Protein AF-A0A2T6FK34-F1 (afdb_monomer)

Structure (mmCIF, N/CA/C/O backbone):
data_AF-A0A2T6FK34-F1
#
_entry.id   AF-A0A2T6FK34-F1
#
loop_
_atom_site.group_PDB
_atom_site.id
_atom_site.type_symbol
_atom_site.label_atom_id
_atom_site.label_alt_id
_atom_site.label_comp_id
_atom_site.label_asym_id
_atom_site.label_entity_id
_atom_site.label_seq_id
_atom_site.pdbx_PDB_ins_code
_atom_site.Cartn_x
_atom_site.Cartn_y
_atom_site.Cartn_z
_atom_site.occupancy
_atom_site.B_iso_or_equiv
_atom_site.auth_seq_id
_atom_site.auth_comp_id
_atom_site.auth_asym_id
_atom_site.auth_atom_id
_atom_site.pdbx_PDB_model_num
ATOM 1 N N . MET A 1 1 ? -19.622 -11.824 -17.176 1.00 83.62 1 MET A N 1
ATOM 2 C CA . MET A 1 1 ? -19.483 -13.293 -17.308 1.00 83.62 1 MET A CA 1
ATOM 3 C C . MET A 1 1 ? -20.545 -13.852 -18.240 1.00 83.62 1 MET A C 1
ATOM 5 O O . MET A 1 1 ? -21.632 -13.286 -18.316 1.00 83.62 1 MET A O 1
ATOM 9 N N . PHE A 1 2 ? -20.218 -14.932 -18.945 1.00 87.94 2 PHE A N 1
ATOM 10 C CA . PHE A 1 2 ? -21.150 -15.701 -19.757 1.00 87.94 2 PHE A CA 1
ATOM 11 C C . PHE A 1 2 ? -22.228 -16.356 -18.894 1.00 87.94 2 PHE A C 1
ATOM 13 O O . PHE A 1 2 ? -21.928 -16.960 -17.859 1.00 87.94 2 PHE A O 1
ATOM 20 N N . THR A 1 3 ? -23.474 -16.303 -19.365 1.00 89.44 3 THR A N 1
ATOM 21 C CA . THR A 1 3 ? -24.504 -17.241 -18.906 1.00 89.44 3 THR A CA 1
ATOM 22 C C . THR A 1 3 ? -24.119 -18.665 -19.304 1.00 89.44 3 THR A C 1
ATOM 24 O O . THR A 1 3 ? -23.286 -18.870 -20.187 1.00 89.44 3 THR A O 1
ATOM 27 N N . GLU A 1 4 ? -24.735 -19.665 -18.679 1.00 87.94 4 GLU A N 1
ATOM 28 C CA . GLU A 1 4 ? -24.490 -21.070 -19.016 1.00 87.94 4 GLU A CA 1
ATOM 29 C C . GLU A 1 4 ? -24.691 -21.340 -20.519 1.00 87.94 4 GLU A C 1
ATOM 31 O O . GLU A 1 4 ? -23.798 -21.864 -21.180 1.00 87.94 4 GLU A O 1
ATOM 36 N N . ILE A 1 5 ? -25.787 -20.839 -21.098 1.00 92.81 5 ILE A N 1
ATOM 37 C CA . ILE A 1 5 ? -26.073 -20.948 -22.538 1.00 92.81 5 ILE A CA 1
ATOM 38 C C . ILE A 1 5 ? -24.965 -20.303 -23.384 1.00 92.81 5 ILE A C 1
ATOM 40 O O . ILE A 1 5 ? -24.499 -20.900 -24.352 1.00 92.81 5 ILE A O 1
ATOM 44 N N . GLN A 1 6 ? -24.526 -19.091 -23.029 1.00 93.56 6 GLN A N 1
ATOM 45 C CA . GLN A 1 6 ? -23.471 -18.396 -23.773 1.00 93.56 6 GLN A CA 1
ATOM 46 C C . GLN A 1 6 ? -22.131 -19.138 -23.699 1.00 93.56 6 GLN A C 1
ATOM 48 O O . GLN A 1 6 ? -21.393 -19.152 -24.683 1.00 93.56 6 GLN A O 1
ATOM 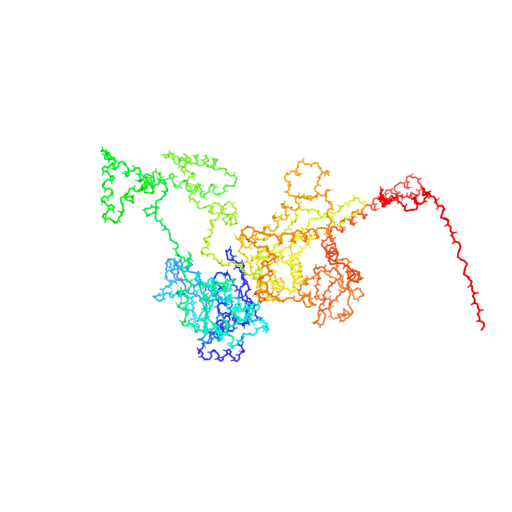53 N N . LEU A 1 7 ? -21.827 -19.766 -22.559 1.00 93.75 7 LEU A N 1
ATOM 54 C CA . LEU A 1 7 ? -20.615 -20.559 -22.382 1.00 93.75 7 LEU A CA 1
ATOM 55 C C . LEU A 1 7 ? -20.626 -21.801 -23.281 1.00 93.75 7 LEU A C 1
ATOM 57 O O . LEU A 1 7 ? -19.660 -22.030 -24.003 1.00 93.75 7 LEU A O 1
ATOM 61 N N . TYR A 1 8 ? -21.713 -22.577 -23.289 1.00 94.19 8 TYR A N 1
ATOM 62 C CA . TYR A 1 8 ? -21.807 -23.765 -24.145 1.00 94.19 8 TYR A CA 1
ATOM 63 C C . TYR A 1 8 ? -21.778 -23.401 -25.635 1.00 94.19 8 TYR A C 1
ATOM 65 O O . TYR A 1 8 ? -21.044 -24.020 -26.400 1.00 94.19 8 TYR A O 1
ATOM 73 N N . GLN A 1 9 ? -22.455 -22.319 -26.037 1.00 95.06 9 GLN A N 1
ATOM 74 C CA . GLN A 1 9 ? -22.344 -21.787 -27.402 1.00 95.06 9 GLN A CA 1
ATOM 75 C C . GLN A 1 9 ? -20.908 -21.383 -27.759 1.00 95.06 9 GLN A C 1
ATOM 77 O O . GLN A 1 9 ? -20.483 -21.537 -28.906 1.00 95.06 9 GLN A O 1
ATOM 82 N N . HIS A 1 10 ? -20.158 -20.844 -26.796 1.00 94.88 10 HIS A N 1
ATOM 83 C CA . HIS A 1 10 ? -18.748 -20.529 -26.977 1.00 94.88 10 HIS A CA 1
ATOM 84 C C . HIS A 1 10 ? -17.919 -21.809 -27.164 1.00 94.88 10 HIS A C 1
ATOM 86 O O . HIS A 1 10 ? -17.140 -21.884 -28.112 1.00 94.88 10 HIS A O 1
ATOM 92 N N . PHE A 1 11 ? -18.136 -22.844 -26.349 1.00 96.31 11 PHE A N 1
ATOM 93 C CA . PHE A 1 11 ? -17.470 -24.142 -26.511 1.00 96.31 11 PHE A CA 1
ATOM 94 C C . PHE A 1 11 ? -17.742 -24.779 -27.873 1.00 96.31 11 PHE A C 1
ATOM 96 O O . PHE A 1 11 ? -16.805 -25.231 -28.531 1.00 96.31 11 PHE A O 1
ATOM 103 N N . ASP A 1 12 ? -18.996 -24.773 -28.322 1.00 95.25 12 ASP A N 1
ATOM 104 C CA . ASP A 1 12 ? -19.385 -25.356 -29.607 1.00 95.25 12 ASP A CA 1
ATOM 105 C C . ASP A 1 12 ? -18.785 -24.578 -30.782 1.00 95.25 12 ASP A C 1
ATOM 107 O O . ASP A 1 12 ? -18.238 -25.177 -31.709 1.00 95.25 12 ASP A O 1
ATOM 111 N N . ARG A 1 13 ? -18.794 -23.238 -30.717 1.00 95.38 13 ARG A N 1
ATOM 112 C CA . ARG A 1 13 ? -18.178 -22.377 -31.740 1.00 95.38 13 ARG A CA 1
ATOM 113 C C . ARG A 1 13 ? -16.694 -22.679 -31.942 1.00 95.38 13 ARG A C 1
ATOM 115 O O . ARG A 1 13 ? -16.217 -22.602 -33.070 1.00 95.38 13 ARG A O 1
ATOM 122 N N . HIS A 1 14 ? -15.980 -22.990 -30.864 1.00 94.38 14 HIS A N 1
ATOM 123 C CA . HIS A 1 14 ? -14.550 -23.296 -30.898 1.00 94.38 14 HIS A CA 1
ATOM 124 C C . HIS A 1 14 ? -14.254 -24.801 -30.929 1.00 94.38 14 HIS A C 1
ATOM 126 O O . HIS A 1 14 ? -13.095 -25.180 -30.805 1.00 94.38 14 HIS A O 1
ATOM 132 N N . GLN A 1 15 ? -15.278 -25.646 -31.121 1.00 94.62 15 GLN A N 1
ATOM 133 C CA . GLN A 1 15 ? -15.155 -27.106 -31.217 1.00 94.62 15 GLN A CA 1
ATOM 134 C C . GLN A 1 15 ? -14.372 -27.715 -30.042 1.00 94.62 15 GLN A C 1
ATOM 136 O O . GLN A 1 15 ? -13.561 -28.622 -30.218 1.00 94.62 15 GLN A O 1
ATOM 141 N N . LEU A 1 16 ? -14.599 -27.196 -28.831 1.00 95.12 16 LEU A N 1
ATOM 142 C CA . LEU A 1 16 ? -13.811 -27.579 -27.665 1.00 95.12 16 LEU A CA 1
ATOM 143 C C . LEU A 1 16 ? -14.107 -29.039 -27.254 1.00 95.12 16 LEU A C 1
ATOM 145 O O . LEU A 1 16 ? -15.289 -29.357 -27.052 1.00 95.12 16 LEU A O 1
ATOM 149 N N . PRO A 1 17 ? -13.085 -29.907 -27.097 1.00 95.94 17 PRO A N 1
ATOM 150 C CA . PRO A 1 17 ? -13.244 -31.281 -26.615 1.00 95.94 17 PRO A CA 1
ATOM 151 C C . PRO A 1 17 ? -13.825 -31.354 -25.199 1.00 95.94 17 PRO A C 1
ATOM 153 O O . PRO A 1 17 ? -13.753 -30.382 -24.447 1.00 95.94 17 PRO A O 1
ATOM 156 N N . VAL A 1 18 ? -14.360 -32.520 -24.820 1.00 95.25 18 VAL A N 1
ATOM 157 C CA . VAL A 1 18 ? -14.974 -32.752 -23.495 1.00 95.25 18 VAL A CA 1
ATOM 158 C C . VAL A 1 18 ? -14.001 -32.415 -22.363 1.00 95.25 18 VAL A C 1
ATOM 160 O O . VAL A 1 18 ? -14.328 -31.571 -21.538 1.00 95.25 18 VAL A O 1
ATOM 163 N N . ASP A 1 19 ? -12.776 -32.944 -22.403 1.00 95.19 19 ASP A N 1
ATOM 164 C CA . ASP A 1 19 ? -11.753 -32.686 -21.378 1.00 95.19 19 ASP A CA 1
ATOM 165 C C . ASP A 1 19 ? -11.450 -31.185 -21.209 1.00 95.19 19 ASP A C 1
ATOM 167 O O . ASP A 1 19 ? -11.270 -30.688 -20.096 1.00 95.19 19 ASP A O 1
ATOM 171 N N . GLY A 1 20 ? -11.442 -30.429 -22.313 1.00 95.12 20 GLY A N 1
ATOM 172 C CA . GLY A 1 20 ? -11.268 -28.977 -22.288 1.00 95.12 20 GLY A CA 1
ATOM 173 C C . GLY A 1 20 ? -12.468 -28.247 -21.682 1.00 95.12 20 GLY A C 1
ATOM 174 O O . GLY A 1 20 ? -12.291 -27.301 -20.911 1.00 95.12 20 GLY A O 1
ATOM 175 N N . ARG A 1 21 ? -13.696 -28.685 -21.994 1.00 96.19 21 ARG A N 1
ATOM 176 C CA . ARG A 1 21 ? -14.925 -28.144 -21.383 1.00 96.19 21 ARG A CA 1
ATOM 177 C C . ARG A 1 21 ? -14.924 -28.389 -19.877 1.00 96.19 21 ARG A C 1
ATOM 179 O O . ARG A 1 21 ? -15.184 -27.452 -19.124 1.00 96.19 21 ARG A O 1
ATOM 186 N N . ASP A 1 22 ? -14.576 -29.600 -19.455 1.00 94.25 22 ASP A N 1
ATOM 187 C CA . ASP A 1 22 ? -14.540 -30.002 -18.049 1.00 94.25 22 ASP A CA 1
ATOM 188 C C . ASP A 1 22 ? -13.505 -29.196 -17.263 1.00 94.25 22 ASP A C 1
ATOM 190 O O . ASP A 1 22 ? -13.816 -28.690 -16.183 1.00 94.25 22 ASP A O 1
ATOM 194 N N . TYR A 1 23 ? -12.315 -28.967 -17.828 1.00 94.88 23 TYR A N 1
ATOM 195 C CA . TYR A 1 23 ? -11.300 -28.107 -17.212 1.00 94.88 23 TYR A CA 1
ATOM 196 C C . TYR A 1 23 ? -11.807 -26.672 -16.986 1.00 94.88 23 TYR A C 1
ATOM 198 O O . TYR A 1 23 ? -11.623 -26.093 -15.909 1.00 94.88 23 TYR A O 1
ATOM 206 N N . ILE A 1 24 ? -12.488 -26.088 -17.981 1.00 94.44 24 ILE A N 1
ATOM 207 C CA . ILE A 1 24 ? -13.044 -24.730 -17.877 1.00 94.44 24 ILE A CA 1
ATOM 208 C C . ILE A 1 24 ? -14.190 -24.685 -16.865 1.00 94.44 24 ILE A C 1
ATOM 210 O O . ILE A 1 24 ? -14.227 -23.779 -16.035 1.00 94.44 24 ILE A O 1
ATOM 214 N N . LEU A 1 25 ? -15.125 -25.635 -16.914 1.00 92.75 25 LEU A N 1
ATOM 215 C CA . LEU A 1 25 ? -16.255 -25.699 -15.984 1.00 92.75 25 LEU A CA 1
ATOM 216 C C . LEU A 1 25 ? -15.773 -25.844 -14.539 1.00 92.75 25 LEU A C 1
ATOM 218 O O . LEU A 1 25 ? -16.218 -25.089 -13.675 1.00 92.75 25 LEU A O 1
ATOM 222 N N . THR A 1 26 ? -14.808 -26.733 -14.309 1.00 89.50 26 THR A N 1
ATOM 223 C CA . THR A 1 26 ? -14.180 -26.937 -13.000 1.00 89.50 26 THR A CA 1
ATOM 224 C C . THR A 1 26 ? -13.529 -25.647 -12.506 1.00 89.50 26 THR A C 1
ATOM 226 O O . THR A 1 26 ? -13.825 -25.187 -11.405 1.00 89.50 26 THR A O 1
ATOM 229 N N . THR A 1 27 ? -12.750 -24.976 -13.362 1.00 88.81 27 THR A N 1
ATOM 230 C CA . THR A 1 27 ? -12.126 -23.682 -13.034 1.00 88.81 27 THR A CA 1
ATOM 231 C C . THR A 1 27 ? -13.160 -22.602 -12.683 1.00 88.81 27 THR A C 1
ATOM 233 O O . THR A 1 27 ? -12.942 -21.828 -11.756 1.00 88.81 27 THR A O 1
ATOM 236 N N . ARG A 1 28 ? -14.299 -22.535 -13.391 1.00 88.56 28 ARG A N 1
ATOM 237 C CA . ARG A 1 28 ? -15.360 -21.540 -13.124 1.00 88.56 28 ARG A CA 1
ATOM 238 C C . ARG A 1 28 ? -16.111 -21.798 -11.814 1.00 88.56 28 ARG A C 1
ATOM 240 O O . ARG A 1 28 ? -16.632 -20.851 -11.225 1.00 88.56 28 ARG A O 1
ATOM 247 N N . GLN A 1 29 ? -16.229 -23.060 -11.399 1.00 80.50 29 GLN A N 1
ATOM 248 C CA . GLN A 1 29 ? -16.995 -23.467 -10.214 1.00 80.50 29 GLN A CA 1
ATOM 249 C C . GLN A 1 29 ? -16.181 -23.421 -8.917 1.00 80.50 29 GLN A C 1
ATOM 251 O O . GLN A 1 29 ? -16.761 -23.335 -7.836 1.00 80.50 29 GLN A O 1
ATOM 256 N N . GLN A 1 30 ? -14.855 -23.474 -9.009 1.00 68.62 30 GLN A N 1
ATOM 257 C CA . GLN A 1 30 ? -13.980 -23.477 -7.846 1.00 68.62 30 GLN A CA 1
ATOM 258 C C . GLN A 1 30 ? -13.576 -22.061 -7.409 1.00 68.62 30 GLN A C 1
ATOM 260 O O . GLN A 1 30 ? -13.458 -21.123 -8.203 1.00 68.62 30 GLN A O 1
ATOM 265 N N . GLU A 1 31 ? -13.331 -21.898 -6.107 1.00 59.62 31 GLU A N 1
ATOM 266 C CA . GLU A 1 31 ? -12.459 -20.820 -5.638 1.00 59.62 31 GLU A CA 1
ATOM 267 C C . GLU A 1 31 ? -11.021 -21.091 -6.109 1.00 59.62 31 GLU A C 1
ATOM 269 O O . GLU A 1 31 ? -10.673 -22.233 -6.406 1.00 59.62 31 GLU A O 1
ATOM 274 N N . ALA A 1 32 ? -10.185 -20.050 -6.201 1.00 55.84 32 ALA A N 1
ATOM 275 C CA . ALA A 1 32 ? -8.808 -20.183 -6.681 1.00 55.84 32 ALA A CA 1
ATOM 276 C C . ALA A 1 32 ? -8.096 -21.365 -5.995 1.00 55.84 32 ALA A C 1
ATOM 278 O O . ALA A 1 32 ? -8.082 -21.450 -4.764 1.00 55.84 32 ALA A O 1
ATOM 279 N N . SER A 1 33 ? -7.485 -22.257 -6.787 1.00 46.69 33 SER A N 1
ATOM 280 C CA . SER A 1 33 ? -6.976 -23.565 -6.326 1.00 46.69 33 SER A CA 1
ATOM 281 C C . SER A 1 33 ? -5.952 -23.480 -5.180 1.00 46.69 33 SER A C 1
ATOM 283 O O . SER A 1 33 ? -5.695 -24.459 -4.475 1.00 46.69 33 SER A O 1
ATOM 285 N N . ARG A 1 34 ? -5.368 -22.295 -4.959 1.00 45.94 34 ARG A N 1
ATOM 286 C CA . ARG A 1 34 ? -4.512 -21.971 -3.816 1.00 45.94 34 ARG A CA 1
ATOM 287 C C . ARG A 1 34 ? -4.731 -20.537 -3.335 1.00 45.94 34 ARG A C 1
ATOM 289 O O . ARG A 1 34 ? -4.900 -19.615 -4.128 1.00 45.94 34 ARG A O 1
ATOM 296 N N . MET A 1 35 ? -4.594 -20.318 -2.027 1.00 52.06 35 MET A N 1
ATOM 297 C CA . MET A 1 35 ? -4.507 -18.965 -1.476 1.00 52.06 35 MET A CA 1
ATOM 298 C C . MET A 1 35 ? -3.199 -18.299 -1.935 1.00 52.06 35 MET A C 1
ATOM 300 O O . MET A 1 35 ? -2.097 -18.728 -1.571 1.00 52.06 35 MET A O 1
ATOM 304 N N . VAL A 1 36 ? -3.316 -17.230 -2.723 1.00 53.62 36 VAL A N 1
ATOM 305 C CA . VAL A 1 36 ? -2.175 -16.421 -3.165 1.00 53.62 36 VAL A CA 1
ATOM 306 C C . VAL A 1 36 ? -1.411 -15.862 -1.960 1.00 53.62 36 VAL A C 1
ATOM 308 O O . VAL A 1 36 ? -1.980 -15.301 -1.025 1.00 53.62 36 VAL A O 1
ATOM 311 N N . GLY A 1 37 ? -0.084 -16.022 -1.975 1.00 48.31 37 GLY A N 1
ATOM 312 C CA . GLY A 1 37 ? 0.803 -15.436 -0.965 1.00 48.31 37 GLY A CA 1
ATOM 313 C C . GLY A 1 37 ? 1.255 -16.343 0.184 1.00 48.31 37 GLY A C 1
ATOM 314 O O . GLY A 1 37 ? 2.165 -15.941 0.916 1.00 48.31 37 GLY A O 1
ATOM 315 N N . VAL A 1 38 ? 0.744 -17.579 0.304 1.00 47.62 38 VAL A N 1
ATOM 316 C CA . VAL A 1 38 ? 1.178 -18.556 1.337 1.00 47.62 38 VAL A CA 1
ATOM 317 C C . VAL A 1 38 ? 2.672 -18.908 1.205 1.00 47.62 38 VAL A C 1
ATOM 319 O O . VAL A 1 38 ? 3.363 -19.153 2.199 1.00 47.62 38 VAL A O 1
ATOM 322 N N . HIS A 1 39 ? 3.221 -18.857 -0.015 1.00 41.75 39 HIS A N 1
ATOM 323 C CA . HIS A 1 39 ? 4.636 -19.143 -0.298 1.00 41.75 39 HIS A CA 1
ATOM 324 C C . HIS A 1 39 ? 5.396 -18.017 -1.014 1.00 41.75 39 HIS A C 1
ATOM 326 O O . HIS A 1 39 ? 6.620 -18.110 -1.156 1.00 41.75 39 HIS A O 1
ATOM 332 N N . ALA A 1 40 ? 4.722 -16.938 -1.432 1.00 44.69 40 ALA A N 1
ATOM 333 C CA . ALA A 1 40 ? 5.366 -15.822 -2.120 1.00 44.69 40 ALA A CA 1
ATOM 334 C C . ALA A 1 40 ? 6.339 -15.117 -1.163 1.00 44.69 40 ALA A C 1
ATOM 336 O O . ALA A 1 40 ? 5.917 -14.491 -0.200 1.00 44.69 40 ALA A O 1
ATOM 337 N N . ARG A 1 41 ? 7.650 -15.235 -1.388 1.00 48.41 41 ARG A N 1
ATOM 338 C CA . ARG A 1 41 ? 8.695 -14.723 -0.472 1.00 48.41 41 ARG A CA 1
ATOM 339 C C . ARG A 1 41 ? 9.369 -13.434 -0.963 1.00 48.41 41 ARG A C 1
ATOM 341 O O . ARG A 1 41 ? 10.070 -12.791 -0.186 1.00 48.41 41 ARG A O 1
ATOM 348 N N . THR A 1 42 ? 9.166 -13.073 -2.230 1.00 50.50 42 THR A N 1
ATOM 349 C CA . THR A 1 42 ? 9.834 -11.949 -2.918 1.00 50.50 42 THR A CA 1
ATOM 350 C C . THR A 1 42 ? 8.869 -10.995 -3.613 1.00 50.50 42 THR A C 1
ATOM 352 O O . THR A 1 42 ? 9.206 -9.826 -3.775 1.00 50.50 42 THR A O 1
ATOM 355 N N . ASN A 1 43 ? 7.674 -11.460 -3.984 1.00 61.50 43 ASN A N 1
ATOM 356 C CA . ASN A 1 43 ? 6.727 -10.683 -4.776 1.00 61.50 43 ASN A CA 1
ATOM 357 C C . ASN A 1 43 ? 5.558 -10.165 -3.926 1.00 61.50 43 ASN A C 1
ATOM 359 O O . ASN A 1 43 ? 5.252 -10.698 -2.852 1.00 61.50 43 ASN A O 1
ATOM 363 N N . SER A 1 44 ? 4.950 -9.077 -4.395 1.00 65.31 44 SER A N 1
ATOM 364 C CA . SER A 1 44 ? 3.722 -8.521 -3.833 1.00 65.31 44 SER A CA 1
ATOM 365 C C . SER A 1 44 ? 2.525 -9.318 -4.330 1.00 65.31 44 SER A C 1
ATOM 367 O O . SER A 1 44 ? 2.425 -9.563 -5.530 1.00 65.31 44 SER A O 1
ATOM 369 N N . CYS A 1 45 ? 1.614 -9.645 -3.426 1.00 81.00 45 CYS A N 1
ATOM 370 C CA . CYS A 1 45 ? 0.335 -10.247 -3.773 1.00 81.00 45 CYS A CA 1
ATOM 371 C C . CYS A 1 45 ? -0.709 -9.139 -3.891 1.00 81.00 45 CYS A C 1
ATOM 373 O O . CYS A 1 45 ? -0.740 -8.258 -3.032 1.00 81.00 45 CYS A O 1
ATOM 375 N N . SER A 1 46 ? -1.540 -9.161 -4.925 1.00 83.69 46 SER A N 1
ATOM 376 C CA . SER A 1 46 ? -2.603 -8.172 -5.106 1.00 83.69 46 SER A CA 1
ATOM 377 C C . SER A 1 46 ? -3.919 -8.800 -5.528 1.00 83.69 46 SER A C 1
ATOM 379 O O . SER A 1 46 ? -3.930 -9.770 -6.279 1.00 83.69 46 SER A O 1
ATOM 381 N N . TRP A 1 47 ? -5.018 -8.209 -5.071 1.00 87.44 47 TRP A N 1
ATOM 382 C CA . TRP A 1 47 ? -6.385 -8.584 -5.415 1.00 87.44 47 TRP A CA 1
ATOM 383 C C . TRP A 1 47 ? -7.012 -7.443 -6.209 1.00 87.44 47 TRP A C 1
ATOM 385 O O . TRP A 1 47 ? -7.401 -6.418 -5.649 1.00 87.44 47 TRP A O 1
ATOM 395 N N . PHE A 1 48 ? -7.058 -7.615 -7.526 1.00 87.94 48 PHE A N 1
ATOM 396 C CA . PHE A 1 48 ? -7.618 -6.651 -8.464 1.00 87.94 48 PHE A CA 1
ATOM 397 C C . PHE A 1 48 ? -9.128 -6.865 -8.586 1.00 87.94 48 PHE A C 1
ATOM 399 O O . PHE A 1 48 ? -9.561 -7.970 -8.894 1.00 87.94 48 PHE A O 1
ATOM 406 N N . TYR A 1 49 ? -9.939 -5.831 -8.369 1.00 88.06 49 TYR A N 1
ATOM 407 C CA . TYR A 1 49 ? -11.382 -5.916 -8.596 1.00 88.06 49 TYR A CA 1
ATOM 408 C C . TYR A 1 49 ? -11.686 -5.831 -10.098 1.00 88.06 49 TYR A C 1
ATOM 410 O O . TYR A 1 49 ? -11.497 -4.776 -10.703 1.00 88.06 49 TYR A O 1
ATOM 418 N N . SER A 1 50 ? -12.175 -6.925 -10.686 1.00 89.69 50 SER A N 1
ATOM 419 C CA . SER A 1 50 ? -12.606 -6.973 -12.086 1.00 89.69 50 SER A CA 1
ATOM 420 C C . SER A 1 50 ? -14.088 -6.631 -12.201 1.00 89.69 50 SER A C 1
ATOM 422 O O . SER A 1 50 ? -14.941 -7.253 -11.564 1.00 89.69 50 SER A O 1
ATOM 424 N N . GLU A 1 51 ? -14.413 -5.667 -13.060 1.00 86.81 51 GLU A N 1
ATOM 425 C CA . GLU A 1 51 ? -15.797 -5.340 -13.402 1.00 86.81 51 GLU A CA 1
ATOM 426 C C . GLU A 1 51 ? -16.400 -6.407 -14.320 1.00 86.81 51 GLU A C 1
ATOM 428 O O . GLU A 1 51 ? -17.573 -6.748 -14.183 1.00 86.81 51 GLU A O 1
ATOM 433 N N . LYS A 1 52 ? -15.615 -6.986 -15.232 1.00 89.50 52 LYS A N 1
ATOM 434 C CA . LYS A 1 52 ? -16.077 -8.085 -16.097 1.00 89.50 52 LYS A CA 1
ATOM 435 C C . LYS A 1 52 ? -16.530 -9.305 -15.305 1.00 89.50 52 LYS A C 1
ATOM 437 O O . LYS A 1 52 ? -17.525 -9.952 -15.664 1.00 89.50 52 LYS A O 1
ATOM 442 N N . MET A 1 53 ? -15.791 -9.601 -14.238 1.00 88.94 53 MET A N 1
ATOM 443 C CA . MET A 1 53 ? -16.024 -10.759 -13.383 1.00 88.94 53 MET A CA 1
ATOM 444 C C . MET A 1 53 ? -16.905 -10.440 -12.169 1.00 88.94 53 MET A C 1
ATOM 446 O O . MET A 1 53 ? -17.459 -11.364 -11.586 1.00 88.94 53 MET A O 1
ATOM 450 N N . GLN A 1 54 ? -17.055 -9.161 -11.792 1.00 85.81 54 GLN A N 1
ATOM 451 C CA . GLN A 1 54 ? -17.724 -8.713 -10.555 1.00 85.81 54 GLN A CA 1
ATOM 452 C C . GLN A 1 54 ? -17.149 -9.371 -9.287 1.00 85.81 54 GLN A C 1
ATOM 454 O O . GLN A 1 54 ? -17.852 -9.608 -8.307 1.00 85.81 54 GLN A O 1
ATOM 459 N N . ARG A 1 55 ? -15.848 -9.675 -9.312 1.00 85.00 55 ARG A N 1
ATOM 460 C CA . ARG A 1 55 ? -15.098 -10.287 -8.209 1.00 85.00 55 ARG A CA 1
ATOM 461 C C . ARG A 1 55 ? -13.641 -9.855 -8.255 1.00 85.00 55 ARG A C 1
ATOM 463 O O . ARG A 1 55 ? -13.177 -9.269 -9.236 1.00 85.00 55 ARG A O 1
ATOM 470 N N . THR A 1 56 ? -12.914 -10.155 -7.189 1.00 85.56 56 THR A N 1
ATOM 471 C CA . THR A 1 56 ? -11.467 -9.968 -7.152 1.00 85.56 56 THR A CA 1
ATOM 472 C C . THR A 1 56 ? -10.746 -11.105 -7.879 1.00 85.56 56 THR A C 1
ATOM 474 O O . THR A 1 56 ? -11.144 -12.265 -7.790 1.00 85.56 56 THR A O 1
ATOM 477 N N . ILE A 1 57 ? -9.686 -10.740 -8.598 1.00 88.38 57 ILE A N 1
ATOM 478 C CA . ILE A 1 57 ? -8.731 -11.626 -9.266 1.00 88.38 57 ILE A CA 1
ATOM 479 C C . ILE A 1 57 ? -7.405 -11.472 -8.526 1.00 88.38 57 ILE A C 1
ATOM 481 O O . ILE A 1 57 ? -6.888 -10.356 -8.386 1.00 88.38 57 ILE A O 1
ATOM 485 N N . SER A 1 58 ? -6.865 -12.571 -8.012 1.00 87.19 58 SER A N 1
ATOM 486 C CA . SER A 1 58 ? -5.592 -12.566 -7.304 1.00 87.19 58 SER A CA 1
ATOM 487 C C . SER A 1 58 ? -4.406 -12.616 -8.271 1.00 87.19 58 SER A C 1
ATOM 489 O O . SER A 1 58 ? -4.469 -13.164 -9.368 1.00 87.19 58 SER A O 1
ATOM 491 N N . THR A 1 59 ? -3.312 -11.971 -7.877 1.00 86.88 59 THR A N 1
ATOM 492 C CA . THR A 1 59 ? -2.074 -11.852 -8.656 1.00 86.88 59 THR A CA 1
ATOM 493 C C . THR A 1 59 ? -0.883 -11.960 -7.708 1.00 86.88 59 THR A C 1
ATOM 495 O O . THR A 1 59 ? -0.865 -11.342 -6.641 1.00 86.88 59 THR A O 1
ATOM 498 N N . GLU A 1 60 ? 0.131 -12.738 -8.070 1.00 82.75 60 GLU A N 1
ATOM 499 C CA . GLU A 1 60 ? 1.372 -12.934 -7.314 1.00 82.75 60 GLU A CA 1
ATOM 500 C C . GLU A 1 60 ? 2.485 -11.968 -7.730 1.00 82.75 60 GLU A C 1
ATOM 502 O O . GLU A 1 60 ? 3.566 -11.972 -7.134 1.00 82.75 60 GLU A O 1
ATOM 507 N N . SER A 1 61 ? 2.242 -11.124 -8.735 1.00 77.62 61 SER A N 1
ATOM 508 C CA . SER A 1 61 ? 3.189 -10.119 -9.206 1.00 77.62 61 SER A CA 1
ATOM 509 C C . SER A 1 61 ? 2.498 -8.822 -9.610 1.00 77.62 61 SER A C 1
ATOM 511 O O . SER A 1 61 ? 1.668 -8.790 -10.517 1.00 77.62 61 SER A O 1
ATOM 513 N N . ARG A 1 62 ? 2.927 -7.707 -9.007 1.00 72.50 62 ARG A N 1
ATOM 514 C CA . ARG A 1 62 ? 2.470 -6.365 -9.400 1.00 72.50 62 ARG A CA 1
ATOM 515 C C . ARG A 1 62 ? 3.064 -5.905 -10.736 1.00 72.50 62 ARG A C 1
ATOM 517 O O . ARG A 1 62 ? 2.476 -5.055 -11.397 1.00 72.50 62 ARG A O 1
ATOM 524 N N . THR A 1 63 ? 4.216 -6.452 -11.144 1.00 72.94 63 THR A N 1
ATOM 525 C CA . THR A 1 63 ? 4.907 -6.065 -12.387 1.00 72.94 63 THR A CA 1
ATOM 526 C C . THR A 1 63 ? 4.385 -6.755 -13.622 1.00 72.94 63 THR A C 1
ATOM 528 O O . THR A 1 63 ? 4.251 -6.098 -14.646 1.00 72.94 63 THR A O 1
ATOM 531 N N . ALA A 1 64 ? 4.105 -8.051 -13.529 1.00 85.12 64 ALA A N 1
ATOM 532 C CA . ALA A 1 64 ? 3.753 -8.853 -14.689 1.00 85.12 64 ALA A CA 1
ATOM 533 C C . ALA A 1 64 ? 2.281 -9.277 -14.642 1.00 85.12 64 ALA A C 1
ATOM 535 O O . ALA A 1 64 ? 1.501 -8.865 -15.491 1.00 85.12 64 ALA A O 1
ATOM 536 N N . GLU A 1 65 ? 1.866 -10.028 -13.625 1.00 90.12 65 GLU A N 1
ATOM 537 C CA . GLU A 1 65 ? 0.503 -10.575 -13.562 1.00 90.12 65 GLU A CA 1
ATOM 538 C C . GLU A 1 65 ? -0.564 -9.486 -13.439 1.00 90.12 65 GLU A C 1
ATOM 540 O O . GLU A 1 65 ? -1.522 -9.479 -14.204 1.00 90.12 65 GLU A O 1
ATOM 545 N N . ARG A 1 66 ? -0.373 -8.494 -12.559 1.00 87.38 66 ARG A N 1
ATOM 546 C CA . ARG A 1 66 ? -1.307 -7.361 -12.470 1.00 87.38 66 ARG A CA 1
ATOM 547 C C . ARG A 1 66 ? -1.359 -6.550 -13.763 1.00 87.38 66 ARG A C 1
ATOM 549 O O . ARG A 1 66 ? -2.434 -6.114 -14.160 1.00 87.38 66 ARG A O 1
ATOM 556 N N . ALA A 1 67 ? -0.221 -6.377 -14.436 1.00 89.81 67 ALA A N 1
ATOM 557 C CA . ALA A 1 67 ? -0.178 -5.713 -15.735 1.00 89.81 67 ALA A CA 1
ATOM 558 C C . ALA A 1 67 ? -1.015 -6.472 -16.775 1.00 89.81 67 ALA A C 1
ATOM 560 O O . ALA A 1 67 ? -1.811 -5.856 -17.481 1.00 89.81 67 ALA A O 1
ATOM 561 N N . PHE A 1 68 ? -0.882 -7.800 -16.822 1.00 93.25 68 PHE A N 1
ATOM 562 C CA . PHE A 1 68 ? -1.697 -8.656 -17.677 1.00 93.25 68 PHE A CA 1
ATOM 563 C C . PHE A 1 68 ? -3.193 -8.514 -17.367 1.00 93.25 68 PHE A C 1
ATOM 565 O O . PHE A 1 68 ? -3.969 -8.224 -18.275 1.00 93.25 68 PHE A O 1
ATOM 572 N N . VAL A 1 69 ? -3.591 -8.647 -16.096 1.00 93.56 69 VAL A N 1
ATOM 573 C CA . VAL A 1 69 ? -5.003 -8.561 -15.683 1.00 93.56 69 VAL A CA 1
ATOM 574 C C . VAL A 1 69 ? -5.609 -7.204 -16.047 1.00 93.56 69 VAL A C 1
ATOM 576 O O . VAL A 1 69 ? -6.701 -7.165 -16.601 1.00 93.56 69 VAL A O 1
ATOM 579 N N . VAL A 1 70 ? -4.898 -6.094 -15.822 1.00 91.81 70 VAL A N 1
ATOM 580 C CA . VAL A 1 70 ? -5.370 -4.746 -16.196 1.00 91.81 70 VAL A CA 1
ATOM 581 C C . VAL A 1 70 ? -5.586 -4.618 -17.708 1.00 91.81 70 VAL A C 1
ATOM 583 O O . VAL A 1 70 ? -6.595 -4.063 -18.150 1.00 91.81 70 VAL A O 1
ATOM 586 N N . LEU A 1 71 ? -4.652 -5.125 -18.518 1.00 91.88 71 LEU A N 1
ATOM 587 C CA . LEU A 1 71 ? -4.766 -5.083 -19.979 1.00 91.88 71 LEU A CA 1
ATOM 588 C C . LEU A 1 71 ? -5.924 -5.967 -20.469 1.00 91.88 71 LEU A C 1
ATOM 590 O O . LEU A 1 71 ? -6.721 -5.530 -21.301 1.00 91.88 71 LEU A O 1
ATOM 594 N N . ALA A 1 72 ? -6.064 -7.167 -19.902 1.00 93.75 72 ALA A N 1
ATOM 595 C CA . ALA A 1 72 ? -7.148 -8.095 -20.201 1.00 93.75 72 ALA A CA 1
ATOM 596 C C . ALA A 1 72 ? -8.521 -7.550 -19.762 1.00 93.75 72 ALA A C 1
ATOM 598 O O . ALA A 1 72 ? -9.510 -7.714 -20.476 1.00 93.75 72 ALA A O 1
ATOM 599 N N . GLU A 1 73 ? -8.604 -6.834 -18.638 1.00 93.19 73 GLU A N 1
ATOM 600 C CA . GLU A 1 73 ? -9.832 -6.180 -18.170 1.00 93.19 73 GLU A CA 1
ATOM 601 C C . GLU A 1 73 ? -10.311 -5.109 -19.160 1.00 93.19 73 GLU A C 1
ATOM 603 O O . GLU A 1 73 ? -11.511 -4.948 -19.377 1.00 93.19 73 GLU A O 1
ATOM 608 N N . ARG A 1 74 ? -9.398 -4.401 -19.833 1.00 89.81 74 ARG A N 1
ATOM 609 C CA . ARG A 1 74 ? -9.790 -3.417 -20.850 1.00 89.81 74 ARG A CA 1
ATOM 610 C C . ARG A 1 74 ? -10.129 -4.044 -22.203 1.00 89.81 74 ARG A C 1
ATOM 612 O O . ARG A 1 74 ? -10.999 -3.513 -22.896 1.00 89.81 74 ARG A O 1
ATOM 619 N N . ASP A 1 75 ? -9.466 -5.132 -22.587 1.00 91.44 75 ASP A N 1
ATOM 620 C CA . ASP A 1 75 ? -9.626 -5.743 -23.909 1.00 91.44 75 ASP A CA 1
ATOM 621 C C . ASP A 1 75 ? -11.068 -6.218 -24.150 1.00 91.44 75 ASP A C 1
ATOM 623 O O . ASP A 1 75 ? -11.571 -7.109 -23.471 1.00 91.44 75 ASP A O 1
ATOM 627 N N . LYS A 1 76 ? -11.750 -5.646 -25.145 1.00 90.56 76 LYS A N 1
ATOM 628 C CA . LYS A 1 76 ? -13.141 -5.986 -25.489 1.00 90.56 76 LYS A CA 1
ATOM 629 C C . LYS A 1 76 ? -13.302 -7.432 -25.979 1.00 90.56 76 LYS A C 1
ATOM 631 O O . LYS A 1 76 ? -14.420 -7.939 -25.979 1.00 90.56 76 LYS A O 1
ATOM 636 N N . ASN A 1 77 ? -12.216 -8.084 -26.396 1.00 94.44 77 ASN A N 1
ATOM 637 C CA . ASN A 1 77 ? -12.226 -9.477 -26.833 1.00 94.44 77 ASN A CA 1
ATOM 638 C C . ASN A 1 77 ? -12.086 -10.468 -25.676 1.00 94.44 77 ASN A C 1
ATOM 640 O O . ASN A 1 77 ? -12.304 -11.652 -25.897 1.00 94.44 77 ASN A O 1
ATOM 644 N N . VAL A 1 78 ? -11.731 -10.018 -24.471 1.00 95.44 78 VAL A N 1
ATOM 645 C CA . VAL A 1 78 ? -11.652 -10.862 -23.274 1.00 95.44 78 VAL A CA 1
ATOM 646 C C . VAL A 1 78 ? -12.978 -10.791 -22.522 1.00 95.44 78 VAL A C 1
ATOM 648 O O . VAL A 1 78 ? -13.371 -9.713 -22.070 1.00 95.44 78 VAL A O 1
ATOM 651 N N . PHE A 1 79 ? -13.649 -11.926 -22.350 1.00 94.44 79 PHE A N 1
ATOM 652 C CA . PHE A 1 79 ? -14.938 -12.012 -21.659 1.00 94.44 79 PHE A CA 1
ATOM 653 C C . PHE A 1 79 ? -14.802 -12.410 -20.192 1.00 94.44 79 PHE A C 1
ATOM 655 O O . PHE A 1 79 ? -15.492 -11.841 -19.346 1.00 94.44 79 PHE A O 1
ATOM 662 N N . GLU A 1 80 ? -13.921 -13.367 -19.894 1.00 95.25 80 GLU A N 1
ATOM 663 C CA . GLU A 1 80 ? -13.681 -13.854 -18.534 1.00 95.25 80 GLU A CA 1
ATOM 664 C C . GLU A 1 80 ? -12.191 -14.061 -18.266 1.00 95.25 80 GLU A C 1
ATOM 666 O O . GLU A 1 80 ? -11.440 -14.412 -19.178 1.00 95.25 80 GLU A O 1
ATOM 671 N N . ILE A 1 81 ? -11.783 -13.848 -17.014 1.00 94.75 81 ILE A N 1
ATOM 672 C CA . ILE A 1 81 ? -10.414 -14.019 -16.522 1.00 94.75 81 ILE A CA 1
ATOM 673 C C . ILE A 1 81 ? -10.501 -14.778 -15.198 1.00 94.75 81 ILE A C 1
ATOM 675 O O . ILE A 1 81 ? -11.125 -14.298 -14.253 1.00 94.75 81 ILE A O 1
ATOM 679 N N . TRP A 1 82 ? -9.864 -15.940 -15.143 1.00 92.62 82 TRP A N 1
ATOM 680 C CA . TRP A 1 82 ? -9.837 -16.825 -13.986 1.00 92.62 82 TRP A CA 1
ATOM 681 C C . TRP A 1 82 ? -8.393 -17.016 -13.537 1.00 92.62 82 TRP A C 1
ATOM 683 O O . TRP A 1 82 ? -7.543 -17.424 -14.327 1.00 92.62 82 TRP A O 1
ATOM 693 N N . ASP A 1 83 ? -8.103 -16.673 -12.289 1.00 89.69 83 ASP A N 1
ATOM 694 C CA . ASP A 1 83 ? -6.791 -16.813 -11.668 1.00 89.69 83 ASP A CA 1
ATOM 695 C C . ASP A 1 83 ? -6.572 -18.204 -11.073 1.00 89.69 83 ASP A C 1
ATOM 697 O O . ASP A 1 83 ? -7.466 -18.778 -10.457 1.00 89.69 83 ASP A O 1
ATOM 701 N N . GLN A 1 84 ? -5.343 -18.711 -11.215 1.00 79.50 84 GLN A N 1
ATOM 702 C CA . GLN A 1 84 ? -4.874 -19.954 -10.590 1.00 79.50 84 GLN A CA 1
ATOM 703 C C . GLN A 1 84 ? -5.795 -21.166 -10.859 1.00 79.50 84 GLN A C 1
ATOM 705 O O . GLN A 1 84 ? -6.266 -21.798 -9.900 1.00 79.50 84 GLN A O 1
ATOM 710 N N . PRO A 1 85 ? -6.056 -21.505 -12.141 1.00 88.12 85 PRO A N 1
ATOM 711 C CA . PRO A 1 85 ? -6.844 -22.682 -12.497 1.00 88.12 85 PRO A CA 1
ATOM 712 C C . PRO A 1 85 ? -6.180 -23.976 -11.994 1.00 88.12 85 PRO A C 1
ATOM 714 O O . PRO A 1 85 ? -5.034 -23.965 -11.530 1.00 88.12 85 PRO A O 1
ATOM 717 N N . GLU A 1 86 ? -6.898 -25.100 -12.059 1.00 85.81 86 GLU A N 1
ATOM 718 C CA . GLU A 1 86 ? -6.417 -26.357 -11.478 1.00 85.81 86 GLU A CA 1
ATOM 719 C C . GLU A 1 86 ? -5.039 -26.778 -12.027 1.00 85.81 86 GLU A C 1
ATOM 721 O O . GLU A 1 86 ? -4.784 -26.649 -13.235 1.00 85.81 86 GLU A O 1
ATOM 726 N N . PRO A 1 87 ? -4.140 -27.300 -11.164 1.00 90.94 87 PRO A N 1
ATOM 727 C CA . PRO A 1 87 ? -2.866 -27.839 -11.607 1.00 90.94 87 PRO A CA 1
ATOM 728 C C . PRO A 1 87 ? -3.043 -29.048 -12.525 1.00 90.94 87 PRO A C 1
ATOM 730 O O . PRO A 1 87 ? -3.841 -29.941 -12.254 1.00 90.94 87 PRO A O 1
ATOM 733 N N . VAL A 1 88 ? -2.211 -29.129 -13.558 1.00 93.38 88 VAL A N 1
ATOM 734 C CA . VAL A 1 88 ? -2.244 -30.196 -14.561 1.00 93.38 88 VAL A CA 1
ATOM 735 C C . VAL A 1 88 ? -0.927 -30.975 -14.602 1.00 93.38 88 VAL A C 1
ATOM 737 O O . VAL A 1 88 ? 0.138 -30.415 -14.309 1.00 93.38 88 VAL A O 1
ATOM 740 N N . PRO A 1 89 ? -0.952 -32.273 -14.947 1.00 95.31 89 PRO A N 1
ATOM 741 C CA . PRO A 1 89 ? 0.264 -33.061 -15.073 1.00 95.31 89 PRO A CA 1
ATOM 742 C C . PRO A 1 89 ? 0.980 -32.752 -16.394 1.00 95.31 89 PRO A C 1
ATOM 744 O O . PRO A 1 89 ? 0.453 -33.019 -17.468 1.00 95.31 89 PRO A O 1
ATOM 747 N N . ILE A 1 90 ? 2.222 -32.277 -16.316 1.00 95.69 90 ILE A N 1
ATOM 748 C CA . ILE A 1 90 ? 3.077 -32.018 -17.484 1.00 95.69 90 ILE A CA 1
ATOM 749 C C . ILE A 1 90 ? 4.310 -32.925 -17.491 1.00 95.69 90 ILE A C 1
ATOM 751 O O . ILE A 1 90 ? 4.756 -33.419 -16.449 1.00 95.69 90 ILE A O 1
ATOM 755 N N . ILE A 1 91 ? 4.909 -33.102 -18.669 1.00 93.94 91 ILE A N 1
ATOM 756 C CA . ILE A 1 91 ? 6.187 -33.800 -18.845 1.00 93.94 91 ILE A CA 1
ATOM 757 C C . ILE A 1 91 ? 7.262 -32.758 -19.143 1.00 93.94 91 ILE A C 1
ATOM 759 O O . ILE A 1 91 ? 7.192 -32.056 -20.144 1.00 93.94 91 ILE A O 1
ATOM 763 N N . LYS A 1 92 ? 8.273 -32.639 -18.275 1.00 92.81 92 LYS A N 1
ATOM 764 C CA . LYS A 1 92 ? 9.373 -31.677 -18.455 1.00 92.81 92 LYS A CA 1
ATOM 765 C C . LYS A 1 92 ? 10.742 -32.340 -18.427 1.00 92.81 92 LYS A C 1
ATOM 767 O O . LYS A 1 92 ? 10.942 -33.367 -17.779 1.00 92.81 92 LYS A O 1
ATOM 772 N N . TYR A 1 93 ? 11.730 -31.692 -19.036 1.00 90.19 93 TYR A N 1
ATOM 773 C CA . TYR A 1 93 ? 13.113 -32.157 -19.050 1.00 90.19 93 TYR A CA 1
ATOM 774 C C . TYR A 1 93 ? 13.937 -31.537 -17.917 1.00 90.19 93 TYR A C 1
ATOM 776 O O . TYR A 1 93 ? 13.895 -30.336 -17.645 1.00 90.19 93 TYR A O 1
ATOM 784 N N . THR A 1 94 ? 14.730 -32.363 -17.239 1.00 85.69 94 THR A N 1
ATOM 785 C CA . THR A 1 94 ? 15.694 -31.923 -16.219 1.00 85.69 94 THR A CA 1
ATOM 786 C C . THR A 1 94 ? 16.960 -31.326 -16.848 1.00 85.69 94 THR A C 1
ATOM 788 O O . THR A 1 94 ? 17.226 -31.510 -18.033 1.00 85.69 94 THR A O 1
ATOM 791 N N . LYS A 1 95 ? 17.827 -30.691 -16.039 1.00 77.88 95 LYS A N 1
ATOM 792 C CA . LYS A 1 95 ? 19.157 -30.217 -16.491 1.00 77.88 95 LYS A CA 1
ATOM 793 C C . LYS A 1 95 ? 20.026 -31.322 -17.109 1.00 77.88 95 LYS A C 1
ATOM 795 O O . LYS A 1 95 ? 20.873 -31.038 -17.942 1.00 77.88 95 LYS A O 1
ATOM 800 N N . LYS A 1 96 ? 19.813 -32.581 -16.704 1.00 81.81 96 LYS A N 1
ATOM 801 C CA . LYS A 1 96 ? 20.485 -33.766 -17.265 1.00 81.81 96 LYS A CA 1
ATOM 802 C C . LYS A 1 96 ? 19.726 -34.367 -18.457 1.00 81.81 96 LYS A C 1
ATOM 804 O O . LYS A 1 96 ? 19.965 -35.515 -18.803 1.00 81.81 96 LYS A O 1
ATOM 809 N N . SER A 1 97 ? 18.789 -33.624 -19.051 1.00 81.38 97 SER A N 1
ATOM 810 C CA . SER A 1 97 ? 17.975 -34.044 -20.197 1.00 81.38 97 SER A CA 1
ATOM 811 C C . SER A 1 97 ? 17.109 -35.293 -19.982 1.00 81.38 97 SER A C 1
ATOM 813 O O . SER A 1 97 ? 16.686 -35.897 -20.959 1.00 81.38 97 SER A O 1
ATOM 815 N N . LYS A 1 98 ? 16.811 -35.671 -18.733 1.00 88.00 98 LYS A N 1
ATOM 816 C CA . LYS A 1 98 ? 15.849 -36.743 -18.420 1.00 88.00 98 LYS A CA 1
ATOM 817 C C . LYS A 1 98 ? 14.438 -36.185 -18.274 1.00 88.00 98 LYS A C 1
ATOM 819 O O . LYS A 1 98 ? 14.296 -35.141 -17.630 1.00 88.00 98 LYS A O 1
ATOM 824 N N . GLU A 1 99 ? 13.449 -36.895 -18.803 1.00 91.25 99 GLU A N 1
ATOM 825 C CA . GLU A 1 99 ? 12.026 -36.607 -18.607 1.00 91.25 99 GLU A CA 1
ATOM 826 C C . GLU A 1 99 ? 11.602 -36.807 -17.152 1.00 91.25 99 GLU A C 1
ATOM 828 O O . GLU A 1 99 ? 12.121 -37.663 -16.429 1.00 91.25 99 GLU A O 1
ATOM 833 N N . ARG A 1 100 ? 10.659 -35.978 -16.710 1.00 91.50 100 ARG A N 1
ATOM 834 C CA . ARG A 1 100 ? 10.067 -36.033 -15.382 1.00 91.50 100 ARG A CA 1
ATOM 835 C C . ARG A 1 100 ? 8.631 -35.528 -15.450 1.00 91.50 100 ARG A C 1
ATOM 837 O O . ARG A 1 100 ? 8.398 -34.416 -15.920 1.00 91.50 100 ARG A O 1
ATOM 844 N N . LYS A 1 101 ? 7.703 -36.312 -14.896 1.00 92.38 101 LYS A N 1
ATOM 845 C CA . LYS A 1 101 ? 6.336 -35.861 -14.629 1.00 92.38 101 LYS A CA 1
ATOM 846 C C . LYS A 1 101 ? 6.342 -34.861 -13.476 1.00 92.38 101 LYS A C 1
ATOM 848 O O . LYS A 1 101 ? 6.989 -35.099 -12.450 1.00 92.38 101 LYS A O 1
ATOM 853 N N . ASP A 1 102 ? 5.657 -33.745 -13.660 1.00 92.25 102 ASP A N 1
ATOM 854 C CA . ASP A 1 102 ? 5.501 -32.711 -12.643 1.00 92.25 102 ASP A CA 1
ATOM 855 C C . ASP A 1 102 ? 4.096 -32.115 -12.698 1.00 92.25 102 ASP A C 1
ATOM 857 O O . ASP A 1 102 ? 3.404 -32.245 -13.706 1.00 92.25 102 ASP A O 1
ATOM 861 N N . TRP A 1 103 ? 3.684 -31.463 -11.617 1.00 92.06 103 TRP A N 1
ATOM 862 C CA . TRP A 1 103 ? 2.431 -30.715 -11.583 1.00 92.06 103 TRP A CA 1
ATOM 863 C C . TRP A 1 103 ? 2.698 -29.254 -11.921 1.00 92.06 103 TRP A C 1
ATOM 865 O O . TRP A 1 103 ? 3.613 -28.635 -11.373 1.00 92.06 103 TRP A O 1
ATOM 875 N N . TYR A 1 104 ? 1.909 -28.709 -12.838 1.00 91.81 104 TYR A N 1
ATOM 876 C CA . TYR A 1 104 ? 2.014 -27.333 -13.294 1.00 91.81 104 TYR A CA 1
ATOM 877 C C . TYR A 1 104 ? 0.714 -26.591 -13.022 1.00 91.81 104 TYR A C 1
ATOM 879 O O . TYR A 1 104 ? -0.345 -27.013 -13.470 1.00 91.81 104 TYR A O 1
ATOM 887 N N . THR A 1 105 ? 0.813 -25.486 -12.292 1.00 89.81 105 THR A N 1
ATOM 888 C CA . THR A 1 105 ? -0.296 -24.564 -12.046 1.00 89.81 105 THR A CA 1
ATOM 889 C C . THR A 1 105 ? -0.149 -23.389 -13.005 1.00 89.81 105 THR A C 1
ATOM 891 O O . THR A 1 105 ? 0.857 -22.683 -12.898 1.00 89.81 105 THR A O 1
ATOM 894 N N . PRO A 1 106 ? -1.092 -23.179 -13.934 1.00 91.56 106 PRO A N 1
ATOM 895 C CA . PRO A 1 106 ? -1.078 -21.995 -14.780 1.00 91.56 106 PRO A CA 1
ATOM 896 C C . PRO A 1 106 ? -1.381 -20.718 -13.993 1.00 91.56 106 PRO A C 1
ATOM 898 O O . PRO A 1 106 ? -2.027 -20.765 -12.945 1.00 91.56 106 PRO A O 1
ATOM 901 N N . ASP A 1 107 ? -0.967 -19.566 -14.524 1.00 92.12 107 ASP A N 1
ATOM 902 C CA . ASP A 1 107 ? -1.273 -18.280 -13.892 1.00 92.12 107 ASP A CA 1
ATOM 903 C C . ASP A 1 107 ? -2.744 -17.882 -14.117 1.00 92.12 107 ASP A C 1
ATOM 905 O O . ASP A 1 107 ? -3.439 -17.541 -13.155 1.00 92.12 107 ASP A O 1
ATOM 909 N N . PHE A 1 108 ? -3.239 -17.970 -15.363 1.00 95.12 108 PHE A N 1
ATOM 910 C CA . PHE A 1 108 ? -4.623 -17.618 -15.708 1.00 95.12 108 PHE A CA 1
ATOM 911 C C . PHE A 1 108 ? -5.255 -18.537 -16.759 1.00 95.12 108 PHE A C 1
ATOM 913 O O . PHE A 1 108 ? -4.586 -19.016 -17.672 1.00 95.12 108 PHE A O 1
ATOM 920 N N . LEU A 1 109 ? -6.579 -18.672 -16.694 1.00 95.69 109 LEU A N 1
ATOM 921 C CA . LEU A 1 109 ? -7.443 -19.095 -17.795 1.00 95.69 109 LEU A CA 1
ATOM 922 C C . LEU A 1 109 ? -8.260 -17.886 -18.271 1.00 95.69 109 LEU A C 1
ATOM 924 O O . LEU A 1 109 ? -8.885 -17.190 -17.473 1.00 95.69 109 LEU A O 1
ATOM 928 N N . VAL A 1 110 ? -8.285 -17.638 -19.578 1.00 96.75 110 VAL A N 1
ATOM 929 C CA . VAL A 1 110 ? -9.008 -16.516 -20.183 1.00 96.75 110 VAL A CA 1
ATOM 930 C C . VAL A 1 110 ? -9.951 -17.020 -21.263 1.00 96.75 110 VAL A C 1
ATOM 932 O O . VAL A 1 110 ? -9.548 -17.772 -22.148 1.00 96.75 110 VAL A O 1
ATOM 935 N N . LEU A 1 111 ? -11.205 -16.569 -21.220 1.00 96.25 111 LEU A N 1
ATOM 936 C CA . LEU A 1 111 ? -12.176 -16.815 -22.287 1.00 96.25 111 LEU A CA 1
ATOM 937 C C . LEU A 1 111 ? -12.220 -15.594 -23.201 1.00 96.25 111 LEU A C 1
ATOM 939 O O . LEU A 1 111 ? -12.604 -14.503 -22.764 1.00 96.25 111 LEU A O 1
ATOM 943 N N . ARG A 1 112 ? -11.796 -15.763 -24.456 1.00 95.38 112 ARG A N 1
ATOM 944 C CA . ARG A 1 112 ? -11.696 -14.685 -25.446 1.00 95.38 112 ARG A CA 1
ATOM 945 C C . ARG A 1 112 ? -12.608 -14.927 -26.641 1.00 95.38 112 ARG A C 1
ATOM 947 O O . ARG A 1 112 ? -13.114 -16.020 -26.839 1.00 95.38 112 ARG A O 1
ATOM 954 N N . LYS A 1 113 ? -12.794 -13.915 -27.486 1.00 94.38 113 LYS A N 1
ATOM 955 C CA . LYS A 1 113 ? -13.556 -14.021 -28.741 1.00 94.38 113 LYS A CA 1
ATOM 956 C C . LYS A 1 113 ? -13.008 -15.085 -29.700 1.00 94.38 113 LYS A C 1
ATOM 958 O O . LYS A 1 113 ? -13.793 -15.665 -30.445 1.00 94.38 113 LYS A O 1
ATOM 963 N N . ASP A 1 114 ? -11.699 -15.313 -29.699 1.00 94.75 114 ASP A N 1
ATOM 964 C CA . ASP A 1 114 ? -10.998 -16.298 -30.529 1.00 94.75 114 ASP A CA 1
ATOM 965 C C . ASP A 1 114 ? -10.880 -17.691 -29.882 1.00 94.75 114 ASP A C 1
ATOM 967 O O . ASP A 1 114 ? -10.446 -18.625 -30.552 1.00 94.75 114 ASP A O 1
ATOM 971 N N . GLY A 1 115 ? -11.336 -17.855 -28.637 1.00 95.44 115 GLY A N 1
ATOM 972 C CA . GLY A 1 115 ? -11.415 -19.139 -27.939 1.00 95.44 115 GLY A CA 1
ATOM 973 C C . GLY A 1 115 ? -10.858 -19.092 -26.512 1.00 95.44 115 GLY A C 1
ATOM 974 O O . GLY A 1 115 ? -10.380 -18.047 -26.053 1.00 95.44 115 GLY A O 1
ATOM 975 N N . PRO A 1 116 ? -10.926 -20.216 -25.779 1.00 96.44 116 PRO A N 1
ATOM 976 C CA . PRO A 1 116 ? -10.312 -20.342 -24.464 1.00 96.44 116 PRO A CA 1
ATOM 977 C C . PRO A 1 116 ? -8.786 -20.424 -24.568 1.00 96.44 116 PRO A C 1
ATOM 979 O O . PRO A 1 116 ? -8.235 -21.109 -25.434 1.00 96.44 116 PRO A O 1
ATOM 982 N N . CYS A 1 117 ? -8.097 -19.747 -23.653 1.00 97.12 117 CYS A N 1
ATOM 983 C CA . CYS A 1 117 ? -6.644 -19.729 -23.615 1.00 97.12 117 CYS A CA 1
ATOM 984 C C . CYS A 1 117 ? -6.110 -19.719 -22.180 1.00 97.12 117 CYS A C 1
ATOM 986 O O . CYS A 1 117 ? -6.539 -18.917 -21.351 1.00 97.12 117 CYS A O 1
ATOM 988 N N . VAL A 1 118 ? -5.143 -20.588 -21.904 1.00 97.25 118 VAL A N 1
ATOM 989 C CA . VAL A 1 118 ? -4.348 -20.586 -20.678 1.00 97.25 118 VAL A CA 1
ATOM 990 C C . VAL A 1 118 ? -3.118 -19.709 -20.873 1.00 97.25 118 VAL A C 1
ATOM 992 O O . VAL A 1 118 ? -2.406 -19.828 -21.871 1.00 97.25 118 VAL A O 1
ATOM 995 N N . ILE A 1 119 ? -2.874 -18.827 -19.907 1.00 96.31 119 ILE A N 1
ATOM 996 C CA . ILE A 1 119 ? -1.815 -17.824 -19.948 1.00 96.31 119 ILE A CA 1
ATOM 997 C C . ILE A 1 119 ? -0.825 -18.070 -18.814 1.00 96.31 119 ILE A C 1
ATOM 999 O O . ILE A 1 119 ? -1.198 -18.089 -17.642 1.00 96.31 119 ILE A O 1
ATOM 1003 N N . GLU A 1 120 ? 0.449 -18.176 -19.177 1.00 95.19 120 GLU A N 1
ATOM 1004 C CA . GLU A 1 120 ? 1.587 -18.108 -18.261 1.00 95.19 120 GLU A CA 1
ATOM 1005 C C . GLU A 1 120 ? 2.212 -16.715 -18.340 1.00 95.19 120 GLU A C 1
ATOM 1007 O O . GLU A 1 120 ? 2.582 -16.249 -19.417 1.00 95.19 120 GLU A O 1
ATOM 1012 N N . VAL A 1 121 ? 2.388 -16.043 -17.208 1.00 92.94 121 VAL A N 1
ATOM 1013 C CA . VAL A 1 121 ? 2.930 -14.687 -17.158 1.00 92.94 121 VAL A CA 1
ATOM 1014 C C . VAL A 1 121 ? 4.384 -14.705 -16.686 1.00 92.94 121 VAL A C 1
ATOM 1016 O O . VAL A 1 121 ? 4.739 -15.244 -15.633 1.00 92.94 121 VAL A O 1
ATOM 1019 N N . LYS A 1 122 ? 5.278 -14.080 -17.461 1.00 90.69 122 LYS A N 1
ATOM 1020 C CA . LYS A 1 122 ? 6.703 -13.933 -17.111 1.00 90.69 122 LYS A CA 1
ATOM 1021 C C . LYS A 1 122 ? 7.212 -12.533 -17.435 1.00 90.69 122 LYS A C 1
ATOM 1023 O O . LYS A 1 122 ? 6.606 -11.799 -18.199 1.00 90.69 122 LYS A O 1
ATOM 1028 N N . ASN A 1 123 ? 8.335 -12.133 -16.841 1.00 87.75 123 ASN A N 1
ATOM 1029 C CA . ASN A 1 123 ? 9.046 -10.910 -17.239 1.00 87.75 123 ASN A CA 1
ATOM 1030 C C . ASN A 1 123 ? 10.252 -11.253 -18.129 1.00 87.75 123 ASN A C 1
ATOM 1032 O O . ASN A 1 123 ? 10.775 -12.369 -18.060 1.00 87.75 123 ASN A O 1
ATOM 1036 N N . GLU A 1 124 ? 10.718 -10.286 -18.926 1.00 86.06 124 GLU A N 1
ATOM 1037 C CA . GLU A 1 124 ? 11.831 -10.469 -19.875 1.00 86.06 124 GLU A CA 1
ATOM 1038 C C . GLU A 1 124 ? 13.100 -11.056 -19.224 1.00 86.06 124 GLU A C 1
ATOM 1040 O O . GLU A 1 124 ? 13.705 -11.987 -19.762 1.00 86.06 124 GLU A O 1
ATOM 1045 N N . LYS A 1 125 ? 13.480 -10.572 -18.030 1.00 83.19 125 LYS A N 1
ATOM 1046 C CA . LYS A 1 125 ? 14.673 -11.048 -17.302 1.00 83.19 125 LYS A CA 1
ATOM 1047 C C . LYS A 1 125 ? 14.531 -12.517 -16.883 1.00 83.19 125 LYS A C 1
ATOM 1049 O O . LYS A 1 125 ? 15.475 -13.297 -17.006 1.00 83.19 125 LYS A O 1
ATOM 1054 N N . SER A 1 126 ? 13.356 -12.911 -16.395 1.00 86.31 126 SER A N 1
ATOM 1055 C CA . SER A 1 126 ? 13.047 -14.288 -16.002 1.00 86.31 126 SER A CA 1
ATOM 1056 C C . SER A 1 126 ? 13.065 -15.229 -17.201 1.00 86.31 126 SER A C 1
ATOM 1058 O O . SER A 1 126 ? 13.646 -16.307 -17.102 1.00 86.31 126 SER A O 1
ATOM 1060 N N . VAL A 1 127 ? 12.490 -14.815 -18.331 1.00 89.25 127 VAL A N 1
ATOM 1061 C CA . VAL A 1 127 ? 12.491 -15.603 -19.570 1.00 89.25 127 VAL A CA 1
ATOM 1062 C C . VAL A 1 127 ? 13.916 -15.866 -20.055 1.00 89.25 127 VAL A C 1
ATOM 1064 O O . VAL A 1 127 ? 14.260 -17.016 -20.317 1.00 89.25 127 VAL A O 1
ATOM 1067 N N . ALA A 1 128 ? 14.770 -14.837 -20.114 1.00 87.81 128 ALA A N 1
ATOM 1068 C CA . ALA A 1 128 ? 16.159 -14.993 -20.554 1.00 87.81 128 ALA A CA 1
ATOM 1069 C C . ALA A 1 128 ? 16.921 -16.031 -19.705 1.00 87.81 128 ALA A C 1
ATOM 1071 O O . ALA A 1 128 ? 17.626 -16.892 -20.237 1.00 87.81 128 ALA A O 1
ATOM 1072 N N . ASN A 1 129 ? 16.713 -16.006 -18.384 1.00 88.38 129 ASN A N 1
ATOM 1073 C CA . ASN A 1 129 ? 17.299 -16.983 -17.467 1.00 88.38 129 ASN A CA 1
ATOM 1074 C C . ASN A 1 129 ? 16.735 -18.398 -17.669 1.00 88.38 129 ASN A C 1
ATOM 1076 O O . ASN A 1 129 ? 17.486 -19.368 -17.591 1.00 88.38 129 ASN A O 1
ATOM 1080 N N . LEU A 1 130 ? 15.428 -18.533 -17.915 1.00 91.69 130 LEU A N 1
ATOM 1081 C CA . LEU A 1 130 ? 14.768 -19.827 -18.113 1.00 91.69 130 LEU A CA 1
ATOM 1082 C C . LEU A 1 130 ? 15.201 -20.499 -19.418 1.00 91.69 130 LEU A C 1
ATOM 1084 O O . LEU A 1 130 ? 15.526 -21.683 -19.390 1.00 91.69 130 LEU A O 1
ATOM 1088 N N . ILE A 1 131 ? 15.293 -19.742 -20.515 1.00 91.44 131 ILE A N 1
ATOM 1089 C CA . ILE A 1 131 ? 15.792 -20.239 -21.807 1.00 91.44 131 ILE A CA 1
ATOM 1090 C C . ILE A 1 131 ? 17.240 -20.721 -21.663 1.00 91.44 131 ILE A C 1
ATOM 1092 O O . ILE A 1 131 ? 17.571 -21.829 -22.076 1.00 91.44 131 ILE A O 1
ATOM 1096 N N . SER A 1 132 ? 18.097 -19.931 -21.007 1.00 89.06 132 SER A N 1
ATOM 1097 C CA . SER A 1 132 ? 19.499 -20.300 -20.767 1.00 89.06 132 SER A CA 1
ATOM 1098 C C . SER A 1 132 ? 19.633 -21.546 -19.877 1.00 89.06 132 SER A C 1
ATOM 1100 O O . SER A 1 132 ? 20.447 -22.430 -20.143 1.00 89.06 132 SER A O 1
ATOM 1102 N N . ALA A 1 133 ? 18.821 -21.652 -18.821 1.00 88.62 133 ALA A N 1
ATOM 1103 C CA . ALA A 1 133 ? 18.924 -22.734 -17.845 1.00 88.62 133 ALA A CA 1
ATOM 1104 C C . ALA A 1 133 ? 18.202 -24.032 -18.253 1.00 88.62 133 ALA A C 1
ATOM 1106 O O . ALA A 1 133 ? 18.546 -25.098 -17.733 1.00 88.62 133 ALA A O 1
ATOM 1107 N N . GLN A 1 134 ? 17.169 -23.948 -19.097 1.00 90.44 134 GLN A N 1
ATOM 1108 C CA . GLN A 1 134 ? 16.274 -25.052 -19.467 1.00 90.44 134 GLN A CA 1
ATOM 1109 C C . GLN A 1 134 ? 15.850 -24.991 -20.952 1.00 90.44 134 GLN A C 1
ATOM 1111 O O . GLN A 1 134 ? 14.651 -24.957 -21.247 1.00 90.44 134 GLN A O 1
ATOM 1116 N N . PRO A 1 135 ? 16.798 -25.044 -21.904 1.00 89.81 135 PRO A N 1
ATOM 1117 C CA . PRO A 1 135 ? 16.523 -24.835 -23.331 1.00 89.81 135 PRO A CA 1
ATOM 1118 C C . PRO A 1 135 ? 15.623 -25.908 -23.969 1.00 89.81 135 PRO A C 1
ATOM 1120 O O . PRO A 1 135 ? 15.040 -25.671 -25.017 1.00 89.81 135 PRO A O 1
ATOM 1123 N N . LYS A 1 136 ? 15.483 -27.088 -23.343 1.00 89.25 136 LYS A N 1
ATOM 1124 C CA . LYS A 1 136 ? 14.537 -28.131 -23.785 1.00 89.25 136 LYS A CA 1
ATOM 1125 C C . LYS A 1 136 ? 13.082 -27.856 -23.395 1.00 89.25 136 LYS A C 1
ATOM 1127 O O . LYS A 1 136 ? 12.188 -28.460 -23.965 1.00 89.25 136 LYS A O 1
ATOM 1132 N N . ASN A 1 137 ? 12.852 -26.998 -22.403 1.00 92.94 137 ASN A N 1
ATOM 1133 C CA . ASN A 1 137 ? 11.506 -26.688 -21.917 1.00 92.94 137 ASN A CA 1
ATOM 1134 C C . ASN A 1 137 ? 11.037 -25.305 -22.387 1.00 92.94 137 ASN A C 1
ATOM 1136 O O . ASN A 1 137 ? 9.843 -25.105 -22.589 1.00 92.94 137 ASN A O 1
ATOM 1140 N N . TRP A 1 138 ? 11.966 -24.353 -22.517 1.00 94.75 138 TRP A N 1
ATOM 1141 C CA . TRP A 1 138 ? 11.697 -22.963 -22.877 1.00 94.75 138 TRP A CA 1
ATOM 1142 C C . TRP A 1 138 ? 12.364 -22.624 -24.201 1.00 94.75 138 TRP A C 1
ATOM 1144 O O . TRP A 1 138 ? 13.590 -22.688 -24.308 1.00 94.75 138 TRP A O 1
ATOM 1154 N N . VAL A 1 139 ? 11.559 -22.216 -25.179 1.00 92.25 139 VAL A N 1
ATOM 1155 C CA . VAL A 1 139 ? 12.018 -21.862 -26.525 1.00 92.25 139 VAL A CA 1
ATOM 1156 C C . VAL A 1 139 ? 11.556 -20.452 -26.863 1.00 92.25 139 VAL A C 1
ATOM 1158 O O . VAL A 1 139 ? 10.493 -20.010 -26.423 1.00 92.25 139 VAL A O 1
ATOM 1161 N N . ARG A 1 140 ? 12.377 -19.737 -27.632 1.00 92.38 140 ARG A N 1
ATOM 1162 C CA . ARG A 1 140 ? 11.992 -18.483 -28.271 1.00 92.38 140 ARG A CA 1
ATOM 1163 C C . ARG A 1 140 ? 12.003 -18.688 -29.777 1.00 92.38 140 ARG A C 1
ATOM 1165 O O . ARG A 1 140 ? 13.029 -19.101 -30.308 1.00 92.38 140 ARG A O 1
ATOM 1172 N N . ASN A 1 141 ? 10.875 -18.417 -30.418 1.00 88.62 141 ASN A N 1
ATOM 1173 C CA . ASN A 1 141 ? 10.737 -18.495 -31.867 1.00 88.62 141 ASN A CA 1
ATOM 1174 C C . ASN A 1 141 ? 11.371 -17.274 -32.550 1.00 88.62 141 ASN A C 1
ATOM 1176 O O . ASN A 1 141 ? 11.669 -16.266 -31.900 1.00 88.62 141 ASN A O 1
ATOM 1180 N N . ASP A 1 142 ? 11.516 -17.352 -33.873 1.00 84.50 142 ASP A N 1
ATOM 1181 C CA . ASP A 1 142 ? 12.096 -16.289 -34.705 1.00 84.50 142 ASP A CA 1
ATOM 1182 C C . ASP A 1 142 ? 11.281 -14.985 -34.670 1.00 84.50 142 ASP A C 1
ATOM 1184 O O . ASP A 1 142 ? 11.842 -13.893 -34.742 1.00 84.50 142 ASP A O 1
ATOM 1188 N N . ASP A 1 143 ? 9.962 -15.084 -34.479 1.00 85.94 143 ASP A N 1
ATOM 1189 C CA . ASP A 1 143 ? 9.054 -13.942 -34.289 1.00 85.94 143 ASP A CA 1
ATOM 1190 C C . ASP A 1 143 ? 9.150 -13.310 -32.883 1.00 85.94 143 ASP A C 1
ATOM 1192 O O . ASP A 1 143 ? 8.464 -12.337 -32.567 1.00 85.94 143 ASP A O 1
ATOM 1196 N N . GLY A 1 144 ? 10.014 -13.856 -32.022 1.00 82.38 144 GLY A N 1
ATOM 1197 C CA . GLY A 1 144 ? 10.252 -13.392 -30.664 1.00 82.38 144 GLY A CA 1
ATOM 1198 C C . GLY A 1 144 ? 9.291 -13.954 -29.616 1.00 82.38 144 GLY A C 1
ATOM 1199 O O . GLY A 1 144 ? 9.514 -13.671 -28.429 1.00 82.38 144 GLY A O 1
ATOM 1200 N N . THR A 1 145 ? 8.288 -14.752 -30.011 1.00 88.31 145 THR A N 1
ATOM 1201 C CA . THR A 1 145 ? 7.339 -15.401 -29.094 1.00 88.31 145 THR A CA 1
ATOM 1202 C C . THR A 1 145 ? 8.035 -16.436 -28.218 1.00 88.31 145 THR A C 1
ATOM 1204 O O . THR A 1 145 ? 8.978 -17.112 -28.629 1.00 88.31 145 THR A O 1
ATOM 1207 N N . VAL A 1 146 ? 7.595 -16.527 -26.964 1.00 93.19 146 VAL A N 1
ATOM 1208 C CA . VAL A 1 146 ? 8.172 -17.427 -25.962 1.00 93.19 146 VAL A CA 1
ATOM 1209 C C . VAL A 1 146 ? 7.200 -18.566 -25.725 1.00 93.19 146 VAL A C 1
ATOM 1211 O O . VAL A 1 146 ? 6.005 -18.340 -25.555 1.00 93.19 146 VAL A O 1
ATOM 1214 N N . ILE A 1 147 ? 7.717 -19.789 -25.695 1.00 93.62 147 ILE A N 1
ATOM 1215 C CA . ILE A 1 147 ? 6.918 -20.994 -25.507 1.00 93.62 147 ILE A CA 1
ATOM 1216 C C . ILE A 1 147 ? 7.490 -21.798 -24.346 1.00 93.62 147 ILE A C 1
ATOM 1218 O O . ILE A 1 147 ? 8.692 -22.070 -24.291 1.00 93.62 147 ILE A O 1
ATOM 1222 N N . TYR A 1 148 ? 6.605 -22.212 -23.441 1.00 96.00 148 TYR A N 1
ATOM 1223 C CA . TYR A 1 148 ? 6.874 -23.271 -22.478 1.00 96.00 148 TYR A CA 1
ATOM 1224 C C . TYR A 1 148 ? 6.269 -24.577 -23.005 1.00 96.00 148 TYR A C 1
ATOM 1226 O O . TYR A 1 148 ? 5.067 -24.810 -22.877 1.00 96.00 148 TYR A O 1
ATOM 1234 N N . LEU A 1 149 ? 7.106 -25.396 -23.649 1.00 94.56 149 LEU A N 1
ATOM 1235 C CA . LEU A 1 149 ? 6.674 -26.580 -24.403 1.00 94.56 149 LEU A CA 1
ATOM 1236 C C . LEU A 1 149 ? 5.864 -27.580 -23.557 1.00 94.56 149 LEU A C 1
ATOM 1238 O O . LEU A 1 149 ? 4.775 -27.937 -23.998 1.00 94.56 149 LEU A O 1
ATOM 1242 N N . PRO A 1 150 ? 6.290 -27.951 -22.328 1.00 95.44 150 PRO A N 1
ATOM 1243 C CA . PRO A 1 150 ? 5.559 -28.917 -21.505 1.00 95.44 150 PRO A CA 1
ATOM 1244 C C . PRO A 1 150 ? 4.089 -28.573 -21.250 1.00 95.44 150 PRO A C 1
ATOM 1246 O O . PRO A 1 150 ? 3.236 -29.455 -21.253 1.00 95.44 150 PRO A O 1
ATOM 1249 N N . ALA A 1 151 ? 3.789 -27.298 -20.987 1.00 95.38 151 ALA A N 1
ATOM 1250 C CA . ALA A 1 151 ? 2.416 -26.870 -20.738 1.00 95.38 151 ALA A CA 1
ATOM 1251 C C . ALA A 1 151 ? 1.633 -26.730 -22.044 1.00 95.38 151 ALA A C 1
ATOM 1253 O O . ALA A 1 151 ? 0.472 -27.129 -22.097 1.00 95.38 151 ALA A O 1
ATOM 1254 N N . LYS A 1 152 ? 2.275 -26.217 -23.101 1.00 96.12 152 LYS A N 1
ATOM 1255 C CA . LYS A 1 152 ? 1.659 -26.102 -24.424 1.00 96.12 152 LYS A CA 1
ATOM 1256 C C . LYS A 1 152 ? 1.158 -27.455 -24.931 1.00 96.12 152 LYS A C 1
ATOM 1258 O O . LYS A 1 152 ? -0.006 -27.555 -25.294 1.00 96.12 152 LYS A O 1
ATOM 1263 N N . GLU A 1 153 ? 2.007 -28.482 -24.884 1.00 96.12 153 GLU A N 1
ATOM 1264 C CA . GLU A 1 153 ? 1.659 -29.841 -25.318 1.00 96.12 153 GLU A CA 1
ATOM 1265 C C . GLU A 1 153 ? 0.444 -30.395 -24.559 1.00 96.12 153 GLU A C 1
ATOM 1267 O O . GLU A 1 153 ? -0.465 -30.953 -25.172 1.00 96.12 153 GLU A O 1
ATOM 1272 N N . TYR A 1 154 ? 0.386 -30.195 -23.237 1.00 96.75 154 TYR A N 1
ATOM 1273 C CA . TYR A 1 154 ? -0.752 -30.637 -22.433 1.00 96.75 154 TYR A CA 1
ATOM 1274 C C . TYR A 1 154 ? -2.045 -29.894 -22.800 1.00 96.75 154 TYR A C 1
ATOM 1276 O O . TYR A 1 154 ? -3.055 -30.531 -23.095 1.00 96.75 154 TYR A O 1
ATOM 1284 N N . PHE A 1 155 ? -2.040 -28.558 -22.796 1.00 97.31 155 PHE A N 1
ATOM 1285 C CA . PHE A 1 155 ? -3.271 -27.790 -23.009 1.00 97.31 155 PHE A CA 1
ATOM 1286 C C . PHE A 1 155 ? -3.817 -27.940 -24.429 1.00 97.31 155 PHE A C 1
ATOM 1288 O O . PHE A 1 155 ? -5.029 -28.077 -24.599 1.00 97.31 155 PHE A O 1
ATOM 1295 N N . GLU A 1 156 ? -2.944 -28.023 -25.437 1.00 96.06 156 GLU A N 1
ATOM 1296 C CA . GLU A 1 156 ? -3.369 -28.295 -26.812 1.00 96.06 156 GLU A CA 1
ATOM 1297 C C . GLU A 1 156 ? -4.002 -29.688 -26.946 1.00 96.06 156 GLU A C 1
ATOM 1299 O O . GLU A 1 156 ? -4.960 -29.839 -27.704 1.00 96.06 156 GLU A O 1
ATOM 1304 N N . SER A 1 157 ? -3.556 -30.684 -26.164 1.00 96.06 157 SER A N 1
ATOM 1305 C CA . SER A 1 157 ? -4.157 -32.029 -26.171 1.00 96.06 157 SER A CA 1
ATOM 1306 C C . SER A 1 157 ? -5.610 -32.061 -25.678 1.00 96.06 157 SER A C 1
ATOM 1308 O O . SER A 1 157 ? -6.389 -32.888 -26.145 1.00 96.06 157 SER A O 1
ATOM 1310 N N . ILE A 1 158 ? -5.999 -31.124 -24.805 1.00 96.12 158 ILE A N 1
ATOM 1311 C CA . ILE A 1 158 ? -7.388 -30.946 -24.343 1.00 96.12 158 ILE A CA 1
ATOM 1312 C C . ILE A 1 158 ? -8.127 -29.835 -25.112 1.00 96.12 158 ILE A C 1
ATOM 1314 O O . ILE A 1 158 ? -9.220 -29.422 -24.730 1.00 96.12 158 ILE A O 1
ATOM 1318 N N . GLY A 1 159 ? -7.542 -29.342 -26.210 1.00 95.56 159 GLY A N 1
ATOM 1319 C CA . GLY A 1 159 ? -8.136 -28.343 -27.102 1.00 95.56 159 GLY A CA 1
ATOM 1320 C C . GLY A 1 159 ? -8.107 -26.899 -26.593 1.00 95.56 159 GLY A C 1
ATOM 1321 O O . GLY A 1 159 ? -8.814 -26.053 -27.139 1.00 95.56 159 GLY A O 1
ATOM 1322 N N . ILE A 1 160 ? -7.305 -26.587 -25.571 1.00 97.19 160 ILE A N 1
ATOM 1323 C CA . ILE A 1 160 ? -7.159 -25.231 -25.026 1.00 97.19 160 ILE A CA 1
ATOM 1324 C C . ILE A 1 160 ? -5.834 -24.623 -25.496 1.00 97.19 160 ILE A C 1
ATOM 1326 O O . ILE A 1 160 ? -4.770 -25.224 -25.374 1.00 97.19 160 ILE A O 1
ATOM 1330 N N . LYS A 1 161 ? -5.869 -23.389 -26.006 1.00 96.62 161 LYS A N 1
ATOM 1331 C CA . LYS A 1 161 ? -4.652 -22.688 -26.437 1.00 96.62 161 LYS A CA 1
ATOM 1332 C C . LYS A 1 161 ? -3.774 -22.337 -25.233 1.00 96.62 161 LYS A C 1
ATOM 1334 O O . LYS A 1 161 ? -4.292 -21.885 -24.216 1.00 96.62 161 LYS A O 1
ATOM 1339 N N . PHE A 1 162 ? -2.454 -22.435 -25.363 1.00 96.44 162 PHE A N 1
ATOM 1340 C CA . PHE A 1 162 ? -1.505 -21.993 -24.335 1.00 96.44 162 PHE A CA 1
ATOM 1341 C C . PHE A 1 162 ? -0.608 -20.858 -24.844 1.00 96.44 162 PHE A C 1
ATOM 1343 O O . PHE A 1 162 ? 0.005 -20.979 -25.906 1.00 96.44 162 PHE A O 1
ATOM 1350 N N . GLU A 1 163 ? -0.486 -19.773 -24.077 1.00 95.69 163 GLU A N 1
ATOM 1351 C CA . GLU A 1 163 ? 0.375 -18.629 -24.402 1.00 95.69 163 GLU A CA 1
ATOM 1352 C C . GLU A 1 163 ? 1.253 -18.229 -23.210 1.00 95.69 163 GLU A C 1
ATOM 1354 O O . GLU A 1 163 ? 0.806 -18.202 -22.064 1.00 95.69 163 GLU A O 1
ATOM 1359 N N . VAL A 1 164 ? 2.502 -17.837 -23.485 1.00 95.44 164 VAL A N 1
ATOM 1360 C CA . VAL A 1 164 ? 3.339 -17.141 -22.499 1.00 95.44 164 VAL A CA 1
ATOM 1361 C C . VAL A 1 164 ? 3.263 -15.643 -22.766 1.00 95.44 164 VAL A C 1
ATOM 1363 O O . VAL A 1 164 ? 3.780 -15.152 -23.771 1.00 95.44 164 VAL A O 1
ATOM 1366 N N . TRP A 1 165 ? 2.660 -14.896 -21.847 1.00 93.75 165 TRP A N 1
ATOM 1367 C CA . TRP A 1 165 ? 2.653 -13.441 -21.896 1.00 93.75 165 TRP A CA 1
ATOM 1368 C C . TRP A 1 165 ? 3.892 -12.878 -21.195 1.00 93.75 165 TRP A C 1
ATOM 1370 O O . TRP A 1 165 ? 4.121 -13.097 -20.000 1.00 93.75 165 TRP A O 1
ATOM 1380 N N . VAL A 1 166 ? 4.713 -12.140 -21.945 1.00 90.62 166 VAL A N 1
ATOM 1381 C CA . VAL A 1 166 ? 5.961 -11.563 -21.438 1.00 90.62 166 VAL A CA 1
ATOM 1382 C C . VAL A 1 166 ? 5.774 -10.080 -21.145 1.00 90.62 166 VAL A C 1
ATOM 1384 O O . VAL A 1 166 ? 5.616 -9.261 -22.047 1.00 90.62 166 VAL A O 1
ATOM 1387 N N . SER A 1 167 ? 5.842 -9.722 -19.867 1.00 86.75 167 SER A N 1
ATOM 1388 C CA . SER A 1 167 ? 5.827 -8.334 -19.426 1.00 86.75 167 SER A CA 1
ATOM 1389 C C . SER A 1 167 ? 7.124 -7.630 -19.808 1.00 86.75 167 SER A C 1
ATOM 1391 O O . SER A 1 167 ? 8.205 -8.031 -19.361 1.00 86.75 167 SER A O 1
ATOM 1393 N N . SER A 1 168 ? 6.993 -6.525 -20.541 1.00 80.56 168 SER A N 1
ATOM 1394 C CA . SER A 1 168 ? 8.082 -5.592 -20.827 1.00 80.56 168 SER A CA 1
ATOM 1395 C C . SER A 1 168 ? 8.063 -4.409 -19.860 1.00 80.56 168 SER A C 1
ATOM 1397 O O . SER A 1 168 ? 6.994 -3.974 -19.423 1.00 80.56 168 SER A O 1
ATOM 1399 N N . ASN A 1 169 ? 9.229 -3.824 -19.569 1.00 70.88 169 ASN A N 1
ATOM 1400 C CA . ASN A 1 169 ? 9.313 -2.579 -18.793 1.00 70.88 169 ASN A CA 1
ATOM 1401 C C . ASN A 1 169 ? 8.600 -1.405 -19.486 1.00 70.88 169 ASN A C 1
ATOM 1403 O O . ASN A 1 169 ? 8.177 -0.468 -18.810 1.00 70.88 169 ASN A O 1
ATOM 1407 N N . LYS A 1 170 ? 8.404 -1.473 -20.810 1.00 70.81 170 LYS A N 1
ATOM 1408 C CA . LYS A 1 170 ? 7.633 -0.487 -21.583 1.00 70.81 170 LYS A CA 1
ATOM 1409 C C . LYS A 1 170 ? 6.151 -0.443 -21.191 1.00 70.81 170 LYS A C 1
ATOM 1411 O O . LYS A 1 170 ? 5.521 0.606 -21.269 1.00 70.81 170 LYS A O 1
ATOM 1416 N N . ASN A 1 171 ? 5.608 -1.537 -20.652 1.00 76.50 171 ASN A N 1
ATOM 1417 C CA . ASN A 1 171 ? 4.191 -1.623 -20.287 1.00 76.50 171 ASN A CA 1
ATOM 1418 C C . ASN A 1 171 ? 3.824 -0.735 -19.085 1.00 76.50 171 ASN A C 1
ATOM 1420 O O . ASN A 1 171 ? 2.640 -0.527 -18.832 1.00 76.50 171 ASN A O 1
ATOM 1424 N N . LYS A 1 172 ? 4.805 -0.191 -18.343 1.00 83.69 172 LYS A N 1
ATOM 1425 C CA . LYS A 1 172 ? 4.564 0.573 -17.106 1.00 83.69 172 LYS A CA 1
ATOM 1426 C C . LYS A 1 172 ? 3.631 1.774 -17.307 1.00 83.69 172 LYS A C 1
ATOM 1428 O O . LYS A 1 172 ? 2.769 2.003 -16.463 1.00 83.69 172 LYS A O 1
ATOM 1433 N N . PHE A 1 173 ? 3.761 2.501 -18.421 1.00 88.12 173 PHE A N 1
ATOM 1434 C CA . PHE A 1 173 ? 2.885 3.641 -18.728 1.00 88.12 173 PHE A CA 1
ATOM 1435 C C . PHE A 1 173 ? 1.512 3.168 -19.197 1.00 88.12 173 PHE A C 1
ATOM 1437 O O . PHE A 1 173 ? 0.497 3.653 -18.702 1.00 88.12 173 PHE A O 1
ATOM 1444 N N . SER A 1 174 ? 1.476 2.156 -20.070 1.00 89.44 174 SER A N 1
ATOM 1445 C CA . SER A 1 174 ? 0.225 1.603 -20.593 1.00 89.44 174 SER A CA 1
ATOM 1446 C C . SER A 1 174 ? -0.668 1.086 -19.469 1.00 89.44 174 SER A C 1
ATOM 1448 O O . SER A 1 174 ? -1.820 1.495 -19.382 1.00 89.44 174 SER A O 1
ATOM 1450 N N . VAL A 1 175 ? -0.126 0.283 -18.549 1.00 89.88 175 VAL A N 1
ATOM 1451 C CA . VAL A 1 175 ? -0.865 -0.262 -17.396 1.00 89.88 175 VAL A CA 1
ATOM 1452 C C . VAL A 1 175 ? -1.418 0.857 -16.514 1.00 89.88 175 VAL A C 1
ATOM 1454 O O . VAL A 1 175 ? -2.609 0.855 -16.214 1.00 89.88 175 VAL A O 1
ATOM 1457 N N . PHE A 1 176 ? -0.591 1.845 -16.155 1.00 90.00 176 PHE A N 1
ATOM 1458 C CA . PHE A 1 176 ? -1.028 2.997 -15.361 1.00 90.00 176 PHE A CA 1
ATOM 1459 C C . PHE A 1 176 ? -2.186 3.748 -16.038 1.00 90.00 176 PHE A C 1
ATOM 1461 O O . PHE A 1 176 ? -3.214 4.032 -15.421 1.00 90.00 176 PHE A O 1
ATOM 1468 N N . ASN A 1 177 ? -2.047 4.025 -17.334 1.00 93.38 177 ASN A N 1
ATOM 1469 C CA . ASN A 1 177 ? -3.064 4.721 -18.108 1.00 93.38 177 ASN A CA 1
ATOM 1470 C C . ASN A 1 177 ? -4.353 3.891 -18.243 1.00 93.38 177 ASN A C 1
ATOM 1472 O O . ASN A 1 177 ? -5.446 4.452 -18.151 1.00 93.38 177 ASN A O 1
ATOM 1476 N N . GLN A 1 178 ? -4.248 2.569 -18.436 1.00 91.38 178 GLN A N 1
ATOM 1477 C CA . GLN A 1 178 ? -5.413 1.681 -18.496 1.00 91.38 178 GLN A CA 1
ATOM 1478 C C . GLN A 1 178 ? -6.178 1.658 -17.183 1.00 91.38 178 GLN A C 1
ATOM 1480 O O . GLN A 1 178 ? -7.404 1.715 -17.190 1.00 91.38 178 GLN A O 1
ATOM 1485 N N . GLU A 1 179 ? -5.473 1.610 -16.056 1.00 90.00 179 GLU A N 1
ATOM 1486 C CA . GLU A 1 179 ? -6.107 1.670 -14.746 1.00 90.00 179 GLU A CA 1
ATOM 1487 C C . GLU A 1 179 ? -6.931 2.954 -14.577 1.00 90.00 179 GLU A C 1
ATOM 1489 O O . GLU A 1 179 ? -8.057 2.897 -14.079 1.00 90.00 179 GLU A O 1
ATOM 1494 N N . MET A 1 180 ? -6.408 4.103 -15.016 1.00 90.81 180 MET A N 1
ATOM 1495 C CA . MET A 1 180 ? -7.153 5.366 -14.997 1.00 90.81 180 MET A CA 1
ATOM 1496 C C . MET A 1 180 ? -8.368 5.339 -15.932 1.00 90.81 180 MET A C 1
ATOM 1498 O O . MET A 1 180 ? -9.448 5.793 -15.550 1.00 90.81 180 MET A O 1
ATOM 1502 N N . ALA A 1 181 ? -8.202 4.796 -17.140 1.00 92.12 181 ALA A N 1
ATOM 1503 C CA . ALA A 1 181 ? -9.273 4.674 -18.125 1.00 92.12 181 ALA A CA 1
ATOM 1504 C C . ALA A 1 181 ? -10.419 3.776 -17.627 1.00 92.12 181 ALA A C 1
ATOM 1506 O O . ALA A 1 181 ? -11.586 4.137 -17.756 1.00 92.12 181 ALA A O 1
ATOM 1507 N N . LEU A 1 182 ? -10.098 2.645 -16.993 1.00 90.25 182 LEU A N 1
ATOM 1508 C CA . LEU A 1 182 ? -11.089 1.767 -16.372 1.00 90.25 182 LEU A CA 1
ATOM 1509 C C . LEU A 1 182 ? -11.842 2.496 -15.256 1.00 90.25 182 LEU A C 1
ATOM 1511 O O . LEU A 1 182 ? -13.069 2.488 -15.236 1.00 90.25 182 LEU A O 1
ATOM 1515 N N . ARG A 1 183 ? -11.134 3.213 -14.375 1.00 88.25 183 ARG A N 1
ATOM 1516 C CA . ARG A 1 183 ? -11.781 3.917 -13.257 1.00 88.25 183 ARG A CA 1
ATOM 1517 C C . ARG A 1 183 ? -12.711 5.038 -13.690 1.00 88.25 183 ARG A C 1
ATOM 1519 O O . ARG A 1 183 ? -13.778 5.195 -13.102 1.00 88.25 183 ARG A O 1
ATOM 1526 N N . THR A 1 184 ? -12.387 5.761 -14.760 1.00 91.31 184 THR A N 1
ATOM 1527 C CA . THR A 1 184 ? -13.286 6.813 -15.248 1.00 91.31 184 THR A CA 1
ATOM 1528 C C . THR A 1 184 ? -14.618 6.275 -15.795 1.00 91.31 184 THR A C 1
ATOM 1530 O O . THR A 1 184 ? -15.581 7.035 -15.879 1.00 91.31 184 THR A O 1
ATOM 1533 N N . ARG A 1 185 ? -14.736 4.974 -16.122 1.00 87.81 185 ARG A N 1
ATOM 1534 C CA . ARG A 1 185 ? -16.000 4.373 -16.602 1.00 87.81 185 ARG A CA 1
ATOM 1535 C C . ARG A 1 185 ? -17.113 4.416 -15.562 1.00 87.81 185 ARG A C 1
ATOM 1537 O O . ARG A 1 185 ? -18.272 4.595 -15.926 1.00 87.81 185 ARG A O 1
ATOM 1544 N N . GLN A 1 186 ? -16.759 4.264 -14.286 1.00 79.75 186 GLN A N 1
ATOM 1545 C CA . GLN A 1 186 ? -17.715 4.271 -13.176 1.00 79.75 186 GLN A CA 1
ATOM 1546 C C . GLN A 1 186 ? -18.168 5.688 -12.802 1.00 79.75 186 GLN A C 1
ATOM 1548 O O . GLN A 1 186 ? -19.186 5.865 -12.134 1.00 79.75 186 GLN A O 1
ATOM 1553 N N . TYR A 1 187 ? -17.417 6.702 -13.231 1.00 86.12 187 TYR A N 1
ATOM 1554 C CA . TYR A 1 187 ? -17.694 8.086 -12.896 1.00 86.12 187 TYR A CA 1
ATOM 1555 C C . TYR A 1 187 ? -18.776 8.655 -13.812 1.00 86.12 187 TYR A C 1
ATOM 1557 O O . TYR A 1 187 ? -18.571 8.851 -15.016 1.00 86.12 187 TYR A O 1
ATOM 1565 N N . LYS A 1 188 ? -19.947 8.931 -13.231 1.00 80.69 188 LYS A N 1
ATOM 1566 C CA . LYS A 1 188 ? -21.000 9.687 -13.909 1.00 80.69 188 LYS A CA 1
ATOM 1567 C C . LYS A 1 188 ? -20.507 11.112 -14.092 1.00 80.69 188 LYS A C 1
ATOM 1569 O O . LYS A 1 188 ? -20.227 11.809 -13.127 1.00 80.69 188 LYS A O 1
ATOM 1574 N N . ASN A 1 189 ? -20.342 11.488 -15.347 1.00 68.69 189 ASN A N 1
ATOM 1575 C CA . ASN A 1 189 ? -19.797 12.772 -15.716 1.00 68.69 189 ASN A CA 1
ATOM 1576 C C . ASN A 1 189 ? -20.943 13.702 -16.117 1.00 68.69 189 ASN A C 1
ATOM 1578 O O . ASN A 1 189 ? -21.609 13.441 -17.118 1.00 68.69 189 ASN A O 1
ATOM 1582 N N . ASP A 1 190 ? -21.139 14.779 -15.361 1.00 62.44 190 ASP A N 1
ATOM 1583 C CA . ASP A 1 190 ? -22.109 15.825 -15.704 1.00 62.44 190 ASP A CA 1
ATOM 1584 C C . ASP A 1 190 ? -21.600 16.711 -16.861 1.00 62.44 190 ASP A C 1
ATOM 1586 O O . ASP A 1 190 ? -22.380 17.336 -17.576 1.00 62.44 190 ASP A O 1
ATOM 1590 N N . SER A 1 191 ? -20.282 16.722 -17.106 1.00 66.38 191 SER A N 1
ATOM 1591 C CA . SER A 1 191 ? -19.630 17.487 -18.174 1.00 66.38 191 SER A CA 1
ATOM 1592 C C . SER A 1 191 ? -19.460 16.655 -19.451 1.00 66.38 191 SER A C 1
ATOM 1594 O O . SER A 1 191 ? -18.534 15.850 -19.573 1.00 66.38 191 SER A O 1
ATOM 1596 N N . PHE A 1 192 ? -20.312 16.859 -20.455 1.00 77.12 192 PHE A N 1
ATOM 1597 C CA . PHE A 1 192 ? -20.117 16.255 -21.778 1.00 77.12 192 PHE A CA 1
ATOM 1598 C C . PHE A 1 192 ? -19.156 17.086 -22.643 1.00 77.12 192 PHE A C 1
ATOM 1600 O O . PHE A 1 192 ? -19.088 18.308 -22.534 1.00 77.12 192 PHE A O 1
ATOM 1607 N N . ILE A 1 193 ? -18.414 16.425 -23.539 1.00 85.50 193 ILE A N 1
ATOM 1608 C CA . ILE A 1 193 ? -17.641 17.142 -24.560 1.00 85.50 193 ILE A CA 1
ATOM 1609 C C . ILE A 1 193 ? -18.610 17.597 -25.650 1.00 85.50 193 ILE A C 1
ATOM 1611 O O . ILE A 1 193 ? -19.153 16.764 -26.380 1.00 85.50 193 ILE A O 1
ATOM 1615 N N . ASP A 1 194 ? -18.795 18.907 -25.776 1.00 88.81 194 ASP A N 1
ATOM 1616 C CA . ASP A 1 194 ? -19.507 19.503 -26.902 1.00 88.81 194 ASP A CA 1
ATOM 1617 C C . ASP A 1 194 ? -18.774 19.172 -28.210 1.00 88.81 194 ASP A C 1
ATOM 1619 O O . ASP A 1 194 ? -17.602 19.512 -28.403 1.00 88.81 194 ASP A O 1
ATOM 1623 N N . ARG A 1 195 ? -19.479 18.482 -29.112 1.00 88.81 195 ARG A N 1
ATOM 1624 C CA . ARG A 1 195 ? -18.932 18.031 -30.391 1.00 88.81 195 ARG A CA 1
ATOM 1625 C C . ARG A 1 195 ? -18.499 19.202 -31.271 1.00 88.81 195 ARG A C 1
ATOM 1627 O O . ARG A 1 195 ? -17.450 19.094 -31.892 1.00 88.81 195 ARG A O 1
ATOM 1634 N N . LEU A 1 196 ? -19.243 20.309 -31.289 1.00 91.62 196 LEU A N 1
ATOM 1635 C CA . LEU A 1 196 ? -18.901 21.482 -32.096 1.00 91.62 196 LEU A CA 1
ATOM 1636 C C . LEU A 1 196 ? -17.638 22.163 -31.567 1.00 91.62 196 LEU A C 1
ATOM 1638 O O . LEU A 1 196 ? -16.760 22.522 -32.349 1.00 91.62 196 LEU A O 1
ATOM 1642 N N . LYS A 1 197 ? -17.500 22.282 -30.240 1.00 92.75 197 LYS A N 1
ATOM 1643 C CA . LYS A 1 197 ? -16.274 22.821 -29.625 1.00 92.75 197 LYS A CA 1
ATOM 1644 C C . LYS A 1 197 ? -15.068 21.919 -29.879 1.00 92.75 197 LYS A C 1
ATOM 1646 O O . LYS A 1 197 ? -13.979 22.423 -30.141 1.00 92.75 197 LYS A O 1
ATOM 1651 N N . LEU A 1 198 ? -15.261 20.600 -29.818 1.00 93.56 198 LEU A N 1
ATOM 1652 C CA . LEU A 1 198 ? -14.215 19.626 -30.123 1.00 93.56 198 LEU A CA 1
ATOM 1653 C C . LEU A 1 198 ? -13.793 19.695 -31.594 1.00 93.56 198 LEU A C 1
ATOM 1655 O O . LEU A 1 198 ? -12.599 19.698 -31.883 1.00 93.56 198 LEU A O 1
ATOM 1659 N N . ASP A 1 199 ? -14.759 19.781 -32.509 1.00 91.94 199 ASP A N 1
ATOM 1660 C CA . ASP A 1 199 ? -14.514 19.927 -33.944 1.00 91.94 199 ASP A CA 1
ATOM 1661 C C . ASP A 1 199 ? -13.747 21.220 -34.237 1.00 91.94 199 ASP A C 1
ATOM 1663 O O . ASP A 1 199 ? -12.727 21.179 -34.920 1.00 91.94 199 ASP A O 1
ATOM 1667 N N . ALA A 1 200 ? -14.164 22.343 -33.646 1.00 93.00 200 ALA A N 1
ATOM 1668 C CA . ALA A 1 200 ? -13.465 23.619 -33.769 1.00 93.00 200 ALA A CA 1
ATOM 1669 C C . ALA A 1 200 ? -12.013 23.542 -33.264 1.00 93.00 200 ALA A C 1
ATOM 1671 O O . ALA A 1 200 ? -11.101 23.969 -33.968 1.00 93.00 200 ALA A O 1
ATOM 1672 N N . ALA A 1 201 ? -11.774 22.932 -32.097 1.00 94.00 201 ALA A N 1
ATOM 1673 C CA . ALA A 1 201 ? -10.421 22.763 -31.565 1.00 94.00 201 ALA A CA 1
ATOM 1674 C C . ALA A 1 201 ? -9.528 21.927 -32.503 1.00 94.00 201 ALA A C 1
ATOM 1676 O O . ALA A 1 201 ? -8.368 22.267 -32.727 1.00 94.00 201 ALA A O 1
ATOM 1677 N N . PHE A 1 202 ? -10.055 20.850 -33.095 1.00 94.25 202 PHE A N 1
ATOM 1678 C CA . PHE A 1 202 ? -9.277 20.022 -34.024 1.00 94.25 202 PHE A CA 1
ATOM 1679 C C . PHE A 1 202 ? -9.140 20.605 -35.440 1.00 94.25 202 PHE A C 1
ATOM 1681 O O . PHE A 1 202 ? -8.280 20.148 -36.192 1.00 94.25 202 PHE A O 1
ATOM 1688 N N . ASN A 1 203 ? -9.926 21.629 -35.786 1.00 91.31 203 ASN A N 1
ATOM 1689 C CA . ASN A 1 203 ? -9.709 22.443 -36.985 1.00 91.31 203 ASN A CA 1
ATOM 1690 C C . ASN A 1 203 ? -8.576 23.467 -36.788 1.00 91.31 203 ASN A C 1
ATOM 1692 O O . ASN A 1 203 ? -7.888 23.800 -37.747 1.00 91.31 203 ASN A O 1
ATOM 1696 N N . GLU A 1 204 ? -8.366 23.951 -35.558 1.00 93.00 204 GLU A N 1
ATOM 1697 C CA . GLU A 1 204 ? -7.261 24.859 -35.200 1.00 93.00 204 GLU A CA 1
ATOM 1698 C C . GLU A 1 204 ? -5.910 24.131 -35.139 1.00 93.00 204 GLU A C 1
ATOM 1700 O O . GLU A 1 204 ? -4.886 24.659 -35.567 1.00 93.00 204 GLU A O 1
ATOM 1705 N N . SER A 1 205 ? -5.897 22.913 -34.596 1.00 91.19 205 SER A N 1
ATOM 1706 C CA . SER A 1 205 ? -4.708 22.064 -34.535 1.00 91.19 205 SER A CA 1
ATOM 1707 C C . SER A 1 205 ? -5.098 20.595 -34.564 1.00 91.19 205 SER A C 1
ATOM 1709 O O . SER A 1 205 ? -5.993 20.160 -33.841 1.00 91.19 205 SER A O 1
ATOM 1711 N N . PHE A 1 206 ? -4.361 19.787 -35.325 1.00 92.00 206 PHE A N 1
ATOM 1712 C CA . PHE A 1 206 ? -4.595 18.344 -35.390 1.00 92.00 206 PHE A CA 1
ATOM 1713 C C . PHE A 1 206 ? -4.247 17.607 -34.079 1.00 92.00 206 PHE A C 1
ATOM 1715 O O . PHE A 1 206 ? -4.659 16.457 -33.892 1.00 92.00 206 PHE A O 1
ATOM 1722 N N . SER A 1 207 ? -3.476 18.242 -33.184 1.00 93.56 207 SER A N 1
ATOM 1723 C CA . SER A 1 207 ? -3.050 17.675 -31.901 1.00 93.56 207 SER A CA 1
ATOM 1724 C C . SER A 1 207 ? -3.070 18.699 -30.767 1.00 93.56 207 SER A C 1
ATOM 1726 O O . SER A 1 207 ? -2.823 19.889 -30.966 1.00 93.56 207 SER A O 1
ATOM 1728 N N . TRP A 1 208 ? -3.336 18.222 -29.553 1.00 95.06 208 TRP A N 1
ATOM 1729 C CA . TRP A 1 208 ? -3.389 19.053 -28.351 1.00 95.06 208 TRP A CA 1
ATOM 1730 C C . TRP A 1 208 ? -2.796 18.310 -27.163 1.00 95.06 208 TRP A C 1
ATOM 1732 O O . TRP A 1 208 ? -3.007 17.108 -27.035 1.00 95.06 208 TRP A O 1
ATOM 1742 N N . SER A 1 209 ? -2.121 19.006 -26.245 1.00 95.12 209 SER A N 1
ATOM 1743 C CA . SER A 1 209 ? -1.899 18.428 -24.916 1.00 95.12 209 SER A CA 1
ATOM 1744 C C . SER A 1 209 ? -3.242 18.275 -24.196 1.00 95.12 209 SER A C 1
ATOM 1746 O O . SER A 1 209 ? -4.149 19.087 -24.392 1.00 95.12 209 SER A O 1
ATOM 1748 N N . LEU A 1 210 ? -3.377 17.259 -23.344 1.00 96.12 210 LEU A N 1
ATOM 1749 C CA . LEU A 1 210 ? -4.592 17.021 -22.564 1.00 96.12 210 LEU A CA 1
ATOM 1750 C C . LEU A 1 210 ? -4.952 18.256 -21.724 1.00 96.12 210 LEU A C 1
ATOM 1752 O O . LEU A 1 210 ? -6.123 18.610 -21.614 1.00 96.12 210 LEU A O 1
ATOM 1756 N N . TYR A 1 211 ? -3.934 18.947 -21.198 1.00 97.12 211 TYR A N 1
ATOM 1757 C CA . TYR A 1 211 ? -4.084 20.220 -20.494 1.00 97.12 211 TYR A CA 1
ATOM 1758 C C . TYR A 1 211 ? -4.681 21.311 -21.396 1.00 97.12 211 TYR A C 1
ATOM 1760 O O . TYR A 1 211 ? -5.740 21.844 -21.077 1.00 97.12 211 TYR A O 1
ATOM 1768 N N . ASN A 1 212 ? -4.050 21.615 -22.538 1.00 96.75 212 ASN A N 1
ATOM 1769 C CA . ASN A 1 212 ? -4.517 22.693 -23.417 1.00 96.75 212 ASN A CA 1
ATOM 1770 C C . ASN A 1 212 ? -5.900 22.389 -24.005 1.00 96.75 212 ASN A C 1
ATOM 1772 O O . ASN A 1 212 ? -6.709 23.301 -24.133 1.00 96.75 212 ASN A O 1
ATOM 1776 N N . LEU A 1 213 ? -6.195 21.122 -24.320 1.00 96.56 213 LEU A N 1
ATOM 1777 C CA . LEU A 1 213 ? -7.516 20.732 -24.808 1.00 96.56 213 LEU A CA 1
ATOM 1778 C C . LEU A 1 213 ? -8.589 20.926 -23.732 1.00 96.56 213 LEU A C 1
ATOM 1780 O O . LEU A 1 213 ? -9.661 21.444 -24.033 1.00 96.56 213 LEU A O 1
ATOM 1784 N N . LYS A 1 214 ? -8.304 20.555 -22.476 1.00 96.31 214 LYS A N 1
ATOM 1785 C CA . LYS A 1 214 ? -9.217 20.787 -21.349 1.00 96.31 214 LYS A CA 1
ATOM 1786 C C . LYS A 1 214 ? -9.540 22.279 -21.206 1.00 96.31 214 LYS A C 1
ATOM 1788 O O . LYS A 1 214 ? -10.712 22.630 -21.114 1.00 96.31 214 LYS A O 1
ATOM 1793 N N . GLU A 1 215 ? -8.524 23.142 -21.245 1.00 96.44 215 GLU A N 1
ATOM 1794 C CA . GLU A 1 215 ? -8.697 24.602 -21.164 1.00 96.44 215 GLU A CA 1
ATOM 1795 C C . GLU A 1 215 ? -9.462 25.157 -22.381 1.00 96.44 215 GLU A C 1
ATOM 1797 O O . GLU A 1 215 ? -10.426 25.902 -22.217 1.00 96.44 215 GLU A O 1
ATOM 1802 N N . ARG A 1 216 ? -9.113 24.732 -23.606 1.00 95.81 216 ARG A N 1
ATOM 1803 C CA . ARG A 1 216 ? -9.778 25.150 -24.857 1.00 95.81 216 ARG A CA 1
ATOM 1804 C C . ARG A 1 216 ? -11.260 24.773 -24.898 1.00 95.81 216 ARG A C 1
ATOM 1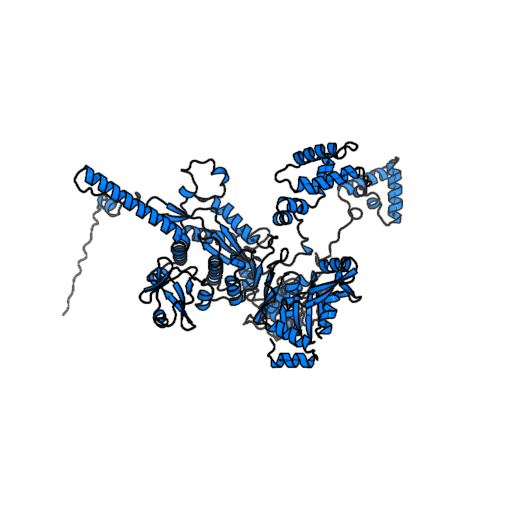806 O O . ARG A 1 216 ? -12.060 25.496 -25.495 1.00 95.81 216 ARG A O 1
ATOM 1813 N N . LEU A 1 217 ? -11.615 23.643 -24.291 1.00 94.88 217 LEU A N 1
ATOM 1814 C CA . LEU A 1 217 ? -12.990 23.159 -24.170 1.00 94.88 217 LEU A CA 1
ATOM 1815 C C . LEU A 1 217 ? -13.703 23.670 -22.910 1.00 94.88 217 LEU A C 1
ATOM 1817 O O . LEU A 1 217 ? -14.899 23.424 -22.776 1.00 94.88 217 LEU A O 1
ATOM 1821 N N . GLN A 1 218 ? -12.997 24.386 -22.025 1.00 94.31 218 GLN A N 1
ATOM 1822 C CA . GLN A 1 218 ? -13.501 24.893 -20.744 1.00 94.31 218 GLN A CA 1
ATOM 1823 C C . GLN A 1 218 ? -14.048 23.779 -19.837 1.00 94.31 218 GLN A C 1
ATOM 1825 O O . GLN A 1 218 ? -15.077 23.933 -19.186 1.00 94.31 218 GLN A O 1
ATOM 1830 N N . LEU A 1 219 ? -13.368 22.631 -19.812 1.00 93.38 219 LEU A N 1
ATOM 1831 C CA . LEU A 1 219 ? -13.737 21.515 -18.945 1.00 93.38 219 LEU A CA 1
ATOM 1832 C C . LEU A 1 219 ? -13.158 21.718 -17.539 1.00 93.38 219 LEU A C 1
ATOM 1834 O O . LEU A 1 219 ? -11.986 22.069 -17.371 1.00 93.38 219 LEU A O 1
ATOM 1838 N N . GLU A 1 220 ? -13.955 21.424 -16.513 1.00 92.50 220 GLU A N 1
ATOM 1839 C CA . GLU A 1 220 ? -13.525 21.550 -15.115 1.00 92.50 220 GLU A CA 1
ATOM 1840 C C . GLU A 1 220 ? -12.402 20.561 -14.759 1.00 92.50 220 GLU A C 1
ATOM 1842 O O . GLU A 1 220 ? -11.462 20.890 -14.030 1.00 92.50 220 GLU A O 1
ATOM 1847 N N . ASN A 1 221 ? -12.481 19.346 -15.308 1.00 94.19 221 ASN A N 1
ATOM 1848 C CA . ASN A 1 221 ? -11.615 18.216 -14.983 1.00 94.19 221 ASN A CA 1
ATOM 1849 C C . ASN A 1 221 ? -11.353 17.321 -16.213 1.00 94.19 221 ASN A C 1
ATOM 1851 O O . ASN A 1 221 ? -11.884 17.558 -17.299 1.00 94.19 221 ASN A O 1
ATOM 1855 N N . TYR A 1 222 ? -10.512 16.293 -16.063 1.00 95.19 222 TYR A N 1
ATOM 1856 C CA . TYR A 1 222 ? -10.082 15.445 -17.186 1.00 95.19 222 TYR A CA 1
ATOM 1857 C C . TYR A 1 222 ? -11.006 14.256 -17.492 1.00 95.19 222 TYR A C 1
ATOM 1859 O O . TYR A 1 222 ? -10.749 13.528 -18.453 1.00 95.19 222 TYR A O 1
AT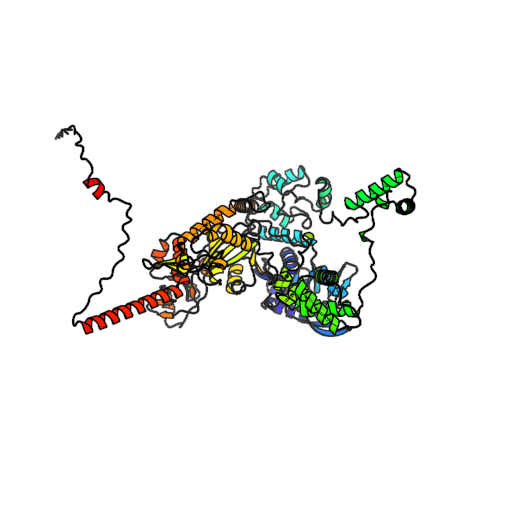OM 1867 N N . SER A 1 223 ? -12.080 14.045 -16.722 1.00 94.44 223 SER A N 1
ATOM 1868 C CA . SER A 1 223 ? -12.926 12.842 -16.821 1.00 94.44 223 SER A CA 1
ATOM 1869 C C . SER A 1 223 ? -13.478 12.643 -18.233 1.00 94.44 223 SER A C 1
ATOM 1871 O O . SER A 1 223 ? -13.321 11.573 -18.816 1.00 94.44 223 SER A O 1
ATOM 1873 N N . ALA A 1 224 ? -14.048 13.696 -18.829 1.00 93.69 224 ALA A N 1
ATOM 1874 C CA . ALA A 1 224 ? -14.664 13.625 -20.153 1.00 93.69 224 ALA A CA 1
ATOM 1875 C C . ALA A 1 224 ? -13.654 13.249 -21.251 1.00 93.69 224 ALA A C 1
ATOM 1877 O O . ALA A 1 224 ? -13.948 12.427 -22.123 1.00 93.69 224 ALA A O 1
ATOM 1878 N N . LEU A 1 225 ? -12.446 13.821 -21.188 1.00 95.31 225 LEU A N 1
ATOM 1879 C CA . LEU A 1 225 ? -11.372 13.538 -22.139 1.00 95.31 225 LEU A CA 1
ATOM 1880 C C . LEU A 1 225 ? -10.867 12.102 -21.993 1.00 95.31 225 LEU A C 1
ATOM 1882 O O . LEU A 1 225 ? -10.717 11.407 -22.993 1.00 95.31 225 LEU A O 1
ATOM 1886 N N . ILE A 1 226 ? -10.664 11.624 -20.764 1.00 95.19 226 ILE A N 1
ATOM 1887 C CA . ILE A 1 226 ? -10.196 10.252 -20.521 1.00 95.19 226 ILE A CA 1
ATOM 1888 C C . ILE A 1 226 ? -11.263 9.234 -20.940 1.00 95.19 226 ILE A C 1
ATOM 1890 O O . ILE A 1 226 ? -10.930 8.235 -21.574 1.00 95.19 226 ILE A O 1
ATOM 1894 N N . GLN A 1 227 ? -12.548 9.511 -20.705 1.00 93.06 227 GLN A N 1
ATOM 1895 C CA . GLN A 1 227 ? -13.646 8.690 -21.226 1.00 93.06 227 GLN A CA 1
ATOM 1896 C C . GLN A 1 227 ? -13.682 8.678 -22.761 1.00 93.06 227 GLN A C 1
ATOM 1898 O O . GLN A 1 227 ? -14.002 7.653 -23.364 1.00 93.06 227 GLN A O 1
ATOM 1903 N N . ALA A 1 228 ? -13.348 9.791 -23.420 1.00 93.19 228 ALA A N 1
ATOM 1904 C CA . ALA A 1 228 ? -13.226 9.834 -24.875 1.00 93.19 228 ALA A CA 1
ATOM 1905 C C . ALA A 1 228 ? -12.042 8.992 -25.385 1.00 93.19 228 ALA A C 1
ATOM 1907 O O . ALA A 1 228 ? -12.190 8.323 -26.407 1.00 93.19 228 ALA A O 1
ATOM 1908 N N . LEU A 1 229 ? -10.913 8.967 -24.668 1.00 94.25 229 LEU A N 1
ATOM 1909 C CA . LEU A 1 229 ? -9.769 8.094 -24.972 1.00 94.25 229 LEU A CA 1
ATOM 1910 C C . LEU A 1 229 ? -10.113 6.612 -24.749 1.00 94.25 229 LEU A C 1
ATOM 1912 O O . LEU A 1 229 ? -9.776 5.764 -25.575 1.00 94.25 229 LEU A O 1
ATOM 1916 N N . ASP A 1 230 ? -10.823 6.289 -23.664 1.00 91.81 230 ASP A N 1
ATOM 1917 C CA . ASP A 1 230 ? -11.270 4.922 -23.375 1.00 91.81 230 ASP A CA 1
ATOM 1918 C C . ASP A 1 230 ? -12.228 4.391 -24.453 1.00 91.81 230 ASP A C 1
ATOM 1920 O O . ASP A 1 230 ? -12.101 3.250 -24.897 1.00 91.81 230 ASP A O 1
ATOM 1924 N N . ARG A 1 231 ? -13.135 5.252 -24.934 1.00 90.25 231 ARG A N 1
ATOM 1925 C CA . ARG A 1 231 ? -14.109 4.954 -25.998 1.00 90.25 231 ARG A CA 1
ATOM 1926 C C . ARG A 1 231 ? -13.544 5.086 -27.415 1.00 90.25 231 ARG A C 1
ATOM 1928 O O . ARG A 1 231 ? -14.324 5.028 -28.361 1.00 90.25 231 ARG A O 1
ATOM 1935 N N . GLU A 1 232 ? -12.232 5.278 -27.564 1.00 91.88 232 GLU A N 1
ATOM 1936 C CA . GLU A 1 232 ? -11.548 5.40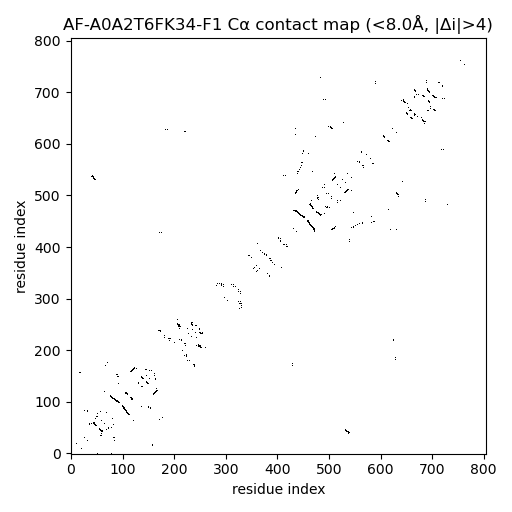3 -28.862 1.00 91.88 232 GLU A CA 1
ATOM 1937 C C . GLU A 1 232 ? -12.096 6.549 -29.742 1.00 91.88 232 GLU A C 1
ATOM 1939 O O . GLU A 1 232 ? -12.094 6.472 -30.968 1.00 91.88 232 GLU A O 1
ATOM 1944 N N . LYS A 1 233 ? -12.582 7.634 -29.123 1.00 92.00 233 LYS A N 1
ATOM 1945 C CA . LYS A 1 233 ? -12.973 8.879 -29.816 1.00 92.00 233 LYS A CA 1
ATOM 1946 C C . LYS A 1 233 ? -11.811 9.860 -29.967 1.00 92.00 233 LYS A C 1
ATOM 1948 O O . LYS A 1 233 ? -11.838 10.724 -30.837 1.00 92.00 233 LYS A O 1
ATOM 1953 N N . LEU A 1 234 ? -10.829 9.743 -29.081 1.00 95.25 234 LEU A N 1
ATOM 1954 C CA . LEU A 1 234 ? -9.540 10.415 -29.138 1.00 95.25 234 LEU A CA 1
ATOM 1955 C C . LEU A 1 234 ? -8.452 9.349 -29.005 1.00 95.25 234 LEU A C 1
ATOM 1957 O O . LEU A 1 234 ? -8.691 8.272 -28.454 1.00 95.25 234 LEU A O 1
ATOM 1961 N N . PHE A 1 235 ? -7.248 9.664 -29.467 1.00 96.06 235 PHE A N 1
ATOM 1962 C CA . PHE A 1 235 ? -6.111 8.751 -29.435 1.00 96.06 235 PHE A CA 1
ATOM 1963 C C . PHE A 1 235 ? -4.886 9.438 -28.851 1.00 96.06 235 PHE A C 1
ATOM 1965 O O . PHE A 1 235 ? -4.649 10.616 -29.097 1.00 96.06 235 PHE A O 1
ATOM 1972 N N . PHE A 1 236 ? -4.093 8.682 -28.102 1.00 95.12 236 PHE A N 1
ATOM 1973 C CA . PHE A 1 236 ? -2.784 9.086 -27.602 1.00 95.12 236 PHE A CA 1
ATOM 1974 C C . PHE A 1 236 ? -1.866 7.866 -27.553 1.00 95.12 236 PHE A C 1
ATOM 1976 O O . PHE A 1 236 ? -2.323 6.729 -27.721 1.00 95.12 236 PHE A O 1
ATOM 1983 N N . ASP A 1 237 ? -0.579 8.103 -27.328 1.00 91.56 237 ASP A N 1
ATOM 1984 C CA . ASP A 1 237 ? 0.383 7.029 -27.123 1.00 91.56 237 ASP A CA 1
ATOM 1985 C C . ASP A 1 237 ? 0.310 6.501 -25.681 1.00 91.56 237 ASP A C 1
ATOM 1987 O O . ASP A 1 237 ? 0.767 7.145 -24.734 1.00 91.56 237 ASP A O 1
ATOM 1991 N N . TRP A 1 238 ? -0.263 5.306 -25.530 1.00 90.31 238 TRP A N 1
ATOM 1992 C CA . TRP A 1 238 ? -0.420 4.629 -24.245 1.00 90.31 238 TRP A CA 1
ATOM 1993 C C . TRP A 1 238 ? 0.912 4.210 -23.612 1.00 90.31 238 TRP A C 1
ATOM 1995 O O . TRP A 1 238 ? 0.960 4.041 -22.395 1.00 90.31 238 TRP A O 1
ATOM 2005 N N . GLU A 1 239 ? 1.969 4.023 -24.404 1.00 87.44 239 GLU A N 1
ATOM 2006 C CA . GLU A 1 239 ? 3.241 3.440 -23.966 1.00 87.44 239 GLU A CA 1
ATOM 2007 C C . GLU A 1 239 ? 4.305 4.490 -23.639 1.00 87.44 239 GLU A C 1
ATOM 2009 O O . GLU A 1 239 ? 5.220 4.198 -22.871 1.00 87.44 239 GLU A O 1
ATOM 2014 N N . SER A 1 240 ? 4.182 5.712 -24.168 1.00 83.12 240 SER A N 1
ATOM 2015 C CA . SER A 1 240 ? 5.174 6.783 -23.965 1.00 83.12 240 SER A CA 1
ATOM 2016 C C . SER A 1 240 ? 4.653 8.025 -23.230 1.00 83.12 240 SER A C 1
ATOM 2018 O O . SER A 1 240 ? 5.453 8.853 -22.785 1.00 83.12 240 SER A O 1
ATOM 2020 N N . CYS A 1 241 ? 3.333 8.165 -23.072 1.00 88.88 241 CYS A N 1
ATOM 2021 C CA . CYS A 1 241 ? 2.704 9.290 -22.377 1.00 88.88 241 CYS A CA 1
ATOM 2022 C C . CYS A 1 241 ? 2.016 8.843 -21.081 1.00 88.88 241 CYS A C 1
ATOM 2024 O O . CYS A 1 241 ? 1.672 7.676 -20.916 1.00 88.88 241 CYS A O 1
ATOM 2026 N N . LEU A 1 242 ? 1.773 9.785 -20.165 1.00 92.19 242 LEU A N 1
ATOM 2027 C CA . LEU A 1 242 ? 1.053 9.539 -18.913 1.00 92.19 242 LEU A CA 1
ATOM 2028 C C . LEU A 1 242 ? -0.150 10.464 -18.783 1.00 92.19 242 LEU A C 1
ATOM 2030 O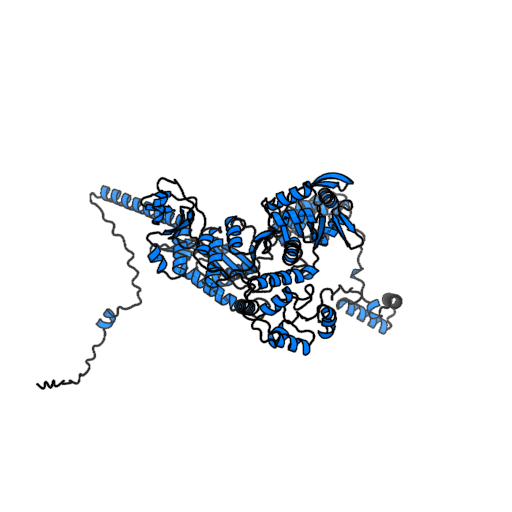 O . LEU A 1 242 ? -0.007 11.683 -18.860 1.00 92.19 242 LEU A O 1
ATOM 2034 N N . LEU A 1 243 ? -1.320 9.886 -18.510 1.00 94.88 243 LEU A N 1
ATOM 2035 C CA . LEU A 1 243 ? -2.557 10.637 -18.280 1.00 94.88 243 LEU A CA 1
ATOM 2036 C C . LEU A 1 243 ? -2.487 11.524 -17.031 1.00 94.88 243 LEU A C 1
ATOM 2038 O O . LEU A 1 243 ? -3.160 12.547 -16.985 1.00 94.88 243 LEU A O 1
ATOM 2042 N N . SER A 1 244 ? -1.639 11.182 -16.056 1.00 94.00 244 SER A N 1
ATOM 2043 C CA . SER A 1 244 ? -1.347 12.012 -14.879 1.00 94.00 244 SER A CA 1
ATOM 2044 C C . SER A 1 244 ? -0.461 13.227 -15.186 1.00 94.00 244 SER A C 1
ATOM 2046 O O . SER A 1 244 ? -0.358 14.132 -14.357 1.00 94.00 244 SER A O 1
ATOM 2048 N N . VAL A 1 245 ? 0.151 13.291 -16.377 1.00 93.62 245 VAL A N 1
ATOM 2049 C CA . VAL A 1 245 ? 1.032 14.384 -16.825 1.00 93.62 245 VAL A CA 1
ATOM 2050 C C . VAL A 1 245 ? 0.403 15.087 -18.040 1.00 93.62 245 VAL A C 1
ATOM 2052 O O . VAL A 1 245 ? 0.883 14.976 -19.173 1.00 93.62 245 VAL A O 1
ATOM 2055 N N . PRO A 1 246 ? -0.683 15.858 -17.842 1.00 95.06 246 PRO A N 1
ATOM 2056 C CA . PRO A 1 246 ? -1.565 16.301 -18.924 1.00 95.06 246 PRO A CA 1
ATOM 2057 C C . PRO A 1 246 ? -0.911 17.281 -19.909 1.00 95.06 246 PRO A C 1
ATOM 2059 O O . PRO A 1 246 ? -1.346 17.387 -21.051 1.00 95.06 246 PRO A O 1
ATOM 2062 N N . ARG A 1 247 ? 0.154 17.989 -19.509 1.00 93.44 247 ARG A N 1
ATOM 2063 C CA . ARG A 1 247 ? 0.921 18.874 -20.408 1.00 93.44 247 ARG A CA 1
ATOM 2064 C C . ARG A 1 247 ? 1.831 18.105 -21.372 1.00 93.44 247 ARG A C 1
ATOM 2066 O O . ARG A 1 247 ? 2.101 18.592 -22.464 1.00 93.44 247 ARG A O 1
ATOM 2073 N N . GLY A 1 248 ? 2.303 16.925 -20.967 1.00 89.44 248 GLY A N 1
ATOM 2074 C CA . GLY A 1 248 ? 3.149 16.051 -21.787 1.00 89.44 248 GLY A CA 1
ATOM 2075 C C . GLY A 1 248 ? 2.361 15.014 -22.591 1.00 89.44 248 GLY A C 1
ATOM 2076 O O . GLY A 1 248 ? 2.897 14.438 -23.535 1.00 89.44 248 GLY A O 1
ATOM 2077 N N . CYS A 1 249 ? 1.094 14.789 -22.238 1.00 93.25 249 CYS A N 1
ATOM 2078 C CA . CYS A 1 249 ? 0.212 13.834 -22.896 1.00 93.25 249 CYS A CA 1
ATOM 2079 C C . CYS A 1 249 ? -0.550 14.500 -24.043 1.00 93.25 249 CYS A C 1
ATOM 2081 O O . CYS A 1 249 ? -1.466 15.281 -23.797 1.00 93.25 249 CYS A O 1
ATOM 2083 N N . TYR A 1 250 ? -0.187 14.188 -25.286 1.00 93.62 250 TYR A N 1
ATOM 2084 C CA . TYR A 1 250 ? -0.838 14.749 -26.471 1.00 93.62 250 TYR A CA 1
ATOM 2085 C C . TYR A 1 250 ? -1.882 13.799 -27.040 1.00 93.62 250 TYR A C 1
ATOM 2087 O O . TYR A 1 250 ? -1.645 12.597 -27.138 1.00 93.62 250 TYR A O 1
ATOM 2095 N N . VAL A 1 251 ? -3.016 14.363 -27.439 1.00 95.69 251 VAL A N 1
ATOM 2096 C CA . VAL A 1 251 ? -4.153 13.657 -28.018 1.00 95.69 251 VAL A CA 1
ATOM 2097 C C . VAL A 1 251 ? -4.398 14.116 -29.453 1.00 95.69 251 VAL A C 1
ATOM 2099 O O . VAL A 1 251 ? -4.196 15.283 -29.795 1.00 95.69 251 VAL A O 1
ATOM 2102 N N . VAL A 1 252 ? -4.861 13.187 -30.283 1.00 96.06 252 VAL A N 1
ATOM 2103 C CA . VAL A 1 252 ? -5.266 13.409 -31.675 1.00 96.06 252 VAL A CA 1
ATOM 2104 C C . VAL A 1 252 ? -6.646 12.813 -31.924 1.00 96.06 252 VAL A C 1
ATOM 2106 O O . VAL A 1 252 ? -7.105 11.933 -31.191 1.00 96.06 252 VAL A O 1
ATOM 2109 N N . ARG A 1 253 ? -7.302 13.267 -32.991 1.00 92.44 253 ARG A N 1
ATOM 2110 C CA . ARG A 1 253 ? -8.603 12.737 -33.414 1.00 92.44 253 ARG A CA 1
ATOM 2111 C C . ARG A 1 253 ? -8.496 11.463 -34.251 1.00 92.44 253 ARG A C 1
ATOM 2113 O O . ARG A 1 253 ? -9.368 10.607 -34.179 1.00 92.44 253 ARG A O 1
ATOM 2120 N N . ASP A 1 254 ? -7.425 11.333 -35.027 1.00 91.75 254 ASP A N 1
ATOM 2121 C CA . ASP A 1 254 ? -7.148 10.168 -35.866 1.00 91.75 254 ASP A CA 1
ATOM 2122 C C . ASP A 1 254 ? -5.846 9.509 -35.412 1.00 91.75 254 ASP A C 1
ATOM 2124 O O . ASP A 1 254 ? -4.787 10.138 -35.408 1.00 91.75 254 ASP A O 1
ATOM 2128 N N . LYS A 1 255 ? -5.917 8.222 -35.057 1.00 93.56 255 LYS A N 1
ATOM 2129 C CA . LYS A 1 255 ? -4.777 7.424 -34.588 1.00 93.56 255 LYS A CA 1
ATOM 2130 C C . LYS A 1 255 ? -3.574 7.481 -35.540 1.00 93.56 255 LYS A C 1
ATOM 2132 O O . LYS A 1 255 ? -2.437 7.435 -35.078 1.00 93.56 255 LYS A O 1
ATOM 2137 N N . ARG A 1 256 ? -3.799 7.614 -36.854 1.00 93.31 256 ARG A N 1
ATOM 2138 C CA . ARG A 1 256 ? -2.737 7.693 -37.876 1.00 93.31 256 ARG A CA 1
ATOM 2139 C C . ARG A 1 256 ? -1.852 8.929 -37.721 1.00 93.31 256 ARG A C 1
ATOM 2141 O O . ARG A 1 256 ? -0.723 8.918 -38.205 1.00 93.31 256 ARG A O 1
ATOM 2148 N N . LEU A 1 257 ? -2.346 9.966 -37.042 1.00 91.88 257 LEU A N 1
ATOM 2149 C CA . LEU A 1 257 ? -1.626 11.218 -36.827 1.00 91.88 257 LEU A CA 1
ATOM 2150 C C . LEU A 1 257 ? -0.659 11.172 -35.640 1.00 91.88 257 LEU A C 1
ATOM 2152 O O . LEU A 1 257 ? 0.186 12.054 -35.527 1.00 91.88 257 LEU A O 1
ATOM 2156 N N . LEU A 1 258 ? -0.729 10.143 -34.783 1.00 91.31 258 LEU A N 1
ATOM 2157 C CA . LEU A 1 258 ? 0.140 10.027 -33.603 1.00 91.31 258 LEU A CA 1
ATOM 2158 C C . LEU A 1 258 ? 1.630 10.087 -33.952 1.00 91.31 258 LEU A C 1
ATOM 2160 O O . LEU A 1 258 ? 2.391 10.731 -33.239 1.00 91.31 258 LEU A O 1
ATOM 2164 N N . LYS A 1 259 ? 2.029 9.477 -35.074 1.00 88.56 259 LYS A N 1
ATOM 2165 C CA . LYS A 1 259 ? 3.428 9.446 -35.530 1.00 88.56 259 LYS A CA 1
ATOM 2166 C C . LYS A 1 259 ? 4.011 10.828 -35.841 1.00 88.56 259 LYS A C 1
ATOM 2168 O O . LYS A 1 259 ? 5.219 10.987 -35.763 1.00 88.56 259 LYS A O 1
ATOM 2173 N N . TYR A 1 260 ? 3.167 11.809 -36.164 1.00 87.94 260 TYR A N 1
ATOM 2174 C CA . TYR A 1 260 ? 3.610 13.170 -36.466 1.00 87.94 260 TYR A CA 1
ATOM 2175 C C . TYR A 1 260 ? 3.707 14.037 -35.215 1.00 87.94 260 TYR A C 1
ATOM 2177 O O . TYR A 1 260 ? 4.375 15.057 -35.240 1.00 87.94 260 TYR A O 1
ATOM 2185 N N . VAL A 1 261 ? 3.067 13.657 -34.105 1.00 86.50 261 VAL A N 1
ATOM 2186 C CA . VAL A 1 261 ? 2.984 14.505 -32.906 1.00 86.50 261 VAL A CA 1
ATOM 2187 C C . VAL A 1 261 ? 4.373 14.908 -32.396 1.00 86.50 261 VAL A C 1
ATOM 2189 O O . VAL A 1 261 ? 4.563 16.046 -31.968 1.00 86.50 261 VAL A O 1
ATOM 2192 N N . ASP A 1 262 ? 5.350 14.003 -32.443 1.00 81.38 262 ASP A N 1
ATOM 2193 C CA . ASP A 1 262 ? 6.699 14.282 -31.947 1.00 81.38 262 ASP A CA 1
ATOM 2194 C C . ASP A 1 262 ? 7.470 15.289 -32.815 1.00 81.38 262 ASP A C 1
ATOM 2196 O O . ASP A 1 262 ? 8.311 16.010 -32.280 1.00 81.38 262 ASP A O 1
ATOM 2200 N N . GLU A 1 263 ? 7.124 15.438 -34.099 1.00 80.19 263 GLU A N 1
ATOM 2201 C CA . GLU A 1 263 ? 7.690 16.472 -34.980 1.00 80.19 263 GLU A CA 1
ATOM 2202 C C . GLU A 1 263 ? 7.279 17.891 -34.533 1.00 80.19 263 GLU A C 1
ATOM 2204 O O . GLU A 1 263 ? 8.021 18.848 -34.741 1.00 80.19 263 GLU A O 1
ATOM 2209 N N . PHE A 1 264 ? 6.134 18.030 -33.849 1.00 75.56 264 PHE A N 1
ATOM 2210 C CA . PHE A 1 264 ? 5.577 19.321 -33.414 1.00 75.56 264 PHE A CA 1
ATOM 2211 C C . PHE A 1 264 ? 5.869 19.674 -31.947 1.00 75.56 264 PHE A C 1
ATOM 2213 O O . PHE A 1 264 ? 5.693 20.824 -31.546 1.00 75.56 264 PHE A O 1
ATOM 2220 N N . LYS A 1 265 ? 6.320 18.721 -31.120 1.00 75.31 265 LYS A N 1
ATOM 2221 C CA . LYS A 1 265 ? 6.573 18.936 -29.677 1.00 75.31 265 LYS A CA 1
ATOM 2222 C C . LYS A 1 265 ? 7.855 19.724 -29.372 1.00 75.31 265 LYS A C 1
ATOM 2224 O O . LYS A 1 265 ? 8.081 20.076 -28.212 1.00 75.31 265 LYS A O 1
ATOM 2229 N N . GLY A 1 266 ? 8.690 19.986 -30.380 1.00 68.31 266 GLY A N 1
ATOM 2230 C CA . GLY A 1 266 ? 10.056 20.468 -30.185 1.00 68.31 266 GLY A CA 1
ATOM 2231 C C . GLY A 1 266 ? 10.960 19.409 -29.526 1.00 68.31 266 GLY A C 1
ATOM 2232 O O . GLY A 1 266 ? 10.491 18.351 -29.092 1.00 68.31 266 GLY A O 1
ATOM 2233 N N . PRO A 1 267 ? 12.280 19.649 -29.453 1.00 72.12 267 PRO A N 1
ATOM 2234 C CA . PRO A 1 267 ? 13.211 18.675 -28.897 1.00 72.12 267 PRO A CA 1
ATOM 2235 C C . PRO A 1 267 ? 12.994 18.504 -27.387 1.00 72.12 267 PRO A C 1
ATOM 2237 O O . PRO A 1 267 ? 13.082 19.457 -26.611 1.00 72.12 267 PRO A O 1
ATOM 2240 N N . LYS A 1 268 ? 12.752 17.264 -26.946 1.00 75.00 268 LYS A N 1
ATOM 2241 C CA . LYS A 1 268 ? 12.795 16.920 -25.518 1.00 75.00 268 LYS A CA 1
ATOM 2242 C C . LYS A 1 268 ? 14.226 17.067 -24.995 1.00 75.00 268 LYS A C 1
ATOM 2244 O O . LYS A 1 268 ? 15.166 16.617 -25.639 1.00 75.00 268 LYS A O 1
ATOM 2249 N N . ILE A 1 269 ? 14.367 17.603 -23.782 1.00 82.06 269 ILE A N 1
ATOM 2250 C CA . ILE A 1 269 ? 15.660 17.680 -23.076 1.00 82.06 269 ILE A CA 1
ATOM 2251 C C . ILE A 1 269 ? 16.171 16.277 -22.706 1.00 82.06 269 ILE A C 1
ATOM 2253 O O . ILE A 1 269 ? 17.373 16.035 -22.687 1.00 82.06 269 ILE A O 1
ATOM 2257 N N . TYR A 1 270 ? 15.253 15.354 -22.410 1.00 80.12 270 TYR A N 1
ATOM 2258 C CA . TYR A 1 270 ? 15.563 13.981 -22.034 1.00 80.12 270 TYR A CA 1
ATOM 2259 C C . TYR A 1 270 ? 14.519 13.013 -22.593 1.00 80.12 270 TYR A C 1
ATOM 2261 O O . TYR A 1 270 ? 13.322 13.317 -22.620 1.00 80.12 270 TYR A O 1
ATOM 2269 N N . GLN A 1 271 ? 14.974 11.834 -23.007 1.00 75.31 271 GLN A N 1
ATOM 2270 C CA . GLN A 1 271 ? 14.131 10.704 -23.392 1.00 75.31 271 GLN A CA 1
ATOM 2271 C C . GLN A 1 271 ? 14.664 9.430 -22.738 1.00 75.31 271 GLN A C 1
ATOM 2273 O O . GLN A 1 271 ? 15.860 9.323 -22.460 1.00 75.31 271 GLN A O 1
ATOM 2278 N N . ASP A 1 272 ? 13.778 8.469 -22.485 1.00 70.50 272 ASP A N 1
ATOM 2279 C CA . ASP A 1 272 ? 14.201 7.174 -21.954 1.00 70.50 272 ASP A CA 1
ATOM 2280 C C . ASP A 1 272 ? 15.184 6.511 -22.932 1.00 70.50 272 ASP A C 1
ATOM 2282 O O . ASP A 1 272 ? 14.977 6.529 -24.146 1.00 70.50 272 ASP A O 1
ATOM 2286 N N . GLY A 1 273 ? 16.298 5.999 -22.411 1.00 70.69 273 GLY A N 1
ATOM 2287 C CA . GLY A 1 273 ? 17.402 5.476 -23.221 1.00 70.69 273 GLY A CA 1
ATOM 2288 C C . GLY A 1 273 ? 18.284 6.520 -23.928 1.00 70.69 273 GLY A C 1
ATOM 2289 O O . GLY A 1 273 ? 19.223 6.124 -24.612 1.00 70.69 273 GLY A O 1
ATOM 2290 N N . MET A 1 274 ? 18.051 7.831 -23.753 1.00 79.12 274 MET A N 1
ATOM 2291 C CA . MET A 1 274 ? 18.882 8.884 -24.371 1.00 79.12 274 MET A CA 1
ATOM 2292 C C . MET A 1 274 ? 20.324 8.886 -23.852 1.00 79.12 274 MET A C 1
ATOM 2294 O O . MET A 1 274 ? 21.255 9.207 -24.588 1.00 79.12 274 MET A O 1
ATOM 2298 N N . LEU A 1 275 ? 20.515 8.568 -22.569 1.00 81.31 275 LEU A N 1
ATOM 2299 C CA . LEU A 1 275 ? 21.832 8.545 -21.943 1.00 81.31 275 LEU A CA 1
ATOM 2300 C C . LEU A 1 275 ? 22.397 7.126 -21.954 1.00 81.31 275 LEU A C 1
ATOM 2302 O O . LEU A 1 275 ? 21.782 6.198 -21.432 1.00 81.31 275 LEU A O 1
ATOM 2306 N N . SER A 1 276 ? 23.610 6.985 -22.479 1.00 79.12 276 SER A N 1
ATOM 2307 C CA . SER A 1 276 ? 24.398 5.753 -22.440 1.00 79.12 276 SER A CA 1
ATOM 2308 C C . SER A 1 276 ? 25.731 5.989 -21.726 1.00 79.12 276 SER A C 1
ATOM 2310 O O . SER A 1 276 ? 26.248 7.110 -21.768 1.00 79.12 276 SER A O 1
ATOM 2312 N N . PRO A 1 277 ? 26.343 4.961 -21.111 1.00 82.19 277 PRO A N 1
ATOM 2313 C CA . PRO A 1 277 ? 27.678 5.093 -20.540 1.00 82.19 277 PRO A CA 1
ATOM 2314 C C . PRO A 1 277 ? 28.681 5.598 -21.584 1.00 82.19 277 PRO A C 1
ATOM 2316 O O . PRO A 1 277 ? 28.860 4.983 -22.634 1.00 82.19 277 PRO A O 1
ATOM 2319 N N . ILE A 1 278 ? 29.358 6.707 -21.286 1.00 80.19 278 ILE A N 1
ATOM 2320 C CA . ILE A 1 278 ? 30.435 7.243 -22.123 1.00 80.19 278 ILE A CA 1
ATOM 2321 C C . ILE A 1 278 ? 31.762 6.727 -21.576 1.00 80.19 278 ILE A C 1
ATOM 2323 O O . ILE A 1 278 ? 32.029 6.786 -20.374 1.00 80.19 278 ILE A O 1
ATOM 2327 N N . SER A 1 279 ? 32.608 6.194 -22.457 1.00 79.25 279 SER A N 1
ATOM 2328 C CA . SER A 1 279 ? 33.922 5.710 -22.040 1.00 79.25 279 SER A CA 1
ATOM 2329 C C . SER A 1 279 ? 34.823 6.870 -21.601 1.00 79.25 279 SER A C 1
ATOM 2331 O O . SER A 1 279 ? 34.808 7.948 -22.194 1.00 79.25 279 SER A O 1
ATOM 2333 N N . VAL A 1 280 ? 35.697 6.620 -20.623 1.00 76.50 280 VAL A N 1
ATOM 2334 C CA . VAL A 1 280 ? 36.706 7.599 -20.167 1.00 76.50 280 VAL A CA 1
ATOM 2335 C C . VAL A 1 280 ? 37.681 7.999 -21.290 1.00 76.50 280 VAL A C 1
ATOM 2337 O O . VAL A 1 280 ? 38.316 9.045 -21.218 1.00 76.50 280 VAL A O 1
ATOM 2340 N N . GLY A 1 281 ? 37.811 7.173 -22.335 1.00 73.19 281 GLY A N 1
ATOM 2341 C CA . GLY A 1 281 ? 38.594 7.513 -23.525 1.00 73.19 281 GLY A CA 1
ATOM 2342 C C . GLY A 1 281 ? 37.908 8.541 -24.429 1.00 73.19 281 GLY A C 1
ATOM 2343 O O . GLY A 1 281 ? 38.600 9.322 -25.072 1.00 73.19 281 GLY A O 1
ATOM 2344 N N . ALA A 1 282 ? 36.572 8.567 -24.454 1.00 73.56 282 ALA A N 1
ATOM 2345 C CA . ALA A 1 282 ? 35.799 9.564 -25.191 1.00 73.56 282 ALA A CA 1
ATOM 2346 C C . ALA A 1 282 ? 35.652 10.865 -24.388 1.00 73.56 282 ALA A C 1
ATOM 2348 O O . ALA A 1 282 ? 35.865 11.942 -24.936 1.00 73.56 282 ALA A O 1
ATOM 2349 N N . MET A 1 283 ? 35.356 10.756 -23.086 1.00 80.44 283 MET A N 1
ATOM 2350 C CA . MET A 1 283 ? 35.255 11.894 -22.171 1.00 80.44 283 MET A CA 1
ATOM 2351 C C . MET A 1 283 ? 36.081 11.633 -20.895 1.00 80.44 283 MET A C 1
ATOM 2353 O O . MET A 1 283 ? 35.633 10.890 -20.015 1.00 80.44 283 MET A O 1
ATOM 2357 N N . PRO A 1 284 ? 37.305 12.185 -20.779 1.00 83.06 284 PRO A N 1
ATOM 2358 C CA . PRO A 1 284 ? 38.181 11.930 -19.639 1.00 83.06 284 PRO A CA 1
ATOM 2359 C C . PRO A 1 284 ? 37.706 12.633 -18.362 1.00 83.06 284 PRO A C 1
ATOM 2361 O O . PRO A 1 284 ? 37.081 13.687 -18.400 1.00 83.06 284 PRO A O 1
ATOM 2364 N N . SER A 1 285 ? 38.087 12.088 -17.201 1.00 84.25 285 SER A N 1
ATOM 2365 C CA . SER A 1 285 ? 37.993 12.836 -15.936 1.00 84.25 285 SER A CA 1
ATOM 2366 C C . SER A 1 285 ? 38.892 14.078 -15.970 1.00 84.25 285 SER A C 1
ATOM 2368 O O . SER A 1 285 ? 39.918 14.062 -16.651 1.00 84.25 285 SER A O 1
ATOM 2370 N N . SER A 1 286 ? 38.600 15.105 -15.165 1.00 86.75 286 SER A N 1
ATOM 2371 C CA . SER A 1 286 ? 39.421 16.328 -15.098 1.00 86.75 286 SER A CA 1
ATOM 2372 C C . SER A 1 286 ? 40.901 16.035 -14.832 1.00 86.75 286 SER A C 1
ATOM 2374 O O . SER A 1 286 ? 41.775 16.627 -15.453 1.00 86.75 286 SER A O 1
ATOM 2376 N N . LYS A 1 287 ? 41.199 15.040 -13.985 1.00 87.00 287 LYS A N 1
ATOM 2377 C CA . LYS A 1 287 ? 42.575 14.591 -13.722 1.00 87.00 287 LYS A CA 1
ATOM 2378 C C . LYS A 1 287 ? 43.251 14.008 -14.966 1.00 87.00 287 LYS A C 1
ATOM 2380 O O . LYS A 1 287 ? 44.439 14.213 -15.182 1.00 87.00 287 LYS A O 1
ATOM 2385 N N . TYR A 1 288 ? 42.514 13.229 -15.754 1.00 88.56 288 TYR A N 1
ATOM 2386 C CA . TYR A 1 288 ? 43.041 12.587 -16.960 1.00 88.56 288 TYR A CA 1
ATOM 2387 C C . TYR A 1 288 ? 43.214 13.606 -18.085 1.00 88.56 288 TYR A C 1
ATOM 2389 O O . TYR A 1 288 ? 44.173 13.501 -18.843 1.00 88.56 288 TYR A O 1
ATOM 2397 N N . ALA A 1 289 ? 42.305 14.582 -18.161 1.00 87.31 289 ALA A N 1
ATOM 2398 C CA . ALA A 1 289 ? 42.389 15.714 -19.067 1.00 87.31 289 ALA A CA 1
ATOM 2399 C C . ALA A 1 289 ? 43.619 16.576 -18.759 1.00 87.31 289 ALA A C 1
ATOM 2401 O O . ALA A 1 289 ? 44.413 16.804 -19.662 1.00 87.31 289 ALA A O 1
ATOM 2402 N N . GLN A 1 290 ? 43.828 16.961 -17.494 1.00 90.19 290 GLN A N 1
ATOM 2403 C CA . GLN A 1 290 ? 45.001 17.737 -17.080 1.00 90.19 290 GLN A CA 1
ATOM 2404 C C . GLN A 1 290 ? 46.300 17.018 -17.440 1.00 90.19 290 GLN A C 1
ATOM 2406 O O . GLN A 1 290 ? 47.160 17.575 -18.101 1.00 90.19 290 GLN A O 1
ATOM 2411 N N . GLU A 1 291 ? 46.407 15.734 -17.104 1.00 90.38 291 GLU A N 1
ATOM 2412 C CA . GLU A 1 291 ? 47.589 14.945 -17.447 1.00 90.38 291 GLU A CA 1
ATOM 2413 C C . GLU A 1 291 ? 47.785 14.820 -18.972 1.00 90.38 291 GLU A C 1
ATOM 2415 O O . GLU A 1 291 ? 48.917 14.780 -19.446 1.00 90.38 291 GLU A O 1
ATOM 2420 N N . ALA A 1 292 ? 46.713 14.750 -19.767 1.00 89.56 292 ALA A N 1
ATOM 2421 C CA . ALA A 1 292 ? 46.815 14.771 -21.227 1.00 89.56 292 ALA A CA 1
ATOM 2422 C C . ALA A 1 292 ? 47.261 16.147 -21.758 1.00 89.56 292 ALA A C 1
ATOM 2424 O O . ALA A 1 292 ? 48.052 16.192 -22.701 1.00 89.56 292 ALA A O 1
ATOM 2425 N N . LEU A 1 293 ? 46.816 17.246 -21.138 1.00 91.75 293 LEU A N 1
ATOM 2426 C CA . LEU A 1 293 ? 47.262 18.609 -21.446 1.00 91.75 293 LEU A CA 1
ATOM 2427 C C . LEU A 1 293 ? 48.736 18.805 -21.092 1.00 91.75 293 LEU A C 1
ATOM 2429 O O . LEU A 1 293 ? 49.495 19.215 -21.961 1.00 91.75 293 LEU A O 1
ATOM 2433 N N . ASP A 1 294 ? 49.177 18.399 -19.902 1.00 92.44 294 ASP A N 1
ATOM 2434 C CA . ASP A 1 294 ? 50.584 18.481 -19.492 1.00 92.44 294 ASP A CA 1
ATOM 2435 C C . ASP A 1 294 ? 51.489 17.706 -20.470 1.00 92.44 294 ASP A C 1
ATOM 2437 O O . ASP A 1 294 ? 52.601 18.122 -20.801 1.00 92.44 294 ASP A O 1
ATOM 2441 N N . ARG A 1 295 ? 51.013 16.557 -20.976 1.00 92.44 295 ARG A N 1
ATOM 2442 C CA . ARG A 1 295 ? 51.713 15.788 -22.020 1.00 92.44 295 ARG A CA 1
ATOM 2443 C C . ARG A 1 295 ? 51.780 16.543 -23.341 1.00 92.44 295 ARG A C 1
ATOM 2445 O O . ARG A 1 295 ? 52.828 16.515 -23.982 1.00 92.44 295 ARG A O 1
ATOM 2452 N N . LEU A 1 296 ? 50.687 17.187 -23.752 1.00 91.56 296 LEU A N 1
ATOM 2453 C CA . LEU A 1 296 ? 50.647 18.025 -24.951 1.00 91.56 296 LEU A CA 1
ATOM 2454 C C . LEU A 1 296 ? 51.572 19.235 -24.821 1.00 91.56 296 LEU A C 1
ATOM 2456 O O . LEU A 1 296 ? 52.299 19.533 -25.762 1.00 91.56 296 LEU A O 1
ATOM 2460 N N . GLU A 1 297 ? 51.594 19.903 -23.672 1.00 91.31 297 GLU A N 1
ATOM 2461 C CA . GLU A 1 297 ? 52.470 21.046 -23.407 1.00 91.31 297 GLU A CA 1
ATOM 2462 C C . GLU A 1 297 ? 53.941 20.648 -23.487 1.00 91.31 297 GLU A C 1
ATOM 2464 O O . GLU A 1 297 ? 54.707 21.280 -24.209 1.00 91.31 297 GLU A O 1
ATOM 2469 N N . LYS A 1 298 ? 54.326 19.530 -22.862 1.00 89.25 298 LYS A N 1
ATOM 2470 C CA . LYS A 1 298 ? 55.692 18.985 -22.959 1.00 89.25 298 LYS A CA 1
ATOM 2471 C C . LYS A 1 298 ? 56.076 18.592 -24.386 1.00 89.25 298 LYS A C 1
ATOM 2473 O O . LYS A 1 298 ? 57.235 18.720 -24.782 1.00 89.25 298 LYS A O 1
ATOM 2478 N N . LEU A 1 299 ? 55.113 18.122 -25.185 1.00 88.38 299 LEU A N 1
ATOM 2479 C CA . LEU A 1 299 ? 55.324 17.853 -26.609 1.00 88.38 299 LEU A CA 1
ATOM 2480 C C . LEU A 1 299 ? 55.489 19.141 -27.425 1.00 88.38 299 LEU A C 1
ATOM 2482 O O . LEU A 1 299 ? 56.373 19.181 -28.281 1.00 88.38 299 LEU A O 1
ATOM 2486 N N . LYS A 1 300 ? 54.692 20.182 -27.144 1.00 88.62 300 LYS A N 1
ATOM 2487 C CA . LYS A 1 300 ? 54.797 21.514 -27.768 1.00 88.62 300 LYS A CA 1
ATOM 2488 C C . LYS A 1 300 ? 56.101 22.220 -27.396 1.00 88.62 300 LYS A C 1
ATOM 2490 O O . LYS A 1 300 ? 56.717 22.839 -28.255 1.00 88.62 300 LYS A O 1
ATOM 2495 N N . ALA A 1 301 ? 56.571 22.046 -26.162 1.00 87.81 301 ALA A N 1
ATOM 2496 C CA . ALA A 1 301 ? 57.865 22.526 -25.679 1.00 87.81 301 ALA A CA 1
ATOM 2497 C C . ALA A 1 301 ? 59.071 21.763 -26.276 1.00 87.81 301 ALA A C 1
ATOM 2499 O O . ALA A 1 301 ? 60.213 22.030 -25.912 1.00 87.81 301 ALA A O 1
ATOM 2500 N N . ASN A 1 302 ? 58.843 20.819 -27.202 1.00 83.31 302 ASN A N 1
ATOM 2501 C CA . ASN A 1 302 ? 59.873 20.033 -27.886 1.00 83.31 302 ASN A CA 1
ATOM 2502 C C . ASN A 1 302 ? 60.812 19.244 -26.950 1.00 83.31 302 ASN A C 1
ATOM 2504 O O . ASN A 1 302 ? 61.945 18.923 -27.323 1.00 83.31 302 ASN A O 1
ATOM 2508 N N . GLU A 1 303 ? 60.334 18.844 -25.766 1.00 84.12 303 GLU A N 1
ATOM 2509 C CA . GLU A 1 303 ? 61.114 18.018 -24.844 1.00 84.12 303 GLU A CA 1
ATOM 2510 C C . GLU A 1 303 ? 61.510 16.678 -25.490 1.00 84.12 303 GLU A C 1
ATOM 2512 O O . GLU A 1 303 ? 60.681 15.926 -26.022 1.00 84.12 303 GLU A O 1
ATOM 2517 N N . ARG A 1 304 ? 62.797 16.325 -25.417 1.00 79.94 304 ARG A N 1
ATOM 2518 C CA . ARG A 1 304 ? 63.328 15.075 -25.981 1.00 79.94 304 ARG A CA 1
ATOM 2519 C C . ARG A 1 304 ? 63.626 14.072 -24.873 1.00 79.94 304 ARG A C 1
ATOM 2521 O O . ARG A 1 304 ? 64.725 14.034 -24.335 1.00 79.94 304 ARG A O 1
ATOM 2528 N N . ASN A 1 305 ? 62.650 13.225 -24.551 1.00 87.50 305 ASN A N 1
ATOM 2529 C CA . ASN A 1 305 ? 62.822 12.123 -23.607 1.00 87.50 305 ASN A CA 1
ATOM 2530 C C . ASN A 1 305 ? 62.057 10.862 -24.060 1.00 87.50 305 ASN A C 1
ATOM 2532 O O . ASN A 1 305 ? 61.329 10.842 -25.058 1.00 87.50 305 ASN A O 1
ATOM 2536 N N . ARG A 1 306 ? 62.242 9.753 -23.332 1.00 84.75 306 ARG A N 1
ATOM 2537 C CA . ARG A 1 306 ? 61.608 8.459 -23.651 1.00 84.75 306 ARG A CA 1
ATOM 2538 C C . ARG A 1 306 ? 60.075 8.544 -23.662 1.00 84.75 306 ARG A C 1
ATOM 2540 O O . ARG A 1 306 ? 59.432 7.841 -24.446 1.00 84.75 306 ARG A O 1
ATOM 2547 N N . SER A 1 307 ? 59.504 9.386 -22.802 1.00 83.62 307 SER A N 1
ATOM 2548 C CA . SER A 1 307 ? 58.060 9.575 -22.657 1.00 83.62 307 SER A CA 1
ATOM 2549 C C . SER A 1 307 ? 57.478 10.353 -23.832 1.00 83.62 307 SER A C 1
ATOM 2551 O O . SER A 1 307 ? 56.498 9.891 -24.412 1.00 83.62 307 SER A O 1
ATOM 2553 N N . THR A 1 308 ? 58.123 11.435 -24.280 1.00 87.31 308 THR A N 1
ATOM 2554 C CA . THR A 1 308 ? 57.662 12.213 -25.440 1.00 87.31 308 THR A CA 1
ATOM 2555 C C . THR A 1 308 ? 57.717 11.406 -26.737 1.00 87.31 308 THR A C 1
ATOM 2557 O O . THR A 1 308 ? 56.768 11.444 -27.519 1.00 87.31 308 THR A O 1
ATOM 2560 N N . ARG A 1 309 ? 58.738 10.555 -26.938 1.00 86.19 309 ARG A N 1
ATOM 2561 C CA . ARG A 1 309 ? 58.766 9.605 -28.075 1.00 86.19 309 ARG A CA 1
ATOM 2562 C C . ARG A 1 309 ? 57.609 8.601 -28.028 1.00 86.19 309 ARG A C 1
ATOM 2564 O O . ARG A 1 309 ? 57.014 8.285 -29.057 1.00 86.19 309 ARG A O 1
ATOM 2571 N N . ARG A 1 310 ? 57.275 8.095 -26.835 1.00 89.12 310 ARG A N 1
ATOM 2572 C CA . ARG A 1 310 ? 56.136 7.186 -26.634 1.00 89.12 310 ARG A CA 1
ATOM 2573 C C . ARG A 1 310 ? 54.809 7.888 -26.921 1.00 89.12 310 ARG A C 1
ATOM 2575 O O . ARG A 1 310 ? 53.964 7.298 -27.584 1.00 89.12 310 ARG A O 1
ATOM 2582 N N . TRP A 1 311 ? 54.635 9.116 -26.444 1.00 93.12 311 TRP A N 1
ATOM 2583 C CA . TRP A 1 311 ? 53.439 9.926 -26.669 1.00 93.12 311 TRP A CA 1
ATOM 2584 C C . TRP A 1 311 ? 53.241 10.269 -28.150 1.00 93.12 311 TRP A C 1
ATOM 2586 O O . TRP A 1 311 ? 52.142 10.073 -28.652 1.00 93.12 311 TRP A O 1
ATOM 2596 N N . LYS A 1 312 ? 54.301 10.625 -28.891 1.00 89.88 312 LYS A N 1
ATOM 2597 C CA . LYS A 1 312 ? 54.234 10.799 -30.358 1.00 89.88 312 LYS A CA 1
ATOM 2598 C C . LYS A 1 312 ? 53.769 9.530 -31.082 1.00 89.88 312 LYS A C 1
ATOM 2600 O O . LYS A 1 312 ? 52.952 9.601 -31.992 1.00 89.88 312 LYS A O 1
ATOM 2605 N N . ASN A 1 313 ? 54.233 8.354 -30.651 1.00 90.19 313 ASN A N 1
ATOM 2606 C CA . ASN A 1 313 ? 53.761 7.084 -31.214 1.00 90.19 313 ASN A CA 1
ATOM 2607 C C . ASN A 1 313 ? 52.296 6.780 -30.837 1.00 90.19 313 ASN A C 1
ATOM 2609 O O . ASN A 1 313 ? 51.587 6.168 -31.627 1.00 90.19 313 ASN A O 1
ATOM 2613 N N . LEU A 1 314 ? 51.836 7.201 -29.651 1.00 90.00 314 LEU A N 1
ATOM 2614 C CA . LEU A 1 314 ? 50.423 7.101 -29.265 1.00 90.00 314 LEU A CA 1
ATOM 2615 C C . LEU A 1 314 ? 49.539 8.019 -30.111 1.00 90.00 314 LEU A C 1
ATOM 2617 O O . LEU A 1 314 ? 48.493 7.560 -30.544 1.00 90.00 314 LEU A O 1
ATOM 2621 N N . ILE A 1 315 ? 49.972 9.255 -30.382 1.00 91.56 315 ILE A N 1
ATOM 2622 C CA . ILE A 1 315 ? 49.272 10.180 -31.287 1.00 91.56 315 ILE A CA 1
ATOM 2623 C C . ILE A 1 315 ? 49.184 9.586 -32.691 1.00 91.56 315 ILE A C 1
ATOM 2625 O O . ILE A 1 315 ? 48.100 9.544 -33.255 1.00 91.56 315 ILE A O 1
ATOM 2629 N N . ARG A 1 316 ? 50.291 9.057 -33.235 1.00 91.62 316 ARG A N 1
ATOM 2630 C CA . ARG A 1 316 ? 50.289 8.432 -34.567 1.00 91.62 316 ARG A CA 1
ATOM 2631 C C . ARG A 1 316 ? 49.275 7.289 -34.659 1.00 91.62 316 ARG A C 1
ATOM 2633 O O . ARG A 1 316 ? 48.456 7.280 -35.565 1.00 91.62 316 ARG A O 1
ATOM 2640 N N . LYS A 1 317 ? 49.298 6.366 -33.693 1.00 90.12 317 LYS A N 1
ATOM 2641 C CA . LYS A 1 317 ? 48.337 5.252 -33.641 1.00 90.12 317 LYS A CA 1
ATOM 2642 C C . LYS A 1 317 ? 46.902 5.725 -33.417 1.00 90.12 317 LYS A C 1
ATOM 2644 O O . LYS A 1 317 ? 45.991 5.214 -34.040 1.00 90.12 317 LYS A O 1
ATOM 2649 N N . GLY A 1 318 ? 46.695 6.706 -32.540 1.00 86.31 318 GLY A N 1
ATOM 2650 C CA . GLY A 1 318 ? 45.366 7.259 -32.296 1.00 86.31 318 GLY A CA 1
ATOM 2651 C C . GLY A 1 318 ? 44.802 7.973 -33.521 1.00 86.31 318 GLY A C 1
ATOM 2652 O O . GLY A 1 318 ? 43.614 7.854 -33.781 1.00 86.31 318 GLY A O 1
ATOM 2653 N N . SER A 1 319 ? 45.648 8.631 -34.316 1.00 89.62 319 SER A N 1
ATOM 2654 C CA . SER A 1 319 ? 45.258 9.232 -35.593 1.00 89.62 319 SER A CA 1
ATOM 2655 C C . SER A 1 319 ? 44.835 8.184 -36.627 1.00 89.62 319 SER A C 1
ATOM 2657 O O . SER A 1 319 ? 43.909 8.454 -37.384 1.00 89.62 319 SER A O 1
ATOM 2659 N N . GLU A 1 320 ? 45.474 7.006 -36.656 1.00 91.31 320 GLU A N 1
ATOM 2660 C CA . GLU A 1 320 ? 45.040 5.854 -37.473 1.00 91.31 320 GLU A CA 1
ATOM 2661 C C . GLU A 1 320 ? 43.638 5.361 -37.037 1.00 91.31 320 GLU A C 1
ATOM 2663 O O . GLU A 1 320 ? 42.849 4.937 -37.878 1.00 91.31 320 GLU A O 1
ATOM 2668 N N . ASP A 1 321 ? 43.296 5.512 -35.750 1.00 85.25 321 ASP A N 1
ATOM 2669 C CA . ASP A 1 321 ? 41.990 5.181 -35.154 1.00 85.25 321 ASP A CA 1
ATOM 2670 C C . ASP A 1 321 ? 40.977 6.362 -35.158 1.00 85.25 321 ASP A C 1
ATOM 2672 O O . ASP A 1 321 ? 39.900 6.258 -34.565 1.00 85.25 321 ASP A O 1
ATOM 2676 N N . GLY A 1 322 ? 41.303 7.508 -35.777 1.00 85.75 322 GLY A N 1
ATOM 2677 C CA . GLY A 1 322 ? 40.430 8.695 -35.847 1.00 85.75 322 GLY A CA 1
ATOM 2678 C C . GLY A 1 322 ? 40.333 9.541 -34.563 1.00 85.75 322 GLY A C 1
ATOM 2679 O O . GLY A 1 322 ? 39.405 10.336 -34.414 1.00 85.75 322 GLY A O 1
ATOM 2680 N N . LEU A 1 323 ? 41.265 9.384 -33.620 1.00 86.69 323 LEU A N 1
ATOM 2681 C CA . LEU A 1 323 ? 41.328 10.137 -32.361 1.00 86.69 323 LEU A CA 1
ATOM 2682 C C . LEU A 1 323 ? 42.133 11.435 -32.507 1.00 86.69 323 LEU A C 1
ATOM 2684 O O . LEU A 1 323 ? 43.157 11.481 -33.186 1.00 86.69 323 LEU A O 1
ATOM 2688 N N . SER A 1 324 ? 41.739 12.478 -31.770 1.00 89.25 324 SER A N 1
ATOM 2689 C CA . SER A 1 324 ? 42.551 13.699 -31.650 1.00 89.25 324 SER A CA 1
ATOM 2690 C C . SER A 1 324 ? 43.857 13.456 -30.877 1.00 89.25 324 SER A C 1
ATOM 2692 O O . SER A 1 324 ? 43.984 12.484 -30.122 1.00 89.25 324 SER A O 1
ATOM 2694 N N . GLU A 1 325 ? 44.831 14.366 -30.997 1.00 89.38 325 GLU A N 1
ATOM 2695 C CA . GLU A 1 325 ? 46.079 14.299 -30.218 1.00 89.38 325 GLU A CA 1
ATOM 2696 C C . GLU A 1 325 ? 45.801 14.256 -28.709 1.00 89.38 325 GLU A C 1
ATOM 2698 O O . GLU A 1 325 ? 46.391 13.458 -27.981 1.00 89.38 325 GLU A O 1
ATOM 2703 N N . PHE A 1 326 ? 44.839 15.061 -28.250 1.00 89.81 326 PHE A N 1
ATOM 2704 C CA . PHE A 1 326 ? 44.393 15.080 -26.861 1.00 89.81 326 PHE A CA 1
ATOM 2705 C C . PHE A 1 326 ? 43.825 13.726 -26.426 1.00 89.81 326 PHE A C 1
ATOM 2707 O O . PHE A 1 326 ? 44.288 13.153 -25.438 1.00 89.81 326 PHE A O 1
ATOM 2714 N N . GLN A 1 327 ? 42.878 13.168 -27.190 1.00 88.31 327 GLN A N 1
ATOM 2715 C CA . GLN A 1 327 ? 42.279 11.863 -26.887 1.00 88.31 327 GLN A CA 1
ATOM 2716 C C . GLN A 1 327 ? 43.321 10.738 -26.875 1.00 88.31 327 GLN A C 1
ATOM 2718 O O . GLN A 1 327 ? 43.300 9.867 -26.004 1.00 88.31 327 GLN A O 1
ATOM 2723 N N . SER A 1 328 ? 44.286 10.797 -27.792 1.00 89.75 328 SER A N 1
ATOM 2724 C CA . SER A 1 328 ? 45.388 9.836 -27.899 1.00 89.75 328 SER A CA 1
ATOM 2725 C C . SER A 1 328 ? 46.301 9.826 -26.667 1.00 89.75 328 SER A C 1
ATOM 2727 O O . SER A 1 328 ? 46.926 8.807 -26.354 1.00 89.75 328 SER A O 1
ATOM 2729 N N . LEU A 1 329 ? 46.373 10.947 -25.944 1.00 90.81 329 LEU A N 1
ATOM 2730 C CA . LEU A 1 329 ? 47.219 11.122 -24.766 1.00 90.81 329 LEU A CA 1
ATOM 2731 C C . LEU A 1 329 ? 46.498 10.921 -23.435 1.00 90.81 329 LEU A C 1
ATOM 2733 O O . LEU A 1 329 ? 47.174 10.906 -22.396 1.00 90.81 329 LEU A O 1
ATOM 2737 N N . ILE A 1 330 ? 45.181 10.683 -23.448 1.00 88.88 330 ILE A N 1
ATOM 2738 C CA . ILE A 1 330 ? 44.407 10.362 -22.244 1.00 88.88 330 ILE A CA 1
ATOM 2739 C C . ILE A 1 330 ? 45.048 9.158 -21.525 1.00 88.88 330 ILE A C 1
ATOM 2741 O O . ILE A 1 330 ? 45.243 8.087 -22.116 1.00 88.88 330 ILE A O 1
ATOM 2745 N N . PRO A 1 331 ? 45.395 9.284 -20.229 1.00 85.38 331 PRO A N 1
ATOM 2746 C CA . PRO A 1 331 ? 45.970 8.188 -19.463 1.00 85.38 331 PRO A CA 1
ATOM 2747 C C . PRO A 1 331 ? 45.030 6.982 -19.382 1.00 85.38 331 PRO A C 1
ATOM 2749 O O . PRO A 1 331 ? 43.954 7.026 -18.792 1.00 85.38 331 PRO A O 1
ATOM 2752 N N . LYS A 1 332 ? 45.491 5.837 -19.886 1.00 81.44 332 LYS A N 1
ATOM 2753 C CA . LYS A 1 332 ? 44.790 4.549 -19.782 1.00 81.44 332 LYS A CA 1
ATOM 2754 C C . LYS A 1 332 ? 45.043 3.858 -18.431 1.00 81.44 332 LYS A C 1
ATOM 2756 O O . LYS A 1 332 ? 45.295 2.658 -18.384 1.00 81.44 332 LYS A O 1
ATOM 2761 N N . TRP A 1 333 ? 45.026 4.594 -17.315 1.00 79.94 333 TRP A N 1
ATOM 2762 C CA . TRP A 1 333 ? 45.345 4.034 -15.987 1.00 79.94 333 TRP A CA 1
ATOM 2763 C C . TRP A 1 333 ? 44.321 3.015 -15.494 1.00 79.94 333 TRP A C 1
ATOM 2765 O O . TRP A 1 333 ? 44.689 2.069 -14.810 1.00 79.94 333 TRP A O 1
ATOM 2775 N N . PHE A 1 334 ? 43.064 3.140 -15.912 1.00 72.25 334 PHE A N 1
ATOM 2776 C CA . PHE A 1 334 ? 42.049 2.103 -15.715 1.00 72.25 334 PHE A CA 1
ATOM 2777 C C . PHE A 1 334 ? 42.411 0.781 -16.416 1.00 72.25 334 PHE A C 1
ATOM 2779 O O . PHE A 1 334 ? 41.948 -0.286 -16.013 1.00 72.25 334 PHE A O 1
ATOM 2786 N N . PHE A 1 335 ? 43.290 0.828 -17.429 1.00 69.69 335 PHE A N 1
ATOM 2787 C CA . PHE A 1 335 ? 43.885 -0.363 -18.019 1.00 69.69 335 PHE A CA 1
ATOM 2788 C C . PHE A 1 335 ? 45.192 -0.824 -17.350 1.00 69.69 335 PHE A C 1
ATOM 2790 O O . PHE A 1 335 ? 45.692 -1.899 -17.695 1.00 69.69 335 PHE A O 1
ATOM 2797 N N . ALA A 1 336 ? 45.745 -0.043 -16.422 1.00 68.62 336 ALA A N 1
ATOM 2798 C CA . ALA A 1 336 ? 47.007 -0.316 -15.751 1.00 68.62 336 ALA A CA 1
ATOM 2799 C C . ALA A 1 336 ? 46.815 -1.178 -14.491 1.00 68.62 336 ALA A C 1
ATOM 2801 O O . ALA A 1 336 ? 45.747 -1.221 -13.887 1.00 68.62 336 ALA A O 1
ATOM 2802 N N . GLY A 1 337 ? 47.882 -1.869 -14.091 1.00 63.50 337 GLY A N 1
ATOM 2803 C CA . GLY A 1 337 ? 47.882 -2.801 -12.964 1.00 63.50 337 GLY A CA 1
ATOM 2804 C C . GLY A 1 337 ? 48.112 -4.245 -13.406 1.00 63.50 337 GLY A C 1
ATOM 2805 O O . GLY A 1 337 ? 47.759 -4.652 -14.513 1.00 63.50 337 GLY A O 1
ATOM 2806 N N . ASN A 1 338 ? 48.747 -5.032 -12.539 1.00 63.81 338 ASN A N 1
ATOM 2807 C CA . ASN A 1 338 ? 48.963 -6.449 -12.804 1.00 63.81 338 ASN A CA 1
ATOM 2808 C C . ASN A 1 338 ? 47.633 -7.205 -12.651 1.00 63.81 338 ASN A C 1
ATOM 2810 O O . ASN A 1 338 ? 47.104 -7.303 -11.545 1.00 63.81 338 ASN A O 1
ATOM 2814 N N . ARG A 1 339 ? 47.110 -7.728 -13.765 1.00 64.19 339 ARG A N 1
ATOM 2815 C CA . ARG A 1 339 ? 45.877 -8.532 -13.815 1.00 64.19 339 ARG A CA 1
ATOM 2816 C C . ARG A 1 339 ? 46.106 -10.029 -13.614 1.00 64.19 339 ARG A C 1
ATOM 2818 O O . ARG A 1 339 ? 45.142 -10.783 -13.539 1.00 64.19 339 ARG A O 1
ATOM 2825 N N . LYS A 1 340 ? 47.363 -10.475 -13.542 1.00 65.06 340 LYS A N 1
ATOM 2826 C CA . LYS A 1 340 ? 47.692 -11.866 -13.227 1.00 65.06 340 LYS A CA 1
ATOM 2827 C C . LYS A 1 340 ? 47.537 -12.082 -11.720 1.00 65.06 340 LYS A C 1
ATOM 2829 O O . LYS A 1 340 ? 47.968 -11.247 -10.920 1.00 65.06 340 LYS A O 1
ATOM 2834 N N . ARG A 1 341 ? 46.906 -13.197 -11.336 1.00 60.09 341 ARG A N 1
ATOM 2835 C CA . ARG A 1 341 ? 46.718 -13.591 -9.931 1.00 60.09 341 ARG A CA 1
ATOM 2836 C C . ARG A 1 341 ? 48.080 -13.649 -9.225 1.00 60.09 341 ARG A C 1
ATOM 2838 O O . ARG A 1 341 ? 48.945 -14.419 -9.620 1.00 60.09 341 ARG A O 1
ATOM 2845 N N . LYS A 1 342 ? 48.257 -12.824 -8.186 1.00 71.00 342 LYS A N 1
ATOM 2846 C CA . LYS A 1 342 ? 49.435 -12.836 -7.292 1.00 71.00 342 LYS A CA 1
ATOM 2847 C C . LYS A 1 342 ? 49.229 -13.672 -6.025 1.00 71.00 342 LYS A C 1
ATOM 2849 O O . LYS A 1 342 ? 50.167 -13.841 -5.256 1.00 71.00 342 LYS A O 1
ATOM 2854 N N . ILE A 1 343 ? 48.000 -14.114 -5.768 1.00 80.38 343 ILE A N 1
ATOM 2855 C CA . ILE A 1 343 ? 47.645 -14.882 -4.573 1.00 80.38 343 ILE A CA 1
ATOM 2856 C C . ILE A 1 343 ? 47.711 -16.361 -4.943 1.00 80.38 343 ILE A C 1
ATOM 2858 O O . ILE A 1 343 ? 47.231 -16.748 -6.009 1.00 80.38 343 ILE A O 1
ATOM 2862 N N . ASN A 1 344 ? 48.315 -17.168 -4.074 1.00 87.12 344 ASN A N 1
ATOM 2863 C CA . ASN A 1 344 ? 48.303 -18.617 -4.214 1.00 87.12 344 ASN A CA 1
ATOM 2864 C C . ASN A 1 344 ? 46.853 -19.146 -4.160 1.00 87.12 344 ASN A C 1
ATOM 2866 O O . ASN A 1 344 ? 46.056 -18.681 -3.344 1.00 87.12 344 ASN A O 1
ATOM 2870 N N . ALA A 1 345 ? 46.513 -20.115 -5.014 1.00 86.12 345 ALA A N 1
ATOM 2871 C CA . ALA A 1 345 ? 45.153 -20.644 -5.121 1.00 86.12 345 ALA A CA 1
ATOM 2872 C C . ALA A 1 345 ? 44.635 -21.263 -3.808 1.00 86.12 345 ALA A C 1
ATOM 2874 O O . ALA A 1 345 ? 43.458 -21.100 -3.489 1.00 86.12 345 ALA A O 1
ATOM 2875 N N . VAL A 1 346 ? 45.507 -21.904 -3.023 1.00 88.00 346 VAL A N 1
ATOM 2876 C CA . VAL A 1 346 ? 45.174 -22.498 -1.718 1.00 88.00 346 VAL A CA 1
ATOM 2877 C C . VAL A 1 346 ? 44.799 -21.404 -0.718 1.00 88.00 346 VAL A C 1
ATOM 2879 O O . VAL A 1 346 ? 43.713 -21.438 -0.145 1.00 88.00 346 VAL A O 1
ATOM 2882 N N . ALA A 1 347 ? 45.635 -20.370 -0.588 1.00 89.62 347 ALA A N 1
ATOM 2883 C CA . ALA A 1 347 ? 45.364 -19.239 0.303 1.00 89.62 347 ALA A CA 1
ATOM 2884 C C . ALA A 1 347 ? 44.118 -18.431 -0.119 1.00 89.62 347 ALA A C 1
ATOM 2886 O O . ALA A 1 347 ? 43.400 -17.896 0.727 1.00 89.62 347 ALA A O 1
ATOM 2887 N N . GLU A 1 348 ? 43.843 -18.327 -1.426 1.00 89.56 348 GLU A N 1
ATOM 2888 C CA . GLU A 1 348 ? 42.631 -17.683 -1.948 1.00 89.56 348 GLU A CA 1
ATOM 2889 C C . GLU A 1 348 ? 41.368 -18.499 -1.644 1.00 89.56 348 GLU A C 1
ATOM 2891 O O . GLU A 1 348 ? 40.358 -17.915 -1.251 1.00 89.56 348 GLU A O 1
ATOM 2896 N N . THR A 1 349 ? 41.432 -19.823 -1.799 1.00 91.44 349 THR A N 1
ATOM 2897 C CA . THR A 1 349 ? 40.315 -20.734 -1.506 1.00 91.44 349 THR A CA 1
ATOM 2898 C C . THR A 1 349 ? 39.966 -20.675 -0.024 1.00 91.44 349 THR A C 1
ATOM 2900 O O . THR A 1 349 ? 38.832 -20.341 0.315 1.00 91.44 349 THR A O 1
ATOM 2903 N N . PHE A 1 350 ? 40.967 -20.830 0.847 1.00 94.69 350 PHE A N 1
ATOM 2904 C CA . PHE A 1 350 ? 40.784 -20.741 2.294 1.00 94.69 350 PHE A CA 1
ATOM 2905 C C . PHE A 1 350 ? 40.227 -19.375 2.732 1.00 94.69 350 PHE A C 1
ATOM 2907 O O . PHE A 1 350 ? 39.332 -19.293 3.570 1.00 94.69 350 PHE A O 1
ATOM 2914 N N . LEU A 1 351 ? 40.689 -18.272 2.125 1.00 94.31 351 LEU A N 1
ATOM 2915 C CA . LEU A 1 351 ? 40.131 -16.940 2.379 1.00 94.31 351 LEU A CA 1
ATOM 2916 C C . LEU A 1 351 ? 38.640 -16.858 2.032 1.00 94.31 351 LEU A C 1
ATOM 2918 O O . LEU A 1 351 ? 37.873 -16.277 2.797 1.00 94.31 351 LEU A O 1
ATOM 2922 N N . ILE A 1 352 ? 38.224 -17.385 0.880 1.00 92.44 352 ILE A N 1
ATOM 2923 C CA . ILE A 1 352 ? 36.817 -17.345 0.459 1.00 92.44 352 ILE A CA 1
ATOM 2924 C C . ILE A 1 352 ? 35.961 -18.223 1.376 1.00 92.44 352 ILE A C 1
ATOM 2926 O O . ILE A 1 352 ? 34.889 -17.783 1.793 1.00 92.44 352 ILE A O 1
ATOM 2930 N N . GLU A 1 353 ? 36.442 -19.414 1.729 1.00 93.44 353 GLU A N 1
ATOM 2931 C CA . GLU A 1 353 ? 35.773 -20.325 2.662 1.00 93.44 353 GLU A CA 1
ATOM 2932 C C . GLU A 1 353 ? 35.601 -19.692 4.041 1.00 93.44 353 GLU A C 1
ATOM 2934 O O . GLU A 1 353 ? 34.489 -19.672 4.562 1.00 93.44 353 GLU A O 1
ATOM 2939 N N . TYR A 1 354 ? 36.647 -19.073 4.590 1.00 95.62 354 TYR A N 1
ATOM 2940 C CA . TYR A 1 354 ? 36.558 -18.353 5.858 1.00 95.62 354 TYR A CA 1
ATOM 2941 C C . TYR A 1 354 ? 35.579 -17.169 5.782 1.00 95.62 354 TYR A C 1
ATOM 2943 O O . TYR A 1 354 ? 34.755 -16.969 6.678 1.00 95.62 354 TYR A O 1
ATOM 2951 N N . LEU A 1 355 ? 35.641 -16.371 4.707 1.00 94.38 355 LEU A N 1
ATOM 2952 C CA . LEU A 1 355 ? 34.776 -15.201 4.543 1.00 94.38 355 LEU A CA 1
ATOM 2953 C C . LEU A 1 355 ? 33.297 -15.586 4.404 1.00 94.38 355 LEU A C 1
ATOM 2955 O O . LEU A 1 355 ? 32.437 -14.935 4.998 1.00 94.38 355 LEU A O 1
ATOM 2959 N N . LEU A 1 356 ? 32.992 -16.629 3.628 1.00 91.50 356 LEU A N 1
ATOM 2960 C CA . LEU A 1 356 ? 31.625 -17.108 3.423 1.00 91.50 356 LEU A CA 1
ATOM 2961 C C . LEU A 1 356 ? 31.149 -18.024 4.553 1.00 91.50 356 LEU A C 1
ATOM 2963 O O . LEU A 1 356 ? 29.942 -18.143 4.743 1.00 91.50 356 LEU A O 1
ATOM 2967 N N . GLY A 1 357 ? 32.046 -18.676 5.281 1.00 90.62 357 GLY A N 1
ATOM 2968 C CA . GLY A 1 357 ? 31.756 -19.510 6.441 1.00 90.62 357 GLY A CA 1
ATOM 2969 C C . GLY A 1 357 ? 31.783 -18.689 7.724 1.00 90.62 357 GLY A C 1
ATOM 2970 O O . GLY A 1 357 ? 30.806 -18.028 8.074 1.00 90.62 357 GLY A O 1
ATOM 2971 N N . GLU A 1 358 ? 32.912 -18.724 8.424 1.00 90.12 358 GLU A N 1
ATOM 2972 C CA . GLU A 1 358 ? 33.071 -18.174 9.772 1.00 90.12 358 GLU A CA 1
ATOM 2973 C C . GLU A 1 358 ? 32.768 -16.672 9.887 1.00 90.12 358 GLU A C 1
ATOM 2975 O O . GLU A 1 358 ? 32.039 -16.254 10.794 1.00 90.12 358 GLU A O 1
ATOM 2980 N N . HIS A 1 359 ? 33.284 -15.836 8.978 1.00 90.88 359 HIS A N 1
ATOM 2981 C CA . HIS A 1 359 ? 33.056 -14.385 9.046 1.00 90.88 359 HIS A CA 1
ATOM 2982 C C . HIS A 1 359 ? 31.579 -14.027 8.839 1.00 90.88 359 HIS A C 1
ATOM 2984 O O . HIS A 1 359 ? 31.033 -13.175 9.551 1.00 90.88 359 HIS A O 1
ATOM 2990 N N . ALA A 1 360 ? 30.937 -14.655 7.852 1.00 88.94 360 ALA A N 1
ATOM 2991 C CA . ALA A 1 360 ? 29.550 -14.377 7.506 1.00 88.94 360 ALA A CA 1
ATOM 2992 C C . ALA A 1 360 ? 28.555 -14.913 8.547 1.00 88.94 360 ALA A C 1
ATOM 2994 O O . ALA A 1 360 ? 27.462 -14.368 8.661 1.00 88.94 360 ALA A O 1
ATOM 2995 N N . LEU A 1 361 ? 28.924 -15.934 9.325 1.00 88.31 361 LEU A N 1
ATOM 2996 C CA . LEU A 1 361 ? 28.104 -16.455 10.426 1.00 88.31 361 LEU A CA 1
ATOM 2997 C C . LEU A 1 361 ? 28.297 -15.679 11.741 1.00 88.31 361 LEU A C 1
ATOM 2999 O O . LEU A 1 361 ? 27.404 -15.656 12.583 1.00 88.31 361 LEU A O 1
ATOM 3003 N N . SER A 1 362 ? 29.436 -15.008 11.923 1.00 86.19 362 SER A N 1
ATOM 3004 C CA . SER A 1 362 ? 29.741 -14.279 13.159 1.00 86.19 362 SER A CA 1
ATOM 3005 C C . SER A 1 362 ? 28.941 -12.971 13.279 1.00 86.19 362 SER A C 1
ATOM 3007 O O . SER A 1 362 ? 29.085 -12.071 12.443 1.00 86.19 362 SER A O 1
ATOM 3009 N N . GLN A 1 363 ? 28.147 -12.820 14.348 1.00 80.94 363 GLN A N 1
ATOM 3010 C CA . GLN A 1 363 ? 27.497 -11.552 14.715 1.00 80.94 363 GLN A CA 1
ATOM 3011 C C . GLN A 1 363 ? 28.402 -10.694 15.617 1.00 80.94 363 GLN A C 1
ATOM 3013 O O . GLN A 1 363 ? 29.103 -11.214 16.479 1.00 80.94 363 GLN A O 1
ATOM 3018 N N . GLY A 1 364 ? 28.414 -9.371 15.406 1.00 79.25 364 GLY A N 1
ATOM 3019 C CA . GLY A 1 364 ? 29.166 -8.415 16.240 1.00 79.25 364 GLY A CA 1
ATOM 3020 C C . GLY A 1 364 ? 30.696 -8.440 16.089 1.00 79.25 364 GLY A C 1
ATOM 3021 O O . GLY A 1 364 ? 31.396 -7.692 16.769 1.00 79.25 364 GLY A O 1
ATOM 3022 N N . LEU A 1 365 ? 31.241 -9.273 15.197 1.00 85.38 365 LEU A N 1
ATOM 3023 C CA . LEU A 1 365 ? 32.682 -9.388 14.984 1.00 85.38 365 LEU A CA 1
ATOM 3024 C C . LEU A 1 365 ? 33.203 -8.232 14.121 1.00 85.38 365 LEU A C 1
ATOM 3026 O O . LEU A 1 365 ? 32.797 -8.079 12.970 1.00 85.38 365 LEU A O 1
ATOM 3030 N N . SER A 1 366 ? 34.141 -7.443 14.651 1.00 89.56 366 SER A N 1
ATOM 3031 C CA . SER A 1 366 ? 34.778 -6.378 13.871 1.00 89.56 366 SER A CA 1
ATOM 3032 C C . SER A 1 366 ? 35.677 -6.943 12.768 1.00 89.56 366 SER A C 1
ATOM 3034 O O . SER A 1 366 ? 36.321 -7.982 12.942 1.00 89.56 366 SER A O 1
ATOM 3036 N N . ASP A 1 367 ? 35.792 -6.218 11.654 1.00 90.62 367 ASP A N 1
ATOM 3037 C CA . ASP A 1 367 ? 36.648 -6.589 10.518 1.00 90.62 367 ASP A CA 1
A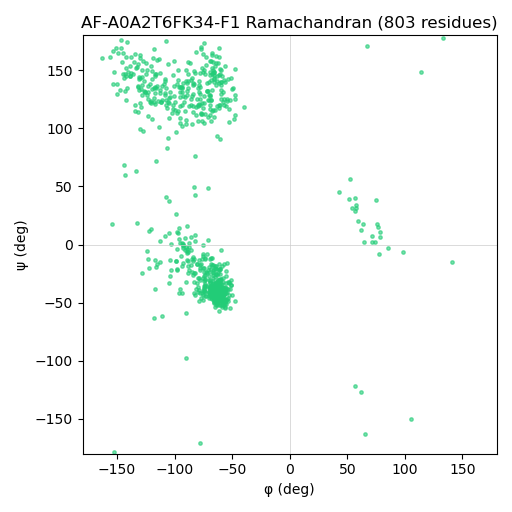TOM 3038 C C . ASP A 1 367 ? 38.089 -6.898 10.941 1.00 90.62 367 ASP A C 1
ATOM 3040 O O . ASP A 1 367 ? 38.715 -7.833 10.440 1.00 90.62 367 ASP A O 1
ATOM 3044 N N . TYR A 1 368 ? 38.621 -6.136 11.904 1.00 92.19 368 TYR A N 1
ATOM 3045 C CA . TYR A 1 368 ? 39.959 -6.370 12.437 1.00 92.19 368 TYR A CA 1
ATOM 3046 C C . TYR A 1 368 ? 40.057 -7.698 13.189 1.00 92.19 368 TYR A C 1
ATOM 3048 O O . TYR A 1 368 ? 40.963 -8.484 12.920 1.00 92.19 368 TYR A O 1
ATOM 3056 N N . ARG A 1 369 ? 39.121 -7.978 14.105 1.00 94.19 369 ARG A N 1
ATOM 3057 C CA . ARG A 1 369 ? 39.120 -9.236 14.864 1.00 94.19 369 ARG A CA 1
ATOM 3058 C C . ARG A 1 369 ? 38.893 -10.435 13.950 1.00 94.19 369 ARG A C 1
ATOM 3060 O O . ARG A 1 369 ? 39.543 -11.461 14.129 1.00 94.19 369 ARG A O 1
ATOM 3067 N N . SER A 1 370 ? 38.054 -10.283 12.928 1.00 93.81 370 SER A N 1
ATOM 3068 C CA . SER A 1 370 ? 37.870 -11.315 11.914 1.00 93.81 370 SER A CA 1
ATOM 3069 C C . SER A 1 370 ? 39.128 -11.557 11.077 1.00 93.81 370 SER A C 1
ATOM 3071 O O . SER A 1 370 ? 39.454 -12.710 10.811 1.00 93.81 370 SER A O 1
ATOM 3073 N N . TYR A 1 371 ? 39.879 -10.515 10.720 1.00 96.38 371 TYR A N 1
ATOM 3074 C CA . TYR A 1 371 ? 41.163 -10.679 10.037 1.00 96.38 371 TYR A CA 1
ATOM 3075 C C . TYR A 1 371 ? 42.195 -11.426 10.894 1.00 96.38 371 TYR A C 1
ATOM 3077 O O . TYR A 1 371 ? 42.918 -12.273 10.374 1.00 96.38 371 TYR A O 1
ATOM 3085 N N . ILE A 1 372 ? 42.269 -11.144 12.200 1.00 95.81 372 ILE A N 1
ATOM 3086 C CA . ILE A 1 372 ? 43.183 -11.865 13.099 1.00 95.81 372 ILE A CA 1
ATOM 3087 C C . ILE A 1 372 ? 42.806 -13.348 13.187 1.00 95.81 372 ILE A C 1
ATOM 3089 O O . ILE A 1 372 ? 43.685 -14.189 13.029 1.00 95.81 372 ILE A O 1
ATOM 3093 N N . LYS A 1 373 ? 41.516 -13.675 13.342 1.00 95.19 373 LYS A N 1
ATOM 3094 C CA . LYS A 1 373 ? 41.039 -15.068 13.315 1.00 95.19 373 LYS A CA 1
ATOM 3095 C C . LYS A 1 373 ? 41.383 -15.783 12.004 1.00 95.19 373 LYS A C 1
ATOM 3097 O O . LYS A 1 373 ? 41.954 -16.865 12.038 1.00 95.19 373 LYS A O 1
ATOM 3102 N N . TYR A 1 374 ? 41.130 -15.130 10.868 1.00 96.56 374 TYR A N 1
ATOM 3103 C CA . TYR A 1 374 ? 41.523 -15.640 9.551 1.00 96.56 374 TYR A CA 1
ATOM 3104 C C . TYR A 1 374 ? 43.018 -15.954 9.487 1.00 96.56 374 TYR A C 1
ATOM 3106 O O . TYR A 1 374 ? 43.400 -17.005 8.990 1.00 96.56 374 TYR A O 1
ATOM 3114 N N . ARG A 1 375 ? 43.872 -15.043 9.971 1.00 95.56 375 ARG A N 1
ATOM 3115 C CA . ARG A 1 375 ? 45.326 -15.226 9.917 1.00 95.56 375 ARG A CA 1
ATOM 3116 C C . ARG A 1 375 ? 45.789 -16.454 10.683 1.00 95.56 375 ARG A C 1
ATOM 3118 O O . ARG A 1 375 ? 46.637 -17.160 10.156 1.00 95.56 375 ARG A O 1
ATOM 3125 N N . VAL A 1 376 ? 45.259 -16.670 11.886 1.00 94.62 376 VAL A N 1
ATOM 3126 C CA . VAL A 1 376 ? 45.600 -17.838 12.710 1.00 94.62 376 VAL A CA 1
ATOM 3127 C C . VAL A 1 376 ? 45.189 -19.116 11.979 1.00 94.62 376 VAL A C 1
ATOM 3129 O O . VAL A 1 376 ? 46.045 -19.945 11.692 1.00 94.62 376 VAL A O 1
ATOM 3132 N N . GLY A 1 377 ? 43.929 -19.202 11.533 1.00 93.75 377 GLY A N 1
ATOM 3133 C CA . GLY A 1 377 ? 43.448 -20.371 10.788 1.00 93.75 377 GLY A CA 1
ATOM 3134 C C . GLY A 1 377 ? 44.198 -20.604 9.471 1.00 93.75 377 GLY A C 1
ATOM 3135 O O . GLY A 1 377 ? 44.454 -21.739 9.096 1.00 93.75 377 GLY A O 1
ATOM 3136 N N . ALA A 1 378 ? 44.622 -19.542 8.786 1.00 93.38 378 ALA A N 1
ATOM 3137 C CA . ALA A 1 378 ? 45.405 -19.634 7.555 1.00 93.38 378 ALA A CA 1
ATOM 3138 C C . ALA A 1 378 ? 46.829 -20.167 7.803 1.00 93.38 378 ALA A C 1
ATOM 3140 O O . ALA A 1 378 ? 47.348 -20.933 6.995 1.00 93.38 378 ALA A O 1
ATOM 3141 N N . GLN A 1 379 ? 47.465 -19.776 8.914 1.00 93.56 379 GLN A N 1
ATOM 3142 C CA . GLN A 1 379 ? 48.786 -20.290 9.298 1.00 93.56 379 GLN A CA 1
ATOM 3143 C C . GLN A 1 379 ? 48.741 -21.788 9.620 1.00 93.56 379 GLN A C 1
ATOM 3145 O O . GLN A 1 379 ? 49.692 -22.496 9.300 1.00 93.56 379 GLN A O 1
ATOM 3150 N N . GLU A 1 380 ? 47.636 -22.262 10.195 1.00 91.81 380 GLU A N 1
ATOM 3151 C CA . GLU A 1 380 ? 47.400 -23.680 10.486 1.00 91.81 380 GLU A CA 1
ATOM 3152 C C . GLU A 1 380 ? 47.016 -24.477 9.229 1.00 91.81 380 GLU A C 1
ATOM 3154 O O . GLU A 1 380 ? 47.577 -25.539 8.973 1.00 91.81 380 GLU A O 1
ATOM 3159 N N . ALA A 1 381 ? 46.094 -23.959 8.411 1.00 90.25 381 ALA A N 1
ATOM 3160 C CA . ALA A 1 381 ? 45.541 -24.671 7.257 1.00 90.25 381 ALA A CA 1
ATOM 3161 C C . ALA A 1 381 ? 46.510 -24.773 6.070 1.00 90.25 381 ALA A C 1
ATOM 3163 O O . ALA A 1 381 ? 46.439 -25.719 5.286 1.00 90.25 381 ALA A O 1
ATOM 3164 N N . HIS A 1 382 ? 47.402 -23.794 5.897 1.00 89.69 382 HIS A N 1
ATOM 3165 C CA . HIS A 1 382 ? 48.357 -23.784 4.790 1.00 89.69 382 HIS A CA 1
ATOM 3166 C C . HIS A 1 382 ? 49.724 -23.200 5.203 1.00 89.69 382 HIS A C 1
ATOM 3168 O O . HIS A 1 382 ? 50.132 -22.155 4.694 1.00 89.69 382 HIS A O 1
ATOM 3174 N N . PRO A 1 383 ? 50.499 -23.884 6.065 1.00 88.25 383 PRO A N 1
ATOM 3175 C CA . PRO A 1 383 ? 51.754 -23.357 6.619 1.00 88.25 383 PRO A CA 1
ATOM 3176 C C . PRO A 1 383 ? 52.816 -23.036 5.554 1.00 88.25 383 PRO A C 1
ATOM 3178 O O . PRO A 1 383 ? 53.650 -22.155 5.753 1.00 88.25 383 PRO A O 1
ATOM 3181 N N . MET A 1 384 ? 52.763 -23.699 4.392 1.00 88.31 384 MET A N 1
ATOM 3182 C CA . MET A 1 384 ? 53.668 -23.437 3.264 1.00 88.31 384 MET A CA 1
ATOM 3183 C C . MET A 1 384 ? 53.369 -22.133 2.505 1.00 88.31 384 MET A C 1
ATOM 3185 O O . MET A 1 384 ? 54.192 -21.693 1.703 1.00 88.31 384 MET A O 1
ATOM 3189 N N . TYR A 1 385 ? 52.213 -21.500 2.736 1.00 89.38 385 TYR A N 1
ATOM 3190 C CA . TYR A 1 385 ? 51.826 -20.254 2.076 1.00 89.38 385 TYR A CA 1
ATOM 3191 C C . TYR A 1 385 ? 51.461 -19.175 3.100 1.00 89.38 385 TYR A C 1
ATOM 3193 O O . TYR A 1 385 ? 50.640 -19.413 3.985 1.00 89.38 385 TYR A O 1
ATOM 3201 N N . PRO A 1 386 ? 52.001 -17.950 2.975 1.00 88.81 386 PRO A N 1
ATOM 3202 C CA . PRO A 1 386 ? 51.670 -16.886 3.909 1.00 88.81 386 PRO A CA 1
ATOM 3203 C C . PRO A 1 386 ? 50.183 -16.494 3.792 1.00 88.81 386 PRO A C 1
ATOM 3205 O O . PRO A 1 386 ? 49.652 -16.426 2.676 1.00 88.81 386 PRO A O 1
ATOM 3208 N N . PRO A 1 387 ? 49.506 -16.170 4.911 1.00 90.81 387 PRO A N 1
ATOM 3209 C CA . PRO A 1 387 ? 48.164 -15.594 4.885 1.00 90.81 387 PRO A CA 1
ATOM 3210 C C . PRO A 1 387 ? 48.106 -14.306 4.062 1.00 90.81 387 PRO A C 1
ATOM 3212 O O . PRO A 1 387 ? 49.088 -13.560 3.971 1.00 90.81 387 PRO A O 1
ATOM 3215 N N . VAL A 1 388 ? 46.933 -13.978 3.511 1.00 92.75 388 VAL A N 1
ATOM 3216 C CA . VAL A 1 388 ? 46.792 -12.708 2.787 1.00 92.75 388 VAL A CA 1
ATOM 3217 C C . VAL A 1 388 ? 46.931 -11.508 3.729 1.00 92.75 388 VAL A C 1
ATOM 3219 O O . VAL A 1 388 ? 46.497 -11.536 4.879 1.00 92.75 388 VAL A O 1
ATOM 3222 N N . ALA A 1 389 ? 47.479 -10.403 3.218 1.00 92.44 389 ALA A N 1
ATOM 3223 C CA . ALA A 1 389 ? 47.552 -9.148 3.963 1.00 92.44 389 ALA A CA 1
ATOM 3224 C C . ALA A 1 389 ? 46.155 -8.565 4.255 1.00 92.44 389 ALA A C 1
ATOM 3226 O O . ALA A 1 389 ? 45.224 -8.726 3.461 1.00 92.44 389 ALA A O 1
ATOM 3227 N N . LYS A 1 390 ? 46.031 -7.783 5.338 1.00 92.81 390 LYS A N 1
ATOM 3228 C CA . LY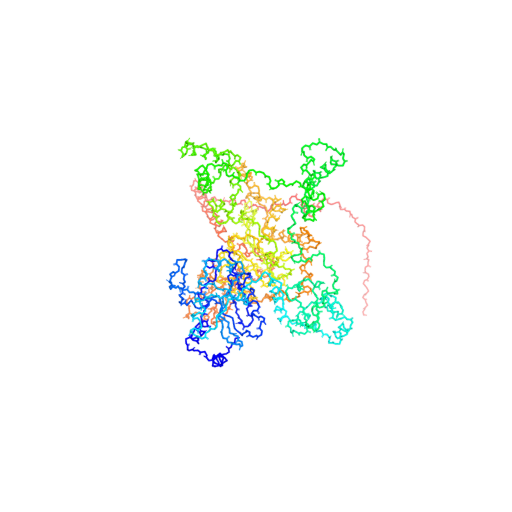S A 1 390 ? 44.777 -7.130 5.775 1.00 92.81 390 LYS A CA 1
ATOM 3229 C C . LYS A 1 390 ? 44.079 -6.365 4.656 1.00 92.81 390 LYS A C 1
ATOM 3231 O O . LYS A 1 390 ? 42.870 -6.470 4.491 1.00 92.81 390 LYS A O 1
ATOM 3236 N N . THR A 1 391 ? 44.832 -5.616 3.856 1.00 91.06 391 THR A N 1
ATOM 3237 C CA . THR A 1 391 ? 44.289 -4.860 2.717 1.00 91.06 391 THR A CA 1
ATOM 3238 C C . THR A 1 391 ? 43.644 -5.775 1.674 1.00 91.06 391 THR A C 1
ATOM 3240 O O . THR A 1 391 ? 42.598 -5.440 1.125 1.00 91.06 391 THR A O 1
ATOM 3243 N N . THR A 1 392 ? 44.217 -6.958 1.440 1.00 90.19 392 THR A N 1
ATOM 3244 C CA . THR A 1 392 ? 43.668 -7.973 0.530 1.00 90.19 392 THR A CA 1
ATOM 3245 C C . THR A 1 392 ? 42.454 -8.672 1.133 1.00 90.19 392 THR A C 1
ATOM 3247 O O . THR A 1 392 ? 41.471 -8.856 0.417 1.00 90.19 392 THR A O 1
ATOM 3250 N N . PHE A 1 393 ? 42.486 -8.986 2.432 1.00 94.62 393 PHE A N 1
ATOM 3251 C CA . PHE A 1 393 ? 41.337 -9.509 3.176 1.00 94.62 393 PHE A CA 1
ATOM 3252 C C . PHE A 1 393 ? 40.135 -8.558 3.078 1.00 94.62 393 PHE A C 1
ATOM 3254 O O . PHE A 1 393 ? 39.080 -8.954 2.595 1.00 94.62 393 PHE A O 1
ATOM 3261 N N . ILE A 1 394 ? 40.314 -7.278 3.431 1.00 92.94 394 ILE A N 1
ATOM 3262 C CA . ILE A 1 394 ? 39.247 -6.264 3.388 1.00 92.94 394 ILE A CA 1
ATOM 3263 C C . ILE A 1 394 ? 38.756 -6.030 1.959 1.00 92.94 394 ILE A C 1
ATOM 3265 O O . ILE A 1 394 ? 37.554 -5.924 1.730 1.00 92.94 394 ILE A O 1
ATOM 3269 N N . ARG A 1 395 ? 39.660 -5.979 0.972 1.00 90.75 395 ARG A N 1
ATOM 3270 C CA . ARG A 1 395 ? 39.269 -5.850 -0.438 1.00 90.75 395 ARG A CA 1
ATOM 3271 C C . ARG A 1 395 ? 38.423 -7.038 -0.897 1.00 90.75 395 ARG A C 1
ATOM 3273 O O . ARG A 1 395 ? 37.439 -6.825 -1.596 1.00 90.75 395 ARG A O 1
ATOM 3280 N N . ARG A 1 396 ? 38.786 -8.267 -0.509 1.00 91.44 396 ARG A N 1
ATOM 3281 C CA . ARG A 1 396 ? 38.004 -9.466 -0.842 1.00 91.44 396 ARG A CA 1
ATOM 3282 C C . ARG A 1 396 ? 36.657 -9.458 -0.124 1.00 91.44 396 ARG A C 1
ATOM 3284 O O . ARG A 1 396 ? 35.647 -9.683 -0.776 1.00 91.44 396 ARG A O 1
ATOM 3291 N N . LEU A 1 397 ? 36.630 -9.117 1.162 1.00 91.81 397 LEU A N 1
ATOM 3292 C CA . LEU A 1 397 ? 35.399 -8.957 1.934 1.00 91.81 397 LEU A CA 1
ATOM 3293 C C . LEU A 1 397 ? 34.440 -7.957 1.266 1.00 91.81 397 LEU A C 1
ATOM 3295 O O . LEU A 1 397 ? 33.287 -8.287 1.034 1.00 91.81 397 LEU A O 1
ATOM 3299 N N . ARG A 1 398 ? 34.934 -6.779 0.862 1.00 90.50 398 ARG A N 1
ATOM 3300 C CA . ARG A 1 398 ? 34.142 -5.754 0.153 1.00 90.50 398 ARG A CA 1
ATOM 3301 C C . ARG A 1 398 ? 33.715 -6.151 -1.262 1.00 90.50 398 ARG A C 1
ATOM 3303 O O . ARG A 1 398 ? 32.794 -5.550 -1.795 1.00 90.50 398 ARG A O 1
ATOM 3310 N N . SER A 1 399 ? 34.401 -7.110 -1.887 1.00 88.50 399 SER A N 1
ATOM 3311 C CA . SER A 1 399 ? 34.016 -7.631 -3.207 1.00 88.50 399 SER A CA 1
ATOM 3312 C C . SER A 1 399 ? 32.892 -8.663 -3.139 1.00 88.50 399 SER A C 1
ATOM 3314 O O . SER A 1 399 ? 32.274 -8.948 -4.161 1.00 88.50 399 SER A O 1
ATOM 3316 N N . ILE A 1 400 ? 32.635 -9.231 -1.956 1.00 88.69 400 ILE A N 1
ATOM 3317 C CA . ILE A 1 400 ? 31.478 -10.093 -1.736 1.00 88.69 400 ILE A CA 1
ATOM 3318 C C . ILE A 1 400 ? 30.250 -9.178 -1.659 1.00 88.69 400 ILE A C 1
ATOM 3320 O O . ILE A 1 400 ? 30.265 -8.237 -0.862 1.00 88.69 400 ILE A O 1
ATOM 3324 N N . PRO A 1 401 ? 29.193 -9.438 -2.447 1.00 88.56 401 PRO A N 1
ATOM 3325 C CA . PRO A 1 401 ? 27.953 -8.683 -2.347 1.00 88.56 401 PRO A CA 1
ATOM 3326 C C . PRO A 1 401 ? 27.438 -8.651 -0.891 1.00 88.56 401 PRO A C 1
ATOM 3328 O O . PRO A 1 401 ? 27.295 -9.723 -0.283 1.00 88.56 401 PRO A O 1
ATOM 3331 N N . PRO A 1 402 ? 27.202 -7.463 -0.295 1.00 86.44 402 PRO A N 1
ATOM 3332 C CA . PRO A 1 402 ? 26.841 -7.320 1.119 1.00 86.44 402 PRO A CA 1
ATOM 3333 C C . PRO A 1 402 ? 25.636 -8.166 1.546 1.00 86.44 402 PRO A C 1
ATOM 3335 O O . PRO A 1 402 ? 25.590 -8.667 2.673 1.00 86.44 402 PRO A O 1
ATOM 3338 N N . GLU A 1 403 ? 24.689 -8.386 0.635 1.00 87.19 403 GLU A N 1
ATOM 3339 C CA . GLU A 1 403 ? 23.504 -9.211 0.843 1.00 87.19 403 GLU A CA 1
ATOM 3340 C C . GLU A 1 403 ? 23.832 -10.672 1.179 1.00 87.19 403 GLU A C 1
ATOM 3342 O O . GLU A 1 403 ? 23.097 -11.288 1.947 1.00 87.19 403 GLU A O 1
ATOM 3347 N N . ILE A 1 404 ? 24.949 -11.227 0.687 1.00 87.31 404 ILE A N 1
ATOM 3348 C CA . ILE A 1 404 ? 25.354 -12.614 0.969 1.00 87.31 404 ILE A CA 1
ATOM 3349 C C . ILE A 1 404 ? 25.752 -12.761 2.440 1.00 87.31 404 ILE A C 1
ATOM 3351 O O . ILE A 1 404 ? 25.349 -13.711 3.112 1.00 87.31 404 ILE A O 1
ATOM 3355 N N . ILE A 1 405 ? 26.525 -11.804 2.956 1.00 88.25 405 ILE A N 1
ATOM 3356 C CA . ILE A 1 405 ? 26.970 -11.792 4.354 1.00 88.25 405 ILE A CA 1
ATOM 3357 C C . ILE A 1 405 ? 25.786 -11.493 5.270 1.00 88.25 405 ILE A C 1
ATOM 3359 O O . ILE A 1 405 ? 25.568 -12.190 6.260 1.00 88.25 405 ILE A O 1
ATOM 3363 N N . ALA A 1 406 ? 24.982 -10.489 4.923 1.00 86.12 406 ALA A N 1
ATOM 3364 C CA . ALA A 1 406 ? 23.812 -10.121 5.704 1.00 86.12 406 ALA A CA 1
ATOM 3365 C C . ALA A 1 406 ? 22.768 -11.254 5.754 1.00 86.12 406 ALA A C 1
ATOM 3367 O O . ALA A 1 406 ? 22.198 -11.494 6.818 1.00 86.12 406 ALA A O 1
ATOM 3368 N N . MET A 1 407 ? 22.594 -12.017 4.664 1.00 86.75 407 MET A N 1
ATOM 3369 C CA . MET A 1 407 ? 21.761 -13.227 4.630 1.00 86.75 407 MET A CA 1
ATOM 3370 C C . MET A 1 407 ? 22.201 -14.263 5.665 1.00 86.75 407 MET A C 1
ATOM 3372 O O . MET A 1 407 ? 21.356 -14.845 6.342 1.00 86.75 407 MET A O 1
ATOM 3376 N N . LYS A 1 408 ? 23.511 -14.487 5.813 1.00 86.62 408 LYS A N 1
ATOM 3377 C CA . LYS A 1 408 ? 24.047 -15.444 6.790 1.00 86.62 408 LYS A CA 1
ATOM 3378 C C . LYS A 1 408 ? 23.979 -14.932 8.233 1.00 86.62 408 LYS A C 1
ATOM 3380 O O . LYS A 1 408 ? 23.757 -15.736 9.129 1.00 86.62 408 LYS A O 1
ATOM 3385 N N . ARG A 1 409 ? 24.095 -13.616 8.461 1.00 86.19 409 ARG A N 1
ATOM 3386 C CA . ARG A 1 409 ? 24.025 -13.015 9.809 1.00 86.19 409 ARG A CA 1
ATOM 3387 C C . ARG A 1 409 ? 22.611 -12.870 10.352 1.00 86.19 409 ARG A C 1
ATOM 3389 O O . ARG A 1 409 ? 22.374 -13.170 11.515 1.00 86.19 409 ARG A O 1
ATOM 3396 N N . GLY A 1 410 ? 21.703 -12.328 9.549 1.00 77.06 410 GLY A N 1
ATOM 3397 C CA . GLY A 1 410 ? 20.382 -11.877 10.000 1.00 77.06 410 GLY A CA 1
ATOM 3398 C C . GLY A 1 410 ? 19.242 -12.354 9.107 1.00 77.06 410 GLY A C 1
ATOM 3399 O O . GLY A 1 410 ? 18.155 -11.771 9.119 1.00 77.06 410 GLY A O 1
ATOM 3400 N N . GLY A 1 411 ? 19.492 -13.381 8.292 1.00 81.38 411 GLY A N 1
ATOM 3401 C CA . GLY A 1 411 ? 18.517 -13.925 7.360 1.00 81.38 411 GLY A CA 1
ATOM 3402 C C . GLY A 1 411 ? 18.130 -12.944 6.252 1.00 81.38 411 GLY A C 1
ATOM 3403 O O . GLY A 1 411 ? 18.786 -11.936 5.982 1.00 81.38 411 GLY A O 1
ATOM 3404 N N . LYS A 1 412 ? 17.004 -13.235 5.598 1.00 68.38 412 LYS A N 1
ATOM 3405 C CA . LYS A 1 412 ? 16.548 -12.503 4.406 1.00 68.38 412 LYS A CA 1
ATOM 3406 C C . LYS A 1 412 ? 16.305 -11.017 4.661 1.00 68.38 412 LYS A C 1
ATOM 3408 O O . LYS A 1 412 ? 16.617 -10.208 3.799 1.00 68.38 412 LYS A O 1
ATOM 3413 N N . ARG A 1 413 ? 15.771 -10.638 5.829 1.00 67.75 413 ARG A N 1
ATOM 3414 C CA . ARG A 1 413 ? 15.502 -9.225 6.153 1.00 67.75 413 ARG A CA 1
ATOM 3415 C C . ARG A 1 413 ? 16.797 -8.408 6.158 1.00 67.75 413 ARG A C 1
ATOM 3417 O O . ARG A 1 413 ? 16.838 -7.349 5.540 1.00 67.75 413 ARG A O 1
ATOM 3424 N N . ALA A 1 414 ? 17.853 -8.932 6.779 1.00 77.75 414 ALA A N 1
ATOM 3425 C CA . ALA A 1 414 ? 19.167 -8.300 6.753 1.00 77.75 414 ALA A CA 1
ATOM 3426 C C . ALA A 1 414 ? 19.758 -8.276 5.334 1.00 77.75 414 ALA A C 1
ATOM 3428 O O . ALA A 1 414 ? 20.279 -7.246 4.914 1.00 77.75 414 ALA A O 1
ATOM 3429 N N . ALA A 1 415 ? 19.618 -9.368 4.570 1.00 80.38 415 ALA A N 1
ATOM 3430 C CA . ALA A 1 415 ? 20.052 -9.428 3.171 1.00 80.38 415 ALA A CA 1
ATOM 3431 C C . ALA A 1 415 ? 19.427 -8.319 2.314 1.00 80.38 415 ALA A C 1
ATOM 3433 O O . ALA A 1 415 ? 20.138 -7.618 1.604 1.00 80.38 415 ALA A O 1
ATOM 3434 N N . ASN A 1 416 ? 18.113 -8.117 2.421 1.00 71.81 416 ASN A N 1
ATOM 3435 C CA . ASN A 1 416 ? 17.405 -7.105 1.636 1.00 71.81 416 ASN A CA 1
ATOM 3436 C C . ASN A 1 416 ? 17.749 -5.674 2.048 1.00 71.81 416 ASN A C 1
ATOM 3438 O O . ASN A 1 416 ? 17.772 -4.795 1.192 1.00 71.81 416 ASN A O 1
ATOM 3442 N N . ALA A 1 417 ? 18.019 -5.436 3.334 1.00 74.00 417 ALA A N 1
ATOM 3443 C CA . ALA A 1 417 ? 18.494 -4.138 3.810 1.00 74.00 417 ALA A CA 1
ATOM 3444 C C . ALA A 1 417 ? 19.905 -3.813 3.287 1.00 74.00 417 ALA A C 1
ATOM 3446 O O . ALA A 1 417 ? 20.218 -2.649 3.055 1.00 74.00 417 ALA A O 1
ATOM 3447 N N . ALA A 1 418 ? 20.738 -4.839 3.085 1.00 79.50 418 ALA A N 1
ATOM 3448 C CA . ALA A 1 418 ? 22.092 -4.710 2.550 1.00 79.50 418 ALA A CA 1
ATOM 3449 C C . ALA A 1 418 ? 22.160 -4.765 1.011 1.00 79.50 418 ALA A C 1
ATOM 3451 O O . ALA A 1 418 ? 23.197 -4.437 0.438 1.00 79.50 418 ALA A O 1
ATOM 3452 N N . ALA A 1 419 ? 21.083 -5.194 0.347 1.00 78.62 419 ALA A N 1
ATOM 3453 C CA . ALA A 1 419 ? 21.029 -5.323 -1.102 1.00 78.62 419 ALA A CA 1
ATOM 3454 C C . ALA A 1 419 ? 21.137 -3.961 -1.797 1.00 78.62 419 ALA A C 1
ATOM 3456 O O . ALA A 1 419 ? 20.649 -2.936 -1.312 1.00 78.62 419 ALA A O 1
ATOM 3457 N N . SER A 1 420 ? 21.735 -3.972 -2.987 1.00 76.38 420 SER A N 1
ATOM 3458 C CA . SER A 1 420 ? 21.896 -2.758 -3.783 1.00 76.38 420 SER A CA 1
ATOM 3459 C C . SER A 1 420 ? 20.531 -2.151 -4.163 1.00 76.38 420 SER A C 1
ATOM 3461 O O . SER A 1 420 ? 19.558 -2.883 -4.396 1.00 76.38 420 SER A O 1
ATOM 3463 N N . PRO A 1 421 ? 20.415 -0.811 -4.244 1.00 72.50 421 PRO A N 1
ATOM 3464 C CA . PRO A 1 421 ? 19.227 -0.163 -4.786 1.00 72.50 421 PRO A CA 1
ATOM 3465 C C . PRO A 1 421 ? 18.895 -0.711 -6.177 1.00 72.50 421 PRO A C 1
ATOM 3467 O O . PRO A 1 421 ? 19.787 -0.974 -6.976 1.00 72.50 421 PRO A O 1
ATOM 3470 N N . SER A 1 422 ? 17.604 -0.869 -6.478 1.00 68.31 422 SER A N 1
ATOM 3471 C CA . SER A 1 422 ? 17.205 -1.230 -7.844 1.00 68.31 422 SER A CA 1
ATOM 3472 C C . SER A 1 422 ? 17.364 -0.017 -8.754 1.00 68.31 422 SER A C 1
ATOM 3474 O O . SER A 1 422 ? 17.130 1.106 -8.298 1.00 68.31 422 SER A O 1
ATOM 3476 N N . ASP A 1 423 ? 17.716 -0.228 -10.018 1.00 67.44 423 ASP A N 1
ATOM 3477 C CA . ASP A 1 423 ? 17.812 0.850 -11.003 1.00 67.44 423 ASP A CA 1
ATOM 3478 C C . ASP A 1 423 ? 16.468 1.602 -11.102 1.00 67.44 423 ASP A C 1
ATOM 3480 O O . ASP A 1 423 ? 15.441 0.944 -11.283 1.00 67.44 423 ASP A O 1
ATOM 3484 N N . PRO A 1 424 ? 16.422 2.939 -10.926 1.00 69.00 424 PRO A N 1
ATOM 3485 C CA . PRO A 1 424 ? 15.205 3.728 -11.103 1.00 69.00 424 PRO A CA 1
ATOM 3486 C C . PRO A 1 424 ? 14.497 3.527 -12.449 1.00 69.00 424 PRO A C 1
ATOM 3488 O O . PRO A 1 424 ? 13.270 3.563 -12.470 1.00 69.00 424 PRO A O 1
ATOM 3491 N N . ILE A 1 425 ? 15.235 3.273 -13.536 1.00 70.00 425 ILE A N 1
ATOM 3492 C CA . ILE A 1 425 ? 14.680 3.077 -14.889 1.00 70.00 425 ILE A CA 1
ATOM 3493 C C . ILE A 1 425 ? 13.800 1.816 -14.944 1.00 70.00 425 ILE A C 1
ATOM 3495 O O . ILE A 1 425 ? 12.740 1.805 -15.581 1.00 70.00 425 ILE A O 1
ATOM 3499 N N . ASP A 1 426 ? 14.208 0.787 -14.197 1.00 64.69 426 ASP A N 1
ATOM 3500 C CA . ASP A 1 426 ? 13.549 -0.518 -14.103 1.00 64.69 426 ASP A CA 1
ATOM 3501 C C . ASP A 1 426 ? 12.416 -0.565 -13.058 1.00 64.69 426 ASP A C 1
ATOM 3503 O O . ASP A 1 426 ? 11.759 -1.599 -12.903 1.00 64.69 426 ASP A O 1
ATOM 3507 N N . ARG A 1 427 ? 12.192 0.506 -12.283 1.00 69.56 427 ARG A N 1
ATOM 3508 C CA . ARG A 1 427 ? 11.130 0.536 -11.263 1.00 69.56 427 ARG A CA 1
ATOM 3509 C C . ARG A 1 427 ? 9.766 0.774 -11.914 1.00 69.56 427 ARG A C 1
ATOM 3511 O O . ARG A 1 427 ? 9.643 1.506 -12.894 1.00 69.56 427 ARG A O 1
ATOM 3518 N N . GLN A 1 428 ? 8.720 0.195 -11.323 1.00 69.06 428 GLN A N 1
ATOM 3519 C CA . GLN A 1 428 ? 7.352 0.596 -11.645 1.00 69.06 428 GLN A CA 1
ATOM 3520 C C . GLN A 1 428 ? 7.097 2.042 -11.234 1.00 69.06 428 GLN A C 1
ATOM 3522 O O . GLN A 1 428 ? 7.730 2.558 -10.307 1.00 69.06 428 GLN A O 1
ATOM 3527 N N . LEU A 1 429 ? 6.117 2.653 -11.897 1.00 72.06 429 LEU A N 1
ATOM 3528 C CA . LEU A 1 429 ? 5.578 3.931 -11.468 1.00 72.06 429 LEU A CA 1
ATOM 3529 C C . LEU A 1 429 ? 4.997 3.816 -10.059 1.00 72.06 429 LEU A C 1
ATOM 3531 O O . LEU A 1 429 ? 4.326 2.836 -9.717 1.00 72.06 429 LEU A O 1
ATOM 3535 N N . LYS A 1 430 ? 5.287 4.828 -9.243 1.00 80.12 430 LYS A N 1
ATOM 3536 C CA . LYS A 1 430 ? 4.610 5.026 -7.965 1.00 80.12 430 LYS A CA 1
ATOM 3537 C C . LYS A 1 430 ? 3.198 5.567 -8.217 1.00 80.12 430 LYS A C 1
ATOM 3539 O O . LYS A 1 430 ? 2.826 5.861 -9.350 1.00 80.12 430 LYS A O 1
ATOM 3544 N N . ALA A 1 431 ? 2.409 5.679 -7.152 1.00 85.00 431 ALA A N 1
ATOM 3545 C CA . ALA A 1 431 ? 1.173 6.445 -7.205 1.00 85.00 431 ALA A CA 1
ATOM 3546 C C . ALA A 1 431 ? 1.499 7.901 -7.576 1.00 85.00 431 ALA A C 1
ATOM 3548 O O . ALA A 1 431 ? 2.322 8.533 -6.916 1.00 85.00 431 ALA A O 1
ATOM 3549 N N . GLU A 1 432 ? 0.871 8.410 -8.634 1.00 89.38 432 GLU A N 1
ATOM 3550 C CA . GLU A 1 432 ? 1.081 9.781 -9.129 1.00 89.38 432 GLU A CA 1
ATOM 3551 C C . GLU A 1 432 ? -0.091 10.696 -8.734 1.00 89.38 432 GLU A C 1
ATOM 3553 O O . GLU A 1 432 ? 0.066 11.910 -8.583 1.00 89.38 432 GLU A O 1
ATOM 3558 N N . LEU A 1 433 ? -1.283 10.115 -8.551 1.00 93.44 433 LEU A N 1
ATOM 3559 C CA . LEU A 1 433 ? -2.515 10.833 -8.234 1.00 93.44 433 LEU A CA 1
ATOM 3560 C C . LEU A 1 433 ? -3.005 10.515 -6.819 1.00 93.44 433 LEU A C 1
ATOM 3562 O O . LEU A 1 433 ? -2.847 9.404 -6.319 1.00 93.44 433 LEU A O 1
ATOM 3566 N N . ALA A 1 434 ? -3.633 11.508 -6.190 1.00 95.12 434 ALA A N 1
ATOM 3567 C CA . ALA A 1 434 ? -4.244 11.350 -4.873 1.00 95.12 434 ALA A CA 1
ATOM 3568 C C . ALA A 1 434 ? -5.345 10.287 -4.915 1.00 95.12 434 ALA A C 1
ATOM 3570 O O . ALA A 1 434 ? -6.040 10.174 -5.924 1.00 95.12 434 ALA A O 1
ATOM 3571 N N . TRP A 1 435 ? -5.520 9.557 -3.815 1.00 95.94 435 TRP A N 1
ATOM 3572 C CA . TRP A 1 435 ? -6.484 8.464 -3.654 1.00 95.94 435 TRP A CA 1
ATOM 3573 C C . TRP A 1 435 ? -6.233 7.250 -4.549 1.00 95.94 435 TRP A C 1
ATOM 3575 O O . TRP A 1 435 ? -6.990 6.282 -4.490 1.00 95.94 435 TRP A O 1
ATOM 3585 N N . GLN A 1 436 ? -5.170 7.256 -5.357 1.00 94.06 436 GLN A N 1
ATOM 3586 C CA . GLN A 1 436 ? -4.812 6.106 -6.178 1.00 94.06 436 GLN A CA 1
ATOM 3587 C C . GLN A 1 436 ? -4.367 4.943 -5.297 1.00 94.06 436 GLN A C 1
ATOM 3589 O O . GLN A 1 436 ? -4.837 3.826 -5.489 1.00 94.06 436 GLN A O 1
ATOM 3594 N N . SER A 1 437 ? -3.496 5.225 -4.328 1.00 93.44 437 SER A N 1
ATOM 3595 C CA . SER A 1 437 ? -2.909 4.229 -3.440 1.00 93.44 437 SER A CA 1
ATOM 3596 C C . SER A 1 437 ? -2.668 4.831 -2.068 1.00 93.44 437 SER A C 1
ATOM 3598 O O . SER A 1 437 ? -2.057 5.895 -1.961 1.00 93.44 437 SER A O 1
ATOM 3600 N N . ALA A 1 438 ? -3.068 4.120 -1.021 1.00 95.38 438 ALA A N 1
ATOM 3601 C CA . ALA A 1 438 ? -2.703 4.453 0.349 1.00 95.38 438 ALA A CA 1
ATOM 3602 C C . ALA A 1 438 ? -1.911 3.317 0.994 1.00 95.38 438 ALA A C 1
ATOM 3604 O O . ALA A 1 438 ? -1.983 2.173 0.551 1.00 95.38 438 ALA A O 1
ATOM 3605 N N . ALA A 1 439 ? -1.182 3.621 2.061 1.00 94.19 439 ALA A N 1
ATOM 3606 C CA . ALA A 1 439 ? -0.625 2.618 2.957 1.00 94.19 439 ALA A CA 1
ATOM 3607 C C . ALA A 1 439 ? -1.213 2.772 4.357 1.00 94.19 439 ALA A C 1
ATOM 3609 O O . ALA A 1 439 ? -1.473 3.894 4.794 1.00 94.19 439 ALA A O 1
ATOM 3610 N N . ILE A 1 440 ? -1.409 1.647 5.045 1.00 94.44 440 ILE A N 1
ATOM 3611 C CA . ILE A 1 440 ? -1.770 1.615 6.465 1.00 94.44 440 ILE A CA 1
ATOM 3612 C C . ILE A 1 440 ? -0.641 0.935 7.223 1.00 94.44 440 ILE A C 1
ATOM 3614 O O . ILE A 1 440 ? -0.146 -0.107 6.794 1.00 94.44 440 ILE A O 1
ATOM 3618 N N . ASP A 1 441 ? -0.257 1.524 8.348 1.00 93.06 441 ASP A N 1
ATOM 3619 C CA . ASP A 1 441 ? 0.678 0.910 9.285 1.00 93.06 441 ASP A CA 1
ATOM 3620 C C . ASP A 1 441 ? 0.310 1.279 10.729 1.00 93.06 441 ASP A C 1
ATOM 3622 O O . ASP A 1 441 ? -0.480 2.199 10.983 1.00 93.06 441 ASP A O 1
ATOM 3626 N N . HIS A 1 442 ? 0.889 0.542 11.671 1.00 93.88 442 HIS A N 1
ATOM 3627 C CA . HIS A 1 442 ? 0.639 0.652 13.098 1.00 93.88 442 HIS A CA 1
ATOM 3628 C C . HIS A 1 442 ? 1.896 1.115 13.842 1.00 93.88 442 HIS A C 1
ATOM 3630 O O . HIS A 1 442 ? 2.993 0.598 13.639 1.00 93.88 442 HIS A O 1
ATOM 3636 N N . TYR A 1 443 ? 1.730 2.042 14.781 1.00 94.81 443 TYR A N 1
ATOM 3637 C CA . TYR A 1 443 ? 2.802 2.558 15.624 1.00 94.81 443 TYR A CA 1
ATOM 3638 C C . TYR A 1 443 ? 2.413 2.501 17.095 1.00 94.81 443 TYR A C 1
ATOM 3640 O O . TYR A 1 443 ? 1.471 3.160 17.525 1.00 94.81 443 TYR A O 1
ATOM 3648 N N . LEU A 1 444 ? 3.162 1.733 17.886 1.00 95.88 444 LEU A N 1
ATOM 3649 C CA . LEU A 1 444 ? 3.067 1.794 19.339 1.00 95.88 444 LEU A CA 1
ATOM 3650 C C . LEU A 1 444 ? 3.744 3.078 19.815 1.00 95.88 444 LEU A C 1
ATOM 3652 O O . LEU A 1 444 ? 4.976 3.156 19.840 1.00 95.88 444 LEU A O 1
ATOM 3656 N N . ALA A 1 445 ? 2.945 4.071 20.194 1.00 94.31 445 ALA A N 1
ATOM 3657 C CA . ALA A 1 445 ? 3.445 5.396 20.503 1.00 94.31 445 ALA A CA 1
ATOM 3658 C C . ALA A 1 445 ? 4.453 5.365 21.655 1.00 94.31 445 ALA A C 1
ATOM 3660 O O . ALA A 1 445 ? 4.310 4.645 22.653 1.00 94.31 445 ALA A O 1
ATOM 3661 N N . ASP A 1 446 ? 5.506 6.163 21.515 1.00 92.56 446 ASP A N 1
ATOM 3662 C CA . ASP A 1 446 ? 6.542 6.338 22.529 1.00 92.56 446 ASP A CA 1
ATOM 3663 C C . ASP A 1 446 ? 6.102 7.367 23.586 1.00 92.56 446 ASP A C 1
ATOM 3665 O O . ASP A 1 446 ? 6.833 8.304 23.887 1.00 92.56 446 ASP A O 1
ATOM 3669 N N . VAL A 1 447 ? 4.891 7.204 24.129 1.00 93.38 447 VAL A N 1
ATOM 3670 C CA . VAL A 1 447 ? 4.314 8.038 25.195 1.00 93.38 447 VAL A CA 1
ATOM 3671 C C . VAL A 1 447 ? 3.299 7.234 26.015 1.00 93.38 447 VAL A C 1
ATOM 3673 O O . VAL A 1 447 ? 2.648 6.328 25.489 1.00 93.38 447 VAL A O 1
ATOM 3676 N N . TYR A 1 448 ? 3.185 7.543 27.306 1.00 94.19 448 TYR A N 1
ATOM 3677 C CA . TYR A 1 448 ? 2.115 7.051 28.175 1.00 94.19 448 TYR A CA 1
ATOM 3678 C C . TYR A 1 448 ? 0.955 8.048 28.216 1.00 94.19 448 TYR A C 1
ATOM 3680 O O . TYR A 1 448 ? 1.185 9.243 28.384 1.00 94.19 448 TYR A O 1
ATOM 3688 N N . LEU A 1 449 ? -0.273 7.545 28.094 1.00 95.00 449 LEU A N 1
ATOM 3689 C CA . LEU A 1 449 ? -1.499 8.325 28.229 1.00 95.00 449 LEU A CA 1
ATOM 3690 C C . LEU A 1 449 ? -2.225 7.969 29.517 1.00 95.00 449 LEU A C 1
ATOM 3692 O O . LEU A 1 449 ? -2.361 6.785 29.831 1.00 95.00 449 LEU A O 1
ATOM 3696 N N . VAL A 1 450 ? -2.736 8.983 30.206 1.00 93.81 450 VAL A N 1
ATOM 3697 C CA . VAL A 1 450 ? -3.630 8.827 31.356 1.00 93.81 450 VAL A CA 1
ATOM 3698 C C . VAL A 1 450 ? -5.020 8.455 30.839 1.00 93.81 450 VAL A C 1
ATOM 3700 O O . VAL A 1 450 ? -5.597 9.180 30.025 1.00 93.81 450 VAL A O 1
ATOM 3703 N N . PHE A 1 451 ? -5.545 7.308 31.277 1.00 91.81 451 PHE A N 1
ATOM 3704 C CA . PHE A 1 451 ? -6.889 6.837 30.899 1.00 91.81 451 PHE A CA 1
ATOM 3705 C C . PHE A 1 451 ? -7.860 6.769 32.084 1.00 91.81 451 PHE A C 1
ATOM 3707 O O . PHE A 1 451 ? -9.067 6.658 31.876 1.00 91.81 451 PHE A O 1
ATOM 3714 N N . PHE A 1 452 ? -7.337 6.800 33.309 1.00 87.56 452 PHE A N 1
ATOM 3715 C CA . PHE A 1 452 ? -8.100 6.825 34.548 1.00 87.56 452 PHE A CA 1
ATOM 3716 C C . PHE A 1 452 ? -7.254 7.498 35.635 1.00 87.56 452 PHE A C 1
ATOM 3718 O O . PHE A 1 452 ? -6.053 7.242 35.713 1.00 87.56 452 PHE A O 1
ATOM 3725 N N . ASP A 1 453 ? -7.877 8.346 36.444 1.00 81.56 453 ASP A N 1
ATOM 3726 C CA . ASP A 1 453 ? -7.262 9.030 37.582 1.00 81.56 453 ASP A CA 1
ATOM 3727 C C . ASP A 1 453 ? -8.145 8.787 38.809 1.00 81.56 453 ASP A C 1
ATOM 3729 O O . ASP A 1 453 ? -9.364 8.961 38.734 1.00 81.56 453 ASP A O 1
ATOM 3733 N N . SER A 1 454 ? -7.541 8.330 39.904 1.00 75.06 454 SER A N 1
ATOM 3734 C CA . SER A 1 454 ? -8.217 8.060 41.175 1.00 75.06 454 SER A CA 1
ATOM 3735 C C . SER A 1 454 ? -7.938 9.130 42.237 1.00 75.06 454 SER A C 1
ATOM 3737 O O . SER A 1 454 ? -7.784 8.794 43.407 1.00 75.06 454 SER A O 1
ATOM 3739 N N . GLY A 1 455 ? -7.846 10.405 41.843 1.00 63.53 455 GLY A N 1
ATOM 3740 C CA . GLY A 1 455 ? -7.690 11.524 42.781 1.00 63.53 455 GLY A CA 1
ATOM 3741 C C . GLY A 1 455 ? -6.279 11.625 43.363 1.00 63.53 455 GLY A C 1
ATOM 3742 O O . GLY A 1 455 ? -6.119 11.902 44.547 1.00 63.53 455 GLY A O 1
ATOM 3743 N N . GLY A 1 456 ? -5.255 11.357 42.543 1.00 67.19 456 GLY A N 1
ATOM 3744 C CA . GLY A 1 456 ? -3.843 11.443 42.947 1.00 67.19 456 GLY A CA 1
ATOM 3745 C C . GLY A 1 456 ? -2.946 10.337 42.383 1.00 67.19 456 GLY A C 1
ATOM 3746 O O . GLY A 1 456 ? -1.721 10.482 42.380 1.00 67.19 456 GLY A O 1
ATOM 3747 N N . GLU A 1 457 ? -3.532 9.257 41.851 1.00 78.00 457 GLU A N 1
ATOM 3748 C CA . GLU A 1 457 ? -2.812 8.191 41.146 1.00 78.00 457 GLU A CA 1
ATOM 3749 C C . GLU A 1 457 ? -3.307 8.053 39.698 1.00 78.00 457 GLU A C 1
ATOM 3751 O O . GLU A 1 457 ? -4.401 7.565 39.410 1.00 78.00 457 GLU A O 1
ATOM 3756 N N . ALA A 1 458 ? -2.462 8.483 38.758 1.00 85.25 458 ALA A N 1
ATOM 3757 C CA . ALA A 1 458 ? -2.743 8.389 37.333 1.00 85.25 458 ALA A CA 1
ATOM 3758 C C . ALA A 1 458 ? -2.419 6.986 36.796 1.00 85.25 458 ALA A C 1
ATOM 3760 O O . ALA A 1 458 ? -1.260 6.552 36.764 1.00 85.25 458 ALA A O 1
ATOM 3761 N N . HIS A 1 459 ? -3.434 6.295 36.281 1.00 90.62 459 HIS A N 1
ATOM 3762 C CA . HIS A 1 459 ? -3.271 5.024 35.586 1.00 90.62 459 HIS A CA 1
ATOM 3763 C C . HIS A 1 459 ? -3.047 5.249 34.093 1.00 90.62 459 HIS A C 1
ATOM 3765 O O . HIS A 1 459 ? -3.807 5.947 33.411 1.00 90.62 459 HIS A O 1
ATOM 3771 N N . VAL A 1 460 ? -1.985 4.626 33.572 1.00 92.75 460 VAL A N 1
ATOM 3772 C CA . VAL A 1 460 ? -1.450 4.957 32.249 1.00 92.75 460 VAL A CA 1
ATOM 3773 C C . VAL A 1 460 ? -1.271 3.755 31.335 1.00 92.75 460 VAL A C 1
ATOM 3775 O O . VAL A 1 460 ? -0.838 2.682 31.759 1.00 92.75 460 VAL A O 1
ATOM 3778 N N . LEU A 1 461 ? -1.526 3.961 30.042 1.00 94.50 461 LEU A N 1
ATOM 3779 C CA . LEU A 1 461 ? -1.312 2.974 28.983 1.00 94.50 461 LEU A CA 1
ATOM 3780 C C . LEU A 1 461 ? -0.630 3.593 27.769 1.00 94.50 461 LEU A C 1
ATOM 3782 O O . LEU A 1 461 ? -0.681 4.799 27.546 1.00 94.50 461 LEU A O 1
ATOM 3786 N N . ARG A 1 462 ? 0.034 2.753 26.972 1.00 94.94 462 ARG A N 1
ATOM 3787 C CA . ARG A 1 462 ? 0.627 3.180 25.701 1.00 94.94 462 ARG A CA 1
ATOM 3788 C C . ARG A 1 462 ? -0.368 2.942 24.570 1.00 94.94 462 ARG A C 1
ATOM 3790 O O . ARG A 1 462 ? -0.839 1.811 24.440 1.00 94.94 462 ARG A O 1
ATOM 3797 N N . PRO A 1 463 ? -0.660 3.951 23.742 1.00 96.44 463 PRO A N 1
ATOM 3798 C CA . PRO A 1 463 ? -1.566 3.789 22.624 1.00 96.44 463 PRO A CA 1
ATOM 3799 C C . PRO A 1 463 ? -0.831 3.238 21.398 1.00 96.44 463 PRO A C 1
ATOM 3801 O O . PRO A 1 463 ? 0.299 3.617 21.086 1.00 96.44 463 PRO A O 1
ATOM 3804 N N . TRP A 1 464 ? -1.512 2.383 20.656 1.00 97.56 464 TRP A N 1
ATOM 3805 C CA . TRP A 1 464 ? -1.257 2.123 19.251 1.00 97.56 464 TRP A CA 1
ATOM 3806 C C . TRP A 1 464 ? -1.976 3.164 18.400 1.00 97.56 464 TRP A C 1
ATOM 3808 O O . TRP A 1 464 ? -3.178 3.378 18.552 1.00 97.56 464 TRP A O 1
ATOM 3818 N N . VAL A 1 465 ? -1.246 3.776 17.474 1.00 97.44 465 VAL A N 1
ATOM 3819 C CA . VAL A 1 465 ? -1.771 4.663 16.438 1.00 97.44 465 VAL A CA 1
ATOM 3820 C C . VAL A 1 465 ? -1.732 3.917 15.114 1.00 97.44 465 VAL A C 1
ATOM 3822 O O . VAL A 1 465 ? -0.678 3.463 14.678 1.00 97.44 465 VAL A O 1
ATOM 3825 N N . THR A 1 466 ? -2.882 3.784 14.467 1.00 97.50 466 THR A N 1
ATOM 3826 C CA . THR A 1 466 ? -2.994 3.251 13.106 1.00 97.50 466 THR A CA 1
ATOM 3827 C C . THR A 1 466 ? -3.247 4.416 12.174 1.00 97.50 466 THR A C 1
ATOM 3829 O O . THR A 1 466 ? -4.200 5.149 12.411 1.00 97.50 466 THR A O 1
ATOM 3832 N N . ALA A 1 467 ? -2.444 4.595 11.130 1.00 97.50 467 ALA A N 1
ATOM 3833 C CA . ALA A 1 467 ? -2.607 5.710 10.197 1.00 97.50 467 ALA A CA 1
ATOM 3834 C C . ALA A 1 467 ? -2.704 5.213 8.756 1.00 97.50 467 ALA A C 1
ATOM 3836 O O . ALA A 1 467 ? -1.972 4.306 8.369 1.00 97.50 467 ALA A O 1
ATOM 3837 N N . MET A 1 468 ? -3.584 5.834 7.971 1.00 97.75 468 MET A N 1
ATOM 3838 C CA . MET A 1 468 ? -3.698 5.660 6.526 1.00 97.75 468 MET A CA 1
ATOM 3839 C C . MET A 1 468 ? -3.115 6.890 5.830 1.00 97.75 468 MET A C 1
ATOM 3841 O O . MET A 1 468 ? -3.579 8.008 6.055 1.00 97.75 468 MET A O 1
ATOM 3845 N N . VAL A 1 469 ? -2.113 6.697 4.975 1.00 96.75 469 VAL A N 1
ATOM 3846 C CA . VAL A 1 469 ? -1.403 7.785 4.284 1.00 96.75 469 VAL A CA 1
ATOM 3847 C C . VAL A 1 469 ? -1.483 7.588 2.776 1.00 96.75 469 VAL A C 1
ATOM 3849 O O . VAL A 1 469 ? -1.180 6.507 2.272 1.00 96.75 469 VAL A O 1
ATOM 3852 N N . ASP A 1 470 ? -1.860 8.641 2.054 1.00 96.00 470 ASP A N 1
ATOM 3853 C CA . ASP A 1 470 ? -1.859 8.678 0.593 1.00 96.00 470 ASP A CA 1
ATOM 3854 C C . ASP A 1 470 ? -0.423 8.650 0.053 1.00 96.00 470 ASP A C 1
ATOM 3856 O O . ASP A 1 470 ? 0.399 9.498 0.400 1.00 96.00 470 ASP A O 1
ATOM 3860 N N . LEU A 1 471 ? -0.105 7.694 -0.819 1.00 93.25 471 LEU A N 1
ATOM 3861 C CA . LEU A 1 471 ? 1.267 7.484 -1.290 1.00 93.25 471 LEU A CA 1
ATOM 3862 C C . LEU A 1 471 ? 1.708 8.485 -2.365 1.00 93.25 471 LEU A C 1
ATOM 3864 O O . LEU A 1 471 ? 2.907 8.689 -2.539 1.00 93.25 471 LEU A O 1
ATOM 3868 N N . ALA A 1 472 ? 0.772 9.119 -3.076 1.00 91.88 472 ALA A N 1
ATOM 3869 C CA . ALA A 1 472 ? 1.102 10.107 -4.102 1.00 91.88 472 ALA A CA 1
ATOM 3870 C C . ALA A 1 472 ? 1.443 11.475 -3.496 1.00 91.88 472 ALA A C 1
ATOM 3872 O O . ALA A 1 472 ? 2.310 12.190 -3.995 1.00 91.88 472 ALA A O 1
ATOM 3873 N N . THR A 1 473 ? 0.752 11.856 -2.422 1.00 93.00 473 THR A N 1
ATOM 3874 C CA . THR A 1 473 ? 0.837 13.192 -1.813 1.00 93.00 473 THR A CA 1
ATOM 3875 C C . THR A 1 473 ? 1.468 13.193 -0.426 1.00 93.00 473 THR A C 1
ATOM 3877 O O . THR A 1 473 ? 1.861 14.254 0.051 1.00 93.00 473 THR A O 1
ATOM 3880 N N . SER A 1 474 ? 1.600 12.027 0.218 1.00 92.50 474 SER A N 1
ATOM 3881 C CA . SER A 1 474 ? 1.972 11.861 1.633 1.00 92.50 474 SER A CA 1
ATOM 3882 C C . SER A 1 474 ? 0.997 12.473 2.649 1.00 92.50 474 SER A C 1
ATOM 3884 O O . SER A 1 474 ? 1.353 12.597 3.827 1.00 92.50 474 SER A O 1
ATOM 3886 N N . CYS A 1 475 ? -0.205 12.863 2.214 1.00 95.38 475 CYS A N 1
ATOM 3887 C CA . CYS A 1 475 ? -1.259 13.388 3.081 1.00 95.38 475 CYS A CA 1
ATOM 3888 C C . CYS A 1 475 ? -1.819 12.259 3.956 1.00 95.38 475 CYS A C 1
ATOM 3890 O O . CYS A 1 475 ? -2.005 11.137 3.476 1.00 95.38 475 CYS A O 1
ATOM 3892 N N . VAL A 1 476 ? -2.096 12.538 5.227 1.00 97.31 476 VAL A N 1
ATOM 3893 C CA . VAL A 1 476 ? -2.759 11.572 6.110 1.00 97.31 476 VAL A CA 1
ATOM 3894 C C . VAL A 1 476 ? -4.257 11.597 5.813 1.00 97.31 476 VAL A C 1
ATOM 3896 O O . VAL A 1 476 ? -4.899 12.638 5.922 1.00 97.31 476 VAL A O 1
ATOM 3899 N N . LEU A 1 477 ? -4.809 10.453 5.412 1.00 97.88 477 LEU A N 1
ATOM 3900 C CA . LEU A 1 477 ? -6.223 10.308 5.050 1.00 97.88 477 LEU A CA 1
ATOM 3901 C C . LEU A 1 477 ? -7.097 9.934 6.250 1.00 97.88 477 LEU A C 1
ATOM 3903 O O . LEU A 1 477 ? -8.274 10.277 6.289 1.00 97.88 477 LEU A O 1
ATOM 3907 N N . ALA A 1 478 ? -6.546 9.176 7.196 1.00 98.12 478 ALA A N 1
ATOM 3908 C CA . ALA A 1 478 ? -7.272 8.709 8.371 1.00 98.12 478 ALA A CA 1
ATOM 3909 C C . ALA A 1 478 ? -6.323 8.222 9.457 1.00 98.12 478 ALA A C 1
ATOM 3911 O O . ALA A 1 478 ? -5.186 7.830 9.172 1.00 98.12 478 ALA A O 1
ATOM 3912 N N . PHE A 1 479 ? -6.816 8.160 10.688 1.00 97.81 479 PHE A N 1
ATOM 3913 C CA . PHE A 1 479 ? -6.130 7.460 11.763 1.00 97.81 479 PHE A CA 1
ATOM 3914 C C . PHE A 1 479 ? -7.105 6.876 12.790 1.00 97.81 479 PHE A C 1
ATOM 3916 O O . PHE A 1 479 ? -8.280 7.219 12.843 1.00 97.81 479 PHE A O 1
ATOM 3923 N N . SER A 1 480 ? -6.610 5.968 13.624 1.00 96.62 480 SER A N 1
ATOM 3924 C CA . SER A 1 480 ? -7.321 5.492 14.808 1.00 96.62 480 SER A CA 1
ATOM 3925 C C . SER A 1 480 ? -6.356 5.190 15.944 1.00 96.62 480 SER A C 1
ATOM 3927 O O . SER A 1 480 ? -5.169 4.937 15.717 1.00 96.62 480 SER A O 1
ATOM 3929 N N . ILE A 1 481 ? -6.875 5.218 17.170 1.00 96.88 481 ILE A N 1
ATOM 3930 C CA . ILE A 1 481 ? -6.103 5.001 18.392 1.00 96.88 481 ILE A CA 1
ATOM 3931 C C . ILE A 1 481 ? -6.703 3.812 19.144 1.00 96.88 481 ILE A C 1
ATOM 3933 O O . ILE A 1 481 ? -7.924 3.646 19.198 1.00 96.88 481 ILE A O 1
ATOM 3937 N N . SER A 1 482 ? -5.840 2.952 19.680 1.00 96.12 482 SER A N 1
ATOM 3938 C CA . SER A 1 482 ? -6.221 1.754 20.430 1.00 96.12 482 SER A CA 1
ATOM 3939 C C . SER A 1 482 ? -5.233 1.486 21.565 1.00 96.12 482 SER A C 1
ATOM 3941 O O . SER A 1 482 ? -4.049 1.746 21.399 1.00 96.12 482 SER A O 1
ATOM 3943 N N . PHE A 1 483 ? -5.669 0.950 22.707 1.00 96.06 483 PHE A N 1
ATOM 3944 C CA . PHE A 1 483 ? -4.733 0.429 23.724 1.00 96.06 483 PHE A CA 1
ATOM 3945 C C . PHE A 1 483 ? -4.393 -1.047 23.503 1.00 96.06 483 PHE A C 1
ATOM 3947 O O . PHE A 1 483 ? -3.438 -1.565 24.083 1.00 96.06 483 PHE A O 1
ATOM 3954 N N . LEU A 1 484 ? -5.150 -1.726 22.642 1.00 94.50 484 LEU A N 1
ATOM 3955 C CA . LEU A 1 484 ? -4.906 -3.110 22.273 1.00 94.50 484 LEU A CA 1
ATOM 3956 C C . LEU A 1 484 ? -3.910 -3.186 21.118 1.00 94.50 484 LEU A C 1
ATOM 3958 O O . LEU A 1 484 ? -3.751 -2.253 20.332 1.00 94.50 484 LEU A O 1
ATOM 3962 N N . SER A 1 485 ? -3.238 -4.332 21.017 1.00 94.94 485 SER A N 1
ATOM 3963 C CA . SER A 1 485 ? -2.368 -4.602 19.872 1.00 94.94 485 SER A CA 1
ATOM 3964 C C . SER A 1 485 ? -3.169 -4.570 18.562 1.00 94.94 485 SER A C 1
ATOM 3966 O O . SER A 1 485 ? -4.358 -4.911 18.577 1.00 94.94 485 SER A O 1
ATOM 3968 N N . PRO A 1 486 ? -2.535 -4.195 17.433 1.00 94.56 486 PRO A N 1
ATOM 3969 C CA . PRO A 1 486 ? -3.194 -4.116 16.140 1.00 94.56 486 PRO A CA 1
ATOM 3970 C C . PRO A 1 486 ? -3.987 -5.374 15.807 1.00 94.56 486 PRO A C 1
ATOM 3972 O O . PRO A 1 486 ? -3.531 -6.501 16.010 1.00 94.56 486 PRO A O 1
ATOM 3975 N N . SER A 1 487 ? -5.207 -5.173 15.324 1.00 94.38 487 SER A N 1
ATOM 3976 C CA . SER A 1 487 ? -6.132 -6.256 15.014 1.00 94.38 487 SER A CA 1
ATOM 3977 C C . SER A 1 487 ? -7.111 -5.847 13.916 1.00 94.38 487 SER A C 1
ATOM 3979 O O . SER A 1 487 ? -7.103 -4.714 13.432 1.00 94.38 487 SER A O 1
ATOM 3981 N N . ARG A 1 488 ? -8.026 -6.760 13.572 1.00 93.81 488 ARG A N 1
ATOM 3982 C CA . ARG A 1 488 ? -9.169 -6.488 12.685 1.00 93.81 488 ARG A CA 1
ATOM 3983 C C . ARG A 1 488 ? -9.965 -5.246 13.110 1.00 93.81 488 ARG A C 1
ATOM 3985 O O . ARG A 1 488 ? -10.425 -4.504 12.250 1.00 93.81 488 ARG A O 1
ATOM 3992 N N . VAL A 1 489 ? -10.067 -4.992 14.419 1.00 94.31 489 VAL A N 1
ATOM 3993 C CA . VAL A 1 489 ? -10.728 -3.803 14.981 1.00 94.31 489 VAL A CA 1
ATOM 3994 C C . VAL A 1 489 ? -9.975 -2.528 14.594 1.00 94.31 489 VAL A C 1
ATOM 3996 O O . VAL A 1 489 ? -10.594 -1.563 14.160 1.00 94.31 489 VAL A O 1
ATOM 3999 N N . SER A 1 490 ? -8.642 -2.520 14.682 1.00 95.00 490 SER A N 1
ATOM 4000 C CA . SER A 1 490 ? -7.810 -1.372 14.287 1.00 95.00 490 SER A CA 1
ATOM 4001 C C . SER A 1 490 ? -7.967 -1.053 12.796 1.00 95.00 490 SER A C 1
ATOM 4003 O O . SER A 1 490 ? -8.103 0.111 12.420 1.00 95.00 490 SER A O 1
ATOM 4005 N N . CYS A 1 491 ? -8.018 -2.089 11.950 1.00 95.50 491 CYS A N 1
ATOM 4006 C CA . CYS A 1 491 ? -8.299 -1.940 10.523 1.00 95.50 491 CYS A CA 1
ATOM 4007 C C . CYS A 1 491 ? -9.702 -1.357 10.274 1.00 95.50 491 CYS A C 1
ATOM 4009 O O . CYS A 1 491 ? -9.854 -0.445 9.468 1.00 95.50 491 CYS A O 1
ATOM 4011 N N . ALA A 1 492 ? -10.724 -1.834 10.988 1.00 96.88 492 ALA A N 1
ATOM 4012 C CA . ALA A 1 492 ? -12.085 -1.315 10.867 1.00 96.88 492 ALA A CA 1
ATOM 4013 C C . ALA A 1 492 ? -12.184 0.168 11.266 1.00 96.88 492 ALA A C 1
ATOM 4015 O O . ALA A 1 492 ? -12.756 0.966 10.523 1.00 96.88 492 ALA A O 1
ATOM 4016 N N . LYS A 1 493 ? -11.568 0.551 12.396 1.00 97.31 493 LYS A N 1
ATOM 4017 C CA . LYS A 1 493 ? -11.540 1.937 12.896 1.00 97.31 493 LYS A CA 1
ATOM 4018 C C . LYS A 1 493 ? -10.930 2.899 11.870 1.00 97.31 493 LYS A C 1
ATOM 4020 O O . LYS A 1 493 ? -11.539 3.913 11.547 1.00 97.31 493 LYS A O 1
ATOM 4025 N N . VAL A 1 494 ? -9.762 2.577 11.301 1.00 97.69 494 VAL A N 1
ATOM 4026 C CA . VAL A 1 494 ? -9.108 3.472 10.322 1.00 97.69 494 VAL A CA 1
ATOM 4027 C C . VAL A 1 494 ? -9.889 3.576 9.003 1.00 97.69 494 VAL A C 1
ATOM 4029 O O . VAL A 1 494 ? -9.952 4.649 8.406 1.00 97.69 494 VAL A O 1
ATOM 4032 N N . MET A 1 495 ? -10.545 2.494 8.567 1.00 98.00 495 MET A N 1
ATOM 4033 C CA . MET A 1 495 ? -11.421 2.507 7.388 1.00 98.00 495 MET A CA 1
ATOM 4034 C C . MET A 1 495 ? -12.687 3.345 7.616 1.00 98.00 495 MET A C 1
ATOM 4036 O O . MET A 1 495 ? -13.138 4.048 6.707 1.00 98.00 495 MET A O 1
ATOM 4040 N N . ARG A 1 496 ? -13.262 3.298 8.826 1.00 97.12 496 ARG A N 1
ATOM 4041 C CA . ARG A 1 496 ? -14.388 4.157 9.221 1.00 97.12 496 ARG A CA 1
ATOM 4042 C C . ARG A 1 496 ? -13.992 5.619 9.296 1.00 97.12 496 ARG A C 1
ATOM 4044 O O . ARG A 1 496 ? -14.727 6.451 8.779 1.00 97.12 496 ARG A O 1
ATOM 4051 N N . ASP A 1 497 ? -12.848 5.925 9.897 1.00 97.88 497 ASP A N 1
ATOM 4052 C CA . ASP A 1 497 ? -12.355 7.297 10.008 1.00 97.88 497 ASP A CA 1
ATOM 4053 C C . ASP A 1 497 ? -12.129 7.933 8.630 1.00 97.88 497 ASP A C 1
ATOM 4055 O O . ASP A 1 497 ? -12.596 9.045 8.386 1.00 97.88 497 ASP A O 1
ATOM 4059 N N . CYS A 1 498 ? -11.555 7.188 7.678 1.00 97.94 498 CYS A N 1
ATOM 4060 C CA . CYS A 1 498 ? -11.386 7.664 6.303 1.00 97.94 498 CYS A CA 1
ATOM 4061 C C . CYS A 1 498 ? -12.731 7.993 5.633 1.00 97.94 498 CYS A C 1
ATOM 4063 O O . CYS A 1 498 ? -12.932 9.101 5.124 1.00 97.94 498 CYS A O 1
ATOM 4065 N N . ALA A 1 499 ? -13.693 7.068 5.715 1.00 97.38 499 ALA A N 1
ATOM 4066 C CA . ALA A 1 499 ? -15.034 7.277 5.175 1.00 97.38 499 ALA A CA 1
ATOM 4067 C C . ALA A 1 499 ? -15.781 8.422 5.884 1.00 97.38 499 ALA A C 1
ATOM 4069 O O . ALA A 1 499 ? -16.482 9.189 5.232 1.00 97.38 499 ALA A O 1
ATOM 4070 N N . ARG A 1 500 ? -15.613 8.584 7.201 1.00 96.00 500 ARG A N 1
ATOM 4071 C CA . ARG A 1 500 ? -16.235 9.652 7.998 1.00 96.00 500 ARG A CA 1
ATOM 4072 C C . ARG A 1 500 ? -15.700 11.033 7.624 1.00 96.00 500 ARG A C 1
ATOM 4074 O O . ARG A 1 500 ? -16.486 11.961 7.467 1.00 96.00 500 ARG A O 1
ATOM 4081 N N . ARG A 1 501 ? -14.379 11.171 7.473 1.00 94.62 501 ARG A N 1
ATOM 4082 C CA . ARG A 1 501 ? -13.719 12.450 7.157 1.00 94.62 501 ARG A CA 1
ATOM 4083 C C . ARG A 1 501 ? -13.956 12.899 5.722 1.00 94.62 501 ARG A C 1
ATOM 4085 O O . ARG A 1 501 ? -14.046 14.098 5.465 1.00 94.62 501 ARG A O 1
ATOM 4092 N N . HIS A 1 502 ? -14.012 11.950 4.789 1.00 95.38 502 HIS A N 1
ATOM 4093 C CA . HIS A 1 502 ? -13.936 12.267 3.364 1.00 95.38 502 HIS A CA 1
ATOM 4094 C C . HIS A 1 502 ? -15.129 11.783 2.540 1.00 95.38 502 HIS A C 1
ATOM 4096 O O . HIS A 1 502 ? -15.329 12.289 1.440 1.00 95.38 502 HIS A O 1
ATOM 4102 N N . GLY A 1 503 ? -15.906 10.807 3.020 1.00 96.19 503 GLY A N 1
ATOM 4103 C CA . GLY A 1 503 ? -16.882 10.086 2.193 1.00 96.19 503 GLY A CA 1
ATOM 4104 C C . GLY A 1 503 ? -16.229 9.288 1.057 1.00 96.19 503 GLY A C 1
ATOM 4105 O O . GLY A 1 503 ? -16.886 8.946 0.071 1.00 96.19 503 GLY A O 1
ATOM 4106 N N . LEU A 1 504 ? -14.920 9.044 1.164 1.00 95.69 504 LEU A N 1
ATOM 4107 C CA . LEU A 1 504 ? -14.063 8.484 0.128 1.00 95.69 504 LEU A CA 1
ATOM 4108 C C . LEU A 1 504 ? -13.098 7.468 0.738 1.00 95.69 504 LEU A C 1
ATOM 4110 O O . LEU A 1 504 ? -12.721 7.577 1.903 1.00 95.69 504 LEU A O 1
ATOM 4114 N N . LEU A 1 505 ? -12.668 6.520 -0.085 1.00 97.12 505 LEU A N 1
ATOM 4115 C CA . LEU A 1 505 ? -11.614 5.559 0.198 1.00 97.12 505 LEU A CA 1
ATOM 4116 C C . LEU A 1 505 ? -10.636 5.499 -0.988 1.00 97.12 505 LEU A C 1
ATOM 4118 O O . LEU A 1 505 ? -11.014 5.803 -2.126 1.00 97.12 505 LEU A O 1
ATOM 4122 N N . PRO A 1 506 ? -9.363 5.142 -0.752 1.00 96.31 506 PRO A N 1
ATOM 4123 C CA . PRO A 1 506 ? -8.389 4.972 -1.825 1.00 96.31 506 PRO A CA 1
ATOM 4124 C C . PRO A 1 506 ? -8.752 3.775 -2.715 1.00 96.31 506 PRO A C 1
ATOM 4126 O O . PRO A 1 506 ? -9.321 2.792 -2.243 1.00 96.31 506 PRO A O 1
ATOM 4129 N N . LYS A 1 507 ? -8.381 3.833 -4.000 1.00 93.38 507 LYS A N 1
ATOM 4130 C CA . LYS A 1 507 ? -8.588 2.729 -4.954 1.00 93.38 507 LYS A CA 1
ATOM 4131 C C . LYS A 1 507 ? -7.882 1.453 -4.494 1.00 93.38 507 LYS A C 1
ATOM 4133 O O . LYS A 1 507 ? -8.459 0.370 -4.580 1.00 93.38 507 LYS A O 1
ATOM 4138 N N . GLU A 1 508 ? -6.626 1.568 -4.069 1.00 92.31 508 GLU A N 1
ATOM 4139 C CA . GLU A 1 508 ? -5.863 0.445 -3.528 1.00 92.31 508 GLU A CA 1
ATOM 4140 C C . GLU A 1 508 ? -5.253 0.781 -2.168 1.00 92.31 508 GLU A C 1
ATOM 4142 O O . GLU A 1 508 ? -4.871 1.925 -1.897 1.00 92.31 508 GLU A O 1
ATOM 4147 N N . ILE A 1 509 ? -5.098 -0.245 -1.335 1.00 93.75 509 ILE A N 1
ATOM 4148 C CA . ILE A 1 509 ? -4.399 -0.143 -0.056 1.00 93.75 509 ILE A CA 1
ATOM 4149 C C . ILE A 1 509 ? -3.227 -1.123 -0.050 1.00 93.75 509 ILE A C 1
ATOM 4151 O O . ILE A 1 509 ? -3.394 -2.330 -0.241 1.00 93.75 509 ILE A O 1
ATOM 4155 N N . ILE A 1 510 ? -2.029 -0.579 0.167 1.00 90.44 510 ILE A N 1
ATOM 4156 C CA . ILE A 1 510 ? -0.767 -1.308 0.231 1.00 90.44 510 ILE A CA 1
ATOM 4157 C C . ILE A 1 510 ? -0.379 -1.535 1.689 1.00 90.44 510 ILE A C 1
ATOM 4159 O O . ILE A 1 510 ? -0.204 -0.592 2.455 1.00 90.44 510 ILE A O 1
ATOM 4163 N N . LEU A 1 511 ? -0.209 -2.798 2.058 1.00 88.62 511 LEU A N 1
ATOM 4164 C CA . LEU A 1 511 ? -0.037 -3.231 3.441 1.00 88.62 511 LEU A CA 1
ATOM 4165 C C . LEU A 1 511 ? 1.164 -4.149 3.576 1.00 88.62 511 LEU A C 1
ATOM 4167 O O . LEU A 1 511 ? 1.676 -4.702 2.595 1.00 88.62 511 LEU A O 1
ATOM 4171 N N . ASP A 1 512 ? 1.621 -4.323 4.809 1.00 83.88 512 ASP A N 1
ATOM 4172 C CA . ASP A 1 512 ? 2.548 -5.394 5.130 1.00 83.88 512 ASP A CA 1
ATOM 4173 C C . ASP A 1 512 ? 1.826 -6.752 5.254 1.00 83.88 512 ASP A C 1
ATOM 4175 O O . ASP A 1 512 ? 0.680 -6.909 4.841 1.00 83.88 512 ASP A O 1
ATOM 4179 N N . ARG A 1 513 ? 2.527 -7.789 5.726 1.00 80.12 513 ARG A N 1
ATOM 4180 C CA . ARG A 1 513 ? 1.956 -9.141 5.862 1.00 80.12 513 ARG A CA 1
ATOM 4181 C C . ARG A 1 513 ? 1.500 -9.460 7.287 1.00 80.12 513 ARG A C 1
ATOM 4183 O O . ARG A 1 513 ? 1.463 -10.645 7.651 1.00 80.12 513 ARG A O 1
ATOM 4190 N N . GLY A 1 514 ? 1.161 -8.432 8.064 1.00 81.81 514 GLY A N 1
ATOM 4191 C CA . GLY A 1 514 ? 0.505 -8.548 9.360 1.00 81.81 514 GLY A CA 1
ATOM 4192 C C . GLY A 1 514 ? -0.691 -9.504 9.325 1.00 81.81 514 GLY A C 1
ATOM 4193 O O . GLY A 1 514 ? -1.292 -9.762 8.275 1.00 81.81 514 GLY A O 1
ATOM 4194 N N . ALA A 1 515 ? -0.983 -10.138 10.459 1.00 85.81 515 ALA A N 1
ATOM 4195 C CA . ALA A 1 515 ? -2.037 -11.152 10.534 1.00 85.81 515 ALA A CA 1
ATOM 4196 C C . ALA A 1 515 ? -3.430 -10.529 10.339 1.00 85.81 515 ALA A C 1
ATOM 4198 O O . ALA A 1 515 ? -4.294 -11.118 9.693 1.00 85.81 515 ALA A O 1
ATOM 4199 N N . GLU A 1 516 ? -3.612 -9.315 10.845 1.00 88.31 516 GLU A N 1
ATOM 4200 C CA . GLU A 1 516 ? -4.777 -8.457 10.693 1.00 88.31 516 GLU A CA 1
ATOM 4201 C C . GLU A 1 516 ? -5.076 -8.133 9.223 1.00 88.31 516 GLU A C 1
ATOM 4203 O O . GLU A 1 516 ? -6.211 -8.328 8.780 1.00 88.31 516 GLU A O 1
ATOM 4208 N N . PHE A 1 517 ? -4.058 -7.774 8.434 1.00 87.00 517 PHE A N 1
ATOM 4209 C CA . PHE A 1 517 ? -4.211 -7.459 7.009 1.00 87.00 517 PHE A CA 1
ATOM 4210 C C . PHE A 1 517 ? -4.432 -8.690 6.126 1.00 87.00 517 PHE A C 1
ATOM 4212 O O . PHE A 1 517 ? -5.017 -8.581 5.053 1.00 87.00 517 PHE A O 1
ATOM 4219 N N . ARG A 1 518 ? -4.000 -9.875 6.579 1.00 85.69 518 ARG A N 1
ATOM 4220 C CA . ARG A 1 518 ? -4.267 -11.164 5.914 1.00 85.69 518 ARG A CA 1
ATOM 4221 C C . ARG A 1 518 ? -5.586 -11.808 6.338 1.00 85.69 518 ARG A C 1
ATOM 4223 O O . ARG A 1 518 ? -5.884 -12.919 5.906 1.00 85.69 518 ARG A O 1
ATOM 4230 N N . SER A 1 519 ? -6.351 -11.164 7.216 1.00 86.88 519 SER A N 1
ATOM 4231 C CA . SER A 1 519 ? -7.598 -11.739 7.705 1.00 86.88 519 SER A CA 1
ATOM 4232 C C . SER A 1 519 ? -8.670 -11.784 6.611 1.00 86.88 519 SER A C 1
ATOM 4234 O O . SER A 1 519 ? -8.778 -10.881 5.776 1.00 86.88 519 SER A O 1
ATOM 4236 N N . VAL A 1 520 ? -9.506 -12.828 6.657 1.00 87.56 520 VAL A N 1
ATOM 4237 C CA . VAL A 1 520 ? -10.687 -12.957 5.784 1.00 87.56 520 VAL A CA 1
ATOM 4238 C C . VAL A 1 520 ? -11.610 -11.754 5.964 1.00 87.56 520 VAL A C 1
ATOM 4240 O O . VAL A 1 520 ? -12.063 -11.181 4.983 1.00 87.56 520 VAL A O 1
ATOM 4243 N N . TYR A 1 521 ? -11.801 -11.316 7.213 1.00 90.62 521 TYR A N 1
ATOM 4244 C CA . TYR A 1 521 ? -12.569 -10.120 7.555 1.00 90.62 521 TYR A CA 1
ATOM 4245 C C . TYR A 1 521 ? -12.111 -8.886 6.773 1.00 90.62 521 TYR A C 1
ATOM 4247 O O . TYR A 1 521 ? -12.915 -8.239 6.110 1.00 90.62 521 TYR A O 1
ATOM 4255 N N . PHE A 1 522 ? -10.817 -8.561 6.832 1.00 91.81 522 PHE A N 1
ATOM 4256 C CA . PHE A 1 522 ? -10.330 -7.337 6.212 1.00 91.81 522 PHE A CA 1
ATOM 4257 C C . PHE A 1 522 ? -10.381 -7.426 4.683 1.00 91.81 522 PHE A C 1
ATOM 4259 O O . PHE A 1 522 ? -10.780 -6.472 4.022 1.00 91.81 522 PHE A O 1
ATOM 4266 N N . SER A 1 523 ? -10.085 -8.603 4.126 1.00 88.06 523 SER A N 1
ATOM 4267 C CA . SER A 1 523 ? -10.250 -8.867 2.691 1.00 88.06 523 SER A CA 1
ATOM 4268 C C . SER A 1 523 ? -11.708 -8.696 2.242 1.00 88.06 523 SER A C 1
ATOM 4270 O O . SER A 1 523 ? -11.963 -8.073 1.213 1.00 88.06 523 SER A O 1
ATOM 4272 N N . ALA A 1 524 ? -12.668 -9.188 3.033 1.00 87.25 524 ALA A N 1
ATOM 4273 C CA . ALA A 1 524 ? -14.098 -9.047 2.767 1.00 87.25 524 ALA A CA 1
ATOM 4274 C C . ALA A 1 524 ? -14.569 -7.588 2.871 1.00 87.25 524 ALA A C 1
ATOM 4276 O O . ALA A 1 524 ? -15.322 -7.136 2.013 1.00 87.25 524 ALA A O 1
ATOM 4277 N N . LEU A 1 525 ? -14.086 -6.832 3.865 1.00 92.44 525 LEU A N 1
ATOM 4278 C CA . LEU A 1 525 ? -14.386 -5.405 4.010 1.00 92.44 525 LEU A CA 1
ATOM 4279 C C . LEU A 1 525 ? -13.891 -4.600 2.799 1.00 92.44 525 LEU A C 1
ATOM 4281 O O . LEU A 1 525 ? -14.638 -3.798 2.241 1.00 92.44 525 LEU A O 1
ATOM 4285 N N . LEU A 1 526 ? -12.654 -4.836 2.354 1.00 92.44 526 LEU A N 1
ATOM 4286 C CA . LEU A 1 526 ? -12.120 -4.165 1.167 1.00 92.44 526 LEU A CA 1
ATOM 4287 C C . LEU A 1 526 ? -12.888 -4.551 -0.098 1.00 92.44 526 LEU A C 1
ATOM 4289 O O . LEU A 1 526 ? -13.207 -3.675 -0.898 1.00 92.44 526 LEU A O 1
ATOM 4293 N N . ALA A 1 527 ? -13.245 -5.827 -0.260 1.00 86.69 527 ALA A N 1
ATOM 4294 C CA . ALA A 1 527 ? -14.058 -6.279 -1.384 1.00 86.69 527 ALA A CA 1
ATOM 4295 C C . ALA A 1 527 ? -15.459 -5.639 -1.383 1.00 86.69 527 ALA A C 1
ATOM 4297 O O . ALA A 1 527 ? -15.912 -5.183 -2.433 1.00 86.69 527 ALA A O 1
ATOM 4298 N N . HIS A 1 528 ? -16.108 -5.534 -0.216 1.00 88.12 528 HIS A N 1
ATOM 4299 C CA . HIS A 1 528 ? -17.393 -4.847 -0.044 1.00 88.12 528 HIS A CA 1
ATOM 4300 C C . HIS A 1 528 ? -17.311 -3.383 -0.500 1.00 88.12 528 HIS A C 1
ATOM 4302 O O . HIS A 1 528 ? -18.171 -2.910 -1.242 1.00 88.12 528 HIS A O 1
ATOM 4308 N N . SER A 1 529 ? -16.223 -2.696 -0.144 1.00 90.38 529 SER A N 1
ATOM 4309 C CA . SER A 1 529 ? -15.940 -1.324 -0.582 1.00 90.38 529 SER A CA 1
ATOM 4310 C C . SER A 1 529 ? -15.300 -1.216 -1.973 1.00 90.38 529 SER A C 1
ATOM 4312 O O . SER A 1 529 ? -14.987 -0.111 -2.402 1.00 90.38 529 SER A O 1
ATOM 4314 N N . LYS A 1 530 ? -15.111 -2.327 -2.702 1.00 89.62 530 LYS A N 1
ATOM 4315 C CA . LYS A 1 530 ? -14.470 -2.388 -4.036 1.00 89.62 530 LYS A CA 1
ATOM 4316 C C . LYS A 1 530 ? -13.044 -1.817 -4.076 1.00 89.62 530 LYS A C 1
ATOM 4318 O O . LYS A 1 530 ? -12.618 -1.251 -5.086 1.00 89.62 530 LYS A O 1
ATOM 4323 N N . ILE A 1 531 ? -12.311 -1.990 -2.982 1.00 92.12 531 ILE A N 1
ATOM 4324 C CA . ILE A 1 531 ? -10.926 -1.553 -2.808 1.00 92.12 531 ILE A CA 1
ATOM 4325 C C . ILE A 1 531 ? -9.985 -2.708 -3.114 1.00 92.12 531 ILE A C 1
ATOM 4327 O O . ILE A 1 531 ? -10.179 -3.838 -2.665 1.00 92.12 531 ILE A O 1
ATOM 4331 N N . GLU A 1 532 ? -8.934 -2.412 -3.867 1.00 91.69 532 GLU A N 1
ATOM 4332 C CA . GLU A 1 532 ? -7.909 -3.387 -4.216 1.00 91.69 532 GLU A CA 1
ATOM 4333 C C . GLU A 1 532 ? -6.916 -3.559 -3.057 1.00 91.69 532 GLU A C 1
ATOM 4335 O O . GLU A 1 532 ? -6.304 -2.599 -2.581 1.00 91.69 532 GLU A O 1
ATOM 4340 N N . LEU A 1 533 ? -6.731 -4.799 -2.605 1.00 90.44 533 LEU A N 1
ATOM 4341 C CA . LEU A 1 533 ? -5.759 -5.142 -1.567 1.00 90.44 533 LEU A CA 1
ATOM 4342 C C . LEU A 1 533 ? -4.399 -5.440 -2.201 1.00 90.44 533 LEU A C 1
ATOM 4344 O O . LEU A 1 533 ? -4.314 -6.199 -3.166 1.00 90.44 533 LEU A O 1
ATOM 4348 N N . VAL A 1 534 ? -3.321 -4.901 -1.632 1.00 88.81 534 VAL A N 1
ATOM 4349 C CA . VAL A 1 534 ? -1.947 -5.198 -2.049 1.00 88.81 534 VAL A CA 1
ATOM 4350 C C . VAL A 1 534 ? -1.100 -5.515 -0.821 1.00 88.81 534 VAL A C 1
ATOM 4352 O O . VAL A 1 534 ? -0.813 -4.642 -0.009 1.00 88.81 534 VAL A O 1
ATOM 4355 N N . LEU A 1 535 ? -0.625 -6.753 -0.701 1.00 85.75 535 LEU A N 1
ATOM 4356 C CA . LEU A 1 535 ? 0.327 -7.145 0.336 1.00 85.75 535 LEU A CA 1
ATOM 4357 C C . LEU A 1 535 ? 1.749 -7.083 -0.207 1.00 85.75 535 LEU A C 1
ATOM 4359 O O . LEU A 1 535 ? 2.126 -7.809 -1.136 1.00 85.75 535 LEU A O 1
ATOM 4363 N N . ARG A 1 536 ? 2.577 -6.237 0.404 1.00 76.75 536 ARG A N 1
ATOM 4364 C CA . ARG A 1 536 ? 3.976 -6.079 0.013 1.00 76.75 536 ARG A CA 1
ATOM 4365 C C . ARG A 1 536 ? 4.793 -7.340 0.354 1.00 76.75 536 ARG A C 1
ATOM 4367 O O . ARG A 1 536 ? 4.406 -8.145 1.212 1.00 76.75 536 ARG A O 1
ATOM 4374 N N . PRO A 1 537 ? 5.938 -7.568 -0.310 1.00 68.38 537 PRO A N 1
ATOM 4375 C CA . PRO A 1 537 ? 6.828 -8.666 0.049 1.00 68.38 537 PRO A CA 1
ATOM 4376 C C . PRO A 1 537 ? 7.294 -8.531 1.504 1.00 68.38 537 PRO A C 1
ATOM 4378 O O . PRO A 1 537 ? 7.627 -7.430 1.938 1.00 68.38 537 PRO A O 1
ATOM 4381 N N . SER A 1 538 ? 7.469 -9.645 2.224 1.00 57.19 538 SER A N 1
ATOM 4382 C CA . SER A 1 538 ? 8.010 -9.672 3.605 1.00 57.19 538 SER A CA 1
ATOM 4383 C C . SER A 1 538 ? 9.431 -9.086 3.749 1.00 57.19 538 SER A C 1
ATOM 4385 O O . SER A 1 538 ? 10.002 -9.032 4.835 1.00 57.19 538 SER A O 1
ATOM 4387 N N . ALA A 1 539 ? 10.027 -8.717 2.621 1.00 47.97 539 ALA A N 1
ATOM 4388 C CA . ALA A 1 539 ? 11.430 -8.467 2.370 1.00 47.97 539 ALA A CA 1
ATOM 4389 C C . ALA A 1 539 ? 11.740 -7.010 1.975 1.00 47.97 539 ALA A C 1
ATOM 4391 O O . ALA A 1 539 ? 12.890 -6.596 2.089 1.00 47.97 539 ALA A O 1
ATOM 4392 N N . HIS A 1 540 ? 10.752 -6.234 1.513 1.00 51.84 540 HIS A N 1
ATOM 4393 C CA . HIS A 1 540 ? 10.977 -4.919 0.907 1.00 51.84 540 HIS A CA 1
ATOM 4394 C C . HIS A 1 540 ? 10.199 -3.817 1.640 1.00 51.84 540 HIS A C 1
ATOM 4396 O O . HIS A 1 540 ? 8.981 -3.734 1.525 1.00 51.84 540 HIS A O 1
ATOM 4402 N N . SER A 1 541 ? 10.916 -2.931 2.343 1.00 49.75 541 SER A N 1
ATOM 4403 C CA . SER A 1 541 ? 10.351 -1.802 3.108 1.00 49.75 541 SER A CA 1
ATOM 4404 C C . SER A 1 541 ? 9.872 -0.620 2.251 1.00 49.75 541 SER A C 1
ATOM 4406 O O . SER A 1 541 ? 9.198 0.276 2.745 1.00 49.75 541 SER A O 1
ATOM 4408 N N . ARG A 1 542 ? 10.183 -0.607 0.948 1.00 54.62 542 ARG A N 1
ATOM 4409 C CA . ARG A 1 542 ? 10.110 0.606 0.110 1.00 54.62 542 ARG A CA 1
ATOM 4410 C C . ARG A 1 542 ? 8.704 1.171 -0.145 1.00 54.62 542 ARG A C 1
ATOM 4412 O O . ARG A 1 542 ? 8.621 2.319 -0.558 1.00 54.62 542 ARG A O 1
ATOM 4419 N N . TYR A 1 543 ? 7.638 0.396 0.072 1.00 52.91 543 TYR A N 1
ATOM 4420 C CA . TYR A 1 543 ? 6.243 0.823 -0.152 1.00 52.91 543 TYR A CA 1
ATOM 4421 C C . TYR A 1 543 ? 5.544 1.389 1.101 1.00 52.91 543 TYR A C 1
ATOM 4423 O O . TYR A 1 543 ? 4.362 1.689 1.040 1.00 52.91 543 TYR A O 1
ATOM 4431 N N . GLY A 1 544 ? 6.239 1.473 2.242 1.00 61.12 544 GLY A N 1
ATOM 4432 C CA . GLY A 1 544 ? 5.694 2.008 3.504 1.00 61.12 544 GLY A CA 1
ATOM 4433 C C . GLY A 1 544 ? 6.488 3.193 4.052 1.00 61.12 544 GLY A C 1
ATOM 4434 O O . GLY A 1 544 ? 6.291 3.585 5.196 1.00 61.12 544 GLY A O 1
ATOM 4435 N N . ALA A 1 545 ? 7.397 3.755 3.249 1.00 75.62 545 ALA A N 1
ATOM 4436 C CA . ALA A 1 545 ? 8.302 4.814 3.685 1.00 75.62 545 ALA A CA 1
ATOM 4437 C C . ALA A 1 545 ? 7.541 6.072 4.132 1.00 75.62 545 ALA A C 1
ATOM 4439 O O . ALA A 1 545 ? 7.979 6.783 5.027 1.00 75.62 545 ALA A O 1
ATOM 4440 N N . GLU A 1 546 ? 6.391 6.339 3.520 1.00 84.00 546 GLU A N 1
ATOM 4441 C CA . GLU A 1 546 ? 5.547 7.495 3.780 1.00 84.00 546 GLU A CA 1
ATOM 4442 C C . GLU A 1 546 ? 4.901 7.421 5.176 1.00 84.00 546 GLU A C 1
ATOM 4444 O O . GLU A 1 546 ? 4.885 8.427 5.892 1.00 84.00 546 GLU A O 1
ATOM 4449 N N . VAL A 1 547 ? 4.447 6.232 5.597 1.00 85.38 547 VAL A N 1
ATOM 4450 C CA . VAL A 1 547 ? 3.876 5.999 6.937 1.00 85.38 547 VAL A CA 1
ATOM 4451 C C . VAL A 1 547 ? 4.981 5.896 7.994 1.00 85.38 547 VAL A C 1
ATOM 4453 O O . VAL A 1 547 ? 4.888 6.531 9.043 1.00 85.38 547 VAL A O 1
ATOM 4456 N N . GLU A 1 548 ? 6.083 5.198 7.691 1.00 86.38 548 GLU A N 1
ATOM 4457 C CA . GLU A 1 548 ? 7.278 5.163 8.551 1.00 86.38 548 GLU A CA 1
ATOM 4458 C C . GLU A 1 548 ? 7.804 6.587 8.815 1.00 86.38 548 GLU A C 1
ATOM 4460 O O . GLU A 1 548 ? 8.166 6.937 9.940 1.00 86.38 548 GLU A O 1
ATOM 4465 N N . SER A 1 549 ? 7.785 7.443 7.789 1.00 89.38 549 SER A N 1
ATOM 4466 C CA . SER A 1 549 ? 8.163 8.849 7.902 1.00 89.38 549 SER A CA 1
ATOM 4467 C C . SER A 1 549 ? 7.179 9.660 8.743 1.00 89.38 549 SER A C 1
ATOM 4469 O O . SER A 1 549 ? 7.641 10.492 9.517 1.00 89.38 549 SER A O 1
ATOM 4471 N N . LEU A 1 550 ? 5.862 9.438 8.621 1.00 93.56 550 LEU A N 1
ATOM 4472 C CA . LEU A 1 550 ? 4.853 10.088 9.470 1.00 93.56 550 LEU A CA 1
ATOM 4473 C C . LEU A 1 550 ? 5.125 9.803 10.952 1.00 93.56 550 LEU A C 1
ATOM 4475 O O . LEU A 1 550 ? 5.211 10.729 11.756 1.00 93.56 550 LEU A O 1
ATOM 4479 N N . PHE A 1 551 ? 5.289 8.530 11.312 1.00 93.75 551 PHE A N 1
ATOM 4480 C CA . PHE A 1 551 ? 5.517 8.145 12.704 1.00 93.75 551 PHE A CA 1
ATOM 4481 C C . PHE A 1 551 ? 6.890 8.585 13.212 1.00 93.75 551 PHE A C 1
ATOM 4483 O O . PHE A 1 551 ? 7.007 9.030 14.353 1.00 93.75 551 PHE A O 1
ATOM 4490 N N . GLY A 1 552 ? 7.924 8.531 12.367 1.00 91.56 552 GLY A N 1
ATOM 4491 C CA . GLY A 1 552 ? 9.250 9.051 12.698 1.00 91.56 552 GLY A CA 1
ATOM 4492 C C . GLY A 1 552 ? 9.245 10.559 12.970 1.00 91.56 552 GLY A C 1
ATOM 4493 O O . GLY A 1 552 ? 9.866 11.009 13.936 1.00 91.56 552 GLY A O 1
ATOM 4494 N N . GLU A 1 553 ? 8.518 11.335 12.161 1.00 92.38 553 GLU A N 1
ATOM 4495 C CA . GLU A 1 553 ? 8.311 12.773 12.365 1.00 92.38 553 GLU A CA 1
ATOM 4496 C C . GLU A 1 553 ? 7.531 13.040 13.650 1.00 92.38 553 GLU A C 1
ATOM 4498 O O . GLU A 1 553 ? 8.005 13.807 14.484 1.00 92.38 553 GLU A O 1
ATOM 4503 N N . PHE A 1 554 ? 6.402 12.357 13.859 1.00 93.94 554 PHE A N 1
ATOM 4504 C CA . PHE A 1 554 ? 5.587 12.523 15.062 1.00 93.94 554 PHE A CA 1
ATOM 4505 C C . PHE A 1 554 ? 6.377 12.207 16.336 1.00 93.94 554 PHE A C 1
ATOM 4507 O O . PHE A 1 554 ? 6.385 12.987 17.287 1.00 93.94 554 PHE A O 1
ATOM 4514 N N . LYS A 1 555 ? 7.134 11.104 16.334 1.00 92.75 555 LYS A N 1
ATOM 4515 C CA . LYS A 1 555 ? 8.021 10.738 17.440 1.00 92.75 555 LYS A CA 1
ATOM 4516 C C . LYS A 1 555 ? 9.060 11.823 17.718 1.00 92.75 555 LYS A C 1
ATOM 4518 O O . LYS A 1 555 ? 9.216 12.247 18.860 1.00 92.75 555 LYS A O 1
ATOM 4523 N N . LYS A 1 556 ? 9.807 12.232 16.687 1.00 90.56 556 LYS A N 1
ATOM 4524 C CA . LYS A 1 556 ? 10.974 13.109 16.842 1.00 90.56 556 LYS A CA 1
ATOM 4525 C C . LYS A 1 556 ? 10.589 14.559 17.118 1.00 90.56 556 LYS A C 1
ATOM 4527 O O . LYS A 1 556 ? 11.284 15.216 17.885 1.00 90.56 556 LYS A O 1
ATOM 4532 N N . GLN A 1 557 ? 9.554 15.058 16.450 1.00 89.69 557 GLN A N 1
ATOM 4533 C CA . GLN A 1 557 ? 9.173 16.468 16.466 1.00 89.69 557 GLN A CA 1
ATOM 4534 C C . GLN A 1 557 ? 8.047 16.770 17.450 1.00 89.69 557 GLN A C 1
ATOM 4536 O O . GLN A 1 557 ? 7.912 17.922 17.828 1.00 89.69 557 GLN A O 1
ATOM 4541 N N . TRP A 1 558 ? 7.244 15.786 17.864 1.00 90.25 558 TRP A N 1
ATOM 4542 C CA . TRP A 1 558 ? 6.102 16.025 18.751 1.00 90.25 558 TRP A CA 1
ATOM 4543 C C . TRP A 1 558 ? 6.255 15.295 20.088 1.00 90.25 558 TRP A C 1
ATOM 4545 O O . TRP A 1 558 ? 6.400 15.931 21.128 1.00 90.25 558 TRP A O 1
ATOM 4555 N N . LEU A 1 559 ? 6.296 13.957 20.073 1.00 90.56 559 LEU A N 1
ATOM 4556 C CA . LEU A 1 559 ? 6.257 13.153 21.303 1.00 90.56 559 LEU A CA 1
ATOM 4557 C C . LEU A 1 559 ? 7.478 13.336 22.202 1.00 90.56 559 LEU A C 1
ATOM 4559 O O . LEU A 1 559 ? 7.331 13.362 23.419 1.00 90.56 559 LEU A O 1
ATOM 4563 N N . SER A 1 560 ? 8.669 13.487 21.623 1.00 87.88 560 SER A N 1
ATOM 4564 C CA . SER A 1 560 ? 9.923 13.726 22.357 1.00 87.88 560 SER A CA 1
ATOM 4565 C C . SER A 1 560 ? 9.870 14.947 23.286 1.00 87.88 560 SER A C 1
ATOM 4567 O O . SER A 1 560 ? 10.611 15.005 24.262 1.00 87.88 560 SER A O 1
ATOM 4569 N N . GLN A 1 561 ? 8.972 15.898 23.014 1.00 86.25 561 GLN A N 1
ATOM 4570 C CA . GLN A 1 561 ? 8.803 17.126 23.790 1.00 86.25 561 GLN A CA 1
ATOM 4571 C C . GLN A 1 561 ? 7.776 16.987 24.928 1.00 86.25 561 GLN A C 1
ATOM 4573 O O . GLN A 1 561 ? 7.589 17.923 25.703 1.00 86.25 561 GLN A O 1
ATOM 4578 N N . ARG A 1 562 ? 7.084 15.844 25.047 1.00 87.12 562 ARG A N 1
ATOM 4579 C CA . ARG A 1 562 ? 6.006 15.643 26.028 1.00 87.12 562 ARG A CA 1
ATOM 4580 C C . ARG A 1 562 ? 6.485 14.925 27.295 1.00 87.12 562 ARG A C 1
ATOM 4582 O O . ARG A 1 562 ? 7.270 13.980 27.200 1.00 87.12 562 ARG A O 1
ATOM 4589 N N . PRO A 1 563 ? 5.995 15.296 28.492 1.00 86.12 563 PRO A N 1
ATOM 4590 C CA . PRO A 1 563 ? 6.184 14.482 29.690 1.00 86.12 563 PRO A CA 1
ATOM 4591 C C . PRO A 1 563 ? 5.622 13.064 29.501 1.00 86.12 563 PRO A C 1
ATOM 4593 O O . PRO A 1 563 ? 4.594 12.867 28.857 1.00 86.12 563 PRO A O 1
ATOM 4596 N N . GLY A 1 564 ? 6.322 12.064 30.038 1.00 83.50 564 GLY A N 1
ATOM 4597 C CA . GLY A 1 564 ? 5.952 10.651 29.898 1.00 83.50 564 GLY A CA 1
ATOM 4598 C C . GLY A 1 564 ? 6.310 9.997 28.559 1.00 83.50 564 GLY A C 1
ATOM 4599 O O . GLY A 1 564 ? 5.887 8.866 28.300 1.00 83.50 564 GLY A O 1
ATOM 4600 N N . ASN A 1 565 ? 7.110 10.668 27.722 1.00 88.88 565 ASN A N 1
ATOM 4601 C CA . ASN A 1 565 ? 7.632 10.096 26.484 1.00 88.88 565 ASN A CA 1
ATOM 4602 C C . ASN A 1 565 ? 8.735 9.042 26.711 1.00 88.88 565 ASN A C 1
ATOM 4604 O O . ASN A 1 565 ? 9.353 8.955 27.773 1.00 88.88 565 ASN A O 1
ATOM 4608 N N . LEU A 1 566 ? 8.974 8.229 25.682 1.00 83.81 566 LEU A N 1
ATOM 4609 C CA . LEU A 1 566 ? 9.927 7.115 25.667 1.00 83.81 566 LEU A CA 1
ATOM 4610 C C . LEU A 1 566 ? 11.009 7.272 24.581 1.00 83.81 566 LEU A C 1
ATOM 4612 O O . LEU A 1 566 ? 11.700 6.300 24.268 1.00 83.81 566 LEU A O 1
ATOM 4616 N N . ALA A 1 567 ? 11.163 8.457 23.979 1.00 66.69 567 ALA A N 1
ATOM 4617 C CA . ALA A 1 567 ? 12.064 8.659 22.840 1.00 66.69 567 ALA A CA 1
ATOM 4618 C C . ALA A 1 567 ? 13.539 8.362 23.190 1.00 66.69 567 ALA A C 1
ATOM 4620 O O . ALA A 1 567 ? 14.208 7.675 22.415 1.00 66.69 567 ALA A O 1
ATOM 4621 N N . ASP A 1 568 ? 13.985 8.753 24.391 1.00 61.19 568 ASP A N 1
ATOM 4622 C CA . ASP A 1 568 ? 15.357 8.581 24.900 1.00 61.19 568 ASP A CA 1
ATOM 4623 C C . ASP A 1 568 ? 15.465 7.508 25.998 1.00 61.19 568 ASP A C 1
ATOM 4625 O O . ASP A 1 568 ? 16.196 7.628 26.981 1.00 61.19 568 ASP A O 1
ATOM 4629 N N . PHE A 1 569 ? 14.758 6.384 25.831 1.00 54.84 569 PHE A N 1
ATOM 4630 C CA . PHE A 1 569 ? 14.709 5.297 26.822 1.00 54.84 569 PHE A CA 1
ATOM 4631 C C . PHE A 1 569 ? 16.089 4.737 27.248 1.00 54.84 569 PHE A C 1
ATOM 4633 O O . PHE A 1 569 ? 16.187 4.077 28.284 1.00 54.84 569 PHE A O 1
ATOM 4640 N N . LYS A 1 570 ? 17.177 5.000 26.504 1.00 52.59 570 LYS A N 1
ATOM 4641 C CA . LYS A 1 570 ? 18.545 4.639 26.923 1.00 52.59 570 LYS A CA 1
ATOM 4642 C C . LYS A 1 570 ? 18.992 5.353 28.206 1.00 52.59 570 LYS A C 1
ATOM 4644 O O . LYS A 1 570 ? 19.710 4.730 28.979 1.00 52.59 570 LYS A O 1
ATOM 4649 N N . GLU A 1 571 ? 18.539 6.580 28.460 1.00 51.28 571 GLU A N 1
ATOM 4650 C CA . GLU A 1 571 ? 18.845 7.308 29.702 1.00 51.28 571 GLU A CA 1
ATOM 4651 C C . GLU A 1 571 ? 17.979 6.828 30.874 1.00 51.28 571 GLU A C 1
ATOM 4653 O O . GLU A 1 571 ? 18.447 6.781 32.006 1.00 51.28 571 GLU A O 1
ATOM 4658 N N . SER A 1 572 ? 16.757 6.345 30.603 1.00 48.38 572 SER A N 1
ATOM 4659 C CA . SER A 1 572 ? 15.786 5.919 31.630 1.00 48.38 572 SER A CA 1
ATOM 4660 C C . SER A 1 572 ? 16.248 4.773 32.543 1.00 48.38 572 SER A C 1
ATOM 4662 O O . SER A 1 572 ? 15.722 4.620 33.641 1.00 48.38 572 SER A O 1
ATOM 4664 N N . ARG A 1 573 ? 17.244 3.975 32.124 1.00 50.34 573 ARG A N 1
ATOM 4665 C CA . ARG A 1 573 ? 17.830 2.906 32.957 1.00 50.34 573 ARG A CA 1
ATOM 4666 C C . ARG A 1 573 ? 18.777 3.432 34.043 1.00 50.34 573 ARG A C 1
ATOM 4668 O O . ARG A 1 573 ? 19.158 2.653 34.907 1.00 50.34 573 ARG A O 1
ATOM 4675 N N . GLY A 1 574 ? 19.166 4.708 33.978 1.00 53.69 574 GLY A N 1
ATOM 4676 C CA . GLY A 1 574 ? 20.028 5.374 34.956 1.00 53.69 574 GLY A CA 1
ATOM 4677 C C . GLY A 1 574 ? 19.312 6.403 35.836 1.00 53.69 574 GLY A C 1
ATOM 4678 O O . GLY A 1 574 ? 19.991 7.122 36.560 1.00 53.69 574 GLY A O 1
ATOM 4679 N N . VAL A 1 575 ? 17.978 6.511 35.764 1.00 56.38 575 VAL A N 1
ATOM 4680 C CA . VAL A 1 575 ? 17.197 7.517 36.508 1.00 56.38 575 VAL A CA 1
ATOM 4681 C C . VAL A 1 575 ? 16.407 6.858 37.642 1.00 56.38 575 VAL A C 1
ATOM 4683 O O . VAL A 1 575 ? 15.839 5.781 37.457 1.00 56.38 575 VAL A O 1
ATOM 4686 N N . ASP A 1 576 ? 16.336 7.521 38.800 1.00 55.53 576 ASP A N 1
ATOM 4687 C CA . ASP A 1 576 ? 15.538 7.093 39.954 1.00 55.53 576 ASP A CA 1
ATOM 4688 C C . ASP A 1 576 ? 14.078 6.785 39.586 1.00 55.53 576 ASP A C 1
ATOM 4690 O O . ASP A 1 576 ? 13.443 7.495 38.802 1.00 55.53 576 ASP A O 1
ATOM 4694 N N . GLY A 1 577 ? 13.489 5.766 40.225 1.00 57.81 577 GLY A N 1
ATOM 4695 C CA . GLY A 1 577 ? 12.122 5.297 39.940 1.00 57.81 577 GLY A CA 1
ATOM 4696 C C . GLY A 1 577 ? 11.014 6.351 40.117 1.00 57.81 577 GLY A C 1
ATOM 4697 O O . GLY A 1 577 ? 9.924 6.200 39.555 1.00 57.81 577 GLY A O 1
ATOM 4698 N N . LYS A 1 578 ? 11.281 7.444 40.849 1.00 58.88 578 LYS A N 1
ATOM 4699 C CA . LYS A 1 578 ? 10.384 8.610 40.970 1.00 58.88 578 LYS A CA 1
ATOM 4700 C C . LYS A 1 578 ? 10.298 9.434 39.676 1.00 58.88 578 LYS A C 1
ATOM 4702 O O . LYS A 1 578 ? 9.247 9.993 39.396 1.00 58.88 578 LYS A O 1
ATOM 4707 N N . SER A 1 579 ? 11.338 9.414 38.846 1.00 60.91 579 SER A N 1
ATOM 4708 C CA . SER A 1 579 ? 11.420 10.142 37.571 1.00 60.91 579 SER A CA 1
ATOM 4709 C C . SER A 1 579 ? 11.036 9.284 36.359 1.00 60.91 579 SER A C 1
ATOM 4711 O O . SER A 1 579 ? 11.315 9.658 35.218 1.00 60.91 579 SER A O 1
ATOM 4713 N N . SER A 1 580 ? 10.408 8.121 36.580 1.00 76.81 580 SER A N 1
ATOM 4714 C CA . SER A 1 580 ? 10.016 7.223 35.491 1.00 76.81 580 SER A CA 1
ATOM 4715 C C . SER A 1 580 ? 8.987 7.875 34.547 1.00 76.81 580 SER A C 1
ATOM 4717 O O . SER A 1 580 ? 8.094 8.591 35.010 1.00 76.81 580 SER A O 1
ATOM 4719 N N . PRO A 1 581 ? 9.032 7.589 33.230 1.00 79.38 581 PRO A N 1
ATOM 4720 C CA . PRO A 1 581 ? 8.076 8.146 32.270 1.00 79.38 581 PRO A CA 1
ATOM 4721 C C . PRO A 1 581 ? 6.608 7.873 32.620 1.00 79.38 581 PRO A C 1
ATOM 4723 O O . PRO A 1 581 ? 5.761 8.724 32.383 1.00 79.38 581 PRO A O 1
ATOM 4726 N N . LYS A 1 582 ? 6.298 6.726 33.243 1.00 83.50 582 LYS A N 1
ATOM 4727 C CA . LYS A 1 582 ? 4.930 6.405 33.683 1.00 83.50 582 LYS A CA 1
ATOM 4728 C C . LYS A 1 582 ? 4.391 7.412 34.698 1.00 83.50 582 LYS A C 1
ATOM 4730 O O . LYS A 1 582 ? 3.264 7.854 34.554 1.00 83.50 582 LYS A O 1
ATOM 4735 N N . LYS A 1 583 ? 5.206 7.789 35.690 1.00 82.75 583 LYS A N 1
ATOM 4736 C CA . LYS A 1 583 ? 4.814 8.732 36.751 1.00 82.75 583 LYS A CA 1
ATOM 4737 C C . LYS A 1 583 ? 4.781 10.188 36.284 1.00 82.75 583 LYS A C 1
ATOM 4739 O O . LYS A 1 583 ? 4.157 11.016 36.925 1.00 82.75 583 LYS A O 1
ATOM 4744 N N . ARG A 1 584 ? 5.468 10.503 35.181 1.00 85.12 584 ARG A N 1
ATOM 4745 C CA . ARG A 1 584 ? 5.485 11.842 34.567 1.00 85.12 584 ARG A CA 1
ATOM 4746 C C . ARG A 1 584 ? 4.433 12.025 33.475 1.00 85.12 584 ARG A C 1
ATOM 4748 O O . ARG A 1 584 ? 4.414 13.077 32.841 1.00 85.12 584 ARG A O 1
ATOM 4755 N N . ALA A 1 585 ? 3.640 11.001 33.181 1.00 87.19 585 ALA A N 1
ATOM 4756 C CA . ALA A 1 585 ? 2.622 11.077 32.151 1.00 87.19 585 ALA A CA 1
ATOM 4757 C C . ALA A 1 585 ? 1.480 11.983 32.623 1.00 87.19 585 ALA A C 1
ATOM 4759 O O . ALA A 1 585 ? 0.896 11.747 33.673 1.00 87.19 585 ALA A O 1
ATOM 4760 N N . VAL A 1 586 ? 1.181 13.007 31.831 1.00 90.44 586 VAL A N 1
ATOM 4761 C CA . VAL A 1 586 ? 0.098 13.971 32.102 1.00 90.44 586 VAL A CA 1
ATOM 4762 C C . VAL A 1 586 ? -0.911 14.041 30.960 1.00 90.44 586 VAL A C 1
ATOM 4764 O O . VAL A 1 586 ? -1.971 14.635 31.096 1.00 90.44 586 VAL A O 1
ATOM 4767 N N . LEU A 1 587 ? -0.575 13.458 29.807 1.00 92.81 587 LEU A N 1
ATOM 4768 C CA . LEU A 1 587 ? -1.372 13.594 28.600 1.00 92.81 587 LEU A CA 1
ATOM 4769 C C . LEU A 1 587 ? -2.575 12.652 28.659 1.00 92.81 587 LEU A C 1
ATOM 4771 O O . LEU A 1 587 ? -2.406 11.431 28.724 1.00 92.81 587 LEU A O 1
ATOM 4775 N N . THR A 1 588 ? -3.783 13.210 28.623 1.00 94.38 588 THR A N 1
ATOM 4776 C CA . THR A 1 588 ? -5.014 12.419 28.572 1.00 94.38 588 THR A CA 1
ATOM 4777 C C . THR A 1 588 ? -5.229 11.834 27.176 1.00 94.38 588 THR A C 1
ATOM 4779 O O . THR A 1 588 ? -4.645 12.276 26.182 1.00 94.38 588 THR A O 1
ATOM 4782 N N . VAL A 1 589 ? -6.107 10.835 27.072 1.00 94.56 589 VAL A N 1
ATOM 4783 C CA . VAL A 1 589 ? -6.508 10.282 25.768 1.00 94.56 589 VAL A CA 1
ATOM 4784 C C . VAL A 1 589 ? -7.142 11.345 24.870 1.00 94.56 589 VAL A C 1
ATOM 4786 O O . VAL A 1 589 ? -6.839 11.405 23.678 1.00 94.56 589 VAL A O 1
ATOM 4789 N N . TYR A 1 590 ? -8.014 12.177 25.439 1.00 95.50 590 TYR A N 1
ATOM 4790 C CA . TYR A 1 590 ? -8.719 13.225 24.707 1.00 95.50 590 TYR A CA 1
ATOM 4791 C C . TYR A 1 590 ? -7.738 14.254 24.127 1.00 95.50 590 TYR A C 1
ATOM 4793 O O . TYR A 1 590 ? -7.796 14.573 22.937 1.00 95.50 590 TYR A O 1
ATOM 4801 N N . ASP A 1 591 ? -6.771 14.699 24.933 1.00 95.12 591 ASP A N 1
ATOM 4802 C CA . ASP A 1 591 ? -5.746 15.644 24.486 1.00 95.12 591 ASP A CA 1
ATOM 4803 C C . ASP A 1 591 ? -4.826 15.032 23.434 1.00 95.12 591 ASP A C 1
ATOM 4805 O O . ASP A 1 591 ? -4.503 15.689 22.448 1.00 95.12 591 ASP A O 1
ATOM 4809 N N . PHE A 1 592 ? -4.462 13.755 23.571 1.00 96.06 592 PHE A N 1
ATOM 4810 C CA . PHE A 1 592 ? -3.650 13.074 22.566 1.00 96.06 592 PHE A CA 1
ATOM 4811 C C . PHE A 1 592 ? -4.339 13.012 21.194 1.00 96.06 592 PHE A C 1
ATOM 4813 O O . PHE A 1 592 ? -3.676 13.236 20.180 1.00 96.06 592 PHE A O 1
ATOM 4820 N N . TYR A 1 593 ? -5.657 12.772 21.141 1.00 95.81 593 TYR A N 1
ATOM 4821 C CA . TYR A 1 593 ? -6.424 12.869 19.891 1.00 95.81 593 TYR A CA 1
ATOM 4822 C C . TYR A 1 593 ? -6.313 14.271 19.280 1.00 95.81 593 TYR A C 1
ATOM 4824 O O . TYR A 1 593 ? -5.922 14.402 18.119 1.00 95.81 593 TYR A O 1
ATOM 4832 N N . ARG A 1 594 ? -6.594 15.319 20.066 1.00 95.50 594 ARG A N 1
ATOM 4833 C CA . ARG A 1 594 ? -6.532 16.717 19.600 1.00 95.50 594 ARG A CA 1
ATOM 4834 C C . ARG A 1 594 ? -5.140 17.110 19.119 1.00 95.50 594 ARG A C 1
ATOM 4836 O O . ARG A 1 594 ? -4.994 17.744 18.077 1.00 95.50 594 ARG A O 1
ATOM 4843 N N . GLU A 1 595 ? -4.115 16.727 19.868 1.00 95.06 595 GLU A N 1
ATOM 4844 C CA . GLU A 1 595 ? -2.727 17.007 19.527 1.00 95.06 595 GLU A CA 1
ATOM 4845 C C . GLU A 1 595 ? -2.288 16.288 18.255 1.00 95.06 595 GLU A C 1
ATOM 4847 O O . GLU A 1 595 ? -1.604 16.883 17.422 1.00 95.06 595 GLU A O 1
ATOM 4852 N N . PHE A 1 596 ? -2.689 15.028 18.074 1.00 96.00 596 PHE A N 1
ATOM 4853 C CA . PHE A 1 596 ? -2.350 14.289 16.866 1.00 96.00 596 PHE A CA 1
ATOM 4854 C C . PHE A 1 596 ? -3.057 14.863 15.632 1.00 96.00 596 PHE A C 1
ATOM 4856 O O . PHE A 1 596 ? -2.427 15.009 14.584 1.00 96.00 596 PHE A O 1
ATOM 4863 N N . GLU A 1 597 ? -4.322 15.282 15.758 1.00 95.69 597 GLU A N 1
ATOM 4864 C CA . GLU A 1 597 ? -5.020 16.011 14.691 1.00 95.69 597 GLU A CA 1
ATOM 4865 C C . GLU A 1 597 ? -4.331 17.334 14.347 1.00 95.69 597 GLU A C 1
ATOM 4867 O O . GLU A 1 597 ? -4.142 17.640 13.167 1.00 95.69 597 GLU A O 1
ATOM 4872 N N . ALA A 1 598 ? -3.905 18.098 15.356 1.00 95.88 598 ALA A N 1
ATOM 4873 C CA . ALA A 1 598 ? -3.171 19.344 15.152 1.00 95.88 598 ALA A CA 1
ATOM 4874 C C . ALA A 1 598 ? -1.824 19.103 14.450 1.00 95.88 598 ALA A C 1
ATOM 4876 O O . ALA A 1 598 ? -1.488 19.815 13.499 1.00 95.88 598 ALA A O 1
ATOM 4877 N N . PHE A 1 599 ? -1.085 18.069 14.860 1.00 96.31 599 PHE A N 1
ATOM 4878 C CA . PHE A 1 599 ? 0.161 17.663 14.214 1.00 96.31 599 PHE A CA 1
ATOM 4879 C C . PHE A 1 599 ? -0.059 17.291 12.743 1.00 96.31 599 PHE A C 1
ATOM 4881 O O . PHE A 1 599 ? 0.673 17.776 11.881 1.00 96.31 599 PHE A O 1
ATOM 4888 N N . ILE A 1 600 ? -1.078 16.480 12.435 1.00 96.25 600 ILE A N 1
ATOM 4889 C CA . ILE A 1 600 ? -1.422 16.110 11.054 1.00 96.25 600 ILE A CA 1
ATOM 4890 C C . ILE A 1 600 ? -1.774 17.355 10.237 1.00 96.25 600 ILE A C 1
ATOM 4892 O O . ILE A 1 600 ? -1.257 17.538 9.135 1.00 96.25 600 ILE A O 1
ATOM 4896 N N . ALA A 1 601 ? -2.622 18.235 10.775 1.00 95.94 601 ALA A N 1
ATOM 4897 C CA . ALA A 1 601 ? -3.046 19.448 10.088 1.00 95.94 601 ALA A CA 1
ATOM 4898 C C . ALA A 1 601 ? -1.862 20.373 9.769 1.00 95.94 601 ALA A C 1
ATOM 4900 O O . ALA A 1 601 ? -1.782 20.895 8.654 1.00 95.94 601 ALA A O 1
ATOM 4901 N N . TRP A 1 602 ? -0.934 20.539 10.717 1.00 95.19 602 TRP A N 1
ATOM 4902 C CA . TRP A 1 602 ? 0.313 21.269 10.511 1.00 95.19 602 TRP A CA 1
ATOM 4903 C C . TRP A 1 602 ? 1.192 20.577 9.465 1.00 95.19 602 TRP A C 1
ATOM 4905 O O . TRP A 1 602 ? 1.584 21.202 8.480 1.00 95.19 602 TRP A O 1
ATOM 4915 N N . ARG A 1 603 ? 1.464 19.280 9.623 1.00 94.00 603 ARG A N 1
ATOM 4916 C CA . ARG A 1 603 ? 2.329 18.506 8.725 1.00 94.00 603 ARG A CA 1
ATOM 4917 C C . ARG A 1 603 ? 1.842 18.568 7.279 1.00 94.00 603 ARG A C 1
ATOM 4919 O O . ARG A 1 603 ? 2.627 18.843 6.376 1.00 94.00 603 ARG A O 1
ATOM 4926 N N . ASP A 1 604 ? 0.550 18.357 7.058 1.00 95.38 604 ASP A N 1
ATOM 4927 C CA . ASP A 1 604 ? -0.027 18.281 5.716 1.00 95.38 604 ASP A CA 1
ATOM 4928 C C . ASP A 1 604 ? -0.197 19.661 5.059 1.00 95.38 604 ASP A C 1
ATOM 4930 O O . ASP A 1 604 ? -0.355 19.751 3.837 1.00 95.38 604 ASP A O 1
ATOM 4934 N N . ALA A 1 605 ? -0.141 20.745 5.840 1.00 94.88 605 ALA A N 1
ATOM 4935 C CA . ALA A 1 605 ? -0.127 22.116 5.334 1.00 94.88 605 ALA A CA 1
ATOM 4936 C C . ALA A 1 605 ? 1.262 22.576 4.859 1.00 94.88 605 ALA A C 1
ATOM 4938 O O . ALA A 1 605 ? 1.339 23.543 4.099 1.00 94.88 605 ALA A O 1
ATOM 4939 N N . ASN A 1 606 ? 2.337 21.880 5.240 1.00 91.25 606 ASN A N 1
ATOM 4940 C CA . ASN A 1 606 ? 3.712 22.271 4.933 1.00 91.25 606 ASN A CA 1
ATOM 4941 C C . ASN A 1 606 ? 4.315 21.467 3.759 1.00 91.25 606 ASN A C 1
ATOM 4943 O O . ASN A 1 606 ? 4.003 20.285 3.594 1.00 91.25 606 ASN A O 1
ATOM 4947 N N . PRO A 1 607 ? 5.181 22.071 2.920 1.00 88.69 607 PRO A N 1
ATOM 4948 C CA . PRO A 1 607 ? 5.921 21.350 1.880 1.00 88.69 607 PRO A CA 1
ATOM 4949 C C . PRO A 1 607 ? 6.827 20.250 2.454 1.00 88.69 607 PRO A C 1
ATOM 4951 O O . PRO A 1 607 ? 7.327 20.367 3.574 1.00 88.69 607 PRO A O 1
ATOM 4954 N N . ARG A 1 608 ? 7.077 19.184 1.678 1.00 82.69 608 ARG A N 1
ATOM 4955 C CA . ARG A 1 608 ? 7.932 18.057 2.093 1.00 82.69 608 ARG A CA 1
ATOM 4956 C C . ARG A 1 608 ? 8.952 17.687 1.018 1.00 82.69 608 ARG A C 1
ATOM 4958 O O . ARG A 1 608 ? 8.617 17.541 -0.155 1.00 82.69 608 ARG A O 1
ATOM 4965 N N . GLY A 1 609 ? 10.195 17.454 1.437 1.00 79.31 609 GLY A N 1
ATOM 4966 C CA . GLY A 1 609 ? 11.275 17.040 0.540 1.00 79.31 609 GLY A CA 1
ATOM 4967 C C . GLY A 1 609 ? 11.576 18.092 -0.530 1.00 79.31 609 GLY A C 1
ATOM 4968 O O . GLY A 1 609 ? 11.820 19.247 -0.206 1.00 79.31 609 GLY A O 1
ATOM 4969 N N . ILE A 1 610 ? 11.575 17.673 -1.797 1.00 78.62 610 ILE A N 1
ATOM 4970 C CA . ILE A 1 610 ? 11.820 18.542 -2.963 1.00 78.62 610 ILE A CA 1
ATOM 4971 C C . ILE A 1 610 ? 10.529 19.122 -3.566 1.00 78.62 610 ILE A C 1
ATOM 4973 O O . ILE A 1 610 ? 10.578 19.808 -4.584 1.00 78.62 610 ILE A O 1
ATOM 4977 N N . GLU A 1 611 ? 9.372 18.800 -2.988 1.00 83.81 611 GLU A N 1
ATOM 4978 C CA . GLU A 1 611 ? 8.071 19.183 -3.530 1.00 83.81 611 GLU A CA 1
ATOM 4979 C C . GLU A 1 611 ? 7.740 20.638 -3.198 1.00 83.81 611 GLU A C 1
ATOM 4981 O O . GLU A 1 611 ? 7.917 21.094 -2.071 1.00 83.81 611 GLU A O 1
ATOM 4986 N N . ILE A 1 612 ? 7.203 21.357 -4.184 1.00 85.25 612 ILE A N 1
ATOM 4987 C CA . ILE A 1 612 ? 6.886 22.792 -4.068 1.00 85.25 612 ILE A CA 1
ATOM 4988 C C . ILE A 1 612 ? 5.518 23.010 -3.394 1.00 85.25 612 ILE A C 1
ATOM 4990 O O . ILE A 1 612 ? 5.254 24.062 -2.817 1.00 85.25 612 ILE A O 1
ATOM 4994 N N . LEU A 1 613 ? 4.629 22.016 -3.465 1.00 90.69 613 LEU A N 1
ATOM 4995 C CA . LEU A 1 613 ? 3.262 22.088 -2.949 1.00 90.69 613 LEU A CA 1
ATOM 4996 C C . LEU A 1 613 ? 3.107 21.215 -1.702 1.00 90.69 613 LEU A C 1
ATOM 4998 O O . LEU A 1 613 ? 3.638 20.104 -1.649 1.00 90.69 613 LEU A O 1
ATOM 5002 N N . SER A 1 614 ? 2.320 21.683 -0.731 1.00 94.62 614 SER A N 1
ATOM 5003 C CA . SER A 1 614 ? 2.006 20.898 0.464 1.00 94.62 614 SER A CA 1
ATOM 5004 C C . SER A 1 614 ? 1.140 19.669 0.142 1.00 94.62 614 SER A C 1
ATOM 5006 O O . SER A 1 614 ? 0.347 19.712 -0.813 1.00 94.62 614 SER A O 1
ATOM 5008 N N . PRO A 1 615 ? 1.240 18.580 0.933 1.00 95.62 615 PRO A N 1
ATOM 5009 C CA . PRO A 1 615 ? 0.421 17.378 0.772 1.00 95.62 615 PRO A CA 1
ATOM 5010 C C . PRO A 1 615 ? -1.071 17.678 0.612 1.00 95.62 615 PRO A C 1
ATOM 5012 O O . PRO A 1 615 ? -1.698 17.238 -0.354 1.00 95.62 615 PRO A O 1
ATOM 5015 N N . LYS A 1 616 ? -1.625 18.520 1.493 1.00 95.75 616 LYS A N 1
ATOM 5016 C CA . LYS A 1 616 ? -3.044 18.898 1.487 1.00 95.75 616 LYS A CA 1
ATOM 5017 C C . LYS A 1 616 ? -3.450 19.627 0.210 1.00 95.75 616 LYS A C 1
ATOM 5019 O O . LYS A 1 616 ? -4.542 19.397 -0.314 1.00 95.75 616 LYS A O 1
ATOM 5024 N N . PHE A 1 617 ? -2.594 20.509 -0.309 1.00 96.25 617 PHE A N 1
ATOM 5025 C CA . PHE A 1 617 ? -2.882 21.225 -1.549 1.00 96.25 617 PHE A CA 1
ATOM 5026 C C . PHE A 1 617 ? -2.825 20.291 -2.763 1.00 96.25 617 PHE A C 1
ATOM 5028 O O . PHE A 1 617 ? -3.719 20.332 -3.610 1.00 96.25 617 PHE A O 1
ATOM 5035 N N . ARG A 1 618 ? -1.823 19.403 -2.826 1.00 94.94 618 ARG A N 1
ATOM 5036 C CA . ARG A 1 618 ? -1.718 18.384 -3.883 1.00 94.94 618 ARG A CA 1
ATOM 5037 C C . ARG A 1 618 ? -2.924 17.451 -3.892 1.00 94.94 618 ARG A C 1
ATOM 5039 O O . ARG A 1 618 ? -3.485 17.214 -4.959 1.00 94.94 618 ARG A O 1
ATOM 5046 N N . LEU A 1 619 ? -3.348 16.980 -2.716 1.00 95.94 619 LEU A N 1
ATOM 5047 C CA . LEU A 1 619 ? -4.526 16.128 -2.559 1.00 95.94 619 LEU A CA 1
ATOM 5048 C C . LEU A 1 619 ? -5.767 16.809 -3.153 1.00 95.94 619 LEU A C 1
ATOM 5050 O O . LEU A 1 619 ? -6.400 16.261 -4.054 1.00 95.94 619 LEU A O 1
ATOM 5054 N N . LYS A 1 620 ? -6.059 18.046 -2.726 1.00 96.19 620 LYS A N 1
ATOM 5055 C CA . LYS A 1 620 ? -7.203 18.830 -3.221 1.00 96.19 620 LYS A CA 1
ATOM 5056 C C . LYS A 1 620 ? -7.139 19.093 -4.725 1.00 96.19 620 LYS A C 1
ATOM 5058 O O . LYS A 1 620 ? -8.148 18.955 -5.413 1.00 96.19 620 LYS A O 1
ATOM 5063 N N . LYS A 1 621 ? -5.965 19.465 -5.247 1.00 95.19 621 LYS A N 1
ATOM 5064 C CA . LYS A 1 621 ? -5.772 19.704 -6.683 1.00 95.19 621 LYS A CA 1
ATOM 5065 C C . LYS A 1 621 ? -6.076 18.443 -7.494 1.00 95.19 621 LYS A C 1
ATOM 5067 O O . LYS A 1 621 ? -6.837 18.513 -8.456 1.00 95.19 621 LYS A O 1
ATOM 5072 N N . ASN A 1 622 ? -5.527 17.303 -7.077 1.00 95.31 622 ASN A N 1
ATOM 5073 C CA . ASN A 1 622 ? -5.742 16.022 -7.743 1.00 95.31 622 ASN A CA 1
ATOM 5074 C C . ASN A 1 622 ? -7.213 15.595 -7.687 1.00 95.31 622 ASN A C 1
ATOM 5076 O O . ASN A 1 622 ? -7.744 15.176 -8.707 1.00 95.31 622 ASN A O 1
ATOM 5080 N N . MET A 1 623 ? -7.892 15.765 -6.547 1.00 94.62 623 MET A N 1
ATOM 5081 C CA . MET A 1 623 ? -9.328 15.474 -6.427 1.00 94.62 623 MET A CA 1
ATOM 5082 C C . MET A 1 623 ? -10.181 16.316 -7.381 1.00 94.62 623 MET A C 1
ATOM 5084 O O . MET A 1 623 ? -11.144 15.809 -7.944 1.00 94.62 623 MET A O 1
ATOM 5088 N N . ARG A 1 624 ? -9.827 17.590 -7.588 1.00 94.62 624 ARG A N 1
ATOM 5089 C CA . ARG A 1 624 ? -10.536 18.462 -8.533 1.00 94.62 624 ARG A CA 1
ATOM 5090 C C . ARG A 1 624 ? -10.292 18.050 -9.984 1.00 94.62 624 ARG A C 1
ATOM 5092 O O . ARG A 1 624 ? -11.219 18.035 -10.780 1.00 94.62 624 ARG A O 1
ATOM 5099 N N . GLU A 1 625 ? -9.045 17.753 -10.343 1.00 94.69 625 GLU A N 1
ATOM 5100 C CA . GLU A 1 625 ? -8.660 17.457 -11.730 1.00 94.69 625 GLU A CA 1
ATOM 5101 C C . GLU A 1 625 ? -8.993 16.014 -12.158 1.00 94.69 625 GLU A C 1
ATOM 5103 O O . GLU A 1 625 ? -9.280 15.773 -13.334 1.00 94.69 625 GLU A O 1
ATOM 5108 N N . TYR A 1 626 ? -9.003 15.073 -11.209 1.00 95.31 626 TYR A N 1
ATOM 5109 C CA . TYR A 1 626 ? -9.234 13.639 -11.410 1.00 95.31 626 TYR A CA 1
ATOM 5110 C C . TYR A 1 626 ? -10.234 13.078 -10.375 1.00 95.31 626 TYR A C 1
ATOM 5112 O O . TYR A 1 626 ? -9.885 12.202 -9.577 1.00 95.31 626 TYR A O 1
ATOM 5120 N N . PRO A 1 627 ? -11.497 13.543 -10.378 1.00 93.00 627 PRO A N 1
ATOM 5121 C CA . PRO A 1 627 ? -12.481 13.206 -9.340 1.00 93.00 627 PRO A CA 1
ATOM 5122 C C . PRO A 1 627 ? -12.911 11.730 -9.325 1.00 93.00 627 PRO A C 1
ATOM 5124 O O . PRO A 1 627 ? -13.545 11.280 -8.377 1.00 93.00 627 PRO A O 1
ATOM 5127 N N . PHE A 1 628 ? -12.558 10.967 -10.359 1.00 92.38 628 PHE A N 1
ATOM 5128 C CA . PHE A 1 628 ? -12.909 9.556 -10.531 1.00 92.38 628 PHE A CA 1
ATOM 5129 C C . PHE A 1 628 ? -11.895 8.568 -9.930 1.00 92.38 628 PHE A C 1
ATOM 5131 O O . PHE A 1 628 ? -12.086 7.360 -10.052 1.00 92.38 628 PHE A O 1
ATOM 5138 N N . VAL A 1 629 ? -10.782 9.049 -9.361 1.00 93.94 629 VAL A N 1
ATOM 5139 C CA . VAL A 1 629 ? -9.732 8.168 -8.813 1.00 93.94 629 VAL A CA 1
ATOM 5140 C C . VAL A 1 629 ? -10.149 7.568 -7.470 1.00 93.94 629 VAL A C 1
ATOM 5142 O O . VAL A 1 629 ? -9.904 6.387 -7.231 1.00 93.94 629 VAL A O 1
ATOM 5145 N N . ALA A 1 630 ? -10.772 8.370 -6.605 1.00 93.38 630 ALA A N 1
ATOM 5146 C CA . ALA A 1 630 ? -11.227 7.935 -5.290 1.00 93.38 630 ALA A CA 1
ATOM 5147 C C . ALA A 1 630 ? -12.492 7.069 -5.386 1.00 93.38 630 ALA A C 1
ATOM 5149 O O . ALA A 1 630 ? -13.347 7.285 -6.246 1.00 93.38 630 ALA A O 1
ATOM 5150 N N . VAL A 1 631 ? -12.641 6.126 -4.459 1.00 92.81 631 VAL A N 1
ATOM 5151 C CA . VAL A 1 631 ? -13.840 5.294 -4.331 1.00 92.81 631 VAL A CA 1
ATOM 5152 C C . VAL A 1 631 ? -14.800 5.962 -3.356 1.00 92.81 631 VAL A C 1
ATOM 5154 O O . VAL A 1 631 ? -14.441 6.224 -2.213 1.00 92.81 631 VAL A O 1
ATOM 5157 N N . THR A 1 632 ? -16.029 6.251 -3.781 1.00 92.94 632 THR A N 1
ATOM 5158 C CA . THR A 1 632 ? -17.044 6.812 -2.880 1.00 92.94 632 THR A CA 1
ATOM 5159 C C . THR A 1 632 ? -17.494 5.777 -1.856 1.00 92.94 632 THR A C 1
ATOM 5161 O O . THR A 1 632 ? -17.933 4.692 -2.230 1.00 92.94 632 THR A O 1
ATOM 5164 N N . GLN A 1 633 ? -17.467 6.142 -0.574 1.00 94.12 633 GLN A N 1
ATOM 5165 C CA . GLN A 1 633 ? -17.972 5.311 0.514 1.00 94.12 633 GLN A CA 1
ATOM 5166 C C . GLN A 1 633 ? -18.820 6.155 1.462 1.00 94.12 633 GLN A C 1
ATOM 5168 O O . GLN A 1 633 ? -18.320 7.042 2.151 1.00 94.12 633 GLN A O 1
ATOM 5173 N N . LYS A 1 634 ? -20.117 5.848 1.528 1.00 92.31 634 LYS A N 1
ATOM 5174 C CA . LYS A 1 634 ? -21.022 6.470 2.500 1.00 92.31 634 LYS A CA 1
ATOM 5175 C C . LYS A 1 634 ? -20.941 5.729 3.832 1.00 92.31 634 LYS A C 1
ATOM 5177 O O . LYS A 1 634 ? -20.929 4.499 3.856 1.00 92.31 634 LYS A O 1
ATOM 5182 N N . LEU A 1 635 ? -20.943 6.484 4.927 1.00 92.69 635 LEU A N 1
ATOM 5183 C CA . LEU A 1 635 ? -21.058 5.957 6.286 1.00 92.69 635 LEU A CA 1
ATOM 5184 C C . LEU A 1 635 ? -22.542 5.709 6.613 1.00 92.69 635 LEU A C 1
ATOM 5186 O O . LEU A 1 635 ? -23.189 6.521 7.266 1.00 92.69 635 LEU A O 1
ATOM 5190 N N . ASN A 1 636 ? -23.105 4.628 6.075 1.00 94.25 636 ASN A N 1
ATOM 5191 C CA . ASN A 1 636 ? -24.489 4.198 6.306 1.00 94.25 636 ASN A CA 1
ATOM 5192 C C . ASN A 1 636 ? -24.538 2.951 7.213 1.00 94.25 636 ASN A C 1
ATOM 5194 O O . ASN A 1 636 ? -23.502 2.381 7.548 1.00 94.25 636 ASN A O 1
ATOM 5198 N N . ASN A 1 637 ? -25.742 2.501 7.587 1.00 93.69 637 ASN A N 1
ATOM 5199 C CA . ASN A 1 637 ? -25.930 1.318 8.443 1.00 93.69 637 ASN A CA 1
ATOM 5200 C C . ASN A 1 637 ? -25.255 0.059 7.879 1.00 93.69 637 ASN A C 1
ATOM 5202 O O . ASN A 1 637 ? -24.688 -0.726 8.631 1.00 93.69 637 ASN A O 1
ATOM 5206 N N . GLU A 1 638 ? -25.286 -0.109 6.556 1.00 94.50 638 GLU A N 1
ATOM 5207 C CA . GLU A 1 638 ? -24.622 -1.217 5.868 1.00 94.50 638 GLU A CA 1
ATOM 5208 C C . GLU A 1 638 ? -23.106 -1.177 6.081 1.00 94.50 638 GLU A C 1
ATOM 5210 O O . GLU A 1 638 ? -22.521 -2.168 6.510 1.00 94.50 638 GLU A O 1
ATOM 5215 N N . TYR A 1 639 ? -22.470 -0.022 5.870 1.00 95.81 639 TYR A N 1
ATOM 5216 C CA . TYR A 1 639 ? -21.031 0.123 6.066 1.00 95.81 639 TYR A CA 1
ATOM 5217 C C . TYR A 1 639 ? -20.634 0.052 7.546 1.00 95.81 639 TYR A C 1
ATOM 5219 O O . TYR A 1 639 ? -19.599 -0.530 7.874 1.00 95.81 639 TYR A O 1
ATOM 5227 N N . LEU A 1 640 ? -21.462 0.575 8.461 1.00 95.81 640 LEU A N 1
ATOM 5228 C CA . LEU A 1 640 ? -21.270 0.409 9.908 1.00 95.81 640 LEU A CA 1
ATOM 5229 C C . LEU A 1 640 ? -21.286 -1.074 10.302 1.00 95.81 640 LEU A C 1
ATOM 5231 O O . LEU A 1 640 ? -20.411 -1.518 11.043 1.00 95.81 640 LEU A O 1
ATOM 5235 N N . LEU A 1 641 ? -22.206 -1.863 9.752 1.00 95.38 641 LEU A N 1
ATOM 5236 C CA . LEU A 1 641 ? -22.250 -3.306 9.972 1.00 95.38 641 LEU A CA 1
ATOM 5237 C C . LEU A 1 641 ? -21.083 -4.045 9.295 1.00 95.38 641 LEU A C 1
ATOM 5239 O O . LEU A 1 641 ? -20.509 -4.952 9.894 1.00 95.38 641 LEU A O 1
ATOM 5243 N N . ALA A 1 642 ? -20.700 -3.662 8.072 1.00 94.56 642 ALA A N 1
ATOM 5244 C CA . ALA A 1 642 ? -19.563 -4.253 7.357 1.00 94.56 642 ALA A CA 1
ATOM 5245 C C . ALA A 1 642 ? -18.240 -4.062 8.120 1.00 94.56 642 ALA A C 1
ATOM 5247 O O . ALA A 1 642 ? -17.340 -4.896 8.058 1.00 94.56 642 ALA A O 1
ATOM 5248 N N . THR A 1 643 ? -18.143 -2.969 8.875 1.00 96.56 643 THR A N 1
ATOM 5249 C CA . THR A 1 643 ? -17.001 -2.631 9.732 1.00 96.56 643 THR A CA 1
ATOM 5250 C C . THR A 1 643 ? -17.157 -3.127 11.179 1.00 96.56 643 THR A C 1
ATOM 5252 O O . THR A 1 643 ? -16.232 -2.977 11.973 1.00 96.56 643 THR A O 1
ATOM 5255 N N . ALA A 1 644 ? -18.274 -3.764 11.541 1.00 96.25 644 ALA A N 1
ATOM 5256 C CA . ALA A 1 644 ? -18.416 -4.461 12.819 1.00 96.25 644 ALA A CA 1
ATOM 5257 C C . ALA A 1 644 ? -17.626 -5.783 12.807 1.00 96.25 644 ALA A C 1
ATOM 5259 O O . ALA A 1 644 ? -17.438 -6.386 11.752 1.00 96.25 644 ALA A O 1
ATOM 5260 N N . VAL A 1 645 ? -17.140 -6.234 13.966 1.00 93.88 645 VAL A N 1
ATOM 5261 C CA . VAL A 1 645 ? -16.251 -7.407 14.068 1.00 93.88 645 VAL A CA 1
ATOM 5262 C C . VAL A 1 645 ? -16.955 -8.551 14.790 1.00 93.88 645 VAL A C 1
ATOM 5264 O O . VAL A 1 645 ? -17.542 -8.340 15.849 1.00 93.88 645 VAL A O 1
ATOM 5267 N N . ASP A 1 646 ? -16.879 -9.760 14.231 1.00 92.56 646 ASP A N 1
ATOM 5268 C CA . ASP A 1 646 ? -17.494 -10.960 14.813 1.00 92.56 646 ASP A CA 1
ATOM 5269 C C . ASP A 1 646 ? -16.955 -11.272 16.213 1.00 92.56 646 ASP A C 1
ATOM 5271 O O . ASP A 1 646 ? -15.743 -11.216 16.459 1.00 92.56 646 ASP A O 1
ATOM 5275 N N . THR A 1 647 ? -17.853 -11.685 17.108 1.00 90.69 647 THR A N 1
ATOM 5276 C CA . THR A 1 647 ? -17.512 -12.199 18.434 1.00 90.69 647 THR A CA 1
ATOM 5277 C C . THR A 1 647 ? -18.236 -13.507 18.726 1.00 90.69 647 THR A C 1
ATOM 5279 O O . THR A 1 647 ? -19.438 -13.646 18.516 1.00 90.69 647 THR A O 1
ATOM 5282 N N . ASN A 1 648 ? -17.491 -14.459 19.285 1.00 88.19 648 ASN A N 1
ATOM 5283 C CA . ASN A 1 648 ? -18.033 -15.721 19.792 1.00 88.19 648 ASN A CA 1
ATOM 5284 C C . ASN A 1 648 ? -18.133 -15.726 21.325 1.00 88.19 648 ASN A C 1
ATOM 5286 O O . ASN A 1 648 ? -18.548 -16.718 21.919 1.00 88.19 648 ASN A O 1
ATOM 5290 N N . THR A 1 649 ? -17.738 -14.629 21.976 1.00 89.44 649 THR A N 1
ATOM 5291 C CA . THR A 1 649 ? -17.656 -14.531 23.434 1.00 89.44 649 THR A CA 1
ATOM 5292 C C . THR A 1 649 ? -18.801 -13.674 23.951 1.00 89.44 649 THR A C 1
ATOM 5294 O O . THR A 1 649 ? -18.640 -12.478 24.190 1.00 89.44 649 THR A O 1
ATOM 5297 N N . TYR A 1 650 ? -19.972 -14.285 24.112 1.00 93.00 650 TYR A N 1
ATOM 5298 C CA . TYR A 1 650 ? -21.154 -13.639 24.676 1.00 93.00 650 TYR A CA 1
ATOM 5299 C C . TYR A 1 650 ? -22.082 -14.672 25.334 1.00 93.00 650 TYR A C 1
ATOM 5301 O O . TYR A 1 650 ? -21.932 -15.880 25.141 1.00 93.00 650 TYR A O 1
ATOM 5309 N N . LYS A 1 651 ? -23.049 -14.201 26.123 1.00 90.81 651 LYS A N 1
ATOM 5310 C CA . LYS A 1 651 ? -24.167 -15.015 26.632 1.00 90.81 651 LYS A CA 1
ATOM 5311 C C . LYS A 1 651 ? -25.489 -14.377 26.228 1.00 90.81 651 LYS A C 1
ATOM 5313 O O . LYS A 1 651 ? -25.552 -13.159 26.111 1.00 90.81 651 LYS A O 1
ATOM 5318 N N . ILE A 1 652 ? -26.535 -15.175 26.033 1.00 88.69 652 ILE A N 1
ATOM 5319 C CA . ILE A 1 652 ? -27.895 -14.663 25.819 1.00 88.69 652 ILE A CA 1
ATOM 5320 C C . ILE A 1 652 ? -28.729 -15.007 27.043 1.00 88.69 652 ILE A C 1
ATOM 5322 O O . ILE A 1 652 ? -28.850 -16.171 27.417 1.00 88.69 652 ILE A O 1
ATOM 5326 N N . ASP A 1 653 ? -29.318 -13.981 27.635 1.00 87.62 653 ASP A N 1
ATOM 5327 C CA . ASP A 1 653 ? -30.392 -14.088 28.607 1.00 87.62 653 ASP A CA 1
ATOM 5328 C C . ASP A 1 653 ? -31.657 -13.526 27.950 1.00 87.62 653 ASP A C 1
ATOM 5330 O O . ASP A 1 653 ? -31.684 -12.382 27.510 1.00 87.62 653 ASP A O 1
ATOM 5334 N N . PHE A 1 654 ? -32.728 -14.309 27.853 1.00 83.25 654 PHE A N 1
ATOM 5335 C CA . PHE A 1 654 ? -33.934 -13.858 27.148 1.00 83.25 654 PHE A CA 1
ATOM 5336 C C . PHE A 1 654 ? -34.737 -12.777 27.897 1.00 83.25 654 PHE A C 1
ATOM 5338 O O . PHE A 1 654 ? -35.693 -12.246 27.333 1.00 83.25 654 PHE A O 1
ATOM 5345 N N . GLN A 1 655 ? -34.389 -12.460 29.148 1.00 83.44 655 GLN A N 1
ATOM 5346 C CA . GLN A 1 655 ? -34.954 -11.338 29.901 1.00 83.44 655 GLN A CA 1
ATOM 5347 C C . GLN A 1 655 ? -34.076 -10.086 29.808 1.00 83.44 655 GLN A C 1
ATOM 5349 O O . GLN A 1 655 ? -34.609 -8.982 29.737 1.00 83.44 655 GLN A O 1
ATOM 5354 N N . ARG A 1 656 ? -32.746 -10.246 29.828 1.00 84.25 656 ARG A N 1
ATOM 5355 C CA . ARG A 1 656 ? -31.789 -9.122 29.891 1.00 84.25 656 ARG A CA 1
ATOM 5356 C C . ARG A 1 656 ? -31.111 -8.791 28.560 1.00 84.25 656 ARG A C 1
ATOM 5358 O O . ARG A 1 656 ? -30.645 -7.671 28.381 1.00 84.25 656 ARG A O 1
ATOM 5365 N N . GLY A 1 657 ? -31.068 -9.741 27.632 1.00 91.44 657 GLY A N 1
ATOM 5366 C CA . GLY A 1 657 ? -30.490 -9.610 26.297 1.00 91.44 657 GLY A CA 1
ATOM 5367 C C . GLY A 1 657 ? -29.143 -10.300 26.120 1.00 91.44 657 GLY A C 1
ATOM 5368 O O . GLY A 1 657 ? -28.848 -11.324 26.734 1.00 91.44 657 GLY A O 1
ATOM 5369 N N . ILE A 1 658 ? -28.322 -9.744 25.235 1.00 93.56 658 ILE A N 1
ATOM 5370 C CA . ILE A 1 658 ? -26.977 -10.234 24.936 1.00 93.56 658 ILE A CA 1
ATOM 5371 C C . ILE A 1 658 ? -26.006 -9.633 25.956 1.00 93.56 658 ILE A C 1
ATOM 5373 O O . ILE A 1 658 ? -25.969 -8.421 26.138 1.00 93.56 658 ILE A O 1
ATOM 5377 N N . HIS A 1 659 ? -25.205 -10.466 26.611 1.00 94.12 659 HIS A N 1
ATOM 5378 C CA . HIS A 1 659 ? -24.192 -10.065 27.583 1.00 94.12 659 HIS A CA 1
ATOM 5379 C C . HIS A 1 659 ? -22.790 -10.224 27.004 1.00 94.12 659 HIS A C 1
ATOM 5381 O O . HIS A 1 659 ? -22.383 -11.345 26.677 1.00 94.12 659 HIS A O 1
ATOM 5387 N N . ILE A 1 660 ? -22.041 -9.125 26.926 1.00 91.75 660 ILE A N 1
ATOM 5388 C CA . ILE A 1 660 ? -20.644 -9.106 26.476 1.00 91.75 660 ILE A CA 1
ATOM 5389 C C . ILE A 1 660 ? -19.817 -8.326 27.493 1.00 91.75 660 ILE A C 1
ATOM 5391 O O . ILE A 1 660 ? -20.090 -7.158 27.770 1.00 91.75 660 ILE A O 1
ATOM 5395 N N . GLY A 1 661 ? -18.799 -8.973 28.065 1.00 86.50 661 GLY A N 1
ATOM 5396 C CA . GLY A 1 661 ? -18.017 -8.380 29.150 1.00 86.50 661 GLY A CA 1
ATOM 5397 C C . GLY A 1 661 ? -18.929 -7.993 30.327 1.00 86.50 661 GLY A C 1
ATOM 5398 O O . GLY A 1 661 ? -19.596 -8.877 30.860 1.00 86.50 661 GLY A O 1
ATOM 5399 N N . PRO A 1 662 ? -18.965 -6.712 30.744 1.00 86.56 662 PRO A N 1
ATOM 5400 C CA . PRO A 1 662 ? -19.850 -6.223 31.802 1.00 86.56 662 PRO A CA 1
ATOM 5401 C C . PRO A 1 662 ? -21.157 -5.585 31.279 1.00 86.56 662 PRO A C 1
ATOM 5403 O O . PRO A 1 662 ? -21.888 -4.989 32.070 1.00 86.56 662 PRO A O 1
ATOM 5406 N N . ILE A 1 663 ? -21.419 -5.605 29.964 1.00 93.06 663 ILE A N 1
ATOM 5407 C CA . ILE A 1 663 ? -22.495 -4.826 29.330 1.00 93.06 663 ILE A CA 1
ATOM 5408 C C . ILE A 1 663 ? -23.598 -5.753 28.816 1.00 93.06 663 ILE A C 1
ATOM 5410 O O . ILE A 1 663 ? -23.334 -6.787 28.200 1.00 93.06 663 ILE A O 1
ATOM 5414 N N . TRP A 1 664 ? -24.844 -5.344 29.058 1.00 95.69 664 TRP A N 1
ATOM 5415 C CA . TRP A 1 664 ? -26.046 -5.950 28.491 1.00 95.69 664 TRP A CA 1
ATOM 5416 C C . TRP A 1 664 ? -26.560 -5.120 27.315 1.00 95.69 664 TRP A C 1
ATOM 5418 O O . TRP A 1 664 ? -26.635 -3.893 27.409 1.00 95.69 664 TRP A O 1
ATOM 5428 N N . TYR A 1 665 ? -26.940 -5.804 26.238 1.00 96.50 665 TYR A N 1
ATOM 5429 C CA . TYR A 1 665 ? -27.481 -5.226 25.013 1.00 96.50 665 TYR A CA 1
ATOM 5430 C C . TYR A 1 665 ? -28.847 -5.825 24.711 1.00 96.50 665 TYR A C 1
ATOM 5432 O O . TYR A 1 665 ? -29.023 -7.043 24.770 1.00 96.50 665 TYR A O 1
ATOM 5440 N N . TRP A 1 666 ? -29.799 -4.981 24.331 1.00 94.69 666 TRP A N 1
ATOM 5441 C CA . TRP A 1 666 ? -31.167 -5.404 24.062 1.00 94.69 666 TRP A CA 1
ATOM 5442 C C . TRP A 1 666 ? -31.677 -4.892 22.713 1.00 94.69 666 TRP A C 1
ATOM 5444 O O . TRP A 1 666 ? -31.388 -3.764 22.314 1.00 94.69 666 TRP A O 1
ATOM 5454 N N . SER A 1 667 ? -32.473 -5.729 22.044 1.00 93.44 667 SER A N 1
ATOM 5455 C CA . SER A 1 667 ? -33.412 -5.345 20.987 1.00 93.44 667 SER A CA 1
ATOM 5456 C C . SER A 1 667 ? -34.717 -6.129 21.179 1.00 93.44 667 SER A C 1
ATOM 5458 O O . SER A 1 667 ? -34.650 -7.296 21.585 1.00 93.44 667 SER A O 1
ATOM 5460 N N . PRO A 1 668 ? -35.901 -5.554 20.883 1.00 91.12 668 PRO A N 1
ATOM 5461 C CA . PRO A 1 668 ? -37.166 -6.288 20.906 1.00 91.12 668 PRO A CA 1
ATOM 5462 C C . PRO A 1 668 ? -37.145 -7.596 20.095 1.00 91.12 668 PRO A C 1
ATOM 5464 O O . PRO A 1 668 ? -37.733 -8.582 20.545 1.00 91.12 668 PRO A O 1
ATOM 5467 N N . ASP A 1 669 ? -36.414 -7.635 18.975 1.00 89.88 669 ASP A N 1
ATOM 5468 C CA . ASP A 1 669 ? -36.316 -8.791 18.067 1.00 89.88 669 ASP A CA 1
ATOM 5469 C C . ASP A 1 669 ? -35.649 -10.021 18.709 1.00 89.88 669 ASP A C 1
ATOM 5471 O O . ASP A 1 669 ? -35.869 -11.151 18.280 1.00 89.88 669 ASP A O 1
ATOM 5475 N N . ILE A 1 670 ? -34.883 -9.854 19.798 1.00 86.50 670 ILE A N 1
ATOM 5476 C CA . ILE A 1 670 ? -34.258 -10.981 20.521 1.00 86.50 670 ILE A CA 1
ATOM 5477 C C . ILE A 1 670 ? -35.319 -11.979 21.014 1.00 86.50 670 ILE A C 1
ATOM 5479 O O . ILE A 1 670 ? -35.056 -13.184 21.105 1.00 86.50 670 ILE A O 1
ATOM 5483 N N . LYS A 1 671 ? -36.542 -11.507 21.292 1.00 85.50 671 LYS A N 1
ATOM 5484 C CA . LYS A 1 671 ? -37.659 -12.364 21.711 1.00 85.50 671 LYS A CA 1
ATOM 5485 C C . LYS A 1 671 ? -38.006 -13.429 20.665 1.00 85.50 671 LYS A C 1
ATOM 5487 O O . LYS A 1 671 ? -38.426 -14.516 21.054 1.00 85.50 671 LYS A O 1
ATOM 5492 N N . GLU A 1 672 ? -37.792 -13.160 19.377 1.00 81.44 672 GLU A N 1
ATOM 5493 C CA . GLU A 1 672 ? -38.144 -14.066 18.273 1.00 81.44 672 GLU A CA 1
ATOM 5494 C C . GLU A 1 672 ? -37.262 -15.322 18.211 1.00 81.44 672 GLU A C 1
ATOM 5496 O O . GLU A 1 672 ? -37.655 -16.337 17.629 1.00 81.44 672 GLU A O 1
ATOM 5501 N N . VAL A 1 673 ? -36.084 -15.273 18.844 1.00 81.12 673 VAL A N 1
ATOM 5502 C CA . VAL A 1 673 ? -35.110 -16.375 18.894 1.00 81.12 673 VAL A CA 1
ATOM 5503 C C . VAL A 1 673 ? -35.416 -17.358 20.032 1.00 81.12 673 VAL A C 1
ATOM 5505 O O . VAL A 1 673 ? -34.935 -18.496 20.027 1.00 81.12 673 VAL A O 1
ATOM 5508 N N . ARG A 1 674 ? -36.235 -16.947 21.010 1.00 79.12 674 ARG A N 1
ATOM 5509 C CA . ARG A 1 674 ? -36.531 -17.724 22.218 1.00 79.12 674 ARG A CA 1
ATOM 5510 C C . ARG A 1 674 ? -37.107 -19.095 21.864 1.00 79.12 674 ARG A C 1
ATOM 5512 O O . ARG A 1 674 ? -38.145 -19.195 21.224 1.00 79.12 674 ARG A O 1
ATOM 5519 N N . GLY A 1 675 ? -36.418 -20.156 22.284 1.00 72.44 675 GLY A N 1
ATOM 5520 C CA . GLY A 1 675 ? -36.817 -21.543 22.016 1.00 72.44 675 GLY A CA 1
ATOM 5521 C C . GLY A 1 675 ? -36.518 -22.057 20.600 1.00 72.44 675 GLY A C 1
ATOM 5522 O O . GLY A 1 675 ? -36.645 -23.256 20.379 1.00 72.44 675 GLY A O 1
ATOM 5523 N N . LYS A 1 676 ? -36.081 -21.203 19.658 1.00 73.88 676 LYS A N 1
ATOM 5524 C CA . LYS A 1 676 ? -35.690 -21.609 18.293 1.00 73.88 676 LYS A CA 1
ATOM 5525 C C . LYS A 1 676 ? -34.191 -21.879 18.158 1.00 73.88 676 LYS A C 1
ATOM 5527 O O . LYS A 1 676 ? -33.798 -22.818 17.473 1.00 73.88 676 LYS A O 1
ATOM 5532 N N . LYS A 1 677 ? -33.345 -21.038 18.764 1.00 67.31 677 LYS A N 1
ATOM 5533 C CA . LYS A 1 677 ? -31.878 -21.164 18.706 1.00 67.31 677 LYS A CA 1
ATOM 5534 C C . LYS A 1 677 ? -31.251 -20.871 20.067 1.00 67.31 677 LYS A C 1
ATOM 5536 O O . LYS A 1 677 ? -31.715 -19.996 20.794 1.00 67.31 677 LYS A O 1
ATOM 5541 N N . SER A 1 678 ? -30.173 -21.585 20.389 1.00 71.69 678 SER A N 1
ATOM 5542 C CA . SER A 1 678 ? -29.372 -21.369 21.604 1.00 71.69 678 SER A CA 1
ATOM 5543 C C . SER A 1 678 ? -28.325 -20.257 21.456 1.00 71.69 678 SER A C 1
ATOM 5545 O O . SER A 1 678 ? -27.760 -19.817 22.453 1.00 71.69 678 SER A O 1
ATOM 5547 N N . SER A 1 679 ? -28.048 -19.814 20.227 1.00 82.38 679 SER A N 1
ATOM 5548 C CA . SER A 1 679 ? -27.062 -18.779 19.893 1.00 82.38 679 SER A CA 1
ATOM 5549 C C . SER A 1 679 ? -27.388 -18.114 18.547 1.00 82.38 679 SER A C 1
ATOM 5551 O O . SER A 1 679 ? -28.151 -18.656 17.741 1.00 82.38 679 SER A O 1
ATOM 5553 N N . VAL A 1 680 ? -26.818 -16.929 18.309 1.00 89.38 680 VAL A N 1
ATOM 5554 C CA . VAL A 1 680 ? -26.937 -16.156 17.054 1.00 89.38 680 VAL A CA 1
ATOM 5555 C C . VAL A 1 680 ? -25.571 -15.621 16.609 1.00 89.38 680 VAL A C 1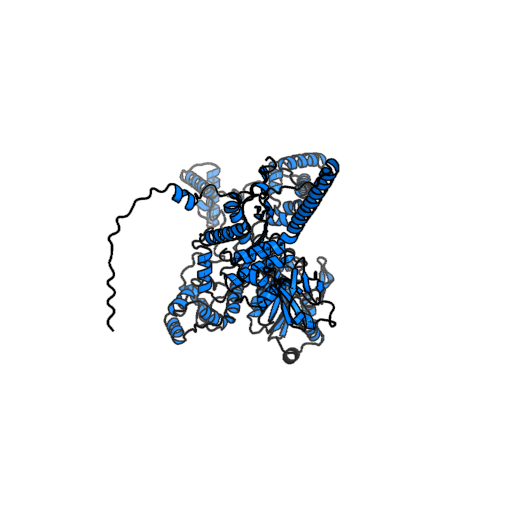
ATOM 5557 O O . VAL A 1 680 ? -24.625 -15.598 17.388 1.00 89.38 680 VAL A O 1
ATOM 5560 N N . GLU A 1 681 ? -25.414 -15.187 15.362 1.00 93.50 681 GLU A N 1
ATOM 5561 C CA . GLU A 1 681 ? -24.184 -14.471 14.989 1.00 93.50 681 GLU A CA 1
ATOM 5562 C C . GLU A 1 681 ? -24.213 -13.077 15.625 1.00 93.50 681 GLU A C 1
ATOM 5564 O O . GLU A 1 681 ? -25.242 -12.399 15.562 1.00 93.50 681 GLU A O 1
ATOM 5569 N N . VAL A 1 682 ? -23.116 -12.663 16.265 1.00 95.19 682 VAL A N 1
ATOM 5570 C CA . VAL A 1 682 ? -23.010 -11.360 16.931 1.00 95.19 682 VAL A CA 1
ATOM 5571 C C . VAL A 1 682 ? -21.751 -10.642 16.467 1.00 95.19 682 VAL A C 1
ATOM 5573 O O . VAL A 1 682 ? -20.661 -11.215 16.461 1.00 95.19 682 VAL A O 1
ATOM 5576 N N . ARG A 1 683 ? -21.895 -9.359 16.130 1.00 96.31 683 ARG A N 1
ATOM 5577 C CA . ARG A 1 683 ? -20.790 -8.453 15.808 1.00 96.31 683 ARG A CA 1
ATOM 5578 C C . ARG A 1 683 ? -20.763 -7.281 16.768 1.00 96.31 683 ARG A C 1
ATOM 5580 O O . ARG A 1 683 ? -21.789 -6.657 17.015 1.00 96.31 683 ARG A O 1
ATOM 5587 N N . THR A 1 684 ? -19.590 -6.946 17.284 1.00 95.62 684 THR A N 1
ATOM 5588 C CA . THR A 1 684 ? -19.394 -5.748 18.107 1.00 95.62 684 THR A CA 1
ATOM 5589 C C . THR A 1 684 ? -19.023 -4.565 17.232 1.00 95.62 684 THR A C 1
ATOM 5591 O O . THR A 1 684 ? -18.222 -4.709 16.301 1.00 95.62 684 THR A O 1
ATOM 5594 N N . ASP A 1 685 ? -19.560 -3.389 17.545 1.00 96.00 685 ASP A N 1
ATOM 5595 C CA . ASP A 1 685 ? -19.094 -2.159 16.921 1.00 96.00 685 ASP A CA 1
ATOM 5596 C C . ASP A 1 685 ? -17.646 -1.847 17.370 1.00 96.00 685 ASP A C 1
ATOM 5598 O O . ASP A 1 685 ? -17.338 -1.956 18.559 1.00 96.00 685 ASP A O 1
ATOM 5602 N N . PRO A 1 686 ? -16.722 -1.510 16.448 1.00 95.00 686 PRO A N 1
ATOM 5603 C CA . PRO A 1 686 ? -15.321 -1.281 16.785 1.00 95.00 686 PRO A CA 1
ATOM 5604 C C . PRO A 1 686 ? -15.082 0.012 17.577 1.00 95.00 686 PRO A C 1
ATOM 5606 O O . PRO A 1 686 ? -14.038 0.125 18.212 1.00 95.00 686 PRO A O 1
ATOM 5609 N N . GLU A 1 687 ? -15.982 0.997 17.523 1.00 94.75 687 GLU A N 1
ATOM 5610 C CA . GLU A 1 687 ? -15.798 2.321 18.140 1.00 94.75 687 GLU A CA 1
ATOM 5611 C C . GLU A 1 687 ? -16.832 2.597 19.238 1.00 94.75 687 GLU A C 1
ATOM 5613 O O . GLU A 1 687 ? -16.485 3.176 20.265 1.00 94.75 687 GLU A O 1
ATOM 5618 N N . ASN A 1 688 ? -18.085 2.176 19.041 1.00 95.56 688 ASN A N 1
ATOM 5619 C CA . ASN A 1 688 ? -19.185 2.426 19.964 1.00 95.56 688 ASN A CA 1
ATOM 5620 C C . ASN A 1 688 ? -19.384 1.237 20.926 1.00 95.56 688 ASN A C 1
ATOM 5622 O O . ASN A 1 688 ? -19.923 0.205 20.525 1.00 95.56 688 ASN A O 1
ATOM 5626 N N . PRO A 1 689 ? -19.050 1.372 22.221 1.00 95.44 689 PRO A N 1
ATOM 5627 C CA . PRO A 1 689 ? -19.186 0.280 23.184 1.00 95.44 689 PRO A CA 1
ATOM 5628 C C . PRO A 1 689 ? -20.641 -0.098 23.484 1.00 95.44 689 PRO A C 1
ATOM 5630 O O . PRO A 1 689 ? -20.889 -1.118 24.124 1.00 95.44 689 PRO A O 1
ATOM 5633 N N . HIS A 1 690 ? -21.610 0.710 23.058 1.00 97.06 690 HIS A N 1
ATOM 5634 C CA . HIS A 1 690 ? -23.023 0.581 23.412 1.00 97.06 690 HIS A CA 1
ATOM 5635 C C . HIS A 1 690 ? -23.886 0.011 22.284 1.00 97.06 690 HIS A C 1
ATOM 5637 O O . HIS A 1 690 ? -25.109 0.007 22.416 1.00 97.06 690 HIS A O 1
ATOM 5643 N N . VAL A 1 691 ? -23.266 -0.496 21.212 1.00 96.50 691 VAL A N 1
ATOM 5644 C CA . VAL A 1 691 ? -23.948 -1.134 20.077 1.00 96.50 691 VAL A CA 1
ATOM 5645 C C . VAL A 1 691 ? -23.307 -2.478 19.738 1.00 96.50 691 VAL A C 1
ATOM 5647 O O . VAL A 1 691 ? -22.091 -2.590 19.576 1.00 96.50 691 VAL A O 1
ATOM 5650 N N . VAL A 1 692 ? -24.148 -3.494 19.557 1.00 96.69 692 VAL A N 1
ATOM 5651 C CA . VAL A 1 692 ? -23.785 -4.773 18.930 1.00 96.69 692 VAL A CA 1
ATOM 5652 C C . VAL A 1 692 ? -24.825 -5.126 17.876 1.00 96.69 692 VAL A C 1
ATOM 5654 O O . VAL A 1 692 ? -25.962 -4.680 17.958 1.00 96.69 692 VAL A O 1
ATOM 5657 N N . TYR A 1 693 ? -24.464 -5.930 16.888 1.00 97.31 693 TYR A N 1
ATOM 5658 C CA . TYR A 1 693 ? -25.369 -6.386 15.838 1.00 97.31 693 TYR A CA 1
ATOM 5659 C C . TYR A 1 693 ? -25.592 -7.885 15.991 1.00 97.31 693 TYR A C 1
ATOM 5661 O O . TYR A 1 693 ? -24.622 -8.630 16.110 1.00 97.31 693 TYR A O 1
ATOM 5669 N N . ALA A 1 694 ? -26.845 -8.329 15.976 1.00 95.31 694 ALA A N 1
ATOM 5670 C CA . ALA A 1 694 ? -27.223 -9.733 16.084 1.00 95.31 694 ALA A CA 1
ATOM 5671 C C . ALA A 1 694 ? -27.962 -10.197 14.822 1.00 95.31 694 ALA A C 1
ATOM 5673 O O . ALA A 1 694 ? -28.855 -9.500 14.342 1.00 95.31 694 ALA A O 1
ATOM 5674 N N . LEU A 1 695 ? -27.615 -11.370 14.291 1.00 93.81 695 LEU A N 1
ATOM 5675 C CA . LEU A 1 695 ? -28.295 -11.963 13.137 1.00 93.81 695 LEU A CA 1
ATOM 5676 C C . LEU A 1 695 ? -29.533 -12.756 13.585 1.00 93.81 695 LEU A C 1
ATOM 5678 O O . LEU A 1 695 ? -29.422 -13.880 14.082 1.00 93.81 695 LEU A O 1
ATOM 5682 N N . ILE A 1 696 ? -30.717 -12.178 13.388 1.00 90.44 696 ILE A N 1
ATOM 5683 C CA . ILE A 1 696 ? -32.016 -12.708 13.827 1.00 90.44 696 ILE A CA 1
ATOM 5684 C C . ILE A 1 696 ? -32.928 -12.841 12.603 1.00 90.44 696 ILE A C 1
ATOM 5686 O O . ILE A 1 696 ? -33.069 -11.893 11.838 1.00 90.44 696 ILE A O 1
ATOM 5690 N N . ASP A 1 697 ? -33.483 -14.039 12.371 1.00 86.56 697 ASP A N 1
ATOM 5691 C CA . ASP A 1 697 ? -34.343 -14.368 11.214 1.00 86.56 697 ASP A CA 1
ATOM 5692 C C . ASP A 1 697 ? -33.840 -13.797 9.866 1.00 86.56 697 ASP A C 1
ATOM 5694 O O . ASP A 1 697 ? -34.576 -13.233 9.060 1.00 86.56 697 ASP A O 1
ATOM 5698 N N . GLY A 1 698 ? -32.531 -13.949 9.618 1.00 87.19 698 GLY A N 1
ATOM 5699 C CA . GLY A 1 698 ? -31.874 -13.533 8.372 1.00 87.19 698 GLY A CA 1
ATOM 5700 C C . GLY A 1 698 ? -31.594 -12.030 8.259 1.00 87.19 698 GLY A C 1
ATOM 5701 O O . GLY A 1 698 ? -31.141 -11.580 7.208 1.00 87.19 698 GLY A O 1
ATOM 5702 N N . LYS A 1 699 ? -31.834 -11.252 9.320 1.00 92.44 699 LYS A N 1
ATOM 5703 C CA . LYS A 1 699 ? -31.602 -9.804 9.371 1.00 92.44 699 LYS A CA 1
ATOM 5704 C C . LYS A 1 699 ? -30.602 -9.443 10.459 1.00 92.44 699 LYS A C 1
ATOM 5706 O O . LYS A 1 699 ? -30.610 -10.006 11.548 1.00 92.44 699 LYS A O 1
ATOM 5711 N N . TRP A 1 700 ? -29.758 -8.463 10.168 1.00 95.31 700 TRP A N 1
ATOM 5712 C CA . TRP A 1 700 ? -28.861 -7.881 11.157 1.00 95.31 700 TRP A CA 1
ATOM 5713 C C . TRP A 1 700 ? -29.590 -6.806 11.957 1.00 95.31 700 TRP A C 1
ATOM 5715 O O . TRP A 1 700 ? -29.972 -5.773 11.409 1.00 95.31 700 TRP A O 1
ATOM 5725 N N . ILE A 1 701 ? -29.774 -7.062 13.249 1.00 95.06 701 ILE A N 1
ATOM 5726 C CA . ILE A 1 701 ? -30.499 -6.200 14.179 1.00 95.06 701 ILE A CA 1
ATOM 5727 C C . ILE A 1 701 ? -29.508 -5.513 15.125 1.00 95.06 701 ILE A C 1
ATOM 5729 O O . ILE A 1 701 ? -28.749 -6.208 15.809 1.00 95.06 701 ILE A O 1
ATOM 5733 N N . PRO A 1 702 ? -29.499 -4.172 15.211 1.00 96.44 702 PRO A N 1
ATOM 5734 C CA . PRO A 1 702 ? -28.717 -3.475 16.219 1.00 96.44 702 PRO A CA 1
ATOM 5735 C C . PRO A 1 702 ? -29.355 -3.653 17.604 1.00 96.44 702 PRO A C 1
ATOM 5737 O O . PRO A 1 702 ? -30.554 -3.467 17.791 1.00 96.44 702 PRO A O 1
ATOM 5740 N N . CYS A 1 703 ? -28.535 -4.005 18.583 1.00 96.06 703 CYS A N 1
ATOM 5741 C CA . CYS A 1 703 ? -28.893 -4.147 19.985 1.00 96.06 703 CYS A CA 1
ATOM 5742 C C . CYS A 1 703 ? -28.104 -3.116 20.793 1.00 96.06 703 CYS A C 1
ATOM 5744 O O . CYS A 1 703 ? -26.897 -2.949 20.597 1.00 96.06 703 CYS A O 1
ATOM 5746 N N . TYR A 1 704 ? -28.780 -2.448 21.722 1.00 97.38 704 TYR A N 1
ATOM 5747 C CA . TYR A 1 704 ? -28.244 -1.273 22.403 1.00 97.38 704 TYR A CA 1
ATOM 5748 C C . TYR A 1 704 ? -28.073 -1.509 23.898 1.00 97.38 704 TYR A C 1
ATOM 5750 O O . TYR A 1 704 ? -28.873 -2.212 24.519 1.00 97.38 704 TYR A O 1
ATOM 5758 N N . SER A 1 705 ? -27.048 -0.890 24.483 1.00 96.62 705 SER A N 1
ATOM 5759 C CA . SER A 1 705 ? -26.924 -0.791 25.938 1.00 96.62 705 SER A CA 1
ATOM 5760 C C . SER A 1 705 ? -27.785 0.353 26.488 1.00 96.62 705 SER A C 1
ATOM 5762 O O . SER A 1 705 ? -28.191 1.265 25.762 1.00 96.62 705 SER A O 1
ATOM 5764 N N . SER A 1 706 ? -27.999 0.370 27.805 1.00 95.06 706 SER A N 1
ATOM 5765 C CA . SER A 1 706 ? -28.725 1.453 28.488 1.00 95.06 706 SER A CA 1
ATOM 5766 C C . SER A 1 706 ? -28.064 2.833 28.366 1.00 95.06 706 SER A C 1
ATOM 5768 O O . SER A 1 706 ? -28.715 3.846 28.614 1.00 95.06 706 SER A O 1
ATOM 5770 N N . LYS A 1 707 ? -26.784 2.902 27.979 1.00 95.75 707 LYS A N 1
ATOM 5771 C CA . LYS A 1 707 ? -26.018 4.154 27.873 1.00 95.75 707 LYS A CA 1
ATOM 5772 C C . LYS A 1 707 ? -25.998 4.754 26.465 1.00 95.75 707 LYS A C 1
ATOM 5774 O O . LYS A 1 707 ? -25.398 5.813 26.290 1.00 95.75 707 LYS A O 1
ATOM 5779 N N . ILE A 1 708 ? -26.669 4.146 25.481 1.00 96.50 708 ILE A N 1
ATOM 5780 C CA . ILE A 1 708 ? -26.622 4.608 24.084 1.00 96.50 708 ILE A CA 1
ATOM 5781 C C . ILE A 1 708 ? -27.021 6.084 23.916 1.00 96.50 708 ILE A C 1
ATOM 5783 O O . ILE A 1 708 ? -26.334 6.822 23.216 1.00 96.50 708 ILE A O 1
ATOM 5787 N N . ASN A 1 709 ? -28.060 6.542 24.624 1.00 95.94 709 ASN A N 1
ATOM 5788 C CA . ASN A 1 709 ? -28.538 7.928 24.535 1.00 95.94 709 ASN A CA 1
ATOM 5789 C C . ASN A 1 709 ? -27.532 8.931 25.124 1.00 95.94 709 ASN A C 1
ATOM 5791 O O . ASN A 1 709 ? -27.356 10.027 24.597 1.00 95.94 709 ASN A O 1
ATOM 5795 N N . ARG A 1 710 ? -26.828 8.550 26.201 1.00 96.25 710 ARG A N 1
ATOM 5796 C CA . ARG A 1 710 ? -25.738 9.364 26.759 1.00 96.25 710 ARG A CA 1
ATOM 5797 C C . ARG A 1 710 ? -24.584 9.448 25.765 1.00 96.25 710 ARG A C 1
ATOM 5799 O O . ARG A 1 710 ? -24.078 10.534 25.521 1.00 96.25 710 ARG A O 1
ATOM 5806 N N . TYR A 1 711 ? -24.197 8.317 25.179 1.00 96.31 711 TYR A N 1
ATOM 5807 C CA . TYR A 1 711 ? -23.118 8.264 24.196 1.00 96.31 711 TYR A CA 1
ATOM 5808 C C . TYR A 1 711 ? -23.412 9.132 22.966 1.00 96.31 711 TYR A C 1
ATOM 5810 O O . TYR A 1 711 ? -22.537 9.856 22.500 1.00 96.31 711 TYR A O 1
ATOM 5818 N N . SER A 1 712 ? -24.658 9.134 22.476 1.00 95.56 712 SER A N 1
ATOM 5819 C CA . SER A 1 712 ? -25.052 9.979 21.341 1.00 95.56 712 SER A CA 1
ATOM 5820 C C . SER A 1 712 ? -24.978 11.482 21.620 1.00 95.56 712 SER A C 1
ATOM 5822 O O . SER A 1 712 ? -24.897 12.254 20.672 1.00 95.56 712 SER A O 1
ATOM 5824 N N . ALA A 1 713 ? -25.001 11.899 22.889 1.00 96.25 713 ALA A N 1
ATOM 5825 C CA . ALA A 1 713 ? -24.893 13.306 23.274 1.00 96.25 713 ALA A CA 1
ATOM 5826 C C . ALA A 1 713 ? -23.437 13.809 23.361 1.00 96.25 713 ALA A C 1
ATOM 5828 O O . ALA A 1 713 ? -23.219 15.010 23.494 1.00 96.25 713 ALA A O 1
ATOM 5829 N N . LEU A 1 714 ? -22.448 12.910 23.309 1.00 96.62 714 LEU A N 1
ATOM 5830 C CA . LEU A 1 714 ? -21.026 13.260 23.342 1.00 96.62 714 LEU A CA 1
ATOM 5831 C C . LEU A 1 714 ? -20.546 13.823 21.999 1.00 96.62 714 LEU A C 1
ATOM 5833 O O . LEU A 1 714 ? -21.037 13.426 20.940 1.00 96.62 714 LEU A O 1
ATOM 5837 N N . ASP A 1 715 ? -19.522 14.680 22.036 1.00 95.75 715 ASP A N 1
ATOM 5838 C CA . ASP A 1 715 ? -18.785 15.069 20.833 1.00 95.75 715 ASP A CA 1
ATOM 5839 C C . ASP A 1 715 ? -17.985 13.886 20.253 1.00 95.75 715 ASP A C 1
ATOM 5841 O O . ASP A 1 715 ? -17.755 12.869 20.913 1.00 95.75 715 ASP A O 1
ATOM 5845 N N . GLY A 1 716 ? -17.530 14.023 19.005 1.00 94.56 716 GLY A N 1
ATOM 5846 C CA . GLY A 1 716 ? -16.874 12.933 18.281 1.00 94.56 716 GLY A CA 1
ATOM 5847 C C . GLY A 1 716 ? -15.596 12.400 18.941 1.00 94.56 716 GLY A C 1
ATOM 5848 O O . GLY A 1 716 ? -15.369 11.191 18.913 1.00 94.56 716 GLY A O 1
ATOM 5849 N N . ILE A 1 717 ? -14.772 13.254 19.559 1.00 96.00 717 ILE A N 1
ATOM 5850 C CA . ILE A 1 717 ? -13.555 12.792 20.245 1.00 96.00 717 ILE A CA 1
ATOM 5851 C C . ILE A 1 717 ? -13.952 12.088 21.541 1.00 96.00 717 ILE A C 1
ATOM 5853 O O . ILE A 1 717 ? -13.465 10.989 21.803 1.00 96.00 717 ILE A O 1
ATOM 5857 N N . SER A 1 718 ? -14.884 12.651 22.311 1.00 96.62 718 SER A N 1
ATOM 5858 C CA . SER A 1 718 ? -15.393 12.013 23.532 1.00 96.62 718 SER A CA 1
ATOM 5859 C C . SER A 1 718 ? -16.030 10.644 23.265 1.00 96.62 718 SER A C 1
ATOM 5861 O O . SER A 1 718 ? -15.811 9.709 24.034 1.00 96.62 718 SER A O 1
ATOM 5863 N N . GLN A 1 719 ? -16.737 10.475 22.143 1.00 96.75 719 GLN A N 1
ATOM 5864 C CA . GLN A 1 719 ? -17.259 9.177 21.697 1.00 96.75 719 GLN A CA 1
ATOM 5865 C C . GLN A 1 719 ? -16.142 8.150 21.449 1.00 96.75 719 GLN A C 1
ATOM 5867 O O . GLN A 1 719 ? -16.246 6.996 21.880 1.00 96.75 719 GLN A O 1
ATOM 5872 N N . LEU A 1 720 ? -15.058 8.556 20.780 1.00 95.56 720 LEU A N 1
ATOM 5873 C CA . LEU A 1 720 ? -13.896 7.697 20.524 1.00 95.56 720 LEU A CA 1
ATOM 5874 C C . LEU A 1 720 ? -13.137 7.360 21.816 1.00 95.56 720 LEU A C 1
ATOM 5876 O O . LEU A 1 720 ? -12.697 6.222 21.993 1.00 95.56 720 LEU A O 1
ATOM 5880 N N . VAL A 1 721 ? -12.998 8.330 22.723 1.00 96.19 721 VAL A N 1
ATOM 5881 C CA . VAL A 1 721 ? -12.352 8.160 24.033 1.00 96.19 721 VAL A CA 1
ATOM 5882 C C . VAL A 1 721 ? -13.150 7.201 24.911 1.00 96.19 721 VAL A C 1
ATOM 5884 O O . VAL A 1 721 ? -12.565 6.283 25.487 1.00 96.19 721 VAL A O 1
ATOM 5887 N N . GLU A 1 722 ? -14.477 7.342 24.982 1.00 95.38 722 GLU A N 1
ATOM 5888 C CA . GLU A 1 722 ? -15.313 6.414 25.748 1.00 95.38 722 GLU A CA 1
ATOM 5889 C C . GLU A 1 722 ? -15.211 4.989 25.188 1.00 95.38 722 GLU A C 1
ATOM 5891 O O . GLU A 1 722 ? -15.028 4.043 25.956 1.00 95.38 722 GLU A O 1
ATOM 5896 N N . GLY A 1 723 ? -15.229 4.826 23.860 1.00 93.31 723 GLY A N 1
ATOM 5897 C CA . GLY A 1 723 ? -14.973 3.536 23.218 1.00 93.31 723 GLY A CA 1
ATOM 5898 C C . GLY A 1 723 ? -13.620 2.941 23.601 1.00 93.31 723 GLY A C 1
ATOM 5899 O O . GLY A 1 723 ? -13.543 1.780 24.003 1.00 93.31 723 GLY A O 1
ATOM 5900 N N . LEU A 1 724 ? -12.557 3.747 23.569 1.00 93.44 724 LEU A N 1
ATOM 5901 C CA . LEU A 1 724 ? -11.215 3.323 23.966 1.00 93.44 724 LEU A CA 1
ATOM 5902 C C . LEU A 1 724 ? -11.154 2.860 25.433 1.00 93.44 724 LEU A C 1
ATOM 5904 O O . LEU A 1 724 ? -10.566 1.824 25.740 1.00 93.44 724 LEU A O 1
ATOM 5908 N N . ILE A 1 725 ? -11.772 3.602 26.352 1.00 93.25 725 ILE A N 1
ATOM 5909 C CA . ILE A 1 725 ? -11.726 3.303 27.791 1.00 93.25 725 ILE A CA 1
ATOM 5910 C C . ILE A 1 725 ? -12.612 2.102 28.149 1.00 93.25 725 ILE A C 1
ATOM 5912 O O . ILE A 1 725 ? -12.269 1.304 29.028 1.00 93.25 725 ILE A O 1
ATOM 5916 N N . VAL A 1 726 ? -13.777 1.967 27.514 1.00 91.81 726 VAL A N 1
ATOM 5917 C CA . VAL A 1 726 ? -14.732 0.893 27.818 1.00 91.81 726 VAL A CA 1
ATOM 5918 C C . VAL A 1 726 ? -14.322 -0.427 27.168 1.00 91.81 726 VAL A C 1
ATOM 5920 O O . VAL A 1 726 ? -14.436 -1.461 27.823 1.00 91.81 726 VAL A O 1
ATOM 5923 N N . ILE A 1 727 ? -13.832 -0.398 25.925 1.00 88.62 727 ILE A N 1
ATOM 5924 C CA . ILE A 1 727 ? -13.475 -1.598 25.156 1.00 88.62 727 ILE A CA 1
ATOM 5925 C C . ILE A 1 727 ? -12.011 -1.977 25.405 1.00 88.62 727 ILE A C 1
ATOM 5927 O O . ILE A 1 727 ? -11.726 -3.072 25.889 1.00 88.62 727 ILE A O 1
ATOM 5931 N N . ASP A 1 728 ? -11.074 -1.073 25.110 1.00 91.31 728 ASP A N 1
ATOM 5932 C CA . ASP A 1 728 ? -9.651 -1.418 25.029 1.00 91.31 728 ASP A CA 1
ATOM 5933 C C . ASP A 1 728 ? -8.982 -1.473 26.414 1.00 91.31 728 ASP A C 1
ATOM 5935 O O . ASP A 1 728 ? -8.166 -2.358 26.673 1.00 91.31 728 ASP A O 1
ATOM 5939 N N . ALA A 1 729 ? -9.345 -0.564 27.327 1.00 91.50 729 ALA A N 1
ATOM 5940 C CA . ALA A 1 729 ? -8.795 -0.520 28.689 1.00 91.50 729 ALA A CA 1
ATOM 5941 C C . ALA A 1 729 ? -9.528 -1.439 29.690 1.00 91.50 729 ALA A C 1
ATOM 5943 O O . ALA A 1 729 ? -9.223 -1.415 30.885 1.00 91.50 729 ALA A O 1
ATOM 5944 N N . PHE A 1 730 ? -10.482 -2.265 29.234 1.00 89.38 730 PHE A N 1
ATOM 5945 C CA . PHE A 1 730 ? -11.323 -3.093 30.108 1.00 89.38 730 PHE A CA 1
ATOM 5946 C C . PHE A 1 730 ? -10.509 -3.963 31.076 1.00 89.38 730 PHE A C 1
ATOM 5948 O O . PHE A 1 730 ? -10.776 -3.960 32.277 1.00 89.38 730 PHE A O 1
ATOM 5955 N N . SER A 1 731 ? -9.494 -4.676 30.577 1.00 88.75 731 SER A N 1
ATOM 5956 C CA . SER A 1 731 ? -8.686 -5.573 31.414 1.00 88.75 731 SER A CA 1
ATOM 5957 C C . SER A 1 731 ? -7.912 -4.828 32.499 1.00 88.75 731 SER A C 1
ATOM 5959 O O . SER A 1 731 ? -7.768 -5.352 33.599 1.00 88.75 731 SER A O 1
ATOM 5961 N N . GLU A 1 732 ? -7.402 -3.634 32.206 1.00 90.75 732 GLU A N 1
ATOM 5962 C CA . GLU A 1 732 ? -6.645 -2.839 33.177 1.00 90.75 732 GLU A CA 1
ATOM 5963 C C . GLU A 1 732 ? -7.578 -2.216 34.211 1.00 90.75 732 GLU A C 1
ATOM 5965 O O . GLU A 1 732 ? -7.293 -2.255 35.403 1.00 90.75 732 GLU A O 1
ATOM 5970 N N . ARG A 1 733 ? -8.766 -1.771 33.792 1.00 90.12 733 ARG A N 1
ATOM 5971 C CA . ARG A 1 733 ? -9.814 -1.334 34.720 1.00 90.12 733 ARG A CA 1
ATOM 5972 C C . ARG A 1 733 ? -10.268 -2.435 35.675 1.00 90.12 733 ARG A C 1
ATOM 5974 O O . ARG A 1 733 ? -10.553 -2.140 36.829 1.00 90.12 733 ARG A O 1
ATOM 5981 N N . GLN A 1 734 ? -10.337 -3.689 35.221 1.00 88.38 734 GLN A N 1
ATOM 5982 C CA . GLN A 1 734 ? -10.645 -4.817 36.109 1.00 88.38 734 GLN A CA 1
ATOM 5983 C C . GLN A 1 734 ? -9.549 -5.033 37.155 1.00 88.38 734 GLN A C 1
ATOM 5985 O O . GLN A 1 734 ? -9.876 -5.288 38.307 1.00 88.38 734 GLN A O 1
ATOM 5990 N N . LYS A 1 735 ? -8.271 -4.867 36.792 1.00 89.50 735 LYS A N 1
ATOM 5991 C CA . LYS A 1 735 ? -7.161 -4.941 37.755 1.00 89.50 735 LYS A CA 1
ATOM 5992 C C . LYS A 1 735 ? -7.220 -3.814 38.783 1.00 89.50 735 LYS A C 1
ATOM 5994 O O . LYS A 1 735 ? -7.042 -4.077 39.963 1.00 89.50 735 LYS A O 1
ATOM 5999 N N . ILE A 1 736 ? -7.507 -2.585 38.343 1.00 87.88 736 ILE A N 1
ATOM 6000 C CA . ILE A 1 736 ? -7.678 -1.430 39.240 1.00 87.88 736 ILE A CA 1
ATOM 6001 C C . ILE A 1 736 ? -8.827 -1.692 40.215 1.00 87.88 736 ILE A C 1
ATOM 6003 O O . ILE A 1 736 ? -8.666 -1.527 41.419 1.00 87.88 736 ILE A O 1
ATOM 6007 N N . LYS A 1 737 ? -9.969 -2.170 39.706 1.00 87.69 737 LYS A N 1
ATOM 6008 C CA . LYS A 1 737 ? -11.107 -2.535 40.550 1.00 87.69 737 LYS A CA 1
ATOM 6009 C C . LYS A 1 737 ? -10.742 -3.637 41.546 1.00 87.69 737 LYS A C 1
ATOM 6011 O O . LYS A 1 737 ? -11.063 -3.506 42.716 1.00 87.69 737 LYS A O 1
ATOM 6016 N N . GLN A 1 738 ? -10.069 -4.694 41.095 1.00 88.56 738 GLN A N 1
ATOM 6017 C CA . GLN A 1 738 ? -9.644 -5.782 41.971 1.00 88.56 738 GLN A CA 1
ATOM 6018 C C . GLN A 1 738 ? -8.724 -5.273 43.091 1.00 88.56 738 GLN A C 1
ATOM 6020 O O . GLN A 1 738 ? -8.919 -5.647 44.240 1.00 88.56 738 GLN A O 1
ATOM 6025 N N . ALA A 1 739 ? -7.766 -4.396 42.776 1.00 86.56 739 ALA A N 1
ATOM 6026 C CA . ALA A 1 739 ? -6.894 -3.789 43.778 1.00 86.56 739 ALA A CA 1
ATOM 6027 C C . ALA A 1 739 ? -7.686 -2.947 44.794 1.00 86.56 739 ALA A C 1
ATOM 6029 O O . ALA A 1 739 ? -7.467 -3.082 45.994 1.00 86.56 739 ALA A O 1
ATOM 6030 N N . ALA A 1 740 ? -8.657 -2.154 44.328 1.00 85.94 740 ALA A N 1
ATOM 6031 C CA . ALA A 1 740 ? -9.542 -1.384 45.202 1.00 85.94 740 ALA A CA 1
ATOM 6032 C C . ALA A 1 740 ? -10.427 -2.284 46.090 1.00 85.94 740 ALA A C 1
ATOM 6034 O O . ALA A 1 740 ? -10.616 -1.994 47.269 1.00 85.94 740 ALA A O 1
ATOM 6035 N N . ASP A 1 741 ? -10.935 -3.398 45.552 1.00 87.44 741 ASP A N 1
ATOM 6036 C CA . ASP A 1 741 ? -11.702 -4.390 46.315 1.00 87.44 741 ASP A CA 1
ATOM 6037 C C . ASP A 1 741 ? -10.808 -5.065 47.387 1.00 87.44 741 ASP A C 1
ATOM 6039 O O . ASP A 1 741 ? -11.229 -5.246 48.531 1.00 87.44 741 ASP A O 1
ATOM 6043 N N . GLU A 1 742 ? -9.551 -5.390 47.058 1.00 89.81 742 GLU A N 1
ATOM 6044 C CA . GLU A 1 742 ? -8.554 -5.916 48.006 1.00 89.81 742 GLU A CA 1
ATOM 6045 C C . GLU A 1 742 ? -8.186 -4.887 49.096 1.00 89.81 742 GLU A C 1
ATOM 6047 O O . GLU A 1 742 ? -8.031 -5.253 50.265 1.00 89.81 742 GLU A O 1
ATOM 6052 N N . ASP A 1 743 ? -8.083 -3.602 48.748 1.00 86.94 743 ASP A N 1
ATOM 6053 C CA . ASP A 1 743 ? -7.889 -2.499 49.700 1.00 86.94 743 ASP A CA 1
ATOM 6054 C C . ASP A 1 743 ? -9.073 -2.346 50.650 1.00 86.94 743 ASP A C 1
ATOM 6056 O O . ASP A 1 743 ? -8.875 -2.250 51.863 1.00 86.94 743 ASP A O 1
ATOM 6060 N N . ALA A 1 744 ? -10.302 -2.413 50.137 1.00 86.62 744 ALA A N 1
ATOM 6061 C CA . ALA A 1 744 ? -11.501 -2.375 50.966 1.00 86.62 744 ALA A CA 1
ATOM 6062 C C . ALA A 1 744 ? -11.507 -3.519 51.992 1.00 86.62 744 ALA A C 1
ATOM 6064 O O . ALA A 1 744 ? -11.767 -3.292 53.175 1.00 86.62 744 ALA A O 1
ATOM 6065 N N . VAL A 1 745 ? -11.141 -4.740 51.580 1.00 88.12 745 VAL A N 1
ATOM 6066 C CA . VAL A 1 745 ? -11.012 -5.885 52.499 1.00 88.12 745 VAL A CA 1
ATOM 6067 C C . VAL A 1 745 ? -9.925 -5.642 53.551 1.00 88.12 745 VAL A C 1
ATOM 6069 O O . VAL A 1 745 ? -10.136 -5.961 54.724 1.00 88.12 745 VAL A O 1
ATOM 6072 N N . ARG A 1 746 ? -8.780 -5.054 53.175 1.00 88.12 746 ARG A N 1
ATOM 6073 C CA . ARG A 1 746 ? -7.714 -4.690 54.126 1.00 88.12 746 ARG A CA 1
ATOM 6074 C C . ARG A 1 746 ? -8.184 -3.659 55.152 1.00 88.12 746 ARG A C 1
ATOM 6076 O O . ARG A 1 746 ? -7.913 -3.842 56.338 1.00 88.12 746 ARG A O 1
ATOM 6083 N N . ILE A 1 747 ? -8.910 -2.628 54.720 1.00 84.88 747 ILE A N 1
ATOM 6084 C CA . ILE A 1 747 ? -9.478 -1.601 55.606 1.00 84.88 747 ILE A CA 1
ATOM 6085 C C . ILE A 1 747 ? -10.477 -2.232 56.581 1.00 84.88 747 ILE A C 1
ATOM 6087 O O . ILE A 1 747 ? -10.359 -2.030 57.787 1.00 84.88 747 ILE A O 1
ATOM 6091 N N . ILE A 1 748 ? -11.409 -3.055 56.084 1.00 84.56 748 ILE A N 1
ATOM 6092 C CA . ILE A 1 748 ? -12.399 -3.757 56.918 1.00 84.56 748 ILE A CA 1
ATOM 6093 C C . ILE A 1 748 ? -11.708 -4.647 57.955 1.00 84.56 748 ILE A C 1
ATOM 6095 O O . ILE A 1 748 ? -12.102 -4.662 59.121 1.00 84.56 748 ILE A O 1
ATOM 6099 N N . LYS A 1 749 ? -10.662 -5.380 57.552 1.00 84.25 749 LYS A N 1
ATOM 6100 C CA . LYS A 1 749 ? -9.912 -6.248 58.463 1.00 84.25 749 LYS A CA 1
ATOM 6101 C C . LYS A 1 749 ? -9.211 -5.445 59.561 1.00 84.25 749 LYS A C 1
ATOM 6103 O O . LYS A 1 749 ? -9.320 -5.821 60.723 1.00 84.25 749 LYS A O 1
ATOM 6108 N N . LYS A 1 750 ? -8.551 -4.341 59.200 1.00 83.12 750 LYS A N 1
ATOM 6109 C CA . LYS A 1 750 ? -7.893 -3.449 60.161 1.00 83.12 750 LYS A CA 1
ATOM 6110 C C . LYS A 1 750 ? -8.899 -2.867 61.157 1.00 83.12 750 LYS A C 1
ATOM 6112 O O . LYS A 1 750 ? -8.688 -2.966 62.356 1.00 83.12 750 LYS A O 1
ATOM 6117 N N . LEU A 1 751 ? -10.042 -2.378 60.672 1.00 79.12 751 LEU A N 1
ATOM 6118 C CA . LEU A 1 751 ? -11.121 -1.877 61.528 1.00 79.12 751 LEU A CA 1
ATOM 6119 C C . LEU A 1 751 ? -11.637 -2.927 62.509 1.00 79.12 751 LEU A C 1
ATOM 6121 O O . LEU A 1 751 ? -11.932 -2.610 63.660 1.00 79.12 751 LEU A O 1
ATOM 6125 N N . TYR A 1 752 ? -11.769 -4.173 62.052 1.00 79.44 752 TYR A N 1
ATOM 6126 C CA . TYR A 1 752 ? -12.204 -5.277 62.896 1.00 79.44 752 TYR A CA 1
ATOM 6127 C C . TYR A 1 752 ? -11.167 -5.620 63.976 1.00 79.44 752 TYR A C 1
ATOM 6129 O O . TYR A 1 752 ? -11.549 -5.844 65.122 1.00 79.44 752 TYR A O 1
ATOM 6137 N N . GLU A 1 753 ? -9.876 -5.646 63.632 1.00 80.81 753 GLU A N 1
ATOM 6138 C CA . GLU A 1 753 ? -8.777 -5.871 64.582 1.00 80.81 753 GLU 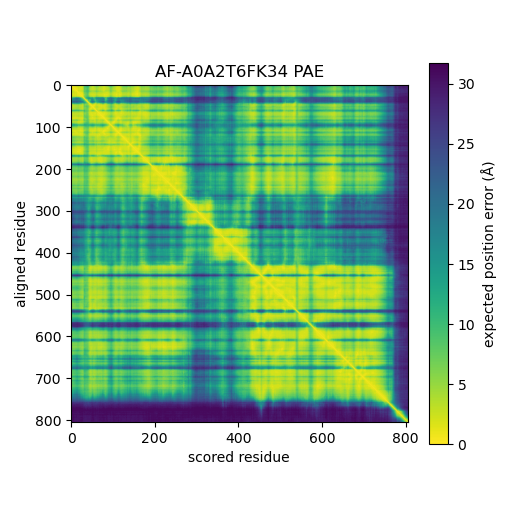A CA 1
ATOM 6139 C C . GLU A 1 753 ? -8.708 -4.740 65.624 1.00 80.81 753 GLU A C 1
ATOM 6141 O O . GLU A 1 753 ? -8.783 -5.019 66.822 1.00 80.81 753 GLU A O 1
ATOM 6146 N N . ASP A 1 754 ? -8.726 -3.479 65.185 1.00 73.12 754 ASP A N 1
ATOM 6147 C CA . ASP A 1 754 ? -8.681 -2.295 66.054 1.00 73.12 754 ASP A CA 1
ATOM 6148 C C . ASP A 1 754 ? -9.923 -2.206 66.973 1.00 73.12 754 ASP A C 1
ATOM 6150 O O . ASP A 1 754 ? -9.818 -1.910 68.168 1.00 73.12 754 ASP A O 1
ATOM 6154 N N . SER A 1 755 ? -11.117 -2.531 66.457 1.00 75.75 755 SER A N 1
ATOM 6155 C CA . SER A 1 755 ? -12.358 -2.571 67.256 1.00 75.75 755 SER A CA 1
ATOM 6156 C C . SER A 1 755 ? -12.359 -3.721 68.269 1.00 75.75 755 SER A C 1
ATOM 6158 O O . SER A 1 755 ? -12.952 -3.607 69.343 1.00 75.75 755 SER A O 1
ATOM 6160 N N . LYS A 1 756 ? -11.690 -4.839 67.955 1.00 72.50 756 LYS A N 1
ATOM 6161 C CA . LYS A 1 756 ? -11.548 -5.987 68.861 1.00 72.50 756 LYS A CA 1
ATOM 6162 C C . LYS A 1 756 ? -10.559 -5.701 69.992 1.00 72.50 756 LYS A C 1
ATOM 6164 O O . LYS A 1 756 ? -10.779 -6.177 71.102 1.00 72.50 756 LYS A O 1
ATOM 6169 N N . GLU A 1 757 ? -9.508 -4.927 69.728 1.00 70.06 757 GLU A N 1
ATOM 6170 C CA . GLU A 1 757 ? -8.547 -4.489 70.749 1.00 70.06 757 GLU A CA 1
ATOM 6171 C C . GLU A 1 757 ? -9.116 -3.402 71.674 1.00 70.06 757 GLU A C 1
ATOM 6173 O O . GLU A 1 757 ? -8.831 -3.406 72.870 1.00 70.06 757 GLU A O 1
ATOM 6178 N N . THR A 1 758 ? -9.951 -2.496 71.154 1.00 68.94 758 THR A N 1
ATOM 6179 C CA . THR A 1 758 ? -10.465 -1.336 71.911 1.00 68.94 758 THR A CA 1
ATOM 6180 C C . THR A 1 758 ? -11.872 -1.518 72.493 1.00 68.94 758 THR A C 1
ATOM 6182 O O . THR A 1 758 ? -12.277 -0.745 73.359 1.00 68.94 758 THR A O 1
ATOM 6185 N N . GLY A 1 759 ? -12.628 -2.531 72.053 1.00 61.03 759 GLY A N 1
ATOM 6186 C CA . GLY A 1 759 ? -13.993 -2.807 72.523 1.00 61.03 759 GLY A CA 1
ATOM 6187 C C . GLY A 1 759 ? -15.055 -1.807 72.041 1.00 61.03 759 GLY A C 1
ATOM 6188 O O . GLY A 1 759 ? -16.204 -1.884 72.477 1.00 61.03 759 GLY A O 1
ATOM 6189 N N . VAL A 1 760 ? -14.694 -0.883 71.143 1.00 61.31 760 VAL A N 1
ATOM 6190 C CA . VAL A 1 760 ? -15.567 0.159 70.583 1.00 61.31 760 VAL A CA 1
ATOM 6191 C C . VAL A 1 760 ? -15.472 0.116 69.057 1.00 61.31 760 VAL A C 1
ATOM 6193 O O . VAL A 1 760 ? -14.385 -0.018 68.506 1.00 61.31 760 VAL A O 1
ATOM 6196 N N . SER A 1 761 ? -16.609 0.232 68.364 1.00 59.00 761 SER A N 1
ATOM 6197 C CA . SER A 1 761 ? -16.636 0.311 66.897 1.00 59.00 761 SER A CA 1
ATOM 6198 C C . SER A 1 761 ? -15.944 1.591 66.433 1.00 59.00 761 SER A C 1
ATOM 6200 O O . SER A 1 761 ? -16.451 2.682 66.694 1.00 59.00 761 SER A O 1
ATOM 6202 N N . GLN A 1 762 ? -14.826 1.474 65.719 1.00 58.06 762 GLN A N 1
ATOM 6203 C CA . GLN A 1 762 ? -14.168 2.639 65.125 1.00 58.06 762 GLN A CA 1
ATOM 6204 C C . GLN A 1 762 ? -14.791 3.004 63.769 1.00 58.06 762 GLN A C 1
ATOM 6206 O O . GLN A 1 762 ? -15.075 2.128 62.951 1.00 58.06 762 GLN A O 1
ATOM 6211 N N . MET A 1 763 ? -15.010 4.302 63.529 1.00 52.31 763 MET A N 1
ATOM 6212 C CA . MET A 1 763 ? -15.317 4.844 62.200 1.00 52.31 763 MET A CA 1
ATOM 6213 C C . MET A 1 763 ? -14.019 5.289 61.523 1.00 52.31 763 MET A C 1
ATOM 6215 O O . MET A 1 763 ? -13.172 5.904 62.164 1.00 52.31 763 MET A O 1
ATOM 6219 N N . VAL A 1 764 ? -13.879 5.008 60.226 1.00 50.50 764 VAL A N 1
ATOM 6220 C CA . VAL A 1 764 ? -12.835 5.621 59.394 1.00 50.50 764 VAL A CA 1
ATOM 6221 C C . VAL A 1 764 ? -13.355 6.968 58.920 1.00 50.50 764 VAL A C 1
ATOM 6223 O O . VAL A 1 764 ? -14.362 7.016 58.212 1.00 50.50 764 VAL A O 1
ATOM 6226 N N . GLU A 1 765 ? -12.669 8.050 59.278 1.00 45.94 765 GLU A N 1
ATOM 6227 C CA . GLU A 1 765 ? -12.757 9.286 58.505 1.00 45.94 765 GLU A CA 1
ATOM 6228 C C . GLU A 1 765 ? -12.090 9.017 57.158 1.00 45.94 765 GLU A C 1
ATOM 6230 O O . GLU A 1 765 ? -10.875 8.846 57.059 1.00 45.94 765 GLU A O 1
ATOM 6235 N N . PHE A 1 766 ? -12.903 8.892 56.112 1.00 47.03 766 PHE A N 1
ATOM 6236 C CA . PHE A 1 766 ? -12.382 8.994 54.762 1.00 47.03 766 PHE A CA 1
ATOM 6237 C C . PHE A 1 766 ? -11.992 10.457 54.574 1.00 47.03 766 PHE A C 1
ATOM 6239 O O . PHE A 1 766 ? -12.872 11.318 54.540 1.00 47.03 766 PHE A O 1
ATOM 6246 N N . GLU A 1 767 ? -10.694 10.740 54.461 1.00 41.81 767 GLU A N 1
ATOM 6247 C CA . GLU A 1 767 ? -10.239 11.969 53.817 1.00 41.81 767 GLU A CA 1
ATOM 6248 C C . GLU A 1 767 ? -10.752 11.906 52.376 1.00 41.81 767 GLU A C 1
ATOM 6250 O O . GLU A 1 767 ? -10.137 11.315 51.486 1.00 41.81 767 GLU A O 1
ATOM 6255 N N . PHE A 1 768 ? -11.946 12.450 52.148 1.00 36.56 768 PHE A N 1
ATOM 6256 C CA . PHE A 1 768 ? -12.276 12.925 50.824 1.00 36.56 768 PHE A CA 1
ATOM 6257 C C . PHE A 1 768 ? -11.209 13.963 50.511 1.00 36.56 768 PHE A C 1
ATOM 6259 O O . PHE A 1 768 ? -11.007 14.905 51.275 1.00 36.56 768 PHE A O 1
ATOM 6266 N N . VAL A 1 769 ? -10.482 13.756 49.416 1.00 39.06 769 VAL A N 1
ATOM 6267 C CA . VAL A 1 769 ? -9.778 14.864 48.790 1.00 39.06 769 VAL A CA 1
ATOM 6268 C C . VAL A 1 769 ? -10.898 15.795 48.352 1.00 39.06 769 VAL A C 1
ATOM 6270 O O . VAL A 1 769 ? -11.511 15.567 47.309 1.00 39.06 769 VAL A O 1
ATOM 6273 N N . ASP A 1 770 ? -11.239 16.765 49.201 1.00 37.22 770 ASP A N 1
ATOM 6274 C CA . ASP A 1 770 ? -11.945 17.949 48.749 1.00 37.22 770 ASP A CA 1
ATOM 6275 C C . ASP A 1 770 ? -11.179 18.410 47.514 1.00 37.22 770 ASP A C 1
ATOM 6277 O O . ASP A 1 770 ? -9.943 18.503 47.543 1.00 37.22 770 ASP A O 1
ATOM 6281 N N . GLU A 1 771 ? -11.901 18.566 46.399 1.00 37.59 771 GLU A N 1
ATOM 6282 C CA . GLU A 1 771 ? -11.369 19.226 45.216 1.00 37.59 771 GLU A CA 1
ATOM 6283 C C . GLU A 1 771 ? -10.556 20.402 45.723 1.00 37.59 771 GLU A C 1
ATOM 6285 O O . GLU A 1 771 ? -11.094 21.236 46.450 1.00 37.59 771 GLU A O 1
ATOM 6290 N N . ALA A 1 772 ? -9.251 20.396 45.438 1.00 37.75 772 ALA A N 1
ATOM 6291 C CA . ALA A 1 772 ? -8.402 21.512 45.779 1.00 37.75 772 ALA A CA 1
ATOM 6292 C C . ALA A 1 772 ? -9.133 22.754 45.277 1.00 37.75 772 ALA A C 1
ATOM 6294 O O . ALA A 1 772 ? -9.260 22.932 44.062 1.00 37.75 772 ALA A O 1
ATOM 6295 N N . GLU A 1 773 ? -9.664 23.552 46.210 1.00 36.84 773 GLU A N 1
ATOM 6296 C CA . GLU A 1 773 ? -10.069 24.912 45.931 1.00 36.84 773 GLU A CA 1
ATOM 6297 C C . GLU A 1 773 ? -8.881 25.490 45.182 1.00 36.84 773 GLU A C 1
ATOM 6299 O O . GLU A 1 773 ? -7.767 25.579 45.707 1.00 36.84 773 GLU A O 1
ATOM 6304 N N . SER A 1 774 ? -9.090 25.756 43.897 1.00 36.44 774 SER A N 1
ATOM 6305 C CA . SER A 1 774 ? -8.160 26.517 43.099 1.00 36.44 774 SER A CA 1
ATOM 6306 C C . SER A 1 774 ? -7.916 27.801 43.874 1.00 36.44 774 SER A C 1
ATOM 6308 O O . SER A 1 774 ? -8.791 28.665 43.942 1.00 36.44 774 SER A O 1
ATOM 6310 N N . THR A 1 775 ? -6.750 27.908 44.499 1.00 42.34 775 THR A N 1
ATOM 6311 C CA . THR A 1 775 ? -6.302 29.081 45.246 1.00 42.34 775 THR A CA 1
ATOM 6312 C C . THR A 1 775 ? -5.983 30.243 44.302 1.00 42.34 775 THR A C 1
ATOM 6314 O O . THR A 1 775 ? -4.913 30.819 44.417 1.00 42.34 775 THR A O 1
ATOM 6317 N N . ASP A 1 776 ? -6.872 30.561 43.356 1.00 44.69 776 ASP A N 1
ATOM 6318 C CA . ASP A 1 776 ? -6.732 31.694 42.432 1.00 44.69 776 ASP A CA 1
ATOM 6319 C C . ASP A 1 776 ? -8.066 32.247 41.875 1.00 44.69 776 ASP A C 1
ATOM 6321 O O . ASP A 1 776 ? -8.057 33.021 40.922 1.00 44.69 776 ASP A O 1
ATOM 6325 N N . GLU A 1 777 ? -9.221 31.951 42.482 1.00 45.56 777 GLU A N 1
ATOM 6326 C CA . GLU A 1 777 ? -10.427 32.768 42.263 1.00 45.56 777 GLU A CA 1
ATOM 6327 C C . GLU A 1 777 ? -11.007 33.208 43.612 1.00 45.56 777 GLU A C 1
ATOM 6329 O O . GLU A 1 777 ? -11.729 32.468 44.279 1.00 45.56 777 GLU A O 1
ATOM 6334 N N . GLU A 1 778 ? -10.677 34.435 44.038 1.00 45.44 778 GLU A N 1
ATOM 6335 C CA . GLU A 1 778 ? -11.411 35.101 45.115 1.00 45.44 778 GLU A CA 1
ATOM 6336 C C . GLU A 1 778 ? -12.903 35.089 44.760 1.00 45.44 778 GLU A C 1
ATOM 6338 O O . GLU A 1 778 ? -13.333 35.683 43.770 1.00 45.44 778 GLU A O 1
ATOM 6343 N N . SER A 1 779 ? -13.710 34.416 45.580 1.00 56.38 779 SER A N 1
ATOM 6344 C CA . SER A 1 779 ? -15.164 34.429 45.447 1.00 56.38 779 SER A CA 1
ATOM 6345 C C . SER A 1 779 ? -15.664 35.876 45.330 1.00 56.38 779 SER A C 1
ATOM 6347 O O . SER A 1 779 ? -15.288 36.752 46.117 1.00 56.38 779 SER A O 1
ATOM 6349 N N . ILE A 1 780 ? -16.555 36.133 44.369 1.00 53.41 780 ILE A N 1
ATOM 6350 C CA . ILE A 1 780 ? -17.212 37.438 44.163 1.00 53.41 780 ILE A CA 1
ATOM 6351 C C . ILE A 1 780 ? -17.827 37.966 45.476 1.00 53.41 780 ILE A C 1
ATOM 6353 O O . ILE A 1 780 ? -17.854 39.172 45.723 1.00 53.41 780 ILE A O 1
ATOM 6357 N N . PHE A 1 781 ? -18.257 37.069 46.369 1.00 55.03 781 PHE A N 1
ATOM 6358 C CA . PHE A 1 781 ? -18.817 37.422 47.674 1.00 55.03 781 PHE A CA 1
ATOM 6359 C C . PHE A 1 781 ? -17.765 37.882 48.697 1.00 55.03 781 PHE A C 1
ATOM 6361 O O . PHE A 1 781 ? -18.086 38.682 49.577 1.00 55.03 781 PHE A O 1
ATOM 6368 N N . SER A 1 782 ? -16.512 37.429 48.583 1.00 60.09 782 SER A N 1
ATOM 6369 C CA . SER A 1 782 ? -15.380 37.945 49.371 1.00 60.09 782 SER A CA 1
ATOM 6370 C C . SER A 1 782 ? -14.945 39.330 48.896 1.00 60.09 782 SER A C 1
ATOM 6372 O O . SER A 1 782 ? -14.720 40.203 49.733 1.00 60.09 782 SER A O 1
ATOM 6374 N N . MET A 1 783 ? -14.926 39.575 47.580 1.00 53.69 783 MET A N 1
ATOM 6375 C CA . MET A 1 783 ? -14.650 40.911 47.031 1.00 53.69 783 MET A CA 1
ATOM 6376 C C . MET A 1 783 ? -15.730 41.929 47.443 1.00 53.69 783 MET A C 1
ATOM 6378 O O . MET A 1 783 ? -15.416 43.069 47.780 1.00 53.69 783 MET A O 1
ATOM 6382 N N . LEU A 1 784 ? -16.999 41.509 47.511 1.00 59.38 784 LEU A N 1
ATOM 6383 C CA . LEU A 1 784 ? -18.123 42.345 47.959 1.00 59.38 784 LEU A CA 1
ATOM 6384 C C . LEU A 1 784 ? -18.068 42.734 49.444 1.00 59.38 784 LEU A C 1
ATOM 6386 O O . LEU A 1 784 ? -18.653 43.746 49.820 1.00 59.38 784 LEU A O 1
ATOM 6390 N N . LYS A 1 785 ? -17.372 41.968 50.295 1.00 63.88 785 LYS A N 1
ATOM 6391 C CA . LYS A 1 785 ? -17.244 42.282 51.730 1.00 63.88 785 LYS A CA 1
ATOM 6392 C C . LYS A 1 785 ? -16.314 43.462 52.017 1.00 63.88 785 LYS A C 1
ATOM 6394 O O . LYS A 1 785 ? -16.496 44.116 53.038 1.00 63.88 785 LYS A O 1
ATOM 6399 N N . ASN A 1 786 ? -15.357 43.725 51.126 1.00 63.88 786 ASN A N 1
ATOM 6400 C CA . ASN A 1 786 ? -14.363 44.793 51.270 1.00 63.88 786 ASN A CA 1
ATOM 6401 C C . ASN A 1 786 ? -14.542 45.921 50.239 1.00 63.88 786 ASN A C 1
ATOM 6403 O O . ASN A 1 786 ? -13.728 46.841 50.192 1.00 63.88 786 ASN A O 1
ATOM 6407 N N . ALA A 1 787 ? -15.581 45.853 49.402 1.00 63.88 787 ALA A N 1
ATOM 6408 C CA . ALA A 1 787 ? -15.873 46.886 48.419 1.00 63.88 787 ALA A CA 1
ATOM 6409 C C . ALA A 1 787 ? -16.374 48.165 49.110 1.00 63.88 787 ALA A C 1
ATOM 6411 O O . ALA A 1 787 ? -17.301 48.135 49.921 1.00 63.88 787 ALA A O 1
ATOM 6412 N N . GLU A 1 788 ? -15.761 49.299 48.777 1.00 68.12 788 GLU A N 1
ATOM 6413 C CA . GLU A 1 788 ? -16.144 50.607 49.301 1.00 68.12 788 GLU A CA 1
ATOM 6414 C C . GLU A 1 788 ? -17.516 51.011 48.730 1.00 68.12 788 GLU A C 1
ATOM 6416 O O . GLU A 1 788 ? -17.696 51.147 47.517 1.00 68.12 788 GLU A O 1
ATOM 6421 N N . ILE A 1 789 ? -18.518 51.153 49.603 1.00 69.62 789 ILE A N 1
ATOM 6422 C CA . ILE A 1 789 ? -19.879 51.538 49.215 1.00 69.62 789 ILE A CA 1
ATOM 6423 C C . ILE A 1 789 ? -19.888 53.040 48.920 1.00 69.62 789 ILE A C 1
ATOM 6425 O O . ILE A 1 789 ? -19.870 53.857 49.839 1.00 69.62 789 ILE A O 1
ATOM 6429 N N . ILE A 1 790 ? -19.957 53.410 47.641 1.00 70.81 790 ILE A N 1
ATOM 6430 C CA . ILE A 1 790 ? -20.156 54.801 47.220 1.00 70.81 790 ILE A CA 1
ATOM 6431 C C . ILE A 1 790 ? -21.666 55.048 47.072 1.00 70.81 790 ILE A C 1
ATOM 6433 O O . ILE A 1 790 ? -22.295 54.441 46.200 1.00 70.81 790 ILE A O 1
ATOM 6437 N N . PRO A 1 791 ? -22.287 55.920 47.886 1.00 61.47 791 PRO A N 1
ATOM 6438 C CA . PRO A 1 791 ? -23.689 56.268 47.708 1.00 61.47 791 PRO A CA 1
ATOM 6439 C C . PRO A 1 791 ? -23.870 57.097 46.430 1.00 61.47 791 PRO A C 1
ATOM 6441 O O . PRO A 1 791 ? -23.318 58.188 46.288 1.00 61.47 791 PRO A O 1
ATOM 6444 N N . LEU A 1 792 ? -24.667 56.581 45.496 1.00 60.25 792 LEU A N 1
ATOM 6445 C CA . LEU A 1 792 ? -25.123 57.325 44.324 1.00 60.25 792 LEU A CA 1
ATOM 6446 C C . LEU A 1 792 ? -26.263 58.268 44.728 1.00 60.25 792 LEU A C 1
ATOM 6448 O O . LEU A 1 792 ? -27.278 57.830 45.272 1.00 60.25 792 LEU A O 1
ATOM 6452 N N . ALA A 1 793 ? -26.108 59.560 44.434 1.00 59.00 793 ALA A N 1
ATOM 6453 C CA . ALA A 1 793 ? -27.204 60.517 44.521 1.00 59.00 793 ALA A CA 1
ATOM 6454 C C . ALA A 1 793 ? -28.289 60.118 43.509 1.00 59.00 793 ALA A C 1
ATOM 6456 O O . ALA A 1 793 ? -28.032 60.039 42.309 1.00 59.00 793 ALA A O 1
ATOM 6457 N N . THR A 1 794 ? -29.491 59.830 44.001 1.00 58.81 794 THR A N 1
ATOM 6458 C CA . THR A 1 794 ? -30.644 59.483 43.168 1.00 58.81 794 THR A CA 1
ATOM 6459 C C . THR A 1 794 ? -31.548 60.703 43.040 1.00 58.81 794 THR A C 1
ATOM 6461 O O . THR A 1 794 ? -32.045 61.234 44.032 1.00 58.81 794 THR A O 1
ATOM 6464 N N . GLU A 1 795 ? -31.754 61.164 41.807 1.00 55.19 795 GLU A N 1
ATOM 6465 C CA . GLU A 1 795 ? -32.830 62.100 41.486 1.00 55.19 795 GLU A CA 1
ATOM 6466 C C . GLU A 1 795 ? -34.148 61.322 41.408 1.00 55.19 795 GLU A C 1
ATOM 6468 O O . GLU A 1 795 ? -34.243 60.277 40.759 1.00 55.19 795 GLU A O 1
ATOM 6473 N N . SER A 1 796 ? -35.164 61.811 42.118 1.00 55.62 796 SER A N 1
ATOM 6474 C CA . SER A 1 796 ? -36.483 61.183 42.164 1.00 55.62 796 SER A CA 1
ATOM 6475 C C . SER A 1 796 ? -37.288 61.508 40.903 1.00 55.62 796 SER A C 1
ATOM 6477 O O . SER A 1 796 ? -37.395 62.663 40.498 1.00 55.62 796 SER A O 1
ATOM 6479 N N . TRP A 1 797 ? -37.875 60.478 40.292 1.00 45.81 797 TRP A N 1
ATOM 6480 C CA . TRP A 1 797 ? -38.870 60.616 39.231 1.00 45.81 797 TRP A CA 1
ATOM 6481 C C . TRP A 1 797 ? -40.256 60.307 39.807 1.00 45.81 797 TRP A C 1
ATOM 6483 O O . TRP A 1 797 ? -40.568 59.156 40.110 1.00 45.81 797 TRP A O 1
ATOM 6493 N N . GLU A 1 798 ? -41.095 61.334 39.961 1.00 47.31 798 GLU A N 1
ATOM 6494 C CA . GLU A 1 798 ? -42.527 61.164 40.228 1.00 47.31 798 GLU A CA 1
ATOM 6495 C C . GLU A 1 798 ? -43.250 60.737 38.944 1.00 47.31 798 GLU A C 1
ATOM 6497 O O . GLU A 1 798 ? -43.334 61.491 37.972 1.00 47.31 798 GLU A O 1
ATOM 6502 N N . VAL A 1 799 ? -43.838 59.541 38.953 1.00 46.38 799 VAL A N 1
ATOM 6503 C CA . VAL A 1 799 ? -44.787 59.112 37.919 1.00 46.38 799 VAL A CA 1
ATOM 6504 C C . VAL A 1 799 ? -46.196 59.508 38.366 1.00 46.38 799 VAL A C 1
ATOM 6506 O O . VAL A 1 799 ? -46.800 58.861 39.221 1.00 46.38 799 VAL A O 1
ATOM 6509 N N . LYS A 1 800 ? -46.738 60.581 37.777 1.00 42.75 800 LYS A N 1
ATOM 6510 C CA . LYS A 1 800 ? -48.163 60.930 37.887 1.00 42.75 800 LYS A CA 1
ATOM 6511 C C . LYS A 1 800 ? -49.003 59.927 37.093 1.00 42.75 800 LYS A C 1
ATOM 6513 O O . LYS A 1 800 ? -49.019 59.968 35.866 1.00 42.75 800 LYS A O 1
ATOM 6518 N N . ASN A 1 801 ? -49.752 59.078 37.790 1.00 42.62 801 ASN A N 1
ATOM 6519 C CA . ASN A 1 801 ? -50.831 58.302 37.183 1.00 42.62 801 ASN A CA 1
ATOM 6520 C C . ASN A 1 801 ? -52.044 59.212 36.943 1.00 42.62 801 ASN A C 1
ATOM 6522 O O . ASN A 1 801 ? -52.690 59.644 37.896 1.00 42.62 801 ASN A O 1
ATOM 6526 N N . VAL A 1 802 ? -52.370 59.483 35.678 1.00 44.06 802 VAL A N 1
ATOM 6527 C CA . VAL A 1 802 ? -53.672 60.039 35.287 1.00 44.06 802 VAL A CA 1
ATOM 6528 C C . VAL A 1 802 ? -54.564 58.871 34.886 1.00 44.06 802 VAL A C 1
ATOM 6530 O O . VAL A 1 802 ? -54.399 58.293 33.815 1.00 44.06 802 VAL A O 1
ATOM 6533 N N . TRP A 1 803 ? -55.498 58.518 35.764 1.00 44.19 803 TRP A N 1
ATOM 6534 C CA . TRP A 1 803 ? -56.666 57.722 35.404 1.00 44.19 803 TRP A CA 1
ATOM 6535 C C . TRP A 1 803 ? -57.738 58.690 34.903 1.00 44.19 803 TRP A C 1
ATOM 6537 O O . TRP A 1 803 ? -58.153 59.567 35.657 1.00 44.19 803 TRP A O 1
ATOM 6547 N N . ASN A 1 804 ? -58.181 58.534 33.657 1.00 46.69 804 ASN A N 1
ATOM 6548 C CA . ASN A 1 804 ? -59.454 59.095 33.212 1.00 46.69 804 ASN A CA 1
ATOM 6549 C C . ASN A 1 804 ? -60.447 57.946 33.022 1.00 46.69 804 ASN A C 1
ATOM 6551 O O . ASN A 1 804 ? -60.118 56.946 32.383 1.00 46.69 804 ASN A O 1
ATOM 6555 N N . ASN A 1 805 ? -61.613 58.134 33.646 1.00 45.38 805 ASN A N 1
ATOM 6556 C CA . ASN A 1 805 ? -62.831 57.331 33.535 1.00 45.38 805 ASN A CA 1
ATOM 6557 C C . ASN A 1 805 ? -63.327 57.188 32.097 1.00 45.38 805 ASN A C 1
ATOM 6559 O O . ASN A 1 805 ? -63.168 58.165 31.326 1.00 45.38 805 ASN A O 1
#

Mean predicted aligned error: 12.36 Å

Radius of gyration: 37.34 Å; Cα contacts (8 Å, |Δi|>4): 1174; chains: 1; bounding box: 126×99×110 Å

Foldseek 3Di:
DDDPVRLVVQCVVLVFAPLLSVQVVQLVPDDAPDDAPPPLFAAKKWWAQAPLANGTEIDRHPQKLLLVVLVLSLDPFWRDKGAFGDWDWWWAADLVRDIDIDTDTFGIWIQGNNGIETEHIEEPVVLVVCCVRGVVQWDADPVRFIDRVRVQVVCVVSPHHYGYHYGDLLSLQLSQLSVLLVLLVPDDDPDAQDPVLVVVVCVVPQKDQLVVSCVSSVPQASSNVSPCCSVLQKDWDSRQDHPLCRRRTMIGRDNVCRVCVVVVPPDDPDDVVPDDDDDCLRPNDPVQLVQLVVLVVCLVVVDDDPSVVVLVVLCVVVVVVVHHSSSSSRDPCVVDDDPDDPADPQLVVLLVCLLLPVVLQDDPDDLVNSVVVSQVVSCVRCVVGHHDDSVVSVVVNVVPQQLSSLCNHPNLQRSLVSHDDDDPSSDRDDDQFWLQEKEKDKDFFQFWAFLDDPPDDTDTATKIKIWIATRNLLATQFIAIARDDDALLRLLRRVLRNCVVPLWHRQEYEYEPDPRLVDPLNVQLCSVLNHMYMYGNNHDPVSCVSVVVLSVCCLPVPQVPAQLGRSPVVCVVVDDPCRHSRNRHDHHLLNVVVSSVVVSVVQQCDDDDPDPHGSVVSNVVSCRHSVSRIRRHHPDPVSQVSSFAWDPPWAQDLVQGIGDQNFTWDDPLSNVCVPVDRDFTKTHGSQANFWIWTQGPNDTDITGTPCVVVLVVDDPSVSNSCSNCVPRCSVVVVVVVVVVVVVVVVVVVVQVVVCVVVVHRDDDDPPDPPPPPPPPDDPPVNVVVPDDDDDDDDDDDDDDDDDDD

Secondary structure (DSSP, 8-state):
---HHHHHHHHHHTT--HHHHHHHHHHHHSSPSS-TTSS-SSS-EEEEEETTTTEEEEES-TTTHHHHHHHHHH-TTEEEEEESPPPEEEEEE-TTS-EEEEEE--SEEEEETTEEEEEEEEEHHHHHHHHHH-TTTEEE-TTS-EEEHHHHHHHHHTT-EEEEEEE-TTHHHHHHHHHHHHHHHHS--S----HHHHHHHHHH-SEEEHHHHHHHTT-SSSHHHHHHHHTTSSB--TTT--TT-TTT-EEESSGGGHHHHHHHS---S--TT---PPPTTTS--HHHHHHHHHHHHHHHTT--SHHHHHHHHHHHHHHHTT--HHHHHS--GGG-S--S--S-HHHHHHHHHHIIIIIHH-SS--HHHHHHHHHHHHHHH-TTSPPPPHHHHHHHHHHS-HHHHHHHHHHHHHHHHHSPPPPGGGSPPPP-STTSEEEEEEEE-SB-EEEEE-SS-EEEEPPEEEEEEETTT--EEEEEEESSPS-HHHHHHHHHHHHHHHSEE-SEEEE---TTTTSHHHHHHHHHTTPEEEEPPTT-GGGSHHHHHHHHHIIIIIGGGSTTB-TTHHHHTTS-GGG-TTTT---BHHHHHHHHHHHHHHHHHS--TT-SS-HHHHHHHHHHH-TTSSEE----HHHHHHT-EEE---EEETTTEEEETTEEEB-GGGGGGTTT-S---EEE-SS-TTEEEEEETTEEEEEE-TTHHHHHTS-HHHHHHHHIIIIITHHHHHHHHHHHHHHHHHHHHHHHHHHHHHSS-PPP----------TT---HHHHHHS----PPPPPP---------

Nearest PDB structures (foldseek):
  9bw1-assembly1_N  TM=7.983E-01  e=1.688E-47  Peltigera membranacea
  9bw1-assembly1_P  TM=8.297E-01  e=2.029E-22  Peltigera membranacea
  7svw-assembly1_B  TM=5.681E-01  e=5.000E-16  [Scytonema hofmanni] UTEX 2349
  1bcm-assembly1_B  TM=6.695E-01  e=2.072E-10  Muvirus mu
  1bco-assembly1_A  TM=6.716E-01  e=7.035E-10  Muvirus mu

Solvent-accessible surface area (backbone atoms only — not comparable to full-atom values): 45372 Å² total; per-residue (Å²): 94,75,52,74,69,56,45,54,52,50,38,59,74,60,68,47,40,70,68,33,48,51,54,50,51,51,45,71,73,47,72,57,72,58,76,84,56,85,77,55,68,77,40,29,30,34,34,45,71,36,78,59,69,73,43,71,41,66,29,65,27,70,76,32,42,42,38,50,51,54,52,46,72,67,35,88,52,45,53,43,81,41,41,34,36,72,67,41,79,29,59,42,60,45,93,83,69,44,80,42,81,45,80,44,66,47,51,29,40,34,38,35,80,93,38,54,32,37,34,39,68,38,40,59,72,58,48,57,52,42,34,73,67,37,57,89,37,27,47,68,50,95,90,65,51,49,43,52,48,34,58,35,58,48,34,48,74,31,59,28,45,60,46,51,48,69,35,54,84,61,47,49,33,29,43,55,42,46,54,53,36,59,39,36,69,76,43,86,67,89,62,75,80,56,63,68,60,52,52,52,52,48,70,78,37,71,61,38,29,48,44,59,46,31,61,77,66,68,48,87,40,48,57,50,58,44,46,31,42,65,69,66,62,31,33,60,58,50,58,85,30,41,77,92,40,31,77,75,21,50,38,24,70,49,69,85,52,59,81,53,52,66,77,73,68,56,87,71,95,73,56,93,82,67,78,69,94,75,50,57,73,81,57,56,53,72,71,35,45,50,54,15,48,57,51,49,50,44,52,74,70,64,56,88,49,77,64,45,57,50,48,54,53,35,30,54,54,22,48,77,72,73,39,52,64,57,52,34,46,44,68,62,58,94,75,56,75,84,84,67,84,87,66,58,69,66,58,51,50,53,49,50,50,41,50,69,42,61,55,17,56,48,74,93,66,48,72,68,60,47,50,53,54,48,42,55,53,32,48,70,76,36,69,92,46,78,55,78,52,69,71,56,50,52,51,52,58,71,67,45,63,54,25,63,39,27,32,55,55,56,36,64,55,37,13,47,73,48,40,79,82,75,61,73,88,79,49,72,80,72,51,82,44,42,32,43,28,26,28,54,53,79,41,76,48,52,38,32,27,32,78,49,70,74,87,88,52,72,42,68,47,49,40,28,40,33,41,32,26,26,63,39,41,62,24,76,60,25,50,35,75,35,61,48,79,89,34,60,53,54,56,29,40,25,56,46,36,19,20,68,76,65,39,32,41,41,34,24,42,40,32,60,78,49,71,40,68,68,28,68,68,48,51,49,42,31,54,75,68,68,30,23,47,29,33,43,23,89,46,58,72,81,79,46,52,65,55,55,47,50,54,52,46,44,44,68,75,49,39,57,80,42,64,15,34,46,74,65,55,82,57,58,81,79,52,61,82,83,75,34,38,70,76,46,33,73,44,36,57,64,54,50,53,55,51,50,52,51,49,49,56,54,54,24,65,38,60,56,91,91,46,90,58,19,16,50,57,48,36,53,52,33,44,57,40,46,65,41,45,43,35,81,34,71,85,43,74,67,49,54,54,61,43,29,43,80,55,89,76,65,48,80,40,96,89,66,27,41,36,43,93,96,45,51,24,41,47,84,70,62,64,77,40,66,94,75,53,97,74,67,57,36,25,38,42,66,50,47,78,38,42,34,35,35,50,51,96,94,37,82,42,75,21,38,25,93,55,38,70,62,52,70,72,45,54,77,64,56,39,47,45,51,17,37,52,62,60,48,37,37,70,59,52,50,51,53,49,50,52,51,54,54,47,51,52,51,52,54,50,50,47,52,52,54,21,67,75,67,78,46,89,70,81,81,82,75,81,69,79,66,75,74,74,68,94,81,64,84,51,71,70,62,56,60,74,72,53,83,86,78,87,76,88,78,83,84,81,85,81,81,83,83,85,79,133

Sequence (805 aa):
MFTEIQLYQHFDRHQLPVDGRDYILTTRQQEASRMVGVHARTNSCSWFYSEKMQRTISTESRTAERAFVVLAERDKNVFEIWDQPEPVPIIKYTKKSKERKDWYTPDFLVLRKDGPCVIEVKNEKSVANLISAQPKNWVRNDDGTVIYLPAKEYFESIGIKFEVWVSSNKNKFSVFNQEMALRTRQYKNDSFIDRLKLDAAFNESFSWSLYNLKERLQLENYSALIQALDREKLFFDWESCLLSVPRGCYVVRDKRLLKYVDEFKGPKIYQDGMLSPISVGAMPSSKYAQEALDRLEKLKANERNRSTRRWKNLIRKGSEDGLSEFQSLIPKWFFAGNRKRKINAVAETFLIEYLLGEHALSQGLSDYRSYIKYRVGAQEAHPMYPPVAKTTFIRRLRSIPPEIIAMKRGGKRAANAAASPSDPIDRQLKAELAWQSAAIDHYLADVYLVFFDSGGEAHVLRPWVTAMVDLATSCVLAFSISFLSPSRVSCAKVMRDCARRHGLLPKEIILDRGAEFRSVYFSALLAHSKIELVLRPSAHSRYGAEVESLFGEFKKQWLSQRPGNLADFKESRGVDGKSSPKKRAVLTVYDFYREFEAFIAWRDANPRGIEILSPKFRLKKNMREYPFVAVTQKLNNEYLLATAVDTNTYKIDFQRGIHIGPIWYWSPDIKEVRGKKSSVEVRTDPENPHVVYALIDGKWIPCYSSKINRYSALDGISQLVEGLIVIDAFSERQKIKQAADEDAVRIIKKLYEDSKETGVSQMVEFEFVDEAESTDEESIFSMLKNAEIIPLATESWEVKNVWNN

pLDDT: mean 85.58, std 13.38, range [36.44, 98.12]